Protein AF-A0A7S2UPG1-F1 (afdb_monomer)

Radius of gyration: 35.82 Å; Cα contacts (8 Å, |Δi|>4): 1266; chains: 1; bounding box: 102×97×98 Å

Sequence (787 aa):
MKEEVKMSALAVGAVAGALASSAARRLSRSESTDGSMKPPTPPESSPNKKNVGILAIETYIPSTFVSQAKLEEHSGVSAGRYTIGLGQDGLGVCGDCEDVNSLALTVVHSLLEKYAIDPSEIGRLEVGTETLVDKSKSTKTVLMDLFGDNTDIEGATVVNACYGGTAALLNAFTWVESDGWDGRYAIVVAADIAAYARGPARPTCGAGAVAVLIGRDAPIAFSDPREKTTHAANVWDFFKPDHTVEYPTVDGALSQVCYYRALEDCYSRFADKLERFSKAGKTGECFDADSPDYFVFHAPYNKLVQKSHARLYLIDAKRRYAKKLKNESEEEKKSVDQDGVDTENPLAEWLTKPNEETYSDRTLDGVLKKLAAPSFKTRLADSNSASKAIGNTYTASVFLGLASLIDKAGGRGDLTPGKNLVVFSYGSGALASMYRLHVRVPSQTRFSVQKMAESLSLTQRLESREEIHPSELDNALETRARMHRAGAPYSPVYPNVGRLFPGTYYLNGIDSKWTRTYSRVPLDAKMEKHGTSLAPPIVLRLSKRDTVSIPVTGKLEVLTSAAEGSSDKLTEARRRVACVITGVSAGLPGGGGRVFGPENLTRLVTGDQCITPVNGSLKMAMLDKNVVQLKKKPDGTVDRAPVDTEAQVVKLAAQIGTVDLTSSYGVPRGLAETMDVASQVAVAAGMEALKSAGLVSGKTNNPNDWKLDERYRDSTGVVYASSFPAMDAAVGEVMKYLQSKTVGAADSVRLISALRNRLLRASHERTLSDEDEASFARLLARAREAD

Organism: NCBI:txid420275

pLDDT: mean 80.92, std 21.22, range [25.0, 98.94]

Structure (mmCIF, N/CA/C/O backbone):
data_AF-A0A7S2UPG1-F1
#
_entry.id   AF-A0A7S2UPG1-F1
#
loop_
_atom_site.group_PDB
_atom_site.id
_atom_site.type_symbol
_atom_site.label_atom_id
_atom_site.label_alt_id
_atom_site.label_comp_id
_atom_site.label_asym_id
_atom_site.label_entity_id
_atom_site.label_seq_id
_atom_site.pdbx_PDB_ins_code
_atom_site.Cartn_x
_atom_site.Cartn_y
_atom_site.Cartn_z
_atom_site.occupancy
_atom_site.B_iso_or_equiv
_atom_site.auth_seq_id
_atom_site.auth_comp_id
_atom_site.auth_asym_id
_atom_site.auth_atom_id
_atom_site.pdbx_PDB_model_num
ATOM 1 N N . MET A 1 1 ? -32.119 59.141 -18.329 1.00 35.38 1 MET A N 1
ATOM 2 C CA . MET A 1 1 ? -30.995 58.440 -18.989 1.00 35.38 1 MET A CA 1
ATOM 3 C C . MET A 1 1 ? -29.779 58.630 -18.090 1.00 35.38 1 MET A C 1
ATOM 5 O O . MET A 1 1 ? -29.147 59.663 -18.180 1.00 35.38 1 MET A O 1
ATOM 9 N N . LYS A 1 2 ? -29.727 57.948 -16.941 1.00 28.81 2 LYS A N 1
ATOM 10 C CA . LYS A 1 2 ? -29.096 56.635 -16.686 1.00 28.81 2 LYS A CA 1
ATOM 11 C C . LYS A 1 2 ? -27.591 56.638 -16.987 1.00 28.81 2 LYS A C 1
ATOM 13 O O . LYS A 1 2 ? -27.176 56.247 -18.069 1.00 28.81 2 LYS A O 1
ATOM 18 N N . GLU A 1 3 ? -26.833 57.087 -15.988 1.00 26.30 3 GLU A N 1
ATOM 19 C CA . GLU A 1 3 ? -25.421 56.762 -15.780 1.00 26.30 3 GLU A CA 1
ATOM 20 C C . GLU A 1 3 ? -25.306 55.324 -15.253 1.00 26.30 3 GLU A C 1
ATOM 22 O O . GLU A 1 3 ? -26.031 54.926 -14.337 1.00 26.30 3 GLU A O 1
ATOM 27 N N . GLU A 1 4 ? -24.410 54.544 -15.855 1.00 31.33 4 GLU A N 1
ATOM 28 C CA . GLU A 1 4 ? -24.066 53.182 -15.449 1.00 31.33 4 GLU A CA 1
ATOM 29 C C . GLU A 1 4 ? -22.860 53.185 -14.506 1.00 31.33 4 GLU A C 1
ATOM 31 O O . GLU A 1 4 ? -21.792 53.721 -14.801 1.00 31.33 4 GLU A O 1
ATOM 36 N N . VAL A 1 5 ? -23.058 52.540 -13.359 1.00 29.58 5 VAL A N 1
ATOM 37 C CA . VAL A 1 5 ? -22.077 52.323 -12.299 1.00 29.58 5 VAL A CA 1
ATOM 38 C C . VAL A 1 5 ? -21.407 50.960 -12.496 1.00 29.58 5 VAL A C 1
ATOM 40 O O . VAL A 1 5 ? -22.073 49.939 -12.656 1.00 29.58 5 VAL A O 1
ATOM 43 N N . LYS A 1 6 ? -20.070 50.951 -12.429 1.00 31.30 6 LYS A N 1
ATOM 44 C CA . LYS A 1 6 ? -19.217 49.760 -12.279 1.00 31.30 6 LYS A CA 1
ATOM 45 C C . LYS A 1 6 ? -19.574 48.988 -11.000 1.00 31.30 6 LYS A C 1
ATOM 47 O O . LYS A 1 6 ? -19.553 49.578 -9.925 1.00 31.30 6 LYS A O 1
ATOM 52 N N . MET A 1 7 ? -19.759 47.668 -11.088 1.00 27.86 7 MET A N 1
ATOM 53 C CA . MET A 1 7 ? -19.733 46.763 -9.928 1.00 27.86 7 MET A CA 1
ATOM 54 C C . MET A 1 7 ? -19.020 45.450 -10.269 1.00 27.86 7 MET A C 1
ATOM 56 O O . MET A 1 7 ? -19.323 44.770 -11.247 1.00 27.86 7 MET A O 1
ATOM 60 N N . SER A 1 8 ? -18.037 45.151 -9.426 1.00 27.31 8 SER A N 1
ATOM 61 C CA . SER A 1 8 ? -17.176 43.977 -9.362 1.00 27.31 8 SER A CA 1
ATOM 62 C C . SER A 1 8 ? -17.894 42.754 -8.787 1.00 27.31 8 SER A C 1
ATOM 64 O O . SER A 1 8 ? -18.683 42.863 -7.850 1.00 27.31 8 SER A O 1
ATOM 66 N N . ALA A 1 9 ? -17.535 41.576 -9.294 1.00 27.98 9 ALA A N 1
ATOM 67 C CA . ALA A 1 9 ? -17.921 40.271 -8.773 1.00 27.98 9 ALA A CA 1
ATOM 68 C C . ALA A 1 9 ? -17.325 40.022 -7.375 1.00 27.98 9 ALA A C 1
ATOM 70 O O . ALA A 1 9 ? -16.200 39.551 -7.260 1.00 27.98 9 ALA A O 1
ATOM 71 N N . LEU A 1 10 ? -18.070 40.360 -6.320 1.00 30.59 10 LEU A N 1
ATOM 72 C CA . LEU A 1 10 ? -17.791 39.983 -4.925 1.00 30.59 10 LEU A CA 1
ATOM 73 C C . LEU A 1 10 ? -19.055 40.196 -4.064 1.00 30.59 10 LEU A C 1
ATOM 75 O O . LEU A 1 10 ? -19.044 40.962 -3.112 1.00 30.59 10 LEU A O 1
ATOM 79 N N . ALA A 1 11 ? -20.185 39.572 -4.428 1.00 29.53 11 ALA A N 1
ATOM 80 C CA . ALA A 1 11 ? -21.411 39.608 -3.607 1.00 29.53 11 ALA A CA 1
ATOM 81 C C . ALA A 1 11 ? -22.468 38.540 -3.978 1.00 29.53 11 ALA A C 1
ATOM 83 O O . ALA A 1 11 ? -23.658 38.835 -4.009 1.00 29.53 11 ALA A O 1
ATOM 84 N N . VAL A 1 12 ? -22.079 37.288 -4.257 1.00 29.72 12 VAL A N 1
ATOM 85 C CA . VAL A 1 12 ? -23.047 36.172 -4.441 1.00 29.72 12 VAL A CA 1
ATOM 86 C C . VAL A 1 12 ? -22.686 34.972 -3.553 1.00 29.72 12 VAL A C 1
ATOM 88 O O . VAL A 1 12 ? -22.747 33.821 -3.964 1.00 29.72 12 VAL A O 1
ATOM 91 N N . GLY A 1 13 ? -22.263 35.245 -2.314 1.00 32.34 13 GLY A N 1
ATOM 92 C CA . GLY A 1 13 ? -21.824 34.216 -1.358 1.00 32.34 13 GLY A CA 1
ATOM 93 C C . GLY A 1 13 ? -22.624 34.120 -0.055 1.00 32.34 13 GLY A C 1
ATOM 94 O O . GLY A 1 13 ? -22.384 33.200 0.715 1.00 32.34 13 GLY A O 1
ATOM 95 N N . ALA A 1 14 ? -23.569 35.026 0.222 1.00 32.84 14 ALA A N 1
ATOM 96 C CA . ALA A 1 14 ? -24.092 35.186 1.589 1.00 32.84 14 ALA A CA 1
ATOM 97 C C . ALA A 1 14 ? -25.604 34.954 1.782 1.00 32.84 14 ALA A C 1
ATOM 99 O O . ALA A 1 14 ? -26.094 35.140 2.889 1.00 32.84 14 ALA A O 1
ATOM 100 N N . VAL A 1 15 ? -26.365 34.520 0.766 1.00 29.47 15 VAL A N 1
ATOM 101 C CA . VAL A 1 15 ? -27.840 34.367 0.902 1.00 29.47 15 VAL A CA 1
ATOM 102 C C . VAL A 1 15 ? -28.357 32.946 0.602 1.00 29.47 15 VAL A C 1
ATOM 104 O O . VAL A 1 15 ? -29.506 32.628 0.891 1.00 29.47 15 VAL A O 1
ATOM 107 N N . ALA A 1 16 ? -27.507 32.019 0.147 1.00 30.67 16 ALA A N 1
ATOM 108 C CA . ALA A 1 16 ? -27.919 30.631 -0.121 1.00 30.67 16 ALA A CA 1
ATOM 109 C C . ALA A 1 16 ? -27.907 29.703 1.120 1.00 30.67 16 ALA A C 1
ATOM 111 O O . ALA A 1 16 ? -28.447 28.600 1.068 1.00 30.67 16 ALA A O 1
ATOM 112 N N . GLY A 1 17 ? -27.336 30.138 2.251 1.00 32.09 17 GLY A N 1
ATOM 113 C CA . GLY A 1 17 ? -27.167 29.305 3.454 1.00 32.09 17 GLY A CA 1
ATOM 114 C C . GLY A 1 17 ? -28.393 29.185 4.371 1.00 32.09 17 GLY A C 1
ATOM 115 O O . GLY A 1 17 ? -28.445 28.277 5.194 1.00 32.09 17 GLY A O 1
ATOM 116 N N . ALA A 1 18 ? -29.396 30.058 4.235 1.00 32.75 18 ALA A N 1
ATOM 117 C CA . ALA A 1 18 ? -30.523 30.126 5.177 1.00 32.75 18 ALA A CA 1
ATOM 118 C C . ALA A 1 18 ? -31.832 29.484 4.668 1.00 32.75 18 ALA A C 1
ATOM 120 O O . ALA A 1 18 ? -32.761 29.293 5.448 1.00 32.75 18 ALA A O 1
ATOM 121 N N . LEU A 1 19 ? -31.916 29.112 3.385 1.00 29.38 19 LEU A N 1
ATOM 122 C CA . LEU A 1 19 ? -33.125 28.515 2.787 1.00 29.38 19 LEU A CA 1
ATOM 123 C C . LEU A 1 19 ? -33.035 26.991 2.588 1.00 29.38 19 LEU A C 1
ATOM 125 O O . LEU A 1 19 ? -34.060 26.340 2.400 1.00 29.38 19 LEU A O 1
ATOM 129 N N . ALA A 1 20 ? -31.844 26.394 2.707 1.00 31.34 20 ALA A N 1
ATOM 130 C CA . ALA A 1 20 ? -31.658 24.943 2.595 1.00 31.34 20 ALA A CA 1
ATOM 131 C C . ALA A 1 20 ? -32.009 24.171 3.887 1.00 31.34 20 ALA A C 1
ATOM 133 O O . ALA A 1 20 ? -32.284 22.973 3.837 1.00 31.34 20 ALA A O 1
ATOM 134 N N . SER A 1 21 ? -32.065 24.841 5.045 1.00 32.78 21 SER A N 1
ATOM 135 C CA . SER A 1 21 ? -32.373 24.215 6.342 1.00 32.78 21 SER A CA 1
ATOM 136 C C . SER A 1 21 ? -33.876 24.058 6.626 1.00 32.78 21 SER A C 1
ATOM 138 O O . SER A 1 21 ? -34.250 23.307 7.528 1.00 32.78 21 SER A O 1
ATOM 140 N N . SER A 1 22 ? -34.759 24.700 5.848 1.00 32.22 22 SER A N 1
ATOM 141 C CA . SER A 1 22 ? -36.220 24.604 6.027 1.00 32.22 22 SER A CA 1
ATOM 142 C C . SER A 1 22 ? -36.907 23.628 5.057 1.00 32.22 22 SER A C 1
ATOM 144 O O . SER A 1 22 ? -37.982 23.113 5.371 1.00 32.22 22 SER A O 1
ATOM 146 N N . ALA A 1 23 ? -36.268 23.286 3.931 1.00 29.48 23 ALA A N 1
ATOM 147 C CA . ALA A 1 23 ? -36.798 22.336 2.946 1.00 29.48 23 ALA A CA 1
ATOM 148 C C . ALA A 1 23 ? -36.601 20.858 3.348 1.00 29.48 23 ALA A C 1
ATOM 150 O O . ALA A 1 23 ? -37.410 20.008 2.984 1.00 29.48 23 ALA A O 1
ATOM 151 N N . ALA A 1 24 ? -35.610 20.549 4.194 1.00 32.22 24 ALA A N 1
ATOM 152 C CA . ALA A 1 24 ? -35.382 19.197 4.722 1.00 32.22 24 ALA A CA 1
ATOM 153 C C . ALA A 1 24 ? -36.404 18.761 5.801 1.00 32.22 24 ALA A C 1
ATOM 155 O O . ALA A 1 24 ? -36.360 17.629 6.277 1.00 32.22 24 ALA A O 1
ATOM 156 N N . ARG A 1 25 ? -37.345 19.639 6.189 1.00 33.00 25 ARG A N 1
ATOM 157 C CA . ARG A 1 25 ? -38.355 19.382 7.237 1.00 33.00 25 ARG A CA 1
ATOM 158 C C . ARG A 1 25 ? -39.798 19.241 6.728 1.00 33.00 25 ARG A C 1
ATOM 160 O O . ARG A 1 25 ? -40.707 19.143 7.547 1.00 33.00 25 ARG A O 1
ATOM 167 N N . ARG A 1 26 ? -40.036 19.221 5.407 1.00 29.59 26 ARG A N 1
ATOM 168 C CA . ARG A 1 26 ? -41.393 19.180 4.809 1.00 29.59 26 ARG A CA 1
ATOM 169 C C . ARG A 1 26 ? -41.667 18.010 3.849 1.00 29.59 26 ARG A C 1
ATOM 171 O O . ARG A 1 26 ? -42.584 18.099 3.044 1.00 29.59 26 ARG A O 1
ATOM 178 N N . LEU A 1 27 ? -40.945 16.894 3.970 1.00 28.70 27 LEU A N 1
ATOM 179 C CA . LEU A 1 27 ? -41.226 15.656 3.214 1.00 28.70 27 LEU A CA 1
ATOM 180 C C . LEU A 1 27 ? -41.613 14.452 4.099 1.00 28.70 27 LEU A C 1
ATOM 182 O O . LEU A 1 27 ? -41.468 13.311 3.683 1.00 28.70 27 LEU A O 1
ATOM 186 N N . SER A 1 28 ? -42.140 14.680 5.310 1.00 31.25 28 SER A N 1
ATOM 187 C CA . SER A 1 28 ? -42.567 13.596 6.220 1.00 31.25 28 SER A CA 1
ATOM 188 C C . SER A 1 28 ? -43.976 13.750 6.809 1.00 31.25 28 SER A C 1
ATOM 190 O O . SER A 1 28 ? -44.235 13.314 7.930 1.00 31.25 28 SER A O 1
ATOM 192 N N . ARG A 1 29 ? -44.917 14.354 6.075 1.00 35.19 29 ARG A N 1
ATOM 193 C CA . ARG A 1 29 ? -46.339 14.334 6.457 1.00 35.19 29 ARG A CA 1
ATOM 194 C C . ARG A 1 29 ? -47.236 14.070 5.251 1.00 35.19 29 ARG A C 1
ATOM 196 O O . ARG A 1 29 ? -47.690 15.002 4.601 1.00 35.19 29 ARG A O 1
ATOM 203 N N . SER A 1 30 ? -47.511 12.794 5.004 1.00 28.44 30 SER A N 1
ATOM 204 C CA . SER A 1 30 ? -48.781 12.353 4.428 1.00 28.44 30 SER A CA 1
ATOM 205 C C . SER A 1 30 ? -49.448 11.442 5.454 1.00 28.44 30 SER A C 1
ATOM 207 O O . SER A 1 30 ? -48.843 10.475 5.913 1.00 28.44 30 SER A O 1
ATOM 209 N N . GLU A 1 31 ? -50.654 11.814 5.862 1.00 34.25 31 GLU A N 1
ATOM 210 C CA . GLU A 1 31 ? -51.485 11.102 6.826 1.00 34.25 31 GLU A CA 1
ATOM 211 C C . GLU A 1 31 ? -51.899 9.726 6.286 1.00 34.25 31 GLU A C 1
ATOM 213 O O . GLU A 1 31 ? -52.425 9.618 5.181 1.00 34.25 31 GLU A O 1
ATOM 218 N N . SER A 1 32 ? -51.720 8.680 7.092 1.00 28.62 32 SER A N 1
ATOM 219 C CA . SER A 1 32 ? -52.551 7.479 7.022 1.00 28.62 32 SER A CA 1
ATOM 220 C C . SER A 1 32 ? -52.787 6.949 8.433 1.00 28.62 32 SER A C 1
ATOM 222 O O . SER A 1 32 ? -51.876 6.864 9.255 1.00 28.62 32 SER A O 1
ATOM 224 N N . THR A 1 33 ? -54.051 6.667 8.683 1.00 32.25 33 THR A N 1
ATOM 225 C CA . THR A 1 33 ? -54.727 6.369 9.940 1.00 32.25 33 THR A CA 1
ATOM 226 C C . THR A 1 33 ? -54.364 5.020 10.565 1.00 32.25 33 THR A C 1
ATOM 228 O O . THR A 1 33 ? -54.303 4.020 9.861 1.00 32.25 33 THR A O 1
ATOM 231 N N . ASP A 1 34 ? -54.291 5.043 11.898 1.00 35.69 34 ASP A N 1
ATOM 232 C CA . ASP A 1 34 ? -54.641 3.991 12.869 1.00 35.69 34 ASP A CA 1
ATOM 233 C C . ASP A 1 34 ? -53.801 2.694 12.961 1.00 35.69 34 ASP A C 1
ATOM 235 O O . ASP A 1 34 ? -53.453 2.051 11.977 1.00 35.69 34 ASP A O 1
ATOM 239 N N . GLY A 1 35 ? -53.518 2.296 14.208 1.00 31.55 35 GLY A N 1
ATOM 240 C CA . GLY A 1 35 ? -52.783 1.085 14.589 1.00 31.55 35 GLY A CA 1
ATOM 241 C C . GLY A 1 35 ? -51.421 1.360 15.235 1.00 31.55 35 GLY A C 1
ATOM 242 O O . GLY A 1 35 ? -50.405 1.504 14.560 1.00 31.55 35 GLY A O 1
ATOM 243 N N . SER A 1 36 ? -51.369 1.390 16.571 1.00 44.91 36 SER A N 1
ATOM 244 C CA . SER A 1 36 ? -50.122 1.530 17.328 1.00 44.91 36 SER A CA 1
ATOM 245 C C . SER A 1 36 ? -49.146 0.381 17.031 1.00 44.91 36 SER A C 1
ATOM 247 O O . SER A 1 36 ? -49.268 -0.711 17.588 1.00 44.91 36 SER A O 1
ATOM 249 N N . MET A 1 37 ? -48.124 0.632 16.219 1.00 31.56 37 MET A N 1
ATOM 250 C CA . MET A 1 37 ? -46.908 -0.176 16.222 1.00 31.56 37 MET A CA 1
ATOM 251 C C . MET A 1 37 ? -45.785 0.656 16.827 1.00 31.56 37 MET A C 1
ATOM 253 O O . MET A 1 37 ? -45.321 1.637 16.246 1.00 31.56 37 MET A O 1
ATOM 257 N N . LYS A 1 38 ? -45.342 0.251 18.024 1.00 38.12 38 LYS A N 1
ATOM 258 C CA . LYS A 1 38 ? -44.000 0.600 18.501 1.00 38.12 38 LYS A CA 1
ATOM 259 C C . LYS A 1 38 ? -43.008 0.274 17.374 1.00 38.12 38 LYS A C 1
ATOM 261 O O . LYS A 1 38 ? -43.179 -0.768 16.737 1.00 38.12 38 LYS A O 1
ATOM 266 N N . PRO A 1 39 ? -41.980 1.110 17.137 1.00 35.19 39 PRO A N 1
ATOM 267 C CA . PRO A 1 39 ? -40.908 0.739 16.222 1.00 35.19 39 PRO A CA 1
ATOM 268 C C . PRO A 1 39 ? -40.401 -0.652 16.628 1.00 35.19 39 PRO A C 1
ATOM 270 O O . PRO A 1 39 ? -40.243 -0.883 17.834 1.00 35.19 39 PRO A O 1
ATOM 273 N N . PRO A 1 40 ? -40.215 -1.589 15.679 1.00 33.56 40 PRO A N 1
ATOM 274 C CA . PRO A 1 40 ? -39.770 -2.930 16.012 1.00 33.56 40 PRO A CA 1
ATOM 275 C C . PRO A 1 40 ? -38.481 -2.801 16.813 1.00 33.56 40 PRO A C 1
ATOM 277 O O . PRO A 1 40 ? -37.513 -2.179 16.367 1.00 33.56 40 PRO A O 1
ATOM 280 N N . THR A 1 41 ? -38.495 -3.338 18.031 1.00 39.25 41 THR A N 1
ATOM 281 C CA . THR A 1 41 ? -37.282 -3.551 18.808 1.00 39.25 41 THR A CA 1
ATOM 282 C C . THR A 1 41 ? -36.310 -4.277 17.881 1.00 39.25 41 THR A C 1
ATOM 284 O O . THR A 1 41 ? -36.696 -5.308 17.321 1.00 39.25 41 THR A O 1
ATOM 287 N N . PRO A 1 42 ? -35.097 -3.744 17.637 1.00 37.47 42 PRO A N 1
ATOM 288 C CA . PRO A 1 42 ? -34.136 -4.437 16.796 1.00 37.47 42 PRO A CA 1
ATOM 289 C C . PRO A 1 42 ? -33.964 -5.846 17.371 1.00 37.47 42 PRO A C 1
ATOM 291 O O . PRO A 1 42 ? -33.851 -5.968 18.595 1.00 37.47 42 PRO A O 1
ATOM 294 N N . PRO A 1 43 ? -34.005 -6.903 16.538 1.00 41.12 43 PRO A N 1
ATOM 295 C CA . PRO A 1 43 ? -33.885 -8.262 17.037 1.00 41.12 43 PRO A CA 1
ATOM 296 C C . PRO A 1 43 ? -32.623 -8.346 17.894 1.00 41.12 43 PRO A C 1
ATOM 298 O O . PRO A 1 43 ? -31.562 -7.864 17.472 1.00 41.12 43 PRO A O 1
ATOM 301 N N . GLU A 1 44 ? -32.752 -8.911 19.099 1.00 48.00 44 GLU A N 1
ATOM 302 C CA . GLU A 1 44 ? -31.627 -9.269 19.964 1.00 48.00 44 GLU A CA 1
ATOM 303 C C . GLU A 1 44 ? -30.706 -10.199 19.163 1.00 48.00 44 GLU A C 1
ATOM 305 O O . GLU A 1 44 ? -30.888 -11.412 19.101 1.00 48.00 44 GLU A O 1
ATOM 310 N N . SER A 1 45 ? -29.763 -9.608 18.430 1.00 49.41 45 SER A N 1
ATOM 311 C CA . SER A 1 45 ? -28.909 -10.327 17.493 1.00 49.41 45 SER A CA 1
ATOM 312 C C . SER A 1 45 ? -27.725 -10.881 18.257 1.00 49.41 45 SER A C 1
ATOM 314 O O . SER A 1 45 ? -27.025 -10.161 18.978 1.00 49.41 45 SER A O 1
ATOM 316 N N . SER A 1 46 ? -27.556 -12.188 18.100 1.00 51.53 46 SER A N 1
ATOM 317 C CA . SER A 1 46 ? -26.516 -12.989 18.715 1.00 51.53 46 SER A CA 1
ATOM 318 C C . SER A 1 46 ? -25.113 -12.539 18.292 1.00 51.53 46 SER A C 1
ATOM 320 O O . SER A 1 46 ? -24.968 -12.051 17.171 1.00 51.53 46 SER A O 1
ATOM 322 N N . PRO A 1 47 ? -24.078 -12.787 19.121 1.00 64.81 47 PRO A N 1
ATOM 323 C CA . PRO A 1 47 ? -22.674 -12.693 18.701 1.00 64.81 47 PRO A CA 1
ATOM 324 C C . PRO A 1 47 ? -22.442 -13.428 17.375 1.00 64.81 47 PRO A C 1
ATOM 326 O O . PRO A 1 47 ? -23.240 -14.302 17.016 1.00 64.81 47 PRO A O 1
ATOM 329 N N . ASN A 1 48 ? -21.356 -13.113 16.663 1.00 75.38 48 ASN A N 1
ATOM 330 C CA . ASN A 1 48 ? -20.980 -13.837 15.450 1.00 75.38 48 ASN A CA 1
ATOM 331 C C . ASN A 1 48 ? -20.687 -15.315 15.771 1.00 75.38 48 ASN A C 1
ATOM 333 O O . ASN A 1 48 ? -19.541 -15.719 15.933 1.00 75.38 48 ASN A O 1
ATOM 337 N N . LYS A 1 49 ? -21.726 -16.155 15.845 1.00 81.62 49 LYS A N 1
ATOM 338 C CA . LYS A 1 49 ? -21.605 -17.586 16.166 1.00 81.62 49 LYS A CA 1
ATOM 339 C C . LYS A 1 49 ? -20.785 -18.340 15.116 1.00 81.62 49 LYS A C 1
ATOM 341 O O . LYS A 1 49 ? -20.255 -19.404 15.414 1.00 81.62 49 LYS A O 1
ATOM 346 N N . LYS A 1 50 ? -20.697 -17.795 13.896 1.00 90.44 50 LYS A N 1
ATOM 347 C CA . LYS A 1 50 ? -19.922 -18.344 12.777 1.00 90.44 50 LYS A CA 1
ATOM 348 C C . LYS A 1 50 ? -18.422 -18.020 12.907 1.00 90.44 50 LYS A C 1
ATOM 350 O O . LYS A 1 50 ? -17.618 -18.659 12.232 1.00 90.44 50 LYS A O 1
ATOM 355 N N . ASN A 1 51 ? -18.050 -17.069 13.774 1.00 94.12 51 ASN A N 1
ATOM 356 C CA . ASN A 1 51 ? -16.684 -16.582 13.983 1.00 94.12 51 ASN A CA 1
ATOM 357 C C . ASN A 1 51 ? -15.988 -16.242 12.657 1.00 94.12 51 ASN A C 1
ATOM 359 O O . ASN A 1 51 ? -14.885 -16.720 12.385 1.00 94.12 51 ASN A O 1
ATOM 363 N N . VAL A 1 52 ? -16.665 -15.472 11.800 1.00 97.00 52 VAL A N 1
ATOM 364 C CA . VAL A 1 52 ? -16.111 -15.081 10.501 1.00 97.00 52 VAL A CA 1
ATOM 365 C C . VAL A 1 52 ? -14.980 -14.080 10.704 1.00 97.00 52 VAL A C 1
ATOM 367 O O . VAL A 1 52 ? -15.109 -13.111 11.458 1.00 97.00 52 VAL A O 1
ATOM 370 N N . GLY A 1 53 ? -13.865 -14.299 10.017 1.00 97.50 53 GLY A N 1
ATOM 371 C CA . GLY A 1 53 ? -12.735 -13.384 10.042 1.00 97.50 53 GLY A CA 1
ATOM 372 C C . GLY A 1 53 ? -11.518 -13.923 9.313 1.00 97.50 53 GLY A C 1
ATOM 373 O O . GLY A 1 53 ? -11.648 -14.653 8.336 1.00 97.50 53 GLY A O 1
ATOM 374 N N . ILE A 1 54 ? -10.344 -13.533 9.793 1.00 98.62 54 ILE A N 1
ATOM 375 C CA . ILE A 1 54 ? -9.047 -13.750 9.160 1.00 98.62 54 ILE A CA 1
ATOM 376 C C . ILE A 1 54 ? -8.486 -15.114 9.563 1.00 98.62 54 ILE A C 1
ATOM 378 O O . ILE A 1 54 ? -8.149 -15.337 10.728 1.00 98.62 54 ILE A O 1
ATOM 382 N N . LEU A 1 55 ? -8.375 -16.007 8.582 1.00 98.75 55 LEU A N 1
ATOM 383 C CA . LEU A 1 55 ? -7.777 -17.339 8.703 1.00 98.75 55 LEU A CA 1
ATOM 384 C C . LEU A 1 55 ? -6.265 -17.308 8.474 1.00 98.75 55 LEU A C 1
ATOM 386 O O . LEU A 1 55 ? -5.506 -17.950 9.198 1.00 98.75 55 LEU A O 1
ATOM 390 N N . ALA A 1 56 ? -5.837 -16.547 7.472 1.00 98.81 56 ALA A N 1
ATOM 391 C CA . ALA A 1 56 ? -4.447 -16.414 7.070 1.00 98.81 56 ALA A CA 1
ATOM 392 C C . ALA A 1 56 ? -4.184 -15.005 6.534 1.00 98.81 56 ALA A C 1
ATOM 394 O O . ALA A 1 56 ? -5.096 -14.330 6.051 1.00 98.81 56 ALA A O 1
ATOM 395 N N . ILE A 1 57 ? -2.932 -14.567 6.612 1.00 98.88 57 ILE A N 1
ATOM 396 C CA . ILE A 1 57 ? -2.492 -13.272 6.105 1.00 98.88 57 ILE A CA 1
ATOM 397 C C . ILE A 1 57 ? -1.076 -13.415 5.562 1.00 98.88 57 ILE A C 1
ATOM 399 O O . ILE A 1 57 ? -0.225 -14.039 6.186 1.00 98.88 57 ILE A O 1
ATOM 403 N N . GLU A 1 58 ? -0.818 -12.823 4.405 1.00 98.81 58 GLU A N 1
ATOM 404 C CA . GLU A 1 58 ? 0.499 -12.821 3.781 1.00 98.81 58 GLU A CA 1
ATOM 405 C C . GLU A 1 58 ? 0.815 -11.429 3.248 1.00 98.81 58 GLU A C 1
ATOM 407 O O . GLU A 1 58 ? -0.086 -10.698 2.838 1.00 98.81 58 GLU A O 1
ATOM 412 N N . THR A 1 59 ? 2.093 -11.052 3.247 1.00 98.56 59 THR A N 1
ATOM 413 C CA . THR A 1 59 ? 2.527 -9.741 2.758 1.00 98.56 59 THR A CA 1
ATOM 414 C C . THR A 1 59 ? 3.568 -9.880 1.657 1.00 98.56 59 THR A C 1
ATOM 416 O O . THR A 1 59 ? 4.422 -10.766 1.680 1.00 98.56 59 THR A O 1
ATOM 419 N N . TYR A 1 60 ? 3.526 -8.969 0.693 1.00 98.62 60 TYR A N 1
ATOM 420 C CA . TYR A 1 60 ? 4.625 -8.702 -0.218 1.00 98.62 60 TYR A CA 1
ATOM 421 C C . TYR A 1 60 ? 5.199 -7.319 0.080 1.00 98.62 60 TYR A C 1
ATOM 423 O O . TYR A 1 60 ? 4.463 -6.334 0.183 1.00 98.62 60 TYR A O 1
ATOM 431 N N . ILE A 1 61 ? 6.523 -7.269 0.202 1.00 97.19 61 ILE A N 1
ATOM 432 C CA . ILE A 1 61 ? 7.303 -6.050 0.388 1.00 97.19 61 ILE A CA 1
ATOM 433 C C . ILE A 1 61 ? 8.417 -6.040 -0.666 1.00 97.19 61 ILE A C 1
ATOM 435 O O . ILE A 1 61 ? 8.986 -7.107 -0.922 1.00 97.19 61 ILE A O 1
ATOM 439 N N . PRO A 1 62 ? 8.749 -4.881 -1.260 1.00 95.94 62 PRO A N 1
ATOM 440 C CA . PRO A 1 62 ? 9.831 -4.793 -2.236 1.00 95.94 62 PRO A CA 1
ATOM 441 C C . PRO A 1 62 ? 11.164 -5.216 -1.618 1.00 95.94 62 PRO A C 1
ATOM 443 O O . PRO A 1 62 ? 11.401 -4.987 -0.428 1.00 95.94 62 PRO A O 1
ATOM 446 N N . SER A 1 63 ? 12.045 -5.807 -2.421 1.00 95.44 63 SER A N 1
ATOM 447 C CA . SER A 1 63 ? 13.366 -6.265 -1.977 1.00 95.44 63 SER A CA 1
ATOM 448 C C . SER A 1 63 ? 14.360 -5.142 -1.719 1.00 95.44 63 SER A C 1
ATOM 450 O O . SER A 1 63 ? 15.345 -5.367 -1.020 1.00 95.44 63 SER A O 1
ATOM 452 N N . THR A 1 64 ? 14.102 -3.939 -2.228 1.00 94.19 64 THR A N 1
ATOM 453 C CA . THR A 1 64 ? 14.959 -2.768 -2.051 1.00 94.19 64 THR A CA 1
ATOM 454 C C . THR A 1 64 ? 14.274 -1.702 -1.201 1.00 94.19 64 THR A C 1
ATOM 456 O O . THR A 1 64 ? 13.046 -1.545 -1.202 1.00 94.19 64 THR A O 1
ATOM 459 N N . PHE A 1 65 ? 15.073 -0.946 -0.451 1.00 96.50 65 PHE A N 1
ATOM 460 C CA . PHE A 1 65 ? 14.587 0.203 0.304 1.00 96.50 65 PHE A CA 1
ATOM 461 C C . PHE A 1 65 ? 15.622 1.320 0.389 1.00 96.50 65 PHE A C 1
ATOM 463 O O . PHE A 1 65 ? 16.822 1.070 0.426 1.00 96.50 65 PHE A O 1
ATOM 470 N N . VAL A 1 66 ? 15.164 2.566 0.483 1.00 96.50 66 VAL A N 1
ATOM 471 C CA . VAL A 1 66 ? 16.026 3.709 0.810 1.00 96.50 66 VAL A CA 1
ATOM 472 C C . VAL A 1 66 ? 15.865 4.073 2.285 1.00 96.50 66 VAL A C 1
ATOM 474 O O . VAL A 1 66 ? 14.744 4.176 2.786 1.00 96.50 66 VAL A O 1
ATOM 477 N N . SER A 1 67 ? 16.982 4.282 2.986 1.00 97.94 67 SER A N 1
ATOM 478 C CA . SER A 1 67 ? 16.984 4.826 4.348 1.00 97.94 67 SER A CA 1
ATOM 479 C C . SER A 1 67 ? 16.531 6.283 4.355 1.00 97.94 67 SER A C 1
ATOM 481 O O . SER A 1 67 ? 17.023 7.109 3.584 1.00 97.94 67 SER A O 1
ATOM 483 N N . GLN A 1 68 ? 15.626 6.623 5.270 1.00 98.12 68 GLN A N 1
ATOM 484 C CA . GLN A 1 68 ? 15.131 7.991 5.419 1.00 98.12 68 GLN A CA 1
ATOM 485 C C . GLN A 1 68 ? 16.224 8.956 5.879 1.00 98.12 68 GLN A C 1
ATOM 487 O O . GLN A 1 68 ? 16.238 10.093 5.426 1.00 98.12 68 GLN A O 1
ATOM 492 N N . ALA A 1 69 ? 17.174 8.506 6.705 1.00 98.06 69 ALA A N 1
ATOM 493 C CA . ALA A 1 69 ? 18.313 9.329 7.114 1.00 98.06 69 ALA A CA 1
ATOM 494 C C . ALA A 1 69 ? 19.201 9.696 5.910 1.00 98.06 69 ALA A C 1
ATOM 496 O O . ALA A 1 69 ? 19.516 10.863 5.700 1.00 98.06 69 ALA A O 1
ATOM 497 N N . LYS A 1 70 ? 19.515 8.723 5.042 1.00 97.12 70 LYS A N 1
ATOM 498 C CA . LYS A 1 70 ? 20.255 8.994 3.796 1.00 97.12 70 LYS A CA 1
ATOM 499 C C . LYS A 1 70 ? 19.450 9.863 2.829 1.00 97.12 70 LYS A C 1
ATOM 501 O O . LYS A 1 70 ? 20.015 10.681 2.109 1.00 97.12 70 LYS A O 1
ATOM 506 N N . LEU A 1 71 ? 18.125 9.711 2.807 1.00 95.81 71 LEU A N 1
ATOM 507 C CA . LEU A 1 71 ? 17.253 10.559 1.999 1.00 95.81 71 LEU A CA 1
ATOM 508 C C . LEU A 1 71 ? 17.200 12.005 2.523 1.00 95.81 71 LEU A C 1
ATOM 510 O O . LEU A 1 71 ? 17.085 12.919 1.708 1.00 95.81 71 LEU A O 1
ATOM 514 N N . GLU A 1 72 ? 17.304 12.231 3.840 1.00 97.12 72 GLU A N 1
ATOM 515 C CA . GLU A 1 72 ? 17.438 13.573 4.429 1.00 97.12 72 GLU A CA 1
ATOM 516 C C . GLU A 1 72 ? 18.703 14.270 3.908 1.00 97.12 72 GLU A C 1
ATOM 518 O O . GLU A 1 72 ? 18.619 15.395 3.408 1.00 97.12 72 GLU A O 1
ATOM 523 N N . GLU A 1 73 ? 19.840 13.568 3.950 1.00 95.50 73 GLU A N 1
ATOM 524 C CA . GLU A 1 73 ? 21.129 14.043 3.432 1.00 95.50 73 GLU A CA 1
ATOM 525 C C . GLU A 1 73 ? 21.056 14.344 1.928 1.00 95.50 73 GLU A C 1
ATOM 527 O O . GLU A 1 73 ? 21.377 15.454 1.502 1.00 95.50 73 GLU A O 1
ATOM 532 N N . HIS A 1 74 ? 20.553 13.396 1.125 1.00 91.44 74 HIS A N 1
ATOM 533 C CA . HIS A 1 74 ? 20.391 13.555 -0.330 1.00 91.44 74 HIS A CA 1
ATOM 534 C C . HIS A 1 74 ? 19.457 14.709 -0.704 1.00 91.44 74 HIS A C 1
ATOM 536 O O . HIS A 1 74 ? 19.669 15.390 -1.704 1.00 91.44 74 HIS A O 1
ATOM 542 N N . SER A 1 75 ? 18.423 14.953 0.104 1.00 91.38 75 SER A N 1
ATOM 543 C CA . SER A 1 75 ? 17.447 16.023 -0.136 1.00 91.38 75 SER A CA 1
ATOM 544 C C . SER A 1 75 ? 17.894 17.385 0.406 1.00 91.38 75 SER A C 1
ATOM 546 O O . SER A 1 75 ? 17.164 18.364 0.241 1.00 91.38 75 SER A O 1
ATOM 548 N N . GLY A 1 76 ? 19.049 17.467 1.078 1.00 94.31 76 GLY A N 1
ATOM 549 C CA . GLY A 1 76 ? 19.553 18.702 1.681 1.00 94.31 76 GLY A CA 1
ATOM 550 C C . GLY A 1 76 ? 18.665 19.247 2.805 1.00 94.31 76 GLY A C 1
ATOM 551 O O . GLY A 1 76 ? 18.567 20.463 2.979 1.00 94.31 76 GLY A O 1
ATOM 552 N N . VAL A 1 77 ? 17.971 18.375 3.546 1.00 95.62 77 VAL A N 1
ATOM 553 C CA . VAL A 1 77 ? 17.125 18.774 4.683 1.00 95.62 77 VAL A CA 1
ATOM 554 C C . VAL A 1 77 ? 17.795 18.466 6.021 1.00 95.62 77 VAL A C 1
ATOM 556 O O . VAL A 1 77 ? 18.699 17.645 6.112 1.00 95.62 77 VAL A O 1
ATOM 559 N N . SER A 1 78 ? 17.335 19.121 7.089 1.00 96.50 78 SER A N 1
ATOM 560 C CA . SER A 1 78 ? 17.847 18.885 8.440 1.00 96.50 78 SER A CA 1
ATOM 561 C C . SER A 1 78 ? 17.649 17.433 8.882 1.00 96.50 78 SER A C 1
ATOM 563 O O . SER A 1 78 ? 16.542 16.898 8.740 1.00 96.50 78 SER A O 1
ATOM 565 N N . ALA A 1 79 ? 18.673 16.861 9.518 1.00 97.69 79 ALA A N 1
ATOM 566 C CA . ALA A 1 79 ? 18.582 15.562 10.175 1.00 97.69 79 ALA A CA 1
ATOM 567 C C . ALA A 1 79 ? 17.364 15.503 11.114 1.00 97.69 79 ALA A C 1
ATOM 569 O O . ALA A 1 79 ? 17.072 16.459 11.842 1.00 97.69 79 ALA A O 1
ATOM 570 N N . GLY A 1 80 ? 16.625 14.398 11.080 1.00 96.81 80 GLY A N 1
ATOM 571 C CA . GLY A 1 80 ? 15.404 14.229 11.863 1.00 96.81 80 GLY A CA 1
ATOM 572 C C . GLY A 1 80 ? 14.123 14.675 11.156 1.00 96.81 80 GLY A C 1
ATOM 573 O O . GLY A 1 80 ? 13.032 14.390 11.657 1.00 96.81 80 GLY A O 1
ATOM 574 N N . ARG A 1 81 ? 14.184 15.363 10.009 1.00 96.81 81 ARG A N 1
ATOM 575 C CA . ARG A 1 81 ? 12.971 15.852 9.328 1.00 96.81 81 ARG A CA 1
ATOM 576 C C . ARG A 1 81 ? 12.028 14.718 8.914 1.00 96.81 81 ARG A C 1
ATOM 578 O O . ARG A 1 81 ? 10.815 14.853 9.068 1.00 96.81 81 ARG A O 1
ATOM 585 N N . TYR A 1 82 ? 12.561 13.614 8.413 1.00 97.81 82 TYR A N 1
ATOM 586 C CA . TYR A 1 82 ? 11.812 12.430 7.998 1.00 97.81 82 TYR A CA 1
ATOM 587 C C . TYR A 1 82 ? 11.807 11.380 9.113 1.00 97.81 82 TYR A C 1
ATOM 589 O O . TYR A 1 82 ? 10.741 10.901 9.508 1.00 97.81 82 TYR A O 1
ATOM 597 N N . THR A 1 83 ? 12.962 11.111 9.716 1.00 97.94 83 THR A N 1
ATOM 598 C CA . THR A 1 83 ? 13.119 10.084 10.758 1.00 97.94 83 THR A CA 1
ATOM 599 C C . THR A 1 83 ? 12.366 10.403 12.049 1.00 97.94 83 THR A C 1
ATOM 601 O O . THR A 1 83 ? 11.721 9.528 12.626 1.00 97.94 83 THR A O 1
ATOM 604 N N . ILE A 1 84 ? 12.332 11.669 12.473 1.00 96.38 84 ILE A N 1
ATOM 605 C CA . ILE A 1 84 ? 11.599 12.114 13.673 1.00 96.38 84 ILE A CA 1
ATOM 606 C C . ILE A 1 84 ? 10.290 12.806 13.289 1.00 96.38 84 ILE A C 1
ATOM 608 O O . ILE A 1 84 ? 9.245 12.541 13.898 1.00 96.38 84 ILE A O 1
ATOM 612 N N . GLY A 1 85 ? 10.343 13.700 12.298 1.00 96.19 85 GLY A N 1
ATOM 613 C CA . GLY A 1 85 ? 9.216 14.521 11.861 1.00 96.19 85 GLY A CA 1
ATOM 614 C C . GLY A 1 85 ? 8.100 13.694 11.229 1.00 96.19 85 GLY A C 1
ATOM 615 O O . GLY A 1 85 ? 6.953 13.824 11.652 1.00 96.19 85 GLY A O 1
ATOM 616 N N . LEU A 1 86 ? 8.431 12.790 10.302 1.00 96.81 86 LEU A N 1
ATOM 617 C CA . LEU A 1 86 ? 7.475 11.827 9.733 1.00 96.81 86 LEU A CA 1
ATOM 618 C C . LEU A 1 86 ? 7.430 10.513 10.524 1.00 96.81 86 LEU A C 1
ATOM 620 O O . LEU A 1 86 ? 6.420 9.810 10.482 1.00 96.81 86 LEU A O 1
ATOM 624 N N . GLY A 1 87 ? 8.482 10.207 11.288 1.00 97.31 87 GLY A N 1
ATOM 625 C CA . GLY A 1 87 ? 8.593 8.964 12.049 1.00 97.31 87 GLY A CA 1
ATOM 626 C C . GLY A 1 87 ? 8.947 7.754 11.182 1.00 97.31 87 GLY A C 1
ATOM 627 O O . GLY A 1 87 ? 8.578 6.645 11.559 1.00 97.31 87 GLY A O 1
ATOM 628 N N . GLN A 1 88 ? 9.575 7.966 10.023 1.00 98.00 88 GLN A N 1
ATOM 629 C CA . GLN A 1 88 ? 9.877 6.916 9.047 1.00 98.00 88 GLN A CA 1
ATOM 630 C C . GLN A 1 88 ? 11.360 6.547 9.067 1.00 98.00 88 GLN A C 1
ATOM 632 O O . GLN A 1 88 ? 12.212 7.427 9.079 1.00 98.00 88 GLN A O 1
ATOM 637 N N . ASP A 1 89 ? 11.665 5.257 8.985 1.00 97.81 89 ASP A N 1
ATOM 638 C CA . ASP A 1 89 ? 13.035 4.736 8.980 1.00 97.81 89 ASP A CA 1
ATOM 639 C C . ASP A 1 89 ? 13.498 4.394 7.551 1.00 97.81 89 ASP A C 1
ATOM 641 O O . ASP A 1 89 ? 14.647 4.647 7.188 1.00 97.81 89 ASP A O 1
ATOM 645 N N . GLY A 1 90 ? 12.597 3.883 6.705 1.00 96.69 90 GLY A N 1
ATOM 646 C CA . GLY A 1 90 ? 12.900 3.523 5.320 1.00 96.69 90 GLY A CA 1
ATOM 647 C C . GLY A 1 90 ? 11.678 3.538 4.404 1.00 96.69 90 GLY A C 1
ATOM 648 O O . GLY A 1 90 ? 10.541 3.592 4.872 1.00 96.69 90 GLY A O 1
ATOM 649 N N . LEU A 1 91 ? 11.926 3.508 3.093 1.00 95.75 91 LEU A N 1
ATOM 650 C CA . LEU A 1 91 ? 10.906 3.469 2.041 1.00 95.75 91 LEU A CA 1
ATOM 651 C C . LEU A 1 91 ? 11.173 2.292 1.106 1.00 95.75 91 LEU A C 1
ATOM 653 O O . LEU A 1 91 ? 12.251 2.226 0.524 1.00 95.75 91 LEU A O 1
ATOM 657 N N . GLY A 1 92 ? 10.206 1.388 0.946 1.00 96.62 92 GLY A N 1
ATOM 658 C CA . GLY A 1 92 ? 10.258 0.339 -0.072 1.00 96.62 92 GLY A CA 1
ATOM 659 C C . GLY A 1 92 ? 10.165 0.949 -1.469 1.00 96.62 92 GLY A C 1
ATOM 660 O O . GLY A 1 92 ? 9.352 1.848 -1.694 1.00 96.62 92 GLY A O 1
ATOM 661 N N . VAL A 1 93 ? 11.003 0.478 -2.392 1.00 93.69 93 VAL A N 1
ATOM 662 C CA . VAL A 1 93 ? 11.123 1.057 -3.735 1.00 93.69 93 VAL A CA 1
ATOM 663 C C . VAL A 1 93 ? 10.729 0.027 -4.788 1.00 93.69 93 VAL A C 1
ATOM 665 O O . VAL A 1 93 ? 11.320 -1.041 -4.867 1.00 93.69 93 VAL A O 1
ATOM 668 N N . CYS A 1 94 ? 9.754 0.383 -5.625 1.00 93.19 94 CYS A N 1
ATOM 669 C CA . CYS A 1 94 ? 9.403 -0.360 -6.834 1.00 93.19 94 CYS A CA 1
ATOM 670 C C . CYS A 1 94 ? 9.709 0.498 -8.059 1.00 93.19 94 CYS A C 1
ATOM 672 O O . CYS A 1 94 ? 9.332 1.671 -8.116 1.00 93.19 94 CYS A O 1
ATOM 674 N N . GLY A 1 95 ? 10.379 -0.096 -9.042 1.00 92.31 95 GLY A N 1
ATOM 675 C CA . GLY A 1 95 ? 10.587 0.505 -10.355 1.00 92.31 95 GLY A CA 1
ATOM 676 C C . GLY A 1 95 ? 9.446 0.216 -11.323 1.00 92.31 95 GLY A C 1
ATOM 677 O O . GLY A 1 95 ? 8.301 0.065 -10.909 1.00 92.31 95 GLY A O 1
ATOM 678 N N . ASP A 1 96 ? 9.751 0.135 -12.615 1.00 92.44 96 ASP A N 1
ATOM 679 C CA . ASP A 1 96 ? 8.799 -0.232 -13.670 1.00 92.44 96 ASP A CA 1
ATOM 680 C C . ASP A 1 96 ? 8.702 -1.749 -13.921 1.00 92.44 96 ASP A C 1
ATOM 682 O O . ASP A 1 96 ? 7.788 -2.189 -14.617 1.00 92.44 96 ASP A O 1
ATOM 686 N N . CYS A 1 97 ? 9.596 -2.554 -13.333 1.00 93.38 97 CYS A N 1
ATOM 687 C CA . CYS A 1 97 ? 9.519 -4.021 -13.352 1.00 93.38 97 CYS A CA 1
ATOM 688 C C . CYS A 1 97 ? 8.417 -4.582 -12.445 1.00 93.38 97 CYS A C 1
ATOM 690 O O . CYS A 1 97 ? 8.033 -5.740 -12.597 1.00 93.38 97 CYS A O 1
ATOM 692 N N . GLU A 1 98 ? 7.892 -3.780 -11.520 1.00 97.06 98 GLU A N 1
ATOM 693 C CA . GLU A 1 98 ? 6.806 -4.164 -10.622 1.00 97.06 98 GLU A CA 1
ATOM 694 C C . GLU A 1 98 ? 5.617 -3.210 -10.786 1.00 97.06 98 GLU A C 1
ATOM 696 O O . GLU A 1 98 ? 5.756 -1.983 -10.778 1.00 97.06 98 GLU A O 1
ATOM 701 N N . ASP A 1 99 ? 4.419 -3.771 -10.918 1.00 97.00 99 ASP A N 1
ATOM 702 C CA . ASP A 1 99 ? 3.165 -3.025 -10.968 1.00 97.00 99 ASP A CA 1
ATOM 703 C C . ASP A 1 99 ? 2.139 -3.629 -10.003 1.00 97.00 99 ASP A C 1
ATOM 705 O O . ASP A 1 99 ? 2.371 -4.675 -9.402 1.00 97.00 99 ASP A O 1
ATOM 709 N N . VAL 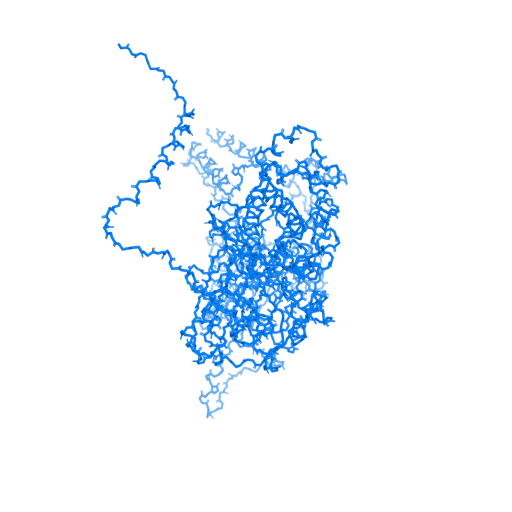A 1 100 ? 0.983 -2.979 -9.845 1.00 97.88 100 VAL A N 1
ATOM 710 C CA . VAL A 1 100 ? -0.066 -3.441 -8.921 1.00 97.88 100 VAL A CA 1
ATOM 711 C C . VAL A 1 100 ? -0.461 -4.908 -9.136 1.00 97.88 100 VAL A C 1
ATOM 713 O O . VAL A 1 100 ? -0.739 -5.617 -8.169 1.00 97.88 100 VAL A O 1
ATOM 716 N N . ASN A 1 101 ? -0.456 -5.387 -10.385 1.00 98.56 101 ASN A N 1
ATOM 717 C CA . ASN A 1 101 ? -0.829 -6.759 -10.694 1.00 98.56 101 ASN A CA 1
ATOM 718 C C . ASN A 1 101 ? 0.293 -7.714 -10.289 1.00 98.56 101 ASN A C 1
ATOM 720 O O . ASN A 1 101 ? -0.000 -8.764 -9.731 1.00 98.56 101 ASN A O 1
ATOM 724 N N . SER A 1 102 ? 1.560 -7.358 -10.518 1.00 98.62 102 SER A N 1
ATOM 725 C CA . SER A 1 102 ? 2.693 -8.187 -10.104 1.00 98.62 102 SER A CA 1
ATOM 726 C C . SER A 1 102 ? 2.804 -8.270 -8.574 1.00 98.62 102 SER A C 1
ATOM 728 O O . SER A 1 102 ? 3.017 -9.358 -8.037 1.00 98.62 102 SER A O 1
ATOM 730 N N . LEU A 1 103 ? 2.542 -7.172 -7.851 1.00 98.81 103 LEU A N 1
ATOM 731 C CA . LEU A 1 103 ? 2.442 -7.188 -6.386 1.00 98.81 103 LEU A CA 1
ATOM 732 C C . LEU A 1 103 ? 1.314 -8.121 -5.913 1.00 98.81 103 LEU A C 1
ATOM 734 O O . LEU A 1 103 ? 1.520 -8.953 -5.027 1.00 98.81 103 LEU A O 1
ATOM 738 N N . ALA A 1 104 ? 0.132 -8.008 -6.529 1.00 98.88 104 ALA A N 1
ATOM 739 C CA . ALA A 1 104 ? -1.041 -8.807 -6.191 1.00 98.88 104 ALA A CA 1
ATOM 740 C C . ALA A 1 104 ? -0.848 -10.305 -6.512 1.00 98.88 104 ALA A C 1
ATOM 742 O O . ALA A 1 104 ? -1.141 -11.151 -5.669 1.00 98.88 104 ALA A O 1
ATOM 743 N N . LEU A 1 105 ? -0.301 -10.637 -7.689 1.00 98.88 105 LEU A N 1
ATOM 744 C CA . LEU A 1 105 ? 0.040 -12.009 -8.090 1.00 98.88 105 LEU A CA 1
ATOM 745 C C . LEU A 1 105 ? 1.021 -12.632 -7.095 1.00 98.88 105 LEU A C 1
ATOM 747 O O . LEU A 1 105 ? 0.814 -13.757 -6.647 1.00 98.88 105 LEU A O 1
ATOM 751 N N . THR A 1 106 ? 2.052 -11.879 -6.702 1.00 98.88 106 THR A N 1
ATOM 752 C CA . THR A 1 106 ? 3.067 -12.350 -5.753 1.00 98.88 106 THR A CA 1
ATOM 753 C C . THR A 1 106 ? 2.463 -12.699 -4.403 1.00 98.88 106 THR A C 1
ATOM 755 O O . THR A 1 106 ? 2.695 -13.793 -3.888 1.00 98.88 106 THR A O 1
ATOM 758 N N . VAL A 1 107 ? 1.682 -11.786 -3.819 1.00 98.88 107 VAL A N 1
ATOM 759 C CA . VAL A 1 107 ? 1.159 -11.994 -2.466 1.00 98.88 107 VAL A CA 1
ATOM 760 C C . VAL A 1 107 ? 0.085 -13.084 -2.421 1.00 98.88 107 VAL A C 1
ATOM 762 O O . VAL A 1 107 ? 0.061 -13.859 -1.467 1.00 98.88 107 VAL A O 1
ATOM 765 N N . VAL A 1 108 ? -0.755 -13.207 -3.458 1.00 98.94 108 VAL A N 1
ATOM 766 C CA . VAL A 1 108 ? -1.773 -14.269 -3.537 1.00 98.94 108 VAL A CA 1
ATOM 767 C C . VAL A 1 108 ? -1.122 -15.630 -3.740 1.00 98.94 108 VAL A C 1
ATOM 769 O O . VAL A 1 108 ? -1.440 -16.557 -3.004 1.00 98.94 108 VAL A O 1
ATOM 772 N N . HIS A 1 109 ? -0.177 -15.757 -4.675 1.00 98.81 109 HIS A N 1
ATOM 773 C CA . HIS A 1 109 ? 0.511 -17.030 -4.897 1.00 98.81 109 HIS A CA 1
ATOM 774 C C . HIS A 1 109 ? 1.275 -17.468 -3.633 1.00 98.81 109 HIS A C 1
ATOM 776 O O . HIS A 1 109 ? 1.151 -18.611 -3.202 1.00 98.81 109 HIS A O 1
ATOM 782 N N . SER A 1 110 ? 1.971 -16.537 -2.968 1.00 98.69 110 SER A N 1
ATOM 783 C CA . SER A 1 110 ? 2.651 -16.793 -1.689 1.00 98.69 110 SER A CA 1
ATOM 784 C C . SER A 1 110 ? 1.685 -17.271 -0.594 1.00 98.69 110 SER A C 1
ATOM 786 O O . SER A 1 110 ? 1.993 -18.223 0.124 1.00 98.69 110 SER A O 1
ATOM 788 N N . LEU A 1 111 ? 0.497 -16.659 -0.484 1.00 98.81 111 LEU A N 1
ATOM 789 C CA . LEU A 1 111 ? -0.546 -17.084 0.458 1.00 98.81 111 LEU A CA 1
ATOM 790 C C . LEU A 1 111 ? -1.003 -18.525 0.174 1.00 98.81 111 LEU A C 1
ATOM 792 O O . LEU A 1 111 ? -1.075 -19.332 1.099 1.00 98.81 111 LEU A O 1
ATOM 796 N N . LEU A 1 112 ? -1.295 -18.855 -1.088 1.00 98.75 112 LEU A N 1
ATOM 797 C CA . LEU A 1 112 ? -1.746 -20.195 -1.475 1.00 98.75 112 LEU A CA 1
ATOM 798 C C . LEU A 1 112 ? -0.687 -21.260 -1.143 1.00 98.75 112 LEU A C 1
ATOM 800 O O . LEU A 1 112 ? -1.012 -22.279 -0.537 1.00 98.75 112 LEU A O 1
ATOM 804 N N . GLU A 1 113 ? 0.586 -20.999 -1.458 1.00 98.00 113 GLU A N 1
ATOM 805 C CA . GLU A 1 113 ? 1.693 -21.930 -1.198 1.00 98.00 113 GLU A CA 1
ATOM 806 C C . GLU A 1 113 ? 1.969 -22.118 0.299 1.00 98.00 113 GLU A C 1
ATOM 808 O O . GLU A 1 113 ? 2.009 -23.248 0.788 1.00 98.00 113 GLU A O 1
ATOM 813 N N . LYS A 1 114 ? 2.142 -21.029 1.058 1.00 97.88 114 LYS A N 1
ATOM 814 C CA . LYS A 1 114 ? 2.563 -21.101 2.471 1.00 97.88 114 LYS A CA 1
ATOM 815 C C . LYS A 1 114 ? 1.523 -21.738 3.390 1.00 97.88 114 LYS A C 1
ATOM 817 O O . LYS A 1 114 ? 1.883 -22.323 4.418 1.00 97.88 114 LYS A O 1
ATOM 822 N N . TYR A 1 115 ? 0.248 -21.617 3.028 1.00 98.06 115 TYR A N 1
ATOM 823 C CA . TYR A 1 115 ? -0.872 -22.184 3.775 1.00 98.06 115 TYR A CA 1
ATOM 824 C C . TYR A 1 115 ? -1.453 -23.446 3.130 1.00 98.06 115 TYR A C 1
ATOM 826 O O . TYR A 1 115 ? -2.416 -23.994 3.669 1.00 98.06 115 TYR A O 1
ATOM 834 N N . ALA A 1 116 ? -0.863 -23.917 2.022 1.00 97.69 116 ALA A N 1
ATOM 835 C CA . ALA A 1 116 ? -1.338 -25.062 1.249 1.00 97.69 116 ALA A CA 1
ATOM 836 C C . ALA A 1 116 ? -2.855 -24.980 0.990 1.00 97.69 116 ALA A C 1
ATOM 838 O O . ALA A 1 116 ? -3.624 -25.851 1.405 1.00 97.69 116 ALA A O 1
ATOM 839 N N . ILE A 1 117 ? -3.288 -23.871 0.390 1.00 98.12 117 ILE A N 1
ATOM 840 C CA . ILE A 1 117 ? -4.682 -23.648 -0.004 1.00 98.12 117 ILE A CA 1
ATOM 841 C C . ILE A 1 117 ? -4.844 -24.106 -1.446 1.00 98.12 117 ILE A C 1
ATOM 843 O O . ILE A 1 117 ? -4.165 -23.589 -2.336 1.00 98.12 117 ILE A O 1
ATOM 847 N N . ASP A 1 118 ? -5.741 -25.059 -1.677 1.00 97.94 118 ASP A N 1
ATOM 848 C CA . ASP A 1 118 ? -6.074 -25.472 -3.033 1.00 97.94 118 ASP A CA 1
ATOM 849 C C . ASP A 1 118 ? -6.886 -24.344 -3.706 1.00 97.94 118 ASP A C 1
ATOM 851 O O . ASP A 1 118 ? -7.843 -23.843 -3.106 1.00 97.94 118 ASP A O 1
ATOM 855 N N . PRO A 1 119 ? -6.535 -23.901 -4.931 1.00 98.31 119 PRO A N 1
ATOM 856 C CA . PRO A 1 119 ? -7.273 -22.842 -5.617 1.00 98.31 119 PRO A CA 1
ATOM 857 C C . PRO A 1 119 ? -8.779 -23.111 -5.774 1.00 98.31 119 PRO A C 1
ATOM 859 O O . PRO A 1 119 ? -9.553 -22.158 -5.866 1.00 98.31 119 PRO A O 1
ATOM 862 N N . SER A 1 120 ? -9.219 -24.376 -5.774 1.00 97.94 120 SER A N 1
ATOM 863 C CA . SER A 1 120 ? -10.638 -24.767 -5.794 1.00 97.94 120 SER A CA 1
ATOM 864 C C . SER A 1 120 ? -11.391 -24.435 -4.497 1.00 97.94 120 SER A C 1
ATOM 866 O O . SER A 1 120 ? -12.614 -24.298 -4.514 1.00 97.94 120 SER A O 1
ATOM 868 N N . GLU A 1 121 ? -10.680 -24.221 -3.385 1.00 98.31 121 GLU A N 1
ATOM 869 C CA . GLU A 1 121 ? -11.257 -23.815 -2.098 1.00 98.31 121 GLU A CA 1
ATOM 870 C C . GLU A 1 121 ? -11.648 -22.333 -2.060 1.00 98.31 121 GLU A C 1
ATOM 872 O O . GLU A 1 121 ? -12.150 -21.871 -1.036 1.00 98.31 121 GLU A O 1
ATOM 877 N N . ILE A 1 122 ? -11.412 -21.564 -3.128 1.00 98.88 122 ILE A N 1
ATOM 878 C CA . ILE A 1 122 ? -11.702 -20.128 -3.183 1.00 98.88 122 ILE A CA 1
ATOM 879 C C . ILE A 1 122 ? -12.987 -19.876 -3.976 1.00 98.88 122 ILE A C 1
ATOM 881 O O . ILE A 1 122 ? -13.088 -20.258 -5.139 1.00 98.88 122 ILE A O 1
ATOM 885 N N . GLY A 1 123 ? -13.962 -19.216 -3.345 1.00 98.62 123 GLY A N 1
ATOM 886 C CA . GLY A 1 123 ? -15.246 -18.831 -3.955 1.00 98.62 123 GLY A CA 1
ATOM 887 C C . GLY A 1 123 ? -15.402 -17.326 -4.159 1.00 98.62 123 GLY A C 1
ATOM 888 O O . GLY A 1 123 ? -16.264 -16.877 -4.912 1.00 98.62 123 GLY A O 1
ATOM 889 N N . ARG A 1 124 ? -14.528 -16.519 -3.543 1.00 98.75 124 ARG A N 1
ATOM 890 C CA . ARG A 1 124 ? -14.490 -15.067 -3.741 1.00 98.75 124 ARG A CA 1
ATOM 891 C C . ARG A 1 124 ? -13.061 -14.533 -3.737 1.00 98.75 124 ARG A C 1
ATOM 893 O O . ARG A 1 124 ? -12.256 -14.901 -2.888 1.00 98.75 124 ARG A O 1
ATOM 900 N N . LEU A 1 125 ? -12.763 -13.611 -4.645 1.00 98.88 125 LEU A N 1
ATOM 901 C CA . LEU A 1 125 ? -11.498 -12.890 -4.731 1.00 98.88 125 LEU A CA 1
ATOM 902 C C . LEU A 1 125 ? -11.773 -11.416 -5.023 1.00 98.88 125 LEU A C 1
ATOM 904 O O . LEU A 1 125 ? -12.338 -11.076 -6.062 1.00 98.88 125 LEU A O 1
ATOM 908 N N . GLU A 1 126 ? -11.348 -10.531 -4.127 1.00 98.69 126 GLU A N 1
ATOM 909 C CA . GLU A 1 126 ? -11.629 -9.099 -4.233 1.00 98.69 126 GLU A CA 1
ATOM 910 C C . GLU A 1 126 ? -10.374 -8.265 -3.967 1.00 98.69 126 GLU A C 1
ATOM 912 O O . GLU A 1 126 ? -9.615 -8.545 -3.040 1.00 98.69 126 GLU A O 1
ATOM 917 N N . VAL A 1 127 ? -10.135 -7.248 -4.801 1.00 98.88 127 VAL A N 1
ATOM 918 C CA . VAL A 1 127 ? -8.901 -6.447 -4.768 1.00 98.88 127 VAL A CA 1
ATOM 919 C C . VAL A 1 127 ? -9.220 -5.003 -4.404 1.00 98.88 127 VAL A C 1
ATOM 921 O O . VAL A 1 127 ? -9.923 -4.325 -5.141 1.00 98.88 127 VAL A O 1
ATOM 924 N N . GLY A 1 128 ? -8.666 -4.498 -3.312 1.00 98.81 128 GLY A N 1
ATOM 925 C CA . GLY A 1 128 ? -8.590 -3.075 -3.018 1.00 98.81 128 GLY A CA 1
ATOM 926 C C . GLY A 1 128 ? -7.308 -2.469 -3.577 1.00 98.81 128 GLY A C 1
ATOM 927 O O . GLY A 1 128 ? -6.219 -2.943 -3.266 1.00 98.81 128 GLY A O 1
ATOM 928 N N . THR A 1 129 ? -7.419 -1.420 -4.387 1.00 98.62 129 THR A N 1
ATOM 929 C CA . THR A 1 129 ? -6.253 -0.654 -4.852 1.00 98.62 129 THR A CA 1
ATOM 930 C C . THR A 1 129 ? -6.663 0.750 -5.286 1.00 98.62 129 THR A C 1
ATOM 932 O O . THR A 1 129 ? -7.807 0.982 -5.681 1.00 98.62 129 THR A O 1
ATOM 935 N N . GLU A 1 130 ? -5.725 1.688 -5.240 1.00 97.31 130 GLU A N 1
ATOM 936 C CA . GLU A 1 130 ? -5.819 2.994 -5.898 1.00 97.31 130 GLU A CA 1
ATOM 937 C C . GLU A 1 130 ? -4.705 3.213 -6.944 1.00 97.31 130 GLU A C 1
ATOM 939 O O . GLU A 1 130 ? -4.520 4.322 -7.462 1.00 97.31 130 GLU A O 1
ATOM 944 N N . THR A 1 131 ? -3.958 2.155 -7.263 1.00 95.88 131 THR A N 1
ATOM 945 C CA . THR A 1 131 ? -2.911 2.114 -8.287 1.00 95.88 131 THR A CA 1
ATOM 946 C C . THR A 1 131 ? -3.499 1.509 -9.560 1.00 95.88 131 THR A C 1
ATOM 948 O O . THR A 1 131 ? -3.423 0.308 -9.799 1.00 95.88 131 THR A O 1
ATOM 951 N N . LEU A 1 132 ? -4.146 2.339 -10.379 1.00 91.31 132 LEU A N 1
ATOM 952 C CA . LEU A 1 132 ? -4.843 1.875 -11.580 1.00 91.31 132 LEU A CA 1
ATOM 953 C C . LEU A 1 132 ? -3.899 1.764 -12.781 1.00 91.31 132 LEU A C 1
ATOM 955 O O . LEU A 1 132 ? -3.309 2.752 -13.215 1.00 91.31 132 LEU A O 1
ATOM 959 N N . VAL A 1 133 ? -3.820 0.564 -13.358 1.00 92.19 133 VAL A N 1
ATOM 960 C CA . VAL A 1 133 ? -3.112 0.304 -14.627 1.00 92.19 133 VAL A CA 1
ATOM 961 C C . VAL A 1 133 ? -4.052 0.152 -15.826 1.00 92.19 133 VAL A C 1
ATOM 963 O O . VAL A 1 133 ? -3.597 0.228 -16.965 1.00 92.19 133 VAL A O 1
ATOM 966 N N . ASP A 1 134 ? -5.347 -0.041 -15.570 1.00 93.56 134 ASP A N 1
ATOM 967 C CA . ASP A 1 134 ? -6.433 -0.068 -16.549 1.00 93.56 134 ASP A CA 1
ATOM 968 C C . ASP A 1 134 ? -7.690 0.550 -15.906 1.00 93.56 134 ASP A C 1
ATOM 970 O O . ASP A 1 134 ? -7.874 0.484 -14.689 1.00 93.56 134 ASP A O 1
ATOM 974 N N . LYS A 1 135 ? -8.541 1.194 -16.711 1.00 91.88 135 LYS A N 1
ATOM 975 C CA . LYS A 1 135 ? -9.753 1.889 -16.236 1.00 91.88 135 LYS A CA 1
ATOM 976 C C . LYS A 1 135 ? -10.990 0.990 -16.180 1.00 91.88 135 LYS A C 1
ATOM 978 O O . LYS A 1 135 ? -12.004 1.399 -15.625 1.00 91.88 135 LYS A O 1
ATOM 983 N N . SER A 1 136 ? -10.938 -0.186 -16.798 1.00 94.25 136 SER A N 1
ATOM 984 C CA . SER A 1 136 ? -12.059 -1.117 -16.926 1.00 94.25 136 SER A CA 1
ATOM 985 C C . SER A 1 136 ? -11.675 -2.533 -16.502 1.00 94.25 136 SER A C 1
ATOM 987 O O . SER A 1 136 ? -12.384 -3.136 -15.696 1.00 94.25 136 SER A O 1
ATOM 989 N N . LYS A 1 137 ? -10.550 -3.067 -16.994 1.00 97.00 137 LYS A N 1
ATOM 990 C CA . LYS A 1 137 ? -10.084 -4.406 -16.622 1.00 97.00 137 LYS A CA 1
ATOM 991 C C . LYS A 1 137 ? -9.555 -4.392 -15.188 1.00 97.00 137 LYS A C 1
ATOM 993 O O . LYS A 1 137 ? -8.555 -3.754 -14.882 1.00 97.00 137 LYS A O 1
ATOM 998 N N . SER A 1 138 ? -10.215 -5.140 -14.312 1.00 96.62 138 SER A N 1
ATOM 999 C CA . SER A 1 138 ? -9.845 -5.231 -12.900 1.00 96.62 138 SER A CA 1
ATOM 1000 C C . SER A 1 138 ? -8.569 -6.052 -12.687 1.00 96.62 138 SER A C 1
ATOM 1002 O O . SER A 1 138 ? -8.360 -7.070 -13.356 1.00 96.62 138 SER A O 1
ATOM 1004 N N . THR A 1 139 ? -7.764 -5.687 -11.684 1.00 98.19 139 THR A N 1
ATOM 1005 C CA . THR A 1 139 ? -6.638 -6.513 -11.207 1.00 98.19 139 THR A CA 1
ATOM 1006 C C . THR A 1 139 ? -7.108 -7.913 -10.808 1.00 98.19 139 THR A C 1
ATOM 1008 O O . THR A 1 139 ? -6.420 -8.887 -11.100 1.00 98.19 139 THR A O 1
ATOM 1011 N N . LYS A 1 140 ? -8.328 -8.049 -10.259 1.00 98.38 140 LYS A N 1
ATOM 1012 C CA . LYS A 1 140 ? -8.960 -9.352 -9.967 1.00 98.38 140 LYS A CA 1
ATOM 1013 C C . LYS A 1 140 ? -8.914 -10.297 -11.165 1.00 98.38 140 LYS A C 1
ATOM 1015 O O . LYS A 1 140 ? -8.580 -11.462 -11.008 1.00 98.38 140 LYS A O 1
ATOM 1020 N N . THR A 1 141 ? -9.224 -9.808 -12.368 1.00 98.19 141 THR A N 1
ATOM 1021 C CA . THR A 1 141 ? -9.224 -10.664 -13.568 1.00 98.19 141 THR A CA 1
ATOM 1022 C C . THR A 1 141 ? -7.833 -11.098 -14.017 1.00 98.19 141 THR A C 1
ATOM 1024 O O . THR A 1 141 ? -7.743 -12.074 -14.746 1.00 98.19 141 THR A O 1
ATOM 1027 N N . VAL A 1 142 ? -6.766 -10.397 -13.620 1.00 98.19 142 VAL A N 1
ATOM 1028 C CA . VAL A 1 142 ? -5.381 -10.848 -13.847 1.00 98.19 142 VAL A CA 1
ATOM 1029 C C . VAL A 1 142 ? -5.021 -11.955 -12.856 1.00 98.19 142 VAL A C 1
ATOM 1031 O O . VAL A 1 142 ? -4.388 -12.934 -13.221 1.00 98.19 142 VAL A O 1
ATOM 1034 N N . LEU A 1 143 ? -5.489 -11.849 -11.610 1.00 98.62 143 LEU A N 1
ATOM 1035 C CA . LEU A 1 143 ? -5.254 -12.874 -10.590 1.00 98.62 143 LEU A CA 1
ATOM 1036 C C . LEU A 1 143 ? -5.917 -14.219 -10.902 1.00 98.62 143 LEU A C 1
ATOM 1038 O O . LEU A 1 143 ? -5.482 -15.226 -10.354 1.00 98.62 143 LEU A O 1
ATOM 1042 N N . MET A 1 144 ? -6.931 -14.250 -11.776 1.00 98.50 144 MET A N 1
ATOM 1043 C CA . MET A 1 144 ? -7.579 -15.497 -12.201 1.00 98.50 144 MET A CA 1
ATOM 1044 C C . MET A 1 144 ? -6.599 -16.487 -12.851 1.00 98.50 144 MET A C 1
ATOM 1046 O O . MET A 1 144 ? -6.848 -17.686 -12.784 1.00 98.50 144 MET A O 1
ATOM 1050 N N . ASP A 1 145 ? -5.458 -16.019 -13.371 1.00 97.06 145 ASP A N 1
ATOM 1051 C CA . ASP A 1 145 ? -4.382 -16.874 -13.895 1.00 97.06 145 ASP A CA 1
ATOM 1052 C C . ASP A 1 145 ? -3.823 -17.854 -12.836 1.00 97.06 145 ASP A C 1
ATOM 1054 O O . ASP A 1 145 ? -3.220 -18.865 -13.186 1.00 97.06 145 ASP A O 1
ATOM 1058 N N . LEU A 1 146 ? -4.035 -17.585 -11.539 1.00 98.12 146 LEU A N 1
ATOM 1059 C CA . LEU A 1 146 ? -3.616 -18.450 -10.427 1.00 98.12 146 LEU A CA 1
ATOM 1060 C C . LEU A 1 146 ? -4.631 -19.551 -10.071 1.00 98.12 146 LEU A C 1
ATOM 1062 O O . LEU A 1 146 ? -4.326 -20.399 -9.236 1.00 98.12 146 LEU A O 1
ATOM 1066 N N . PHE A 1 147 ? -5.832 -19.536 -10.658 1.00 97.12 147 PHE A N 1
ATOM 1067 C CA . PHE A 1 147 ? -6.953 -20.387 -10.229 1.00 97.12 147 PHE A CA 1
ATOM 1068 C C . PHE A 1 147 ? -7.303 -21.514 -11.206 1.00 97.12 147 PHE A C 1
ATOM 1070 O O . PHE A 1 147 ? -8.213 -22.294 -10.928 1.00 97.12 147 PHE A O 1
ATOM 1077 N N . GLY A 1 148 ? -6.559 -21.645 -12.311 1.00 92.56 148 GLY A N 1
ATOM 1078 C CA . GLY A 1 148 ? -6.733 -22.726 -13.283 1.00 92.56 148 GLY A CA 1
ATOM 1079 C C . GLY A 1 148 ? -8.181 -22.834 -13.766 1.00 92.56 148 GLY A C 1
ATOM 1080 O O . GLY A 1 148 ? -8.749 -21.859 -14.255 1.00 92.56 148 GLY A O 1
ATOM 1081 N N . ASP A 1 149 ? -8.782 -24.011 -13.582 1.00 94.94 149 ASP A N 1
ATOM 1082 C CA . ASP A 1 149 ? -10.161 -24.293 -13.997 1.00 94.94 149 ASP A CA 1
ATOM 1083 C C . ASP A 1 149 ? -11.226 -23.747 -13.023 1.00 94.94 149 ASP A C 1
ATOM 1085 O O . ASP A 1 149 ? -12.414 -23.739 -13.354 1.00 94.94 149 ASP A O 1
ATOM 1089 N N . ASN A 1 150 ? -10.847 -23.265 -11.829 1.00 97.62 150 ASN A N 1
ATOM 1090 C CA . ASN A 1 150 ? -11.796 -22.648 -10.899 1.00 97.62 150 ASN A CA 1
ATOM 1091 C C . ASN A 1 150 ? -12.141 -21.219 -11.347 1.00 97.62 150 ASN A C 1
ATOM 1093 O O . ASN A 1 150 ? -11.542 -20.233 -10.914 1.00 97.62 150 ASN A O 1
ATOM 1097 N N . THR A 1 151 ? -13.131 -21.105 -12.231 1.00 97.88 151 THR A N 1
ATOM 1098 C CA . THR A 1 151 ? -13.586 -19.818 -12.776 1.00 97.88 151 THR A CA 1
ATOM 1099 C C . THR A 1 151 ? -14.793 -19.226 -12.049 1.00 97.88 151 THR A C 1
ATOM 1101 O O . THR A 1 151 ? -15.102 -18.050 -12.249 1.00 97.88 151 THR A O 1
ATOM 1104 N N . ASP A 1 152 ? -15.478 -20.010 -11.213 1.00 98.06 152 ASP A N 1
ATOM 1105 C CA . ASP A 1 152 ? -16.634 -19.566 -10.427 1.00 98.06 152 ASP A CA 1
ATOM 1106 C C . ASP A 1 152 ? -16.171 -18.916 -9.115 1.00 98.06 152 ASP A C 1
ATOM 1108 O O . ASP A 1 152 ? -16.220 -19.520 -8.042 1.00 98.06 152 ASP A O 1
ATOM 1112 N N . ILE A 1 153 ? -15.622 -17.702 -9.240 1.00 98.56 153 ILE A N 1
ATOM 1113 C CA . ILE A 1 153 ? -15.080 -16.906 -8.133 1.00 98.56 153 ILE A CA 1
ATOM 1114 C C . ILE A 1 153 ? -15.653 -15.486 -8.200 1.00 98.56 153 ILE A C 1
ATOM 1116 O O . ILE A 1 153 ? -15.314 -14.710 -9.106 1.00 98.56 153 ILE A O 1
ATOM 1120 N N . GLU A 1 154 ? -16.473 -15.116 -7.217 1.00 98.38 154 GLU A N 1
ATOM 1121 C CA . GLU A 1 154 ? -17.060 -13.778 -7.091 1.00 98.38 154 GLU A CA 1
ATOM 1122 C C . GLU A 1 154 ? -16.014 -12.684 -6.799 1.00 98.38 154 GLU A C 1
ATOM 1124 O O . GLU A 1 154 ? -14.888 -12.956 -6.386 1.00 98.38 154 GLU A O 1
ATOM 1129 N N . GLY A 1 155 ? -16.411 -11.416 -6.948 1.00 97.12 155 GLY A N 1
ATOM 1130 C CA . GLY A 1 155 ? -15.610 -10.250 -6.561 1.00 97.12 155 GLY A CA 1
ATOM 1131 C C . GLY A 1 155 ? -14.961 -9.511 -7.736 1.00 97.12 155 GLY A C 1
ATOM 1132 O O . GLY A 1 155 ? -14.899 -9.992 -8.870 1.00 97.12 155 GLY A O 1
ATOM 1133 N N . ALA A 1 156 ? -14.511 -8.287 -7.462 1.00 95.88 156 ALA A N 1
ATOM 1134 C CA . ALA A 1 156 ? -13.937 -7.367 -8.443 1.00 95.88 156 ALA A CA 1
ATOM 1135 C C . ALA A 1 156 ? -12.839 -6.496 -7.803 1.00 95.88 156 ALA A C 1
ATOM 1137 O O . ALA A 1 156 ? -12.346 -6.794 -6.717 1.00 95.88 156 ALA A O 1
ATOM 1138 N N . THR A 1 157 ? -12.427 -5.424 -8.484 1.00 98.12 157 THR A N 1
ATOM 1139 C CA . THR A 1 157 ? -11.543 -4.410 -7.896 1.00 98.12 157 THR A CA 1
ATOM 1140 C C . THR A 1 157 ? -12.372 -3.263 -7.316 1.00 98.12 157 THR A C 1
ATOM 1142 O O . THR A 1 157 ? -13.235 -2.724 -8.005 1.00 98.12 157 THR A O 1
ATOM 1145 N N . VAL A 1 158 ? -12.098 -2.884 -6.066 1.00 97.00 158 VAL A N 1
ATOM 1146 C CA . VAL A 1 158 ? -12.757 -1.801 -5.326 1.00 97.00 158 VAL A CA 1
ATOM 1147 C C . VAL A 1 158 ? -11.788 -0.636 -5.144 1.00 97.00 158 VAL A C 1
ATOM 1149 O O . VAL A 1 158 ? -10.664 -0.818 -4.675 1.00 97.00 158 VAL A O 1
ATOM 1152 N N . VAL A 1 159 ? -12.237 0.573 -5.487 1.00 97.25 159 VAL A N 1
ATOM 1153 C CA . VAL A 1 159 ? -11.399 1.778 -5.509 1.00 97.25 159 VAL A CA 1
ATOM 1154 C C . VAL A 1 159 ? -12.038 2.881 -4.670 1.00 97.25 159 VAL A C 1
ATOM 1156 O O . VAL A 1 159 ? -13.120 3.361 -4.988 1.00 97.25 159 VAL A O 1
ATOM 1159 N N . ASN A 1 160 ? -11.341 3.303 -3.616 1.00 95.94 160 ASN A N 1
ATOM 1160 C CA . ASN A 1 160 ? -11.518 4.599 -2.956 1.00 95.94 160 ASN A CA 1
ATOM 1161 C C . ASN A 1 160 ? -10.246 4.893 -2.153 1.00 95.94 160 ASN A C 1
ATOM 1163 O O . ASN A 1 160 ? -10.177 4.533 -0.974 1.00 95.94 160 ASN A O 1
ATOM 1167 N N . ALA A 1 161 ? -9.245 5.510 -2.786 1.00 97.19 161 ALA A N 1
ATOM 1168 C CA . ALA A 1 161 ? -7.947 5.795 -2.167 1.00 97.19 161 ALA A CA 1
ATOM 1169 C C . ALA A 1 161 ? -7.446 4.600 -1.311 1.00 97.19 161 ALA A C 1
ATOM 1171 O O . ALA A 1 161 ? -7.668 3.438 -1.663 1.00 97.19 161 ALA A O 1
ATOM 1172 N N . CYS A 1 162 ? -6.883 4.872 -0.133 1.00 98.38 162 CYS A N 1
ATOM 1173 C CA . CYS A 1 162 ? -6.374 3.861 0.792 1.00 98.38 162 CYS A CA 1
ATOM 1174 C C . CYS A 1 162 ? -7.473 3.017 1.491 1.00 98.38 162 CYS A C 1
ATOM 1176 O O . CYS A 1 162 ? -7.157 2.122 2.271 1.00 98.38 162 CYS A O 1
ATOM 1178 N N . TYR A 1 163 ? -8.764 3.257 1.224 1.00 98.81 163 TYR A N 1
ATOM 1179 C CA . TYR A 1 163 ? -9.885 2.533 1.847 1.00 98.81 163 TYR A CA 1
ATOM 1180 C C . TYR A 1 163 ? -10.292 1.257 1.086 1.00 98.81 163 TYR A C 1
ATOM 1182 O O . TYR A 1 163 ? -10.942 0.380 1.659 1.00 98.81 163 TYR A O 1
ATOM 1190 N N . GLY A 1 164 ? -9.904 1.119 -0.189 1.00 98.38 164 GLY A N 1
ATOM 1191 C CA . GLY A 1 164 ? -10.354 0.027 -1.066 1.00 98.38 164 GLY A CA 1
ATOM 1192 C C . GLY A 1 164 ? -10.164 -1.379 -0.481 1.00 98.38 164 GLY A C 1
ATOM 1193 O O . GLY A 1 164 ? -11.056 -2.217 -0.596 1.00 98.38 164 GLY A O 1
ATOM 1194 N N . GLY A 1 165 ? -9.050 -1.629 0.217 1.00 98.50 165 GLY A N 1
ATOM 1195 C CA . GLY A 1 165 ? -8.786 -2.923 0.861 1.00 98.50 165 GLY A CA 1
ATOM 1196 C C . GLY A 1 165 ? -9.760 -3.238 2.004 1.00 98.50 165 GLY A C 1
ATOM 1197 O O . GLY A 1 165 ? -10.238 -4.363 2.124 1.00 98.50 165 GLY A O 1
ATOM 1198 N N . THR A 1 166 ? -10.128 -2.239 2.811 1.00 98.75 166 THR A N 1
ATOM 1199 C CA . THR A 1 166 ? -11.133 -2.396 3.878 1.00 98.75 166 THR A CA 1
ATOM 1200 C C . THR A 1 166 ? -12.528 -2.603 3.306 1.00 98.75 166 THR A C 1
ATOM 1202 O O . THR A 1 166 ? -13.287 -3.409 3.834 1.00 98.75 166 THR A O 1
ATOM 1205 N N . ALA A 1 167 ? -12.871 -1.930 2.206 1.00 98.50 167 ALA A N 1
ATOM 1206 C CA . ALA A 1 167 ? -14.129 -2.190 1.513 1.00 98.50 167 ALA A CA 1
ATOM 1207 C C . ALA A 1 167 ? -14.206 -3.647 1.017 1.00 98.50 167 ALA A C 1
ATOM 1209 O O . ALA A 1 167 ? -15.187 -4.331 1.300 1.00 98.50 167 ALA A O 1
ATOM 1210 N N . ALA A 1 168 ? -13.142 -4.148 0.380 1.00 98.69 168 ALA A N 1
ATOM 1211 C CA . ALA A 1 168 ? -13.042 -5.546 -0.039 1.00 98.69 168 ALA A CA 1
ATOM 1212 C C . ALA A 1 168 ? -13.117 -6.526 1.153 1.00 98.69 168 ALA A C 1
ATOM 1214 O O . ALA A 1 168 ? -13.814 -7.537 1.073 1.00 98.69 168 ALA A O 1
ATOM 1215 N N . LEU A 1 169 ? -12.488 -6.201 2.292 1.00 98.62 169 LEU A N 1
ATOM 1216 C CA . LEU A 1 169 ? -12.604 -6.981 3.532 1.00 98.62 169 LEU A CA 1
ATOM 1217 C C . LEU A 1 169 ? -14.053 -7.088 4.016 1.00 98.62 169 LEU A C 1
ATOM 1219 O O . LEU A 1 169 ? -14.518 -8.181 4.333 1.00 98.62 169 LEU A O 1
ATOM 1223 N N . LEU A 1 170 ? -14.766 -5.963 4.088 1.00 97.25 170 LEU A N 1
ATOM 1224 C CA . LEU A 1 170 ? -16.149 -5.928 4.566 1.00 97.25 170 LEU A CA 1
ATOM 1225 C C . LEU A 1 170 ? -17.108 -6.643 3.601 1.00 97.25 170 LEU A C 1
ATOM 1227 O O . LEU A 1 170 ? -18.047 -7.302 4.056 1.00 97.25 170 LEU A O 1
ATOM 1231 N N . ASN A 1 171 ? -16.851 -6.565 2.293 1.00 98.06 171 ASN A N 1
ATOM 1232 C CA . ASN A 1 171 ? -17.591 -7.314 1.278 1.00 98.06 171 ASN A CA 1
ATOM 1233 C C . ASN A 1 171 ? -17.377 -8.825 1.437 1.00 98.06 171 ASN A C 1
ATOM 1235 O O . ASN A 1 171 ? -18.352 -9.572 1.511 1.00 98.06 171 ASN A O 1
ATOM 1239 N N . ALA A 1 172 ? -16.124 -9.273 1.569 1.00 98.31 172 ALA A N 1
ATOM 1240 C CA . ALA A 1 172 ? -15.789 -10.680 1.789 1.00 98.31 172 ALA A CA 1
ATOM 1241 C C . ALA A 1 172 ? -16.377 -11.221 3.099 1.00 98.31 172 ALA A C 1
ATOM 1243 O O . ALA A 1 172 ? -16.966 -12.299 3.117 1.00 98.31 172 ALA A O 1
ATOM 1244 N N . PHE A 1 173 ? -16.281 -10.447 4.182 1.00 96.62 173 PHE A N 1
ATOM 1245 C CA . PHE A 1 173 ? -16.901 -10.775 5.461 1.00 96.62 173 PHE A CA 1
ATOM 1246 C C . PHE A 1 173 ? -18.416 -10.980 5.320 1.00 96.62 173 PHE A C 1
ATOM 1248 O O . PHE A 1 173 ? -18.943 -12.015 5.727 1.00 96.62 173 PHE A O 1
ATOM 1255 N N . THR A 1 174 ? -19.104 -10.026 4.686 1.00 94.88 174 THR A N 1
ATOM 1256 C CA . THR A 1 174 ? -20.558 -10.088 4.479 1.00 94.88 174 THR A CA 1
ATOM 1257 C C . THR A 1 174 ? -20.946 -11.276 3.600 1.00 94.88 174 THR A C 1
ATOM 1259 O O . THR A 1 174 ? -21.932 -11.948 3.890 1.00 94.88 174 THR A O 1
ATOM 1262 N N . TRP A 1 175 ? -20.158 -11.581 2.564 1.00 97.38 175 TRP A N 1
ATOM 1263 C CA . TRP A 1 175 ? -20.375 -12.741 1.699 1.00 97.38 175 TRP A CA 1
ATOM 1264 C C . TRP A 1 175 ? -20.315 -14.058 2.489 1.00 97.38 175 TRP A C 1
ATOM 1266 O O . TRP A 1 175 ? -21.278 -14.818 2.434 1.00 97.38 175 TRP A O 1
ATOM 1276 N N . VAL A 1 176 ? -19.281 -14.281 3.318 1.00 97.38 176 VAL A N 1
ATOM 1277 C CA . VAL A 1 176 ? -19.161 -15.494 4.165 1.00 97.38 176 VAL A CA 1
ATOM 1278 C C . VAL A 1 176 ? -20.282 -15.598 5.217 1.00 97.38 176 VAL A C 1
ATOM 1280 O O . VAL A 1 176 ? -20.702 -16.697 5.618 1.00 97.38 176 VAL A O 1
ATOM 1283 N N . GLU A 1 177 ? -20.772 -14.454 5.702 1.00 94.31 177 GLU A N 1
ATOM 1284 C CA . GLU A 1 177 ? -21.898 -14.402 6.637 1.00 94.31 177 GLU A CA 1
ATOM 1285 C C . GLU A 1 177 ? -23.259 -14.643 5.982 1.00 94.31 177 GLU A C 1
ATOM 1287 O O . GLU A 1 177 ? -24.171 -15.100 6.681 1.00 94.31 177 GLU A O 1
ATOM 1292 N N . SER A 1 178 ? -23.391 -14.374 4.685 1.00 93.31 178 SER A N 1
ATOM 1293 C CA . SER A 1 178 ? -24.654 -14.446 3.955 1.00 93.31 178 SER A CA 1
ATOM 1294 C C . SER A 1 178 ? -25.156 -15.878 3.738 1.00 93.31 178 SER A C 1
ATOM 1296 O O . SER A 1 178 ? -24.419 -16.856 3.897 1.00 93.31 178 SER A O 1
ATOM 1298 N N . ASP A 1 179 ? -26.424 -15.991 3.340 1.00 92.62 179 ASP A N 1
ATOM 1299 C CA . ASP A 1 179 ? -27.026 -17.254 2.895 1.00 92.62 179 ASP A CA 1
ATOM 1300 C C . ASP A 1 179 ? -26.575 -17.654 1.478 1.00 92.62 179 ASP A C 1
ATOM 1302 O O . ASP A 1 179 ? -26.760 -18.798 1.079 1.00 92.62 179 ASP A O 1
ATOM 1306 N N . GLY A 1 180 ? -25.957 -16.728 0.730 1.00 88.19 180 GLY A N 1
ATOM 1307 C CA . GLY A 1 180 ? -25.363 -16.983 -0.587 1.00 88.19 180 GLY A CA 1
ATOM 1308 C C . GLY A 1 180 ? -23.950 -17.573 -0.530 1.00 88.19 180 GLY A C 1
ATOM 1309 O O . GLY A 1 180 ? -23.342 -17.784 -1.572 1.00 88.19 180 GLY A O 1
ATOM 1310 N N . TRP A 1 181 ? -23.412 -17.821 0.668 1.00 97.44 181 TRP A N 1
ATOM 1311 C CA . TRP A 1 181 ? -22.099 -18.434 0.837 1.00 97.44 181 TRP A CA 1
ATOM 1312 C C . TRP A 1 181 ? -22.110 -19.911 0.430 1.00 97.44 181 TRP A C 1
ATOM 1314 O O . TRP A 1 181 ? -22.916 -20.696 0.927 1.00 97.44 181 TRP A O 1
ATOM 1324 N N . ASP A 1 182 ? -21.155 -20.307 -0.402 1.00 95.62 182 ASP A N 1
ATOM 1325 C CA . ASP A 1 182 ? -21.032 -21.660 -0.956 1.00 95.62 182 ASP A CA 1
ATOM 1326 C C . ASP A 1 182 ? -20.111 -22.596 -0.146 1.00 95.62 182 ASP A C 1
ATOM 1328 O O . ASP A 1 182 ? -19.863 -23.733 -0.544 1.00 95.62 182 ASP A O 1
ATOM 1332 N N . GLY A 1 183 ? -19.594 -22.132 0.996 1.00 96.56 183 GLY A N 1
ATOM 1333 C CA . GLY A 1 183 ? -18.691 -22.895 1.862 1.00 96.56 183 GLY A CA 1
ATOM 1334 C C . GLY A 1 183 ? -17.198 -22.678 1.597 1.00 96.56 183 GLY A C 1
ATOM 1335 O O . GLY A 1 183 ? -16.383 -23.098 2.420 1.00 96.56 183 GLY A O 1
ATOM 1336 N N . ARG A 1 184 ? -16.828 -22.001 0.503 1.00 98.56 184 ARG A N 1
ATOM 1337 C CA . ARG A 1 184 ? -15.434 -21.734 0.116 1.00 98.56 184 ARG A CA 1
ATOM 1338 C C . ARG A 1 184 ? -14.864 -20.493 0.810 1.00 98.56 184 ARG A C 1
ATOM 1340 O O . ARG A 1 184 ? -15.591 -19.662 1.355 1.00 98.56 184 ARG A O 1
ATOM 1347 N N . TYR A 1 185 ? -13.545 -20.343 0.815 1.00 98.81 185 TYR A N 1
ATOM 1348 C CA . TYR A 1 185 ? -12.883 -19.165 1.373 1.00 98.81 185 TYR A CA 1
ATOM 1349 C C . TYR A 1 185 ? -12.992 -17.952 0.443 1.00 98.81 185 TYR A C 1
ATOM 1351 O O . TYR A 1 185 ? -13.176 -18.074 -0.772 1.00 98.81 185 TYR A O 1
ATOM 1359 N N . ALA A 1 186 ? -12.824 -16.766 1.028 1.00 98.88 186 ALA A N 1
ATOM 1360 C CA . ALA A 1 186 ? -12.619 -15.532 0.284 1.00 98.88 186 ALA A CA 1
ATOM 1361 C C . ALA A 1 186 ? -11.171 -15.048 0.432 1.00 98.88 186 ALA A C 1
ATOM 1363 O O . ALA A 1 186 ? -10.612 -15.102 1.526 1.00 98.88 186 ALA A O 1
ATOM 1364 N N . ILE A 1 187 ? -10.574 -14.529 -0.639 1.00 98.94 187 ILE A N 1
ATOM 1365 C CA . ILE A 1 187 ? -9.286 -13.831 -0.595 1.00 98.94 187 ILE A CA 1
ATOM 1366 C C . ILE A 1 187 ? -9.525 -12.341 -0.825 1.00 98.94 187 ILE A C 1
ATOM 1368 O O . ILE A 1 187 ? -10.128 -11.928 -1.816 1.00 98.94 187 ILE A O 1
ATOM 1372 N N . VAL A 1 188 ? -9.013 -11.527 0.090 1.00 98.94 188 VAL A N 1
ATOM 1373 C CA . VAL A 1 188 ? -8.978 -10.068 -0.024 1.00 98.94 188 VAL A CA 1
ATOM 1374 C C . VAL A 1 188 ? -7.546 -9.657 -0.304 1.00 98.94 188 VAL A C 1
ATOM 1376 O O . VAL A 1 188 ? -6.648 -10.026 0.447 1.00 98.94 188 VAL A O 1
ATOM 1379 N N . VAL A 1 189 ? -7.324 -8.882 -1.359 1.00 98.94 189 VAL A N 1
ATOM 1380 C CA . VAL A 1 189 ? -5.997 -8.375 -1.724 1.00 98.94 189 VAL A CA 1
ATOM 1381 C C . VAL A 1 189 ? -6.002 -6.862 -1.618 1.00 98.94 189 VAL A C 1
ATOM 1383 O O . VAL A 1 189 ? -6.840 -6.212 -2.226 1.00 98.94 189 VAL A O 1
ATOM 1386 N N . ALA A 1 190 ? -5.064 -6.288 -0.882 1.00 98.88 190 ALA A N 1
ATOM 1387 C CA . ALA A 1 190 ? -4.797 -4.857 -0.880 1.00 98.88 190 ALA A CA 1
ATOM 1388 C C . ALA A 1 190 ? -3.399 -4.640 -1.460 1.00 98.88 190 ALA A C 1
ATOM 1390 O O . ALA A 1 190 ? -2.452 -5.228 -0.946 1.00 98.88 190 ALA A O 1
ATOM 1391 N N . ALA A 1 191 ? -3.253 -3.869 -2.536 1.00 98.62 191 ALA A N 1
ATOM 1392 C CA . ALA A 1 191 ? -1.973 -3.721 -3.233 1.00 98.62 191 ALA A CA 1
ATOM 1393 C C . ALA A 1 191 ? -1.828 -2.326 -3.829 1.00 98.62 191 ALA A C 1
ATOM 1395 O O . ALA A 1 191 ? -2.726 -1.863 -4.531 1.00 98.62 191 ALA A O 1
ATOM 1396 N N . ASP A 1 192 ? -0.692 -1.673 -3.594 1.00 98.62 192 ASP A N 1
ATOM 1397 C CA . ASP A 1 192 ? -0.451 -0.330 -4.112 1.00 98.62 192 ASP A CA 1
ATOM 1398 C C . ASP A 1 192 ? 1.030 0.026 -4.232 1.00 98.62 192 ASP A C 1
ATOM 1400 O O . ASP A 1 192 ? 1.895 -0.499 -3.523 1.00 98.62 192 ASP A O 1
ATOM 1404 N N . ILE A 1 193 ? 1.283 1.001 -5.108 1.00 97.62 193 ILE A N 1
ATOM 1405 C CA . ILE A 1 193 ? 2.558 1.698 -5.245 1.00 97.62 193 ILE A CA 1
ATOM 1406 C C . ILE A 1 193 ? 2.289 3.189 -5.021 1.00 97.62 193 ILE A C 1
ATOM 1408 O O . ILE A 1 193 ? 1.728 3.886 -5.866 1.00 97.62 193 ILE A O 1
ATOM 1412 N N . ALA A 1 194 ? 2.669 3.685 -3.846 1.00 96.44 194 ALA A N 1
ATOM 1413 C CA . ALA A 1 194 ? 2.553 5.085 -3.478 1.00 96.44 194 ALA A CA 1
ATOM 1414 C C . ALA A 1 194 ? 3.726 5.882 -4.051 1.00 96.44 194 ALA A C 1
ATOM 1416 O O . ALA A 1 194 ? 4.795 5.979 -3.444 1.00 96.44 194 ALA A O 1
ATOM 1417 N N . ALA A 1 195 ? 3.512 6.465 -5.230 1.00 92.50 195 ALA A N 1
ATOM 1418 C CA . ALA A 1 195 ? 4.482 7.302 -5.922 1.00 92.50 195 ALA A CA 1
ATOM 1419 C C . ALA A 1 195 ? 4.098 8.788 -5.842 1.00 92.50 195 ALA A C 1
ATOM 1421 O O . ALA A 1 195 ? 2.978 9.181 -6.171 1.00 92.50 195 ALA A O 1
ATOM 1422 N N . TYR A 1 196 ? 5.056 9.635 -5.458 1.00 90.12 196 TYR A N 1
ATOM 1423 C CA . TYR A 1 196 ? 4.895 11.089 -5.405 1.00 90.12 196 TYR A CA 1
ATOM 1424 C C . TYR A 1 196 ? 5.975 11.803 -6.228 1.00 90.12 196 TYR A C 1
ATOM 1426 O O . TYR A 1 196 ? 7.132 11.372 -6.303 1.00 90.12 196 TYR A O 1
ATOM 1434 N N . ALA A 1 197 ? 5.603 12.942 -6.816 1.00 86.00 197 ALA A N 1
ATOM 1435 C CA . ALA A 1 197 ? 6.521 13.822 -7.534 1.00 86.00 197 ALA A CA 1
ATOM 1436 C C . ALA A 1 197 ? 7.655 14.354 -6.628 1.00 86.00 197 ALA A C 1
ATOM 1438 O O . ALA A 1 197 ? 7.622 14.206 -5.403 1.00 86.00 197 ALA A O 1
ATOM 1439 N N . ARG A 1 198 ? 8.670 15.003 -7.222 1.00 85.00 198 ARG A N 1
ATOM 1440 C CA . ARG A 1 198 ? 9.682 15.759 -6.454 1.00 85.00 198 ARG A CA 1
ATOM 1441 C C . ARG A 1 198 ? 8.971 16.768 -5.549 1.00 85.00 198 ARG A C 1
ATOM 1443 O O . ARG A 1 198 ? 8.164 17.555 -6.031 1.00 85.00 198 ARG A O 1
ATOM 1450 N N . GLY A 1 199 ? 9.264 16.735 -4.250 1.00 86.69 199 GLY A N 1
ATOM 1451 C CA . GLY A 1 199 ? 8.635 17.625 -3.277 1.00 86.69 199 GLY A CA 1
ATOM 1452 C C . GLY A 1 199 ? 8.470 17.009 -1.884 1.00 86.69 199 GLY A C 1
ATOM 1453 O O . GLY A 1 199 ? 8.966 15.911 -1.622 1.00 86.69 199 GLY A O 1
ATOM 1454 N N . PRO A 1 200 ? 7.754 17.699 -0.978 1.00 86.62 200 PRO A N 1
ATOM 1455 C CA . PRO A 1 200 ? 7.666 17.336 0.439 1.00 86.62 200 PRO A CA 1
ATOM 1456 C C . PRO A 1 200 ? 6.893 16.040 0.725 1.00 86.62 200 PRO A C 1
ATOM 1458 O O . PRO A 1 200 ? 7.023 15.506 1.821 1.00 86.62 200 PRO A O 1
ATOM 1461 N N . ALA A 1 201 ? 6.115 15.530 -0.236 1.00 88.50 201 ALA A N 1
ATOM 1462 C CA . ALA A 1 201 ? 5.395 14.257 -0.123 1.00 88.50 201 ALA A CA 1
ATOM 1463 C C . ALA A 1 201 ? 6.222 13.045 -0.592 1.00 88.50 201 ALA A C 1
ATOM 1465 O O . ALA A 1 201 ? 5.882 11.904 -0.300 1.00 88.50 201 ALA A O 1
ATOM 1466 N N . ARG A 1 202 ? 7.342 13.252 -1.296 1.00 91.81 202 ARG A N 1
ATOM 1467 C CA . ARG A 1 202 ? 8.199 12.142 -1.741 1.00 91.81 202 ARG A CA 1
ATOM 1468 C C . ARG A 1 202 ? 8.706 11.248 -0.600 1.00 91.81 202 ARG A C 1
ATOM 1470 O O . ARG A 1 202 ? 8.677 10.033 -0.773 1.00 91.81 202 ARG A O 1
ATOM 1477 N N . PRO A 1 203 ? 9.098 11.776 0.573 1.00 95.62 203 PRO A N 1
ATOM 1478 C CA . PRO A 1 203 ? 9.516 10.946 1.701 1.00 95.62 203 PRO A CA 1
ATOM 1479 C C . PRO A 1 203 ? 8.383 10.110 2.320 1.00 95.62 203 PRO A C 1
ATOM 1481 O O . PRO A 1 203 ? 8.624 9.403 3.292 1.00 95.62 203 PRO A O 1
ATOM 1484 N N . THR A 1 204 ? 7.152 10.185 1.803 1.00 95.31 204 THR A N 1
ATOM 1485 C CA . THR A 1 204 ? 6.026 9.319 2.185 1.00 95.31 204 THR A CA 1
ATOM 1486 C C . THR A 1 204 ? 5.620 8.354 1.068 1.00 95.31 204 THR A C 1
ATOM 1488 O O . THR A 1 204 ? 4.505 7.840 1.095 1.00 95.31 204 THR A O 1
ATOM 1491 N N . CYS A 1 205 ? 6.489 8.115 0.075 1.00 96.25 205 CYS A N 1
ATOM 1492 C CA . CYS A 1 205 ? 6.306 7.025 -0.888 1.00 96.25 205 CYS A CA 1
ATOM 1493 C C . CYS A 1 205 ? 6.294 5.652 -0.185 1.00 96.25 205 CYS A C 1
ATOM 1495 O O . CYS A 1 205 ? 6.496 5.543 1.025 1.00 96.25 205 CYS A O 1
ATOM 1497 N N . GLY A 1 206 ? 6.066 4.596 -0.949 1.00 97.25 206 GLY A N 1
ATOM 1498 C CA . GLY A 1 206 ? 6.178 3.215 -0.495 1.00 97.25 206 GLY A CA 1
ATOM 1499 C C . GLY A 1 206 ? 5.470 2.279 -1.460 1.00 97.25 206 GLY A C 1
ATOM 1500 O O . GLY A 1 206 ? 4.789 2.717 -2.385 1.00 97.25 206 GLY A O 1
ATOM 1501 N N . ALA A 1 207 ? 5.642 0.980 -1.274 1.00 98.06 207 ALA A N 1
ATOM 1502 C CA . ALA A 1 207 ? 4.962 -0.024 -2.077 1.00 98.06 207 ALA A CA 1
ATOM 1503 C C . ALA A 1 207 ? 4.810 -1.313 -1.280 1.00 98.06 207 ALA A C 1
ATOM 1505 O O . ALA A 1 207 ? 5.639 -1.631 -0.423 1.00 98.06 207 ALA A O 1
ATOM 1506 N N . GLY A 1 208 ? 3.740 -2.048 -1.554 1.00 98.31 208 GLY A N 1
ATOM 1507 C CA . GLY A 1 208 ? 3.509 -3.346 -0.942 1.00 98.31 208 GLY A CA 1
ATOM 1508 C C . GLY A 1 208 ? 2.122 -3.888 -1.239 1.00 98.31 208 GLY A C 1
ATOM 1509 O O . GLY A 1 208 ? 1.247 -3.184 -1.747 1.00 98.31 208 GLY A O 1
ATOM 1510 N N . ALA A 1 209 ? 1.930 -5.155 -0.894 1.00 98.88 209 ALA A N 1
ATOM 1511 C CA . ALA A 1 209 ? 0.636 -5.807 -0.975 1.00 98.88 209 ALA A CA 1
ATOM 1512 C C . ALA A 1 209 ? 0.397 -6.722 0.226 1.00 98.88 209 ALA A C 1
ATOM 1514 O O . ALA A 1 209 ? 1.337 -7.237 0.829 1.00 98.88 209 ALA A O 1
ATOM 1515 N N . VAL A 1 210 ? -0.867 -6.935 0.567 1.00 98.94 210 VAL A N 1
ATOM 1516 C CA . VAL A 1 210 ? -1.304 -7.873 1.599 1.00 98.94 210 VAL A CA 1
ATOM 1517 C C . VAL A 1 210 ? -2.459 -8.698 1.051 1.00 98.94 210 VAL A C 1
ATOM 1519 O O . VAL A 1 210 ? -3.409 -8.135 0.511 1.00 98.94 210 VAL A O 1
ATOM 1522 N N . ALA A 1 211 ? -2.383 -10.018 1.200 1.00 98.94 211 ALA A N 1
ATOM 1523 C CA . ALA A 1 211 ? -3.494 -10.926 0.950 1.00 98.94 211 ALA A CA 1
ATOM 1524 C C . ALA A 1 211 ? -4.020 -11.462 2.282 1.00 98.94 211 ALA A C 1
ATOM 1526 O O . ALA A 1 211 ? -3.243 -11.851 3.154 1.00 98.94 211 ALA A O 1
ATOM 1527 N N . VAL A 1 212 ? -5.338 -11.480 2.439 1.00 98.94 212 VAL A N 1
ATOM 1528 C CA . VAL A 1 212 ? -6.031 -11.906 3.655 1.00 98.94 212 VAL A CA 1
ATOM 1529 C C . VAL A 1 212 ? -7.044 -12.981 3.278 1.00 98.94 212 VAL A C 1
ATOM 1531 O O . VAL A 1 212 ? -7.941 -12.731 2.473 1.00 98.94 212 VAL A O 1
ATOM 1534 N N . LEU A 1 213 ? -6.905 -14.172 3.856 1.00 98.94 213 LEU A N 1
ATOM 1535 C CA . LEU A 1 213 ? -7.859 -15.267 3.698 1.00 98.94 213 LEU A CA 1
ATOM 1536 C C . LEU A 1 213 ? -8.977 -15.117 4.731 1.00 98.94 213 LEU A C 1
ATOM 1538 O O . LEU A 1 213 ? -8.706 -15.045 5.933 1.00 98.94 213 LEU A O 1
ATOM 1542 N N . ILE A 1 214 ? -10.223 -15.101 4.270 1.00 98.81 214 ILE A N 1
ATOM 1543 C CA . ILE A 1 214 ? -11.421 -14.917 5.085 1.00 98.81 214 ILE A CA 1
ATOM 1544 C C . ILE A 1 214 ? -12.277 -16.182 5.058 1.00 98.81 214 ILE A C 1
ATOM 1546 O O . ILE A 1 214 ? -12.524 -16.766 4.002 1.00 98.81 214 ILE A O 1
ATOM 1550 N N . GLY A 1 215 ? -12.771 -16.582 6.228 1.00 98.12 215 GLY A N 1
ATOM 1551 C CA . GLY A 1 215 ? -13.688 -17.709 6.371 1.00 98.12 215 GLY A CA 1
ATOM 1552 C C . GLY A 1 215 ? -14.273 -17.817 7.778 1.00 98.12 215 GLY A C 1
ATOM 1553 O O . GLY A 1 215 ? -14.081 -16.932 8.615 1.00 98.12 215 GLY A O 1
ATOM 1554 N N . ARG A 1 216 ? -15.029 -18.892 8.022 1.00 96.38 216 ARG A N 1
ATOM 1555 C CA . ARG A 1 216 ? -15.612 -19.219 9.337 1.00 96.38 216 ARG A CA 1
ATOM 1556 C C . ARG A 1 216 ? -14.571 -19.832 10.273 1.00 96.38 216 ARG A C 1
ATOM 1558 O O . ARG A 1 216 ? -13.556 -20.343 9.815 1.00 96.38 216 ARG A O 1
ATOM 1565 N N . ASP A 1 217 ? -14.866 -19.814 11.573 1.00 96.38 217 ASP A N 1
ATOM 1566 C CA . ASP A 1 217 ? -13.993 -20.342 12.633 1.00 96.38 217 ASP A CA 1
ATOM 1567 C C . ASP A 1 217 ? -12.583 -19.716 12.653 1.00 96.38 217 ASP A C 1
ATOM 1569 O O . ASP A 1 217 ? -11.593 -20.364 12.976 1.00 96.38 217 ASP A O 1
ATOM 1573 N N . ALA A 1 218 ? -12.486 -18.423 12.343 1.00 97.56 218 ALA A N 1
ATOM 1574 C CA . ALA A 1 218 ? -11.209 -17.731 12.237 1.00 97.56 218 ALA A CA 1
ATOM 1575 C C . ALA A 1 218 ? -10.502 -17.540 13.599 1.00 97.56 218 ALA A C 1
ATOM 1577 O O . ALA A 1 218 ? -11.179 -17.314 14.609 1.00 97.56 218 ALA A O 1
ATOM 1578 N N . PRO A 1 219 ? -9.152 -17.586 13.655 1.00 97.69 219 PRO A N 1
ATOM 1579 C CA . PRO A 1 219 ? -8.367 -17.247 14.848 1.00 97.69 219 PRO A CA 1
ATOM 1580 C C . PRO A 1 219 ? -8.417 -15.756 15.198 1.00 97.69 219 PRO A C 1
ATOM 1582 O O . PRO A 1 219 ? -8.281 -15.397 16.366 1.00 97.69 219 PRO A O 1
ATOM 1585 N N . ILE A 1 220 ? -8.627 -14.886 14.208 1.00 98.06 220 ILE A N 1
ATOM 1586 C CA . ILE A 1 220 ? -8.894 -13.460 14.410 1.00 98.06 220 ILE A CA 1
ATOM 1587 C C . ILE A 1 220 ? -10.245 -13.164 13.765 1.00 98.06 220 ILE A C 1
ATOM 1589 O O . ILE A 1 220 ? -10.353 -13.089 12.543 1.00 98.06 220 ILE A O 1
ATOM 1593 N N . ALA A 1 221 ? -11.288 -13.029 14.578 1.00 96.69 221 ALA A N 1
ATOM 1594 C CA . ALA A 1 221 ? -12.668 -12.949 14.106 1.00 96.69 221 ALA A CA 1
ATOM 1595 C C . ALA A 1 221 ? -13.317 -11.599 14.422 1.00 96.69 221 ALA A C 1
ATOM 1597 O O . ALA A 1 221 ? -12.946 -10.912 15.376 1.00 96.69 221 ALA A O 1
ATOM 1598 N N . PHE A 1 222 ? -14.340 -11.229 13.653 1.00 93.62 222 PHE A N 1
ATOM 1599 C CA . PHE A 1 222 ? -15.268 -10.189 14.089 1.00 93.62 222 PHE A CA 1
ATOM 1600 C C . PHE A 1 222 ? -16.144 -10.771 15.199 1.00 93.62 222 PHE A C 1
ATOM 1602 O O . PHE A 1 222 ? -16.819 -11.780 14.994 1.00 93.62 222 PHE A O 1
ATOM 1609 N N . SER A 1 223 ? -16.126 -10.154 16.380 1.00 80.81 223 SER A N 1
ATOM 1610 C CA . SER A 1 223 ? -16.944 -10.554 17.541 1.00 80.81 223 SER A CA 1
ATOM 1611 C C . SER A 1 223 ? -18.428 -10.383 17.258 1.00 80.81 223 SER A C 1
ATOM 1613 O O . SER A 1 223 ? -19.246 -11.260 17.542 1.00 80.81 223 SER A O 1
ATOM 1615 N N . ASP A 1 224 ? -18.765 -9.246 16.664 1.00 86.12 224 ASP A N 1
ATOM 1616 C CA . ASP A 1 224 ? -20.121 -8.877 16.312 1.00 86.12 224 ASP A CA 1
ATOM 1617 C C . ASP A 1 224 ? -20.081 -8.010 15.041 1.00 86.12 224 ASP A C 1
ATOM 1619 O O . ASP A 1 224 ? -19.377 -6.994 15.018 1.00 86.12 224 ASP A O 1
ATOM 1623 N N . PRO A 1 225 ? -20.844 -8.358 13.986 1.00 81.56 225 PRO A N 1
ATOM 1624 C CA . PRO A 1 225 ? -20.897 -7.591 12.740 1.00 81.56 225 PRO A CA 1
ATOM 1625 C C . PRO A 1 225 ? -21.275 -6.118 12.934 1.00 81.56 225 PRO A C 1
ATOM 1627 O O . PRO A 1 225 ? -21.038 -5.287 12.054 1.00 81.56 225 PRO A O 1
ATOM 1630 N N . ARG A 1 226 ? -21.910 -5.771 14.058 1.00 84.38 226 ARG A N 1
ATOM 1631 C CA . ARG A 1 226 ? -22.353 -4.414 14.389 1.00 84.38 226 ARG A CA 1
ATOM 1632 C C . ARG A 1 226 ? -21.228 -3.554 14.947 1.00 84.38 226 ARG A C 1
ATOM 1634 O O . ARG A 1 226 ? -21.349 -2.333 14.869 1.00 84.38 226 ARG A O 1
ATOM 1641 N N . GLU A 1 227 ? -20.141 -4.140 15.444 1.00 90.00 227 GLU A N 1
ATOM 1642 C CA . GLU A 1 227 ? -18.989 -3.449 16.043 1.00 90.00 227 GLU A CA 1
ATOM 1643 C C . GLU A 1 227 ? -18.068 -2.855 14.978 1.00 90.00 227 GLU A C 1
ATOM 1645 O O . GLU A 1 227 ? -16.874 -3.140 14.884 1.00 90.00 227 GLU A O 1
ATOM 1650 N N . LYS A 1 228 ? -18.674 -2.007 14.150 1.00 93.69 228 LYS A N 1
ATOM 1651 C CA . LYS A 1 228 ? -18.032 -1.198 13.129 1.00 93.69 228 LYS A CA 1
ATOM 1652 C C . LYS A 1 228 ? -18.764 0.122 12.949 1.00 93.69 228 LYS A C 1
ATOM 1654 O O . LYS A 1 228 ? -19.993 0.181 13.064 1.00 93.69 228 LYS A O 1
ATOM 1659 N N . THR A 1 229 ? -18.050 1.181 12.624 1.00 97.44 229 THR A N 1
ATOM 1660 C CA . THR A 1 229 ? -18.606 2.479 12.234 1.00 97.44 229 THR A CA 1
ATOM 1661 C C . THR A 1 229 ? -17.903 2.989 10.999 1.00 97.44 229 THR A C 1
ATOM 1663 O O . THR A 1 229 ? -16.778 2.591 10.719 1.00 97.44 229 THR A O 1
ATOM 1666 N N . THR A 1 230 ? -18.592 3.855 10.264 1.00 97.56 230 THR A N 1
ATOM 1667 C CA . THR A 1 230 ? -18.101 4.400 9.005 1.00 97.56 230 THR A CA 1
ATOM 1668 C C . THR A 1 230 ? -18.377 5.892 8.968 1.00 97.56 230 THR A C 1
ATOM 1670 O O . THR A 1 230 ? -19.463 6.337 9.352 1.00 97.56 230 THR A O 1
ATOM 1673 N N . HIS A 1 231 ? -17.389 6.636 8.492 1.00 97.69 231 HIS A N 1
ATOM 1674 C CA . HIS A 1 231 ? -17.480 8.030 8.102 1.00 97.69 231 HIS A CA 1
ATOM 1675 C C . HIS A 1 231 ? -17.371 8.120 6.580 1.00 97.69 231 HIS A C 1
ATOM 1677 O O . HIS A 1 231 ? -16.534 7.450 5.972 1.00 97.69 231 HIS A O 1
ATOM 1683 N N . ALA A 1 232 ? -18.208 8.956 5.975 1.00 95.94 232 ALA A N 1
ATOM 1684 C CA . ALA A 1 232 ? -18.165 9.260 4.555 1.00 95.94 232 ALA A CA 1
ATOM 1685 C C . ALA A 1 232 ? -18.409 10.756 4.356 1.00 95.94 232 ALA A C 1
ATOM 1687 O O . ALA A 1 232 ? -19.350 11.315 4.924 1.00 95.94 232 ALA A O 1
ATOM 1688 N N . ALA A 1 233 ? -17.574 11.388 3.543 1.00 94.31 233 ALA A N 1
ATOM 1689 C CA . ALA A 1 233 ? -17.678 12.796 3.190 1.00 94.31 233 ALA A CA 1
ATOM 1690 C C . ALA A 1 233 ? -17.250 13.004 1.736 1.00 94.31 233 ALA A C 1
ATOM 1692 O O . ALA A 1 233 ? -16.548 12.170 1.182 1.00 94.31 233 ALA A O 1
ATOM 1693 N N . ASN A 1 234 ? -17.663 14.122 1.135 1.00 95.88 234 ASN A N 1
ATOM 1694 C CA . ASN A 1 234 ? -17.164 14.581 -0.161 1.00 95.88 234 ASN A CA 1
ATOM 1695 C C . ASN A 1 234 ? -16.139 15.698 0.072 1.00 95.88 234 ASN A C 1
ATOM 1697 O O . ASN A 1 234 ? -16.517 16.802 0.472 1.00 95.88 234 ASN A O 1
ATOM 1701 N N . VAL A 1 235 ? -14.859 15.405 -0.135 1.00 95.75 235 VAL A N 1
ATOM 1702 C CA . VAL A 1 235 ? -13.727 16.309 0.099 1.00 95.75 235 VAL A CA 1
ATOM 1703 C C . VAL A 1 235 ? -12.641 16.105 -0.960 1.00 95.75 235 VAL A C 1
ATOM 1705 O O . VAL A 1 235 ? -12.506 15.031 -1.534 1.00 95.75 235 VAL A O 1
ATOM 1708 N N . TRP A 1 236 ? -11.843 17.144 -1.202 1.00 94.62 236 TRP A N 1
ATOM 1709 C CA . TRP A 1 236 ? -10.772 17.155 -2.207 1.00 94.62 236 TRP A CA 1
ATOM 1710 C C . TRP A 1 236 ? -9.390 17.240 -1.550 1.00 94.62 236 TRP A C 1
ATOM 1712 O O . TRP A 1 236 ? -8.564 18.071 -1.914 1.00 94.62 236 TRP A O 1
ATOM 1722 N N . ASP A 1 237 ? -9.154 16.413 -0.532 1.00 93.69 237 ASP A N 1
ATOM 1723 C CA . ASP A 1 237 ? -7.915 16.417 0.249 1.00 93.69 237 ASP A CA 1
ATOM 1724 C C . ASP A 1 237 ? -6.749 15.715 -0.468 1.00 93.69 237 ASP A C 1
ATOM 1726 O O . ASP A 1 237 ? -5.612 16.192 -0.454 1.00 93.69 237 ASP A O 1
ATOM 1730 N N . PHE A 1 238 ? -7.040 14.603 -1.143 1.00 95.69 238 PHE A N 1
ATOM 1731 C CA . PHE A 1 238 ? -6.119 13.875 -2.014 1.00 95.69 238 PHE A CA 1
ATOM 1732 C C . PHE A 1 238 ? -6.918 13.134 -3.087 1.00 95.69 238 PHE A C 1
ATOM 1734 O O . PHE A 1 238 ? -7.891 12.446 -2.779 1.00 95.69 238 PHE A O 1
ATOM 1741 N N . PHE A 1 239 ? -6.515 13.275 -4.349 1.00 94.88 239 PHE A N 1
ATOM 1742 C CA . PHE A 1 239 ? -7.215 12.687 -5.492 1.00 94.88 239 PHE A CA 1
ATOM 1743 C C . PHE A 1 239 ? -6.299 12.577 -6.722 1.00 94.88 239 PHE A C 1
ATOM 1745 O O . PHE A 1 239 ? -5.289 13.271 -6.828 1.00 94.88 239 PHE A O 1
ATOM 1752 N N . LYS A 1 240 ? -6.647 11.705 -7.676 1.00 94.06 240 LYS A N 1
ATOM 1753 C CA . LYS A 1 240 ? -5.864 11.427 -8.898 1.00 94.06 240 LYS A CA 1
ATOM 1754 C C . LYS A 1 240 ? -6.692 11.729 -10.161 1.00 94.06 240 LYS A C 1
ATOM 1756 O O . LYS A 1 240 ? -7.232 10.803 -10.763 1.00 94.06 240 LYS A O 1
ATOM 1761 N N . PRO A 1 241 ? -6.857 13.011 -10.541 1.00 91.31 241 PRO A N 1
ATOM 1762 C CA . PRO A 1 241 ? -7.714 13.395 -11.667 1.00 91.31 241 PRO A CA 1
ATOM 1763 C C . PRO A 1 241 ? -7.014 13.259 -13.030 1.00 91.31 241 PRO A C 1
ATOM 1765 O O . PRO A 1 241 ? -7.678 13.108 -14.053 1.00 91.31 241 PRO A O 1
ATOM 1768 N N . ASP A 1 242 ? -5.682 13.341 -13.055 1.00 88.38 242 ASP A N 1
ATOM 1769 C CA . ASP A 1 242 ? -4.875 13.271 -14.270 1.00 88.38 242 ASP A CA 1
ATOM 1770 C C . ASP A 1 242 ? -4.371 11.842 -14.483 1.00 88.38 242 ASP A C 1
ATOM 1772 O O . ASP A 1 242 ? -3.484 11.368 -13.781 1.00 88.38 242 ASP A O 1
ATOM 1776 N N . HIS A 1 243 ? -4.934 11.155 -15.474 1.00 83.38 243 HIS A N 1
ATOM 1777 C CA . HIS A 1 243 ? -4.556 9.781 -15.810 1.00 83.38 243 HIS A CA 1
ATOM 1778 C C . HIS A 1 243 ? -3.260 9.673 -16.634 1.00 83.38 243 HIS A C 1
ATOM 1780 O O . HIS A 1 243 ? -2.855 8.563 -16.975 1.00 83.38 243 HIS A O 1
ATOM 1786 N N . THR A 1 244 ? -2.619 10.792 -16.993 1.00 82.06 244 THR A N 1
ATOM 1787 C CA . THR A 1 244 ? -1.343 10.800 -17.736 1.00 82.06 244 THR A CA 1
ATOM 1788 C C . THR A 1 244 ? -0.118 10.695 -16.825 1.00 82.06 244 THR A C 1
ATOM 1790 O O . THR A 1 244 ? 1.001 10.468 -17.295 1.00 82.06 244 THR A O 1
ATOM 1793 N N . VAL A 1 245 ? -0.318 10.840 -15.514 1.00 84.56 245 VAL A N 1
ATOM 1794 C CA . VAL A 1 245 ? 0.708 10.701 -14.482 1.00 84.56 245 VAL A CA 1
ATOM 1795 C C . VAL A 1 245 ? 0.210 9.790 -13.367 1.00 84.56 245 VAL A C 1
ATOM 1797 O O . VAL A 1 245 ? -0.984 9.662 -13.127 1.00 84.56 245 VAL A O 1
ATOM 1800 N N . GLU A 1 246 ? 1.140 9.158 -12.660 1.00 87.88 246 GLU A N 1
ATOM 1801 C CA . GLU A 1 246 ? 0.811 8.330 -11.494 1.00 87.88 246 GLU A CA 1
ATOM 1802 C C . GLU A 1 246 ? 0.575 9.172 -10.225 1.00 87.88 246 GLU A C 1
ATOM 1804 O O . GLU A 1 246 ? -0.039 8.722 -9.255 1.00 87.88 246 GLU A O 1
ATOM 1809 N N . TYR A 1 247 ? 1.073 10.412 -10.227 1.00 89.38 247 TYR A N 1
ATOM 1810 C CA . TYR A 1 247 ? 1.122 11.255 -9.042 1.00 89.38 247 TYR A CA 1
ATOM 1811 C C . TYR A 1 247 ? -0.247 11.860 -8.692 1.00 89.38 247 TYR A C 1
ATOM 1813 O O . TYR A 1 247 ? -0.959 12.345 -9.573 1.00 89.38 247 TYR A O 1
ATOM 1821 N N . PRO A 1 248 ? -0.596 11.908 -7.398 1.00 91.88 248 PRO A N 1
ATOM 1822 C CA . PRO A 1 248 ? -1.831 12.518 -6.933 1.00 91.88 248 PRO A CA 1
ATOM 1823 C C . PRO A 1 248 ? -1.733 14.046 -6.874 1.00 91.88 248 PRO A C 1
ATOM 1825 O O . PRO A 1 248 ? -0.662 14.623 -6.678 1.00 91.88 248 PRO A O 1
ATOM 1828 N N . THR A 1 249 ? -2.891 14.698 -6.945 1.00 91.44 249 THR A N 1
ATOM 1829 C CA . THR A 1 249 ? -3.085 16.048 -6.410 1.00 91.44 249 THR A CA 1
ATOM 1830 C C . THR A 1 249 ? -3.352 15.932 -4.914 1.00 91.44 249 THR A C 1
ATOM 1832 O O . THR A 1 249 ? -4.209 15.153 -4.498 1.00 91.44 249 THR A O 1
ATOM 1835 N N . VAL A 1 250 ? -2.607 16.680 -4.099 1.00 90.44 250 VAL A N 1
ATOM 1836 C CA . VAL A 1 250 ? -2.690 16.595 -2.637 1.00 90.44 250 VAL A CA 1
ATOM 1837 C C . VAL A 1 250 ? -2.641 17.976 -1.993 1.00 90.44 250 VAL A C 1
ATOM 1839 O O . VAL A 1 250 ? -1.715 18.749 -2.235 1.00 90.44 250 VAL A O 1
ATOM 1842 N N . ASP A 1 251 ? -3.607 18.247 -1.118 1.00 89.94 251 ASP A N 1
ATOM 1843 C CA . ASP A 1 251 ? -3.522 19.307 -0.117 1.00 89.94 251 ASP A CA 1
ATOM 1844 C C . ASP A 1 251 ? -3.112 18.664 1.216 1.00 89.94 251 ASP A C 1
ATOM 1846 O O . ASP A 1 251 ? -3.906 18.042 1.924 1.00 89.94 251 ASP A O 1
ATOM 1850 N N . GLY A 1 252 ? -1.821 18.769 1.543 1.00 87.94 252 GLY A N 1
ATOM 1851 C CA . GLY A 1 252 ? -1.241 18.105 2.712 1.00 87.94 252 GLY A CA 1
ATOM 1852 C C . GLY A 1 252 ? -1.756 18.618 4.062 1.00 87.94 252 GLY A C 1
ATOM 1853 O O . GLY A 1 252 ? -1.664 17.895 5.056 1.00 87.94 252 GLY A O 1
ATOM 1854 N N . ALA A 1 253 ? -2.272 19.850 4.124 1.00 89.62 253 ALA A N 1
ATOM 1855 C CA . ALA A 1 253 ? -2.863 20.394 5.343 1.00 89.62 253 ALA A CA 1
ATOM 1856 C C . ALA A 1 253 ? -4.309 19.910 5.488 1.00 89.62 253 ALA A C 1
ATOM 1858 O O . ALA A 1 253 ? -4.697 19.428 6.556 1.00 89.62 253 ALA A O 1
ATOM 1859 N N . LEU A 1 254 ? -5.078 19.966 4.397 1.00 92.38 254 LEU A N 1
ATOM 1860 C CA . LEU A 1 254 ? -6.454 19.485 4.374 1.00 92.38 254 LEU A CA 1
ATOM 1861 C C . LEU A 1 254 ? -6.538 17.975 4.630 1.00 92.38 254 LEU A C 1
ATOM 1863 O O . LEU A 1 254 ? -7.396 17.549 5.397 1.00 92.38 254 LEU A O 1
ATOM 1867 N N . SER A 1 255 ? -5.629 17.167 4.076 1.00 92.88 255 SER A N 1
ATOM 1868 C CA . SER A 1 255 ? -5.632 15.707 4.272 1.00 92.88 255 SER A CA 1
ATOM 1869 C C . SER A 1 255 ? -5.437 15.288 5.726 1.00 92.88 255 SER A C 1
ATOM 1871 O O . SER A 1 255 ? -6.115 14.375 6.196 1.00 92.88 255 SER A O 1
ATOM 1873 N N . GLN A 1 256 ? -4.602 16.000 6.487 1.00 93.81 256 GLN A N 1
ATOM 1874 C CA . GLN A 1 256 ? -4.463 15.770 7.929 1.00 93.81 256 GLN A CA 1
ATOM 1875 C C . GLN A 1 256 ? -5.750 16.116 8.687 1.00 93.81 256 GLN A C 1
ATOM 1877 O O . GLN A 1 256 ? -6.177 15.356 9.557 1.00 93.81 256 GLN A O 1
ATOM 1882 N N . VAL A 1 257 ? -6.395 17.235 8.341 1.00 95.06 257 VAL A N 1
ATOM 1883 C CA . VAL A 1 257 ? -7.672 17.643 8.948 1.00 95.06 257 VAL A CA 1
ATOM 1884 C C . VAL A 1 257 ? -8.776 16.631 8.634 1.00 95.06 257 VAL A C 1
ATOM 1886 O O . VAL A 1 257 ? -9.500 16.216 9.538 1.00 95.06 257 VAL A O 1
ATOM 1889 N N . CYS A 1 258 ? -8.894 16.193 7.380 1.00 97.12 258 CYS A N 1
ATOM 1890 C CA . CYS A 1 258 ? -9.874 15.193 6.957 1.00 97.12 258 CYS A CA 1
ATOM 1891 C C . CYS A 1 258 ? -9.653 13.841 7.648 1.00 97.12 258 CYS A C 1
ATOM 1893 O O . CYS A 1 258 ? -10.619 13.248 8.131 1.00 97.12 258 CYS A O 1
ATOM 1895 N N . TYR A 1 259 ? -8.398 13.404 7.796 1.00 98.19 259 TYR A N 1
ATOM 1896 C CA . TYR A 1 259 ? -8.058 12.206 8.563 1.00 98.19 259 TYR A CA 1
ATOM 1897 C C . TYR A 1 259 ? -8.530 12.317 10.020 1.00 98.19 259 TYR A C 1
ATOM 1899 O O . TYR A 1 259 ? -9.198 11.411 10.522 1.00 98.19 259 TYR A O 1
ATOM 1907 N N . TYR A 1 260 ? -8.238 13.432 10.706 1.00 97.38 260 TYR A N 1
ATOM 1908 C CA . TYR A 1 260 ? -8.676 13.624 12.092 1.00 97.38 260 TYR A CA 1
ATOM 1909 C C . TYR A 1 260 ? -10.194 13.712 12.232 1.00 97.38 260 TYR A C 1
ATOM 1911 O O . TYR A 1 260 ? -10.739 13.105 13.148 1.00 97.38 260 TYR A O 1
ATOM 1919 N N . ARG A 1 261 ? -10.890 14.407 11.328 1.00 97.25 261 ARG A N 1
ATOM 1920 C CA . ARG A 1 261 ? -12.360 14.469 11.328 1.00 97.25 261 ARG A CA 1
ATOM 1921 C C . ARG A 1 261 ? -12.984 13.086 11.193 1.00 97.25 261 ARG A C 1
ATOM 1923 O O . ARG A 1 261 ? -13.878 12.732 11.959 1.00 97.25 261 ARG A O 1
ATOM 1930 N N . ALA A 1 262 ? -12.485 12.292 10.248 1.00 98.44 262 ALA A N 1
ATOM 1931 C CA . ALA A 1 262 ? -12.962 10.935 10.033 1.00 98.44 262 ALA A CA 1
ATOM 1932 C C . ALA A 1 262 ? -12.670 10.028 11.239 1.00 98.44 262 ALA A C 1
ATOM 1934 O O . ALA A 1 262 ? -13.527 9.233 11.624 1.00 98.44 262 ALA A O 1
ATOM 1935 N N . LEU A 1 263 ? -11.495 10.176 11.862 1.00 98.56 263 LEU A N 1
ATOM 1936 C CA . LEU A 1 263 ? -11.126 9.476 13.093 1.00 98.56 263 LEU A CA 1
ATOM 1937 C C . LEU A 1 263 ? -12.065 9.830 14.249 1.00 98.56 263 LEU A C 1
ATOM 1939 O O . LEU A 1 263 ? -12.598 8.930 14.893 1.00 98.56 263 LEU A O 1
ATOM 1943 N N . GLU A 1 264 ? -12.278 11.122 14.499 1.00 97.69 264 GLU A N 1
ATOM 1944 C CA . GLU A 1 264 ? -13.135 11.624 15.576 1.00 97.69 264 GLU A CA 1
ATOM 1945 C C . GLU A 1 264 ? -14.576 11.134 15.438 1.00 97.69 264 GLU A C 1
ATOM 1947 O O . GLU A 1 264 ? -15.158 10.651 16.413 1.00 97.69 264 GLU A O 1
ATOM 1952 N N . ASP A 1 265 ? -15.138 11.213 14.229 1.00 97.94 265 ASP A N 1
ATOM 1953 C CA . ASP A 1 265 ? -16.500 10.761 13.946 1.00 97.94 265 ASP A CA 1
ATOM 1954 C C . ASP A 1 265 ? -16.618 9.233 14.055 1.00 97.94 265 ASP A C 1
ATOM 1956 O O . ASP A 1 265 ? -17.515 8.729 14.739 1.00 97.94 265 ASP A O 1
ATOM 1960 N N . CYS A 1 266 ? -15.686 8.481 13.453 1.00 98.31 266 CYS A N 1
ATOM 1961 C CA . CYS A 1 266 ? -15.682 7.020 13.543 1.00 98.31 266 CYS A CA 1
ATOM 1962 C C . CYS A 1 266 ? -15.567 6.552 14.993 1.00 98.31 266 CYS A C 1
ATOM 1964 O O . CYS A 1 266 ? -16.389 5.744 15.425 1.00 98.31 266 CYS A O 1
ATOM 1966 N N . TYR A 1 267 ? -14.585 7.066 15.737 1.00 98.25 267 TYR A N 1
ATOM 1967 C CA . TYR A 1 267 ? -14.294 6.648 17.105 1.00 98.25 267 TYR A CA 1
ATOM 1968 C C . TYR A 1 267 ? -15.420 7.014 18.074 1.00 98.25 267 TYR A C 1
ATOM 1970 O O . TYR A 1 267 ? -15.867 6.159 18.834 1.00 98.25 267 TYR A O 1
ATOM 1978 N N . SER A 1 268 ? -15.959 8.237 17.998 1.00 96.19 268 SER A N 1
ATOM 1979 C CA . SER A 1 268 ? -17.072 8.654 18.864 1.00 96.19 268 SER A CA 1
ATOM 1980 C C . SER A 1 268 ? -18.296 7.763 18.660 1.00 96.19 268 SER A C 1
ATOM 1982 O O . SER A 1 268 ? -18.856 7.236 19.621 1.00 96.19 268 SER A O 1
ATOM 1984 N N . ARG A 1 269 ? -18.675 7.512 17.397 1.00 95.62 269 ARG A N 1
ATOM 1985 C CA . ARG A 1 269 ? -19.783 6.600 17.077 1.00 95.62 269 ARG A CA 1
ATOM 1986 C C . ARG A 1 269 ? -19.479 5.167 17.486 1.00 95.62 269 ARG A C 1
ATOM 1988 O O . ARG A 1 269 ? -20.401 4.439 17.839 1.00 95.62 269 ARG A O 1
ATOM 1995 N N . PHE A 1 270 ? -18.226 4.738 17.357 1.00 95.69 270 PHE A N 1
ATOM 1996 C CA . PHE A 1 270 ? -17.803 3.376 17.657 1.00 95.69 270 PHE A CA 1
ATOM 1997 C C . PHE A 1 270 ? -17.918 3.105 19.149 1.00 95.69 270 PHE A C 1
ATOM 1999 O O . PHE A 1 270 ? -18.594 2.162 19.546 1.00 95.69 270 PHE A O 1
ATOM 2006 N N . ALA A 1 271 ? -17.361 3.992 19.965 1.00 94.38 271 ALA A N 1
ATOM 2007 C CA . ALA A 1 271 ? -17.433 3.909 21.409 1.00 94.38 271 ALA A CA 1
ATOM 2008 C C . ALA A 1 271 ? -18.884 3.989 21.915 1.00 94.38 271 ALA A C 1
ATOM 2010 O O . ALA A 1 271 ? -19.316 3.129 22.679 1.00 94.38 271 ALA A O 1
ATOM 2011 N N . ASP A 1 272 ? -19.689 4.928 21.400 1.00 90.88 272 ASP A N 1
ATOM 2012 C CA . ASP A 1 272 ? -21.119 5.012 21.729 1.00 90.88 272 ASP A CA 1
ATOM 2013 C C . ASP A 1 272 ? -21.889 3.749 21.322 1.00 90.88 272 ASP A C 1
ATOM 2015 O O . ASP A 1 272 ? -22.874 3.375 21.959 1.00 90.88 272 ASP A O 1
ATOM 2019 N N . LYS A 1 273 ? -21.478 3.098 20.231 1.00 90.50 273 LYS A N 1
ATOM 2020 C CA . LYS A 1 273 ? -22.087 1.857 19.758 1.00 90.50 273 LYS A CA 1
ATOM 2021 C C . LYS A 1 273 ? -21.698 0.670 20.643 1.00 90.50 273 LYS A C 1
ATOM 2023 O O . LYS A 1 273 ? -22.577 -0.114 20.993 1.00 90.50 273 LYS A O 1
ATOM 2028 N N . LEU A 1 274 ? -20.431 0.557 21.039 1.00 88.88 274 LEU A N 1
ATOM 2029 C CA . LEU A 1 274 ? -19.957 -0.490 21.948 1.00 88.88 274 LEU A CA 1
ATOM 2030 C C . LEU A 1 274 ? -20.610 -0.390 23.328 1.00 88.88 274 LEU A C 1
ATOM 2032 O O . LEU A 1 274 ? -21.065 -1.397 23.862 1.00 88.88 274 LEU A O 1
ATOM 2036 N N . GLU A 1 275 ? -20.744 0.819 23.867 1.00 86.88 275 GLU A N 1
ATOM 2037 C CA . GLU A 1 275 ? -21.420 1.053 25.148 1.00 86.88 275 GLU A CA 1
ATOM 2038 C C . GLU A 1 275 ? -22.905 0.667 25.113 1.00 86.88 275 GLU A C 1
ATOM 2040 O O . GLU A 1 275 ? -23.445 0.191 26.109 1.00 86.88 275 GLU A O 1
ATOM 2045 N N . ARG A 1 276 ? -23.577 0.821 23.963 1.00 82.94 276 ARG A N 1
ATOM 2046 C CA . ARG A 1 276 ? -24.968 0.364 23.794 1.00 82.94 276 ARG A CA 1
ATOM 2047 C C . ARG A 1 276 ? -25.083 -1.160 23.744 1.00 82.94 276 ARG A C 1
ATOM 2049 O O . ARG A 1 276 ? -26.085 -1.695 24.215 1.00 82.94 276 ARG A O 1
ATOM 2056 N N . PHE A 1 277 ? -24.105 -1.850 23.149 1.00 73.50 277 PHE A N 1
ATOM 2057 C CA . PHE A 1 277 ? -24.140 -3.307 22.957 1.00 73.50 277 PHE A CA 1
ATOM 2058 C C . PHE A 1 277 ? -23.544 -4.113 24.113 1.00 73.50 277 PHE A C 1
ATOM 2060 O O . PHE A 1 277 ? -23.928 -5.270 24.293 1.00 73.50 277 PHE A O 1
ATOM 2067 N N . SER A 1 278 ? -22.663 -3.525 24.925 1.00 67.38 278 SER A N 1
ATOM 2068 C CA . SER A 1 278 ? -22.195 -4.116 26.181 1.00 67.38 278 SER A CA 1
ATOM 2069 C C . SER A 1 278 ? -23.358 -4.157 27.183 1.00 67.38 278 SER A C 1
ATOM 2071 O O . SER A 1 278 ? -23.556 -3.232 27.960 1.00 67.38 278 SER A O 1
ATOM 2073 N N . LYS A 1 279 ? -24.219 -5.180 27.052 1.00 49.59 279 LYS A N 1
ATOM 2074 C CA . LYS A 1 279 ? -25.385 -5.530 27.890 1.00 49.59 279 LYS A CA 1
ATOM 2075 C C . LYS A 1 279 ? -25.828 -4.431 28.875 1.00 49.59 279 LYS A C 1
ATOM 2077 O O . LYS A 1 279 ? -25.399 -4.431 30.023 1.00 49.59 279 LYS A O 1
ATOM 2082 N N . ALA A 1 280 ? -26.758 -3.571 28.458 1.00 41.06 280 ALA A N 1
ATOM 2083 C CA . ALA A 1 280 ? -27.708 -2.885 29.342 1.00 41.06 280 ALA A CA 1
ATOM 2084 C C . ALA A 1 280 ? -27.152 -2.417 30.712 1.00 41.06 280 ALA A C 1
ATOM 2086 O O . ALA A 1 280 ? -27.453 -3.029 31.731 1.00 41.06 280 ALA A O 1
ATOM 2087 N N . GLY A 1 281 ? -26.375 -1.329 30.760 1.00 40.41 281 GLY A N 1
ATOM 2088 C CA . GLY A 1 281 ? -26.309 -0.432 31.929 1.00 40.41 281 GLY A CA 1
ATOM 2089 C C . GLY A 1 281 ? -25.940 -1.015 33.306 1.00 40.41 281 GLY A C 1
ATOM 2090 O O . GLY A 1 281 ? -26.244 -0.367 34.303 1.00 40.41 281 GLY A O 1
ATOM 2091 N N . LYS A 1 282 ? -25.321 -2.203 33.405 1.00 42.88 282 LYS A N 1
ATOM 2092 C CA . LYS A 1 282 ? -25.064 -2.864 34.704 1.00 42.88 282 LYS A CA 1
ATOM 2093 C C . LYS A 1 282 ? -23.625 -2.793 35.221 1.00 42.88 282 LYS A C 1
ATOM 2095 O O . LYS A 1 282 ? -23.442 -3.009 36.413 1.00 42.88 282 LYS A O 1
ATOM 2100 N N . THR A 1 283 ? -22.628 -2.473 34.393 1.00 43.47 283 THR A N 1
ATOM 2101 C CA . THR A 1 283 ? -21.224 -2.360 34.852 1.00 43.47 283 THR A CA 1
ATOM 2102 C C . THR A 1 283 ? -20.633 -0.955 34.756 1.00 43.47 283 THR A C 1
ATOM 2104 O O . THR A 1 283 ? -19.572 -0.721 35.315 1.00 43.47 283 THR A O 1
ATOM 2107 N N . GLY A 1 284 ? -21.300 0.005 34.104 1.00 52.59 284 GLY A N 1
ATOM 2108 C CA . GLY A 1 284 ? -20.814 1.393 34.025 1.00 52.59 284 GLY A CA 1
ATOM 2109 C C . GLY A 1 284 ? -19.485 1.582 33.274 1.00 52.59 284 GLY A C 1
ATOM 2110 O O . GLY A 1 284 ? -18.978 2.700 33.231 1.00 52.59 284 GLY A O 1
ATOM 2111 N N . GLU A 1 285 ? -18.926 0.529 32.670 1.00 58.09 285 GLU A N 1
ATOM 2112 C CA . GLU A 1 285 ? -17.657 0.594 31.945 1.00 58.09 285 GLU A CA 1
ATOM 2113 C C . GLU A 1 285 ? -17.823 1.387 30.639 1.00 58.09 285 GLU A C 1
ATOM 2115 O O . GLU A 1 285 ? -18.622 1.044 29.765 1.00 58.09 285 GLU A O 1
ATOM 2120 N N . CYS A 1 286 ? -17.080 2.489 30.530 1.00 78.06 286 CYS A N 1
ATOM 2121 C CA . CYS A 1 286 ? -17.041 3.357 29.357 1.00 78.06 286 CYS A CA 1
ATOM 2122 C C . CYS A 1 286 ? -15.955 2.851 28.406 1.00 78.06 286 CYS A C 1
ATOM 2124 O O . CYS A 1 286 ? -14.829 2.637 28.845 1.00 78.06 286 CYS A O 1
ATOM 2126 N N . PHE A 1 287 ? -16.263 2.710 27.115 1.00 90.25 287 PHE A N 1
ATOM 2127 C CA . PHE A 1 287 ? -15.226 2.409 26.130 1.00 90.25 287 PHE A CA 1
ATOM 2128 C C . PHE A 1 287 ? -14.372 3.658 25.892 1.00 90.25 287 PHE A C 1
ATOM 2130 O O . PHE A 1 287 ? -14.911 4.739 25.612 1.00 90.25 287 PHE A O 1
ATOM 2137 N N . ASP A 1 288 ? -13.058 3.489 25.989 1.00 93.94 288 ASP A N 1
ATOM 2138 C CA . ASP A 1 288 ? -12.045 4.526 25.827 1.00 93.94 288 ASP A CA 1
ATOM 2139 C C . ASP A 1 288 ? -10.759 3.998 25.161 1.00 93.94 288 ASP A C 1
ATOM 2141 O O . ASP A 1 288 ? -10.657 2.827 24.782 1.00 93.94 288 ASP A O 1
ATOM 2145 N N . ALA A 1 289 ? -9.772 4.881 24.999 1.00 94.50 289 ALA A N 1
ATOM 2146 C CA . ALA A 1 289 ? -8.518 4.613 24.308 1.00 94.50 289 ALA A CA 1
ATOM 2147 C C . ALA A 1 289 ? -7.690 3.511 24.981 1.00 94.50 289 ALA A C 1
ATOM 2149 O O . ALA A 1 289 ? -6.831 2.922 24.334 1.00 94.50 289 ALA A O 1
ATOM 2150 N N . ASP A 1 290 ? -7.948 3.202 26.252 1.00 94.38 290 ASP A N 1
ATOM 2151 C CA . ASP A 1 290 ? -7.254 2.147 26.982 1.00 94.38 290 ASP A CA 1
ATOM 2152 C C . ASP A 1 290 ? -8.069 0.852 27.079 1.00 94.38 290 ASP A C 1
ATOM 2154 O O . ASP A 1 290 ? -7.586 -0.125 27.650 1.00 94.38 290 ASP A O 1
ATOM 2158 N N . SER A 1 291 ? -9.259 0.802 26.475 1.00 93.50 291 SER A N 1
ATOM 2159 C CA . SER A 1 291 ? -10.116 -0.386 26.464 1.00 93.50 291 SER A CA 1
ATOM 2160 C C . SER A 1 291 ? -9.623 -1.508 25.524 1.00 93.50 291 SER A C 1
ATOM 2162 O O . SER A 1 291 ? -9.660 -2.670 25.932 1.00 93.50 291 SER A O 1
ATOM 2164 N N . PRO A 1 292 ? -9.165 -1.248 24.277 1.00 94.88 292 PRO A N 1
ATOM 2165 C CA . PRO A 1 292 ? -8.634 -2.295 23.393 1.00 94.88 292 PRO A CA 1
ATOM 2166 C C . PRO A 1 292 ? -7.236 -2.745 23.795 1.00 94.88 292 PRO A C 1
ATOM 2168 O O . PRO A 1 292 ? -6.435 -1.927 24.232 1.00 94.88 292 PRO A O 1
ATOM 2171 N N . ASP A 1 293 ? -6.883 -4.009 23.550 1.00 97.75 293 ASP A N 1
ATOM 2172 C CA . ASP A 1 293 ? -5.515 -4.487 23.764 1.00 97.75 293 ASP A CA 1
ATOM 2173 C C . ASP A 1 293 ? -4.538 -3.866 22.767 1.00 97.75 293 ASP A C 1
ATOM 2175 O O . ASP A 1 293 ? -3.464 -3.417 23.166 1.00 97.75 293 ASP A O 1
ATOM 2179 N N . TYR A 1 294 ? -4.948 -3.779 21.499 1.00 98.50 294 TYR A N 1
ATOM 2180 C CA . TYR A 1 294 ? -4.129 -3.243 20.418 1.00 98.50 294 TYR A CA 1
ATOM 2181 C C . TYR A 1 294 ? -4.926 -2.343 19.480 1.00 98.50 294 TYR A C 1
ATOM 2183 O O . TYR A 1 294 ? -6.117 -2.554 19.239 1.00 98.50 294 TYR A O 1
ATOM 2191 N N . PHE A 1 295 ? -4.221 -1.391 18.875 1.00 98.50 295 PHE A N 1
ATOM 2192 C CA . PHE A 1 295 ? -4.717 -0.591 17.769 1.00 98.50 295 PHE A CA 1
ATOM 2193 C C . PHE A 1 295 ? -3.925 -0.841 16.492 1.00 98.50 295 PHE A C 1
ATOM 2195 O O . PHE A 1 295 ? -2.709 -1.038 16.504 1.00 98.50 295 PHE A O 1
ATOM 2202 N N . VAL A 1 296 ? -4.624 -0.748 15.367 1.00 98.62 296 VAL A N 1
ATOM 2203 C CA . VAL A 1 296 ? -4.043 -0.745 14.026 1.00 98.62 296 VAL A CA 1
ATOM 2204 C C . VAL A 1 296 ? -4.648 0.423 13.258 1.00 98.62 296 VAL A C 1
ATOM 2206 O O . VAL A 1 296 ? -5.866 0.560 13.193 1.00 98.62 296 VAL A O 1
ATOM 2209 N N . PHE A 1 297 ? -3.814 1.274 12.670 1.00 98.75 297 PHE A N 1
ATOM 2210 C CA . PHE A 1 297 ? -4.266 2.430 11.898 1.00 98.75 297 PHE A CA 1
ATOM 2211 C C . PHE A 1 297 ? -3.767 2.337 10.459 1.00 98.75 297 PHE A C 1
ATOM 2213 O O . PHE A 1 297 ? -2.700 1.781 10.199 1.00 98.75 297 PHE A O 1
ATOM 2220 N N . HIS A 1 298 ? -4.494 2.955 9.529 1.00 98.62 298 HIS A N 1
ATOM 2221 C CA . HIS A 1 298 ? -3.891 3.390 8.277 1.00 98.62 298 HIS A CA 1
ATOM 2222 C C . HIS A 1 298 ? -2.707 4.324 8.586 1.00 98.62 298 HIS A C 1
ATOM 2224 O O . HIS A 1 298 ? -2.846 5.317 9.300 1.00 98.62 298 HIS A O 1
ATOM 2230 N N . ALA A 1 299 ? -1.534 3.991 8.056 1.00 97.56 299 ALA A N 1
ATOM 2231 C CA . ALA A 1 299 ? -0.276 4.661 8.337 1.00 97.56 299 ALA A CA 1
ATOM 2232 C C . ALA A 1 299 ? 0.316 5.269 7.053 1.00 97.56 299 ALA A C 1
ATOM 2234 O O . ALA A 1 299 ? 1.192 4.655 6.440 1.00 97.56 299 ALA A O 1
ATOM 2235 N N . PRO A 1 300 ? -0.115 6.478 6.636 1.00 95.62 300 PRO A N 1
ATOM 2236 C CA . PRO A 1 300 ? 0.549 7.185 5.541 1.00 95.62 300 PRO A CA 1
ATOM 2237 C C . PRO A 1 300 ? 1.964 7.618 5.951 1.00 95.62 300 PRO A C 1
ATOM 2239 O O . PRO A 1 300 ? 2.903 7.592 5.161 1.00 95.62 300 PRO A O 1
ATOM 2242 N N . TYR A 1 301 ? 2.121 7.983 7.224 1.00 97.12 301 TYR A N 1
ATOM 2243 C CA . TYR A 1 301 ? 3.394 8.106 7.920 1.00 97.12 301 TYR A CA 1
ATOM 2244 C C . TYR A 1 301 ? 3.173 8.005 9.431 1.00 97.12 301 TYR A C 1
ATOM 2246 O O . TYR A 1 301 ? 2.113 8.349 9.962 1.00 97.12 301 TYR A O 1
ATOM 2254 N N . ASN A 1 302 ? 4.187 7.539 10.151 1.00 97.12 302 ASN A N 1
ATOM 2255 C CA . ASN A 1 302 ? 4.050 7.142 11.551 1.00 97.12 302 ASN A CA 1
ATOM 2256 C C . ASN A 1 302 ? 3.748 8.289 12.517 1.00 97.12 302 ASN A C 1
ATOM 2258 O O . ASN A 1 302 ? 3.089 8.079 13.538 1.00 97.12 302 ASN A O 1
ATOM 2262 N N . LYS A 1 303 ? 4.183 9.517 12.214 1.00 96.88 303 LYS A N 1
ATOM 2263 C CA . LYS A 1 303 ? 3.840 10.677 13.043 1.00 96.88 303 LYS A CA 1
ATOM 2264 C C . LYS A 1 303 ? 2.334 10.919 13.086 1.00 96.88 303 LYS A C 1
ATOM 2266 O O . LYS A 1 303 ? 1.822 11.222 14.162 1.00 96.88 303 LYS A O 1
ATOM 2271 N N . LEU A 1 304 ? 1.630 10.767 11.960 1.00 96.88 304 LEU A N 1
ATOM 2272 C CA . LEU A 1 304 ? 0.177 10.936 11.928 1.00 96.88 304 LEU A CA 1
ATOM 2273 C C . LEU A 1 304 ? -0.508 9.890 12.802 1.00 96.88 304 LEU A C 1
ATOM 2275 O O . LEU A 1 304 ? -1.412 10.231 13.557 1.00 96.88 304 LEU A O 1
ATOM 2279 N N . VAL A 1 305 ? -0.037 8.643 12.767 1.00 97.12 305 VAL A N 1
ATOM 2280 C CA . VAL A 1 305 ? -0.577 7.558 13.596 1.00 97.12 305 VAL A CA 1
ATOM 2281 C C . VAL A 1 305 ? -0.358 7.828 15.086 1.00 97.12 305 VAL A C 1
ATOM 2283 O O . VAL A 1 305 ? -1.298 7.723 15.869 1.00 97.12 305 VAL A O 1
ATOM 2286 N N . GLN A 1 306 ? 0.850 8.253 15.480 1.00 96.44 306 GLN A N 1
ATOM 2287 C CA . GLN A 1 306 ? 1.153 8.657 16.862 1.00 96.44 306 GLN A CA 1
ATOM 2288 C C . GLN A 1 306 ? 0.199 9.753 17.351 1.00 96.44 306 GLN A C 1
ATOM 2290 O O . GLN A 1 306 ? -0.368 9.640 18.436 1.00 96.44 306 GLN A O 1
ATOM 2295 N N . LYS A 1 307 ? 0.002 10.800 16.538 1.00 97.06 307 LYS A N 1
ATOM 2296 C CA . LYS A 1 307 ? -0.921 11.894 16.865 1.00 97.06 307 LYS A CA 1
ATOM 2297 C C . LYS A 1 307 ? -2.375 11.429 16.908 1.00 97.06 307 LYS A C 1
ATOM 2299 O O . LYS A 1 307 ? -3.108 11.835 17.796 1.00 97.06 307 LYS A O 1
ATOM 2304 N N . SER A 1 308 ? -2.775 10.549 15.995 1.00 97.44 308 SER A N 1
ATOM 2305 C CA . SER A 1 308 ? -4.136 10.008 15.906 1.00 97.44 308 SER A CA 1
ATOM 2306 C C . SER A 1 308 ? -4.500 9.167 17.124 1.00 97.44 308 SER A C 1
ATOM 2308 O O . SER A 1 308 ? -5.549 9.380 17.721 1.00 97.44 308 SER A O 1
ATOM 2310 N N . HIS A 1 309 ? -3.606 8.276 17.552 1.00 97.75 309 HIS A N 1
ATOM 2311 C CA . HIS A 1 309 ? -3.782 7.525 18.792 1.00 97.75 309 HIS A CA 1
ATOM 2312 C C . HIS A 1 309 ? -3.850 8.455 20.007 1.00 97.75 309 HIS A C 1
ATOM 2314 O O . HIS A 1 309 ? -4.740 8.333 20.841 1.00 97.75 309 HIS A O 1
ATOM 2320 N N . ALA A 1 310 ? -2.958 9.447 20.080 1.00 97.69 310 ALA A N 1
ATOM 2321 C CA . ALA A 1 310 ? -2.981 10.426 21.161 1.00 97.69 310 ALA A CA 1
ATOM 2322 C C . ALA A 1 310 ? -4.274 11.262 21.178 1.00 97.69 310 ALA A C 1
ATOM 2324 O O . ALA A 1 310 ? -4.784 11.600 22.243 1.00 97.69 310 ALA A O 1
ATOM 2325 N N . ARG A 1 311 ? -4.853 11.537 20.006 1.00 97.50 311 ARG A N 1
ATOM 2326 C CA . ARG A 1 311 ? -6.118 12.262 19.850 1.00 97.50 311 ARG A CA 1
ATOM 2327 C C . ARG A 1 311 ? -7.321 11.514 20.427 1.00 97.50 311 ARG A C 1
ATOM 2329 O O . ARG A 1 311 ? -8.278 12.173 20.824 1.00 97.50 311 ARG A O 1
ATOM 2336 N N . LEU A 1 312 ? -7.263 10.185 20.555 1.00 97.81 312 LEU A N 1
ATOM 2337 C CA . LEU A 1 312 ? -8.324 9.403 21.202 1.00 97.81 312 LEU A CA 1
ATOM 2338 C C . LEU A 1 312 ? -8.580 9.864 22.645 1.00 97.81 312 LEU A C 1
ATOM 2340 O O . LEU A 1 312 ? -9.733 10.017 23.034 1.00 97.81 312 LEU A O 1
ATOM 2344 N N . TYR A 1 313 ? -7.527 10.226 23.384 1.00 96.75 313 TYR A N 1
ATOM 2345 C CA . TYR A 1 313 ? -7.639 10.741 24.754 1.00 96.75 313 TYR A CA 1
ATOM 2346 C C . TYR A 1 313 ? -8.413 12.061 24.837 1.00 96.75 313 TYR A C 1
ATOM 2348 O O . TYR A 1 313 ? -9.181 12.266 25.778 1.00 96.75 313 TYR A O 1
ATOM 2356 N N . LEU A 1 314 ? -8.259 12.946 23.844 1.00 97.06 314 LEU A N 1
ATOM 2357 C CA . LEU A 1 314 ? -9.067 14.164 23.755 1.00 97.06 314 LEU A CA 1
ATOM 2358 C C . LEU A 1 314 ? -10.534 13.827 23.493 1.00 97.06 314 LEU A C 1
ATOM 2360 O O . LEU A 1 314 ? -11.417 14.407 24.123 1.00 97.06 314 LEU A O 1
ATOM 2364 N N . ILE A 1 315 ? -10.792 12.894 22.574 1.00 96.69 315 ILE A N 1
ATOM 2365 C CA . ILE A 1 315 ? -12.156 12.479 22.241 1.00 96.69 315 ILE A CA 1
ATOM 2366 C C . ILE A 1 315 ? -12.831 11.869 23.473 1.00 96.69 315 ILE A C 1
ATOM 2368 O O . ILE A 1 315 ? -13.955 12.244 23.800 1.00 96.69 315 ILE A O 1
ATOM 2372 N N . ASP A 1 316 ? -12.137 11.003 24.210 1.00 95.25 316 ASP A N 1
ATOM 2373 C CA . ASP A 1 316 ? -12.651 10.415 25.448 1.00 95.25 316 ASP A CA 1
ATOM 2374 C C . ASP A 1 316 ? -12.911 11.467 26.525 1.00 95.25 316 ASP A C 1
ATOM 2376 O O . ASP A 1 316 ? -13.971 11.454 27.151 1.00 95.25 316 ASP A O 1
ATOM 2380 N N . ALA A 1 317 ? -11.992 12.418 26.721 1.00 94.25 317 ALA A N 1
ATOM 2381 C CA . ALA A 1 317 ? -12.175 13.507 27.677 1.00 94.25 317 ALA A CA 1
ATOM 2382 C C . ALA A 1 317 ? -13.411 14.358 27.336 1.00 94.25 317 ALA A C 1
ATOM 2384 O O . ALA A 1 317 ? -14.249 14.605 28.207 1.00 94.25 317 ALA A O 1
ATOM 2385 N N . LYS A 1 318 ? -13.591 14.722 26.058 1.00 94.12 318 LYS A N 1
ATOM 2386 C CA . LYS A 1 318 ? -14.784 15.439 25.579 1.00 94.12 318 LYS A CA 1
ATOM 2387 C C . LYS A 1 318 ? -16.064 14.623 25.757 1.00 94.12 318 LYS A C 1
ATOM 2389 O O . LYS A 1 318 ? -17.077 15.165 26.196 1.00 94.12 318 LYS A O 1
ATOM 2394 N N . ARG A 1 319 ? -16.035 13.317 25.469 1.00 91.75 319 ARG A N 1
ATOM 2395 C CA . ARG A 1 319 ? -17.186 12.416 25.657 1.00 91.75 319 ARG A CA 1
ATOM 2396 C C . ARG A 1 319 ? -17.580 12.299 27.131 1.00 91.75 319 ARG A C 1
ATOM 2398 O O . ARG A 1 319 ? -18.767 12.402 27.443 1.00 91.75 319 ARG A O 1
ATOM 2405 N N . ARG A 1 320 ? -16.614 12.133 28.042 1.00 89.44 320 ARG A N 1
ATOM 2406 C CA . ARG A 1 320 ? -16.860 12.096 29.497 1.00 89.44 320 ARG A CA 1
ATOM 2407 C C . ARG A 1 320 ? -17.429 13.425 29.999 1.00 89.44 320 ARG A C 1
ATOM 2409 O O . ARG A 1 320 ? -18.435 13.419 30.706 1.00 89.44 320 ARG A O 1
ATOM 2416 N N . TYR A 1 321 ? -16.859 14.549 29.565 1.00 90.00 321 TYR A N 1
ATOM 2417 C CA . TYR A 1 321 ? -17.356 15.885 29.900 1.00 90.00 321 TYR A CA 1
ATOM 2418 C C . TYR A 1 321 ? -18.802 16.105 29.421 1.00 90.00 321 TYR A C 1
ATOM 2420 O O . TYR A 1 321 ? -19.665 16.508 30.199 1.00 90.00 321 TYR A O 1
ATOM 2428 N N . ALA A 1 322 ? -19.115 15.733 28.176 1.00 89.00 322 ALA A N 1
ATOM 2429 C CA . ALA A 1 322 ? -20.468 15.838 27.631 1.00 89.00 322 ALA A CA 1
ATOM 2430 C C . ALA A 1 322 ? -21.492 14.943 28.359 1.00 89.00 322 ALA A C 1
ATOM 2432 O O . ALA A 1 322 ? -22.659 15.318 28.474 1.00 89.00 322 ALA A O 1
ATOM 2433 N N . LYS A 1 323 ? -21.084 13.764 28.853 1.00 85.19 323 LYS A N 1
ATOM 2434 C CA . LYS A 1 323 ? -21.933 12.901 29.696 1.00 85.19 323 LYS A CA 1
ATOM 2435 C C . LYS A 1 323 ? -22.180 13.525 31.072 1.00 85.19 323 LYS A C 1
ATOM 2437 O O . LYS A 1 323 ? -23.319 13.508 31.527 1.00 85.19 323 LYS A O 1
ATOM 2442 N N . LYS A 1 324 ? -21.152 14.116 31.695 1.00 85.50 324 LYS A N 1
ATOM 2443 C CA . LYS A 1 324 ? -21.266 14.820 32.984 1.00 85.50 324 LYS A CA 1
ATOM 2444 C C . LYS A 1 324 ? -22.310 15.944 32.908 1.00 85.50 324 LYS A C 1
ATOM 2446 O O . LYS A 1 324 ? -23.282 15.911 33.653 1.00 85.50 324 LYS A O 1
ATOM 2451 N N . LEU A 1 325 ? -22.216 16.813 31.895 1.00 85.44 325 LEU A N 1
ATOM 2452 C CA . LEU A 1 325 ? -23.177 17.907 31.662 1.00 85.44 325 LEU A CA 1
ATOM 2453 C C . LEU A 1 325 ? -24.629 17.444 31.428 1.00 85.44 325 LEU A C 1
ATOM 2455 O O . LEU A 1 325 ? -25.577 18.190 31.686 1.00 85.44 325 LEU A O 1
ATOM 2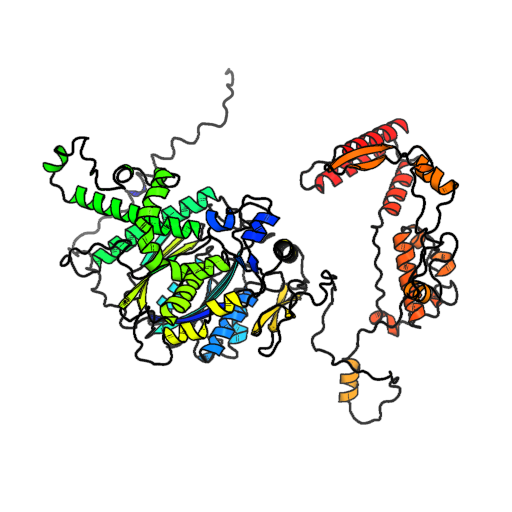459 N N . LYS A 1 326 ? -24.829 16.231 30.898 1.00 82.00 326 LYS A N 1
ATOM 2460 C CA . LYS A 1 326 ? -26.168 15.653 30.692 1.00 82.00 326 LYS A CA 1
ATOM 2461 C C . LYS A 1 326 ? -26.774 15.080 31.975 1.00 82.00 326 LYS A C 1
ATOM 2463 O O . LYS A 1 326 ? -27.997 15.054 32.068 1.00 82.00 326 LYS A O 1
ATOM 2468 N N . ASN A 1 327 ? -25.942 14.633 32.915 1.00 72.38 327 ASN A N 1
ATOM 2469 C CA . ASN A 1 327 ? -26.369 13.965 34.146 1.00 72.38 327 ASN A CA 1
ATOM 2470 C C . ASN A 1 327 ? -26.484 14.915 35.353 1.00 72.38 327 ASN A C 1
ATOM 2472 O O . ASN A 1 327 ? -27.127 14.548 36.329 1.00 72.38 327 ASN A O 1
ATOM 2476 N N . GLU A 1 328 ? -25.895 16.112 35.291 1.00 71.19 328 GLU A N 1
ATOM 2477 C CA . GLU A 1 328 ? -26.053 17.158 36.315 1.00 71.19 328 GLU A CA 1
ATOM 2478 C C . GLU A 1 328 ? -27.461 17.783 36.279 1.00 71.19 328 GLU A C 1
ATOM 2480 O O . GLU A 1 328 ? -28.002 18.101 35.206 1.00 71.19 328 GLU A O 1
ATOM 2485 N N . SER A 1 329 ? -28.050 17.969 37.465 1.00 55.78 329 SER A N 1
ATOM 2486 C CA . SER A 1 329 ? -29.355 18.618 37.650 1.00 55.78 329 SER A CA 1
ATOM 2487 C C . SER A 1 329 ? -29.306 20.108 37.255 1.00 55.78 329 SER A C 1
ATOM 2489 O O . SER A 1 329 ? -28.245 20.731 37.264 1.00 55.78 329 SER A O 1
ATOM 2491 N N . GLU A 1 330 ? -30.440 20.720 36.876 1.00 53.78 330 GLU A N 1
ATOM 2492 C CA . GLU A 1 330 ? -30.472 22.157 36.513 1.00 53.78 330 GLU A CA 1
ATOM 2493 C C . GLU A 1 330 ? -30.050 23.098 37.660 1.00 53.78 330 GLU A C 1
ATOM 2495 O O . GLU A 1 330 ? -29.633 24.226 37.397 1.00 53.78 330 GLU A O 1
ATOM 2500 N N . GLU A 1 331 ? -30.104 22.635 38.911 1.00 44.59 331 GLU A N 1
ATOM 2501 C CA . GLU A 1 331 ? -29.662 23.383 40.094 1.00 44.59 331 GLU A CA 1
ATOM 2502 C C . GLU A 1 331 ? -28.131 23.352 40.266 1.00 44.59 331 GLU A C 1
ATOM 2504 O O . GLU A 1 331 ? -27.542 24.378 40.599 1.00 44.59 331 GLU A O 1
ATOM 2509 N N . GLU A 1 332 ? -27.460 22.246 39.923 1.00 51.66 332 GLU A N 1
ATOM 2510 C CA . GLU A 1 332 ? -25.987 22.128 39.947 1.00 51.66 332 GLU A CA 1
ATOM 2511 C C . GLU A 1 332 ? -25.315 22.846 38.762 1.00 51.66 332 GLU A C 1
ATOM 2513 O O . GLU A 1 332 ? -24.204 23.365 38.888 1.00 51.66 332 GLU A O 1
ATOM 2518 N N . LYS A 1 333 ? -26.018 22.976 37.627 1.00 50.03 333 LYS A N 1
ATOM 2519 C CA . LYS A 1 333 ? -25.548 23.727 36.446 1.00 50.03 333 LYS A CA 1
ATOM 2520 C C . LYS A 1 333 ? -25.362 25.225 36.702 1.00 50.03 333 LYS A C 1
ATOM 2522 O O . LYS A 1 333 ? -24.590 25.858 35.990 1.00 50.03 333 LYS A O 1
ATOM 2527 N N . LYS A 1 334 ? -26.053 25.794 37.700 1.00 43.66 334 LYS A N 1
ATOM 2528 C CA . LYS A 1 334 ? -25.926 27.210 38.096 1.00 43.66 334 LYS A CA 1
ATOM 2529 C C . LYS A 1 334 ? -24.782 27.481 39.075 1.00 43.66 334 LYS A C 1
ATOM 2531 O O . LYS A 1 334 ? -24.425 28.638 39.240 1.00 43.66 334 LYS A O 1
ATOM 2536 N N . SER A 1 335 ? -24.203 26.452 39.701 1.00 41.97 335 SER A N 1
ATOM 2537 C CA . SER A 1 335 ? -23.005 26.589 40.548 1.00 41.97 335 SER A CA 1
ATOM 2538 C C . SER A 1 335 ? -21.686 26.393 39.797 1.00 41.97 335 SER A C 1
ATOM 2540 O O . SER A 1 335 ? -20.623 26.592 40.379 1.00 41.97 335 SER A O 1
ATOM 2542 N N . VAL A 1 336 ? -21.728 26.043 38.507 1.00 45.22 336 VAL A N 1
ATOM 2543 C CA . VAL A 1 336 ? -20.544 26.052 37.631 1.00 45.22 336 VAL A CA 1
ATOM 2544 C C . VAL A 1 336 ? -20.358 27.468 37.071 1.00 45.22 336 VAL A C 1
ATOM 2546 O O . VAL A 1 336 ? -20.384 27.699 35.864 1.00 45.22 336 VAL A O 1
ATOM 2549 N N . ASP A 1 337 ? -20.226 28.437 37.979 1.00 38.81 337 ASP A N 1
ATOM 2550 C CA . ASP A 1 337 ? -19.647 29.739 37.663 1.00 38.81 337 ASP A CA 1
ATOM 2551 C C . ASP A 1 337 ? -18.155 29.558 37.325 1.00 38.81 337 ASP A C 1
ATOM 2553 O O . ASP A 1 337 ? -17.526 28.548 37.649 1.00 38.81 337 ASP A O 1
ATOM 2557 N N . GLN A 1 338 ? -17.618 30.539 36.607 1.00 40.22 338 GLN A N 1
ATOM 2558 C CA . GLN A 1 338 ? -16.438 30.535 35.729 1.00 40.22 338 GLN A CA 1
ATOM 2559 C C . GLN A 1 338 ? -15.062 30.147 36.325 1.00 40.22 338 GLN A C 1
ATOM 2561 O O . GLN A 1 338 ? -14.056 30.337 35.648 1.00 40.22 338 GLN A O 1
ATOM 2566 N N . ASP A 1 339 ? -14.989 29.530 37.505 1.00 38.81 339 ASP A N 1
ATOM 2567 C CA . ASP A 1 339 ? -13.735 29.193 38.201 1.00 38.81 339 ASP A CA 1
ATOM 2568 C C . ASP A 1 339 ? -13.510 27.682 38.428 1.00 38.81 339 ASP A C 1
ATOM 2570 O O . ASP A 1 339 ? -12.529 27.267 39.044 1.00 38.81 339 ASP A O 1
ATOM 2574 N N . GLY A 1 340 ? -14.372 26.820 37.882 1.00 40.50 340 GLY A N 1
ATOM 2575 C CA . GLY A 1 340 ? -14.249 25.360 37.968 1.00 40.50 340 GLY A CA 1
ATOM 2576 C C . GLY A 1 340 ? -13.309 24.732 36.931 1.00 40.50 340 GLY A C 1
ATOM 2577 O O . GLY A 1 340 ? -13.696 23.764 36.274 1.00 40.50 340 GLY A O 1
ATOM 2578 N N . VAL A 1 341 ? -12.096 25.263 36.733 1.00 41.81 341 VAL A N 1
ATOM 2579 C CA . VAL A 1 341 ? -11.057 24.488 36.036 1.00 41.81 341 VAL A CA 1
ATOM 2580 C C . VAL A 1 341 ? -10.631 23.389 36.998 1.00 41.81 341 VAL A C 1
ATOM 2582 O O . VAL A 1 341 ? -10.007 23.659 38.018 1.00 41.81 341 VAL A O 1
ATOM 2585 N N . ASP A 1 342 ? -10.992 22.150 36.683 1.00 46.81 342 ASP A N 1
ATOM 2586 C CA . ASP A 1 342 ? -10.425 20.967 37.319 1.00 46.81 342 ASP A CA 1
ATOM 2587 C C . ASP A 1 342 ? -8.907 20.986 37.072 1.00 46.81 342 ASP A C 1
ATOM 2589 O O . ASP A 1 342 ? -8.435 20.593 36.003 1.00 46.81 342 ASP A O 1
ATOM 2593 N N . THR A 1 343 ? -8.148 21.561 38.010 1.00 47.72 343 THR A N 1
ATOM 2594 C CA . THR A 1 343 ? -6.704 21.817 37.882 1.00 47.72 343 THR A CA 1
ATOM 2595 C C . THR A 1 343 ? -5.890 20.527 37.778 1.00 47.72 343 THR A C 1
ATOM 2597 O O . THR A 1 343 ? -4.719 20.578 37.399 1.00 47.72 343 THR A O 1
ATOM 2600 N N . GLU A 1 344 ? -6.509 19.373 38.044 1.00 65.31 344 GLU A N 1
ATOM 2601 C CA . GLU A 1 344 ? -5.924 18.047 37.856 1.00 65.31 344 GLU A CA 1
ATOM 2602 C C . GLU A 1 344 ? -6.156 17.466 36.452 1.00 65.31 344 GLU A C 1
ATOM 2604 O O . GLU A 1 344 ? -5.405 16.580 36.041 1.00 65.31 344 GLU A O 1
ATOM 2609 N N . ASN A 1 345 ? -7.136 17.955 35.678 1.00 80.94 345 ASN A N 1
ATOM 2610 C CA . ASN A 1 345 ? -7.381 17.470 34.319 1.00 80.94 345 ASN A CA 1
ATOM 2611 C C . ASN A 1 345 ? -6.493 18.212 33.301 1.00 80.94 345 ASN A C 1
ATOM 2613 O O . ASN A 1 345 ? -6.794 19.349 32.924 1.00 80.94 345 ASN A O 1
ATOM 2617 N N . PRO A 1 346 ? -5.459 17.560 32.737 1.00 89.00 346 PRO A N 1
ATOM 2618 C CA . PRO A 1 346 ? -4.526 18.208 31.818 1.00 89.00 346 PRO A CA 1
ATOM 2619 C C . PRO A 1 346 ? -5.162 18.630 30.485 1.00 89.00 346 PRO A C 1
ATOM 2621 O O . PRO A 1 346 ? -4.505 19.301 29.695 1.00 89.00 346 PRO A O 1
ATOM 2624 N N . LEU A 1 347 ? -6.411 18.233 30.207 1.00 94.19 347 LEU A N 1
ATOM 2625 C CA . LEU A 1 347 ? -7.147 18.571 28.988 1.00 94.19 347 LEU A CA 1
ATOM 2626 C C . LEU A 1 347 ? -8.269 19.600 29.204 1.00 94.19 347 LEU A C 1
ATOM 2628 O O . LEU A 1 347 ? -8.982 19.895 28.243 1.00 94.19 347 LEU A O 1
ATOM 2632 N N . ALA A 1 348 ? -8.423 20.153 30.415 1.00 90.69 348 ALA A N 1
ATOM 2633 C CA . ALA A 1 348 ? -9.527 21.048 30.781 1.00 90.69 348 ALA A CA 1
ATOM 2634 C C . ALA A 1 348 ? -9.727 22.215 29.791 1.00 90.69 348 ALA A C 1
ATOM 2636 O O . ALA A 1 348 ? -10.854 22.476 29.370 1.00 90.69 348 ALA A O 1
ATOM 2637 N N . GLU A 1 349 ? -8.636 22.845 29.339 1.00 93.06 349 GLU A N 1
ATOM 2638 C CA . GLU A 1 349 ? -8.655 23.981 28.402 1.00 93.06 349 GLU A CA 1
ATOM 2639 C C . GLU A 1 349 ? -9.304 23.651 27.041 1.00 93.06 349 GLU A C 1
ATOM 2641 O O . GLU A 1 349 ? -9.861 24.527 26.379 1.00 93.06 349 GLU A O 1
ATOM 2646 N N . TRP A 1 350 ? -9.254 22.390 26.599 1.00 96.12 350 TRP A N 1
ATOM 2647 C CA . TRP A 1 350 ? -9.711 21.978 25.265 1.00 96.12 350 TRP A CA 1
ATOM 2648 C C . TRP A 1 350 ? -11.060 21.256 25.265 1.00 96.12 350 TRP A C 1
ATOM 2650 O O . TRP A 1 350 ? -11.539 20.894 24.189 1.00 96.12 350 TRP A O 1
ATOM 2660 N N . LEU A 1 351 ? -11.692 21.048 26.427 1.00 94.25 351 LEU A N 1
ATOM 2661 C CA . LEU A 1 351 ? -12.957 20.303 26.525 1.00 94.25 351 LEU A CA 1
ATOM 2662 C C . LEU A 1 351 ? -14.109 20.995 25.788 1.00 94.25 351 LEU A C 1
ATOM 2664 O O . LEU A 1 351 ? -14.920 20.323 25.152 1.00 94.25 351 LEU A O 1
ATOM 2668 N N . THR A 1 352 ? -14.157 22.326 25.842 1.00 92.25 352 THR A N 1
ATOM 2669 C CA . THR A 1 352 ? -15.216 23.151 25.240 1.00 92.25 352 THR A CA 1
ATOM 2670 C C . THR A 1 352 ? -14.823 23.760 23.893 1.00 92.25 352 THR A C 1
ATOM 2672 O O . THR A 1 352 ? -15.698 24.235 23.169 1.00 92.25 352 THR A O 1
ATOM 2675 N N . LYS A 1 353 ? -13.535 23.720 23.515 1.00 94.31 353 LYS A N 1
ATOM 2676 C CA . LYS A 1 353 ? -13.061 24.264 22.234 1.00 94.31 353 LYS A CA 1
ATOM 2677 C C . LYS A 1 353 ? -13.609 23.460 21.041 1.00 9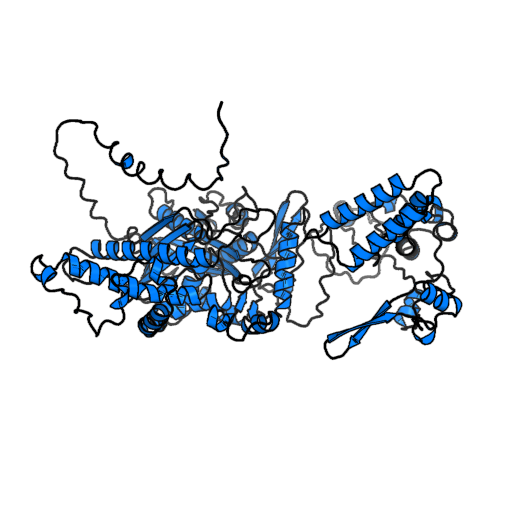4.31 353 LYS A C 1
ATOM 2679 O O . LYS A 1 353 ? -13.625 22.221 21.107 1.00 94.31 353 LYS A O 1
ATOM 2684 N N . PRO A 1 354 ? -13.998 24.113 19.930 1.00 93.31 354 PRO A N 1
ATOM 2685 C CA . PRO A 1 354 ? -14.329 23.434 18.676 1.00 93.31 354 PRO A CA 1
ATOM 2686 C C . PRO A 1 354 ? -13.189 22.525 18.196 1.00 93.31 354 PRO A C 1
ATOM 2688 O O . PRO A 1 354 ? -12.016 22.848 18.383 1.00 93.31 354 PRO A O 1
ATOM 2691 N N . ASN A 1 355 ? -13.502 21.383 17.571 1.00 91.44 355 ASN A N 1
ATOM 2692 C CA . ASN A 1 355 ? -12.465 20.444 17.114 1.00 91.44 355 ASN A CA 1
ATOM 2693 C C . ASN A 1 355 ? -11.535 21.086 16.076 1.00 91.44 355 ASN A C 1
ATOM 2695 O O . ASN A 1 355 ? -10.330 20.849 16.107 1.00 91.44 355 ASN A O 1
ATOM 2699 N N . GLU A 1 356 ? -12.071 21.955 15.225 1.00 91.56 356 GLU A N 1
ATOM 2700 C CA . GLU A 1 356 ? -11.335 22.713 14.215 1.00 91.56 356 GLU A CA 1
ATOM 2701 C C . GLU A 1 356 ? -10.148 23.490 14.791 1.00 91.56 356 GLU A C 1
ATOM 2703 O O . GLU A 1 356 ? -9.063 23.475 14.212 1.00 91.56 356 GLU A O 1
ATOM 2708 N N . GLU A 1 357 ? -10.328 24.111 15.956 1.00 93.62 357 GLU A N 1
ATOM 2709 C CA . GLU A 1 357 ? -9.292 24.912 16.619 1.00 93.62 357 GLU A CA 1
ATOM 2710 C C . GLU A 1 357 ? -8.181 24.044 17.226 1.00 93.62 357 GLU A C 1
ATOM 2712 O O . GLU A 1 357 ? -7.087 24.523 17.513 1.00 93.62 357 GLU A O 1
ATOM 2717 N N . THR A 1 358 ? -8.433 22.743 17.389 1.00 95.81 358 THR A N 1
ATOM 2718 C CA . THR A 1 358 ? -7.495 21.805 18.019 1.00 95.81 358 THR A CA 1
ATOM 2719 C C . THR A 1 358 ? -6.589 21.070 17.029 1.00 95.81 358 THR A C 1
ATOM 2721 O O . THR A 1 358 ? -5.685 20.352 17.455 1.00 95.81 358 THR A O 1
ATOM 2724 N N . TYR A 1 359 ? -6.806 21.181 15.712 1.00 93.06 359 TYR A N 1
ATOM 2725 C CA . TYR A 1 359 ? -6.014 20.428 14.723 1.00 93.06 359 TYR A CA 1
ATOM 2726 C C . TYR A 1 359 ? -4.577 20.948 14.574 1.00 93.06 359 TYR A C 1
ATOM 2728 O O . TYR A 1 359 ? -3.671 20.168 14.276 1.00 93.06 359 TYR A O 1
ATOM 2736 N N . SER A 1 360 ? -4.359 22.247 14.788 1.00 90.38 360 SER A N 1
ATOM 2737 C CA . SER A 1 360 ? -3.053 22.909 14.660 1.00 90.38 360 SER A CA 1
ATOM 2738 C C . SER A 1 360 ? -2.423 23.318 15.997 1.00 90.38 360 SER A C 1
ATOM 2740 O O . SER A 1 360 ? -1.376 23.969 16.004 1.00 90.38 360 SER A O 1
ATOM 2742 N N . ASP A 1 361 ? -3.044 22.962 17.123 1.00 95.00 361 ASP A N 1
ATOM 2743 C CA . ASP A 1 361 ? -2.595 23.360 18.457 1.00 95.00 361 ASP A CA 1
ATOM 2744 C C . ASP A 1 361 ? -1.390 22.519 18.919 1.00 95.00 361 ASP A C 1
ATOM 2746 O O . ASP A 1 361 ? -1.496 21.343 19.277 1.00 95.00 361 ASP A O 1
ATOM 2750 N N . ARG A 1 362 ? -0.208 23.148 18.923 1.00 94.19 362 ARG A N 1
ATOM 2751 C CA . ARG A 1 362 ? 1.054 22.503 19.317 1.00 94.19 362 ARG A CA 1
ATOM 2752 C C . ARG A 1 362 ? 1.156 22.241 20.819 1.00 94.19 362 ARG A C 1
ATOM 2754 O O . ARG A 1 362 ? 1.882 21.328 21.217 1.00 94.19 362 ARG A O 1
ATOM 2761 N N . THR A 1 363 ? 0.476 23.037 21.641 1.00 96.06 363 THR A N 1
ATOM 2762 C CA . THR A 1 363 ? 0.452 22.850 23.095 1.00 96.06 363 THR A CA 1
ATOM 2763 C C . THR A 1 363 ? -0.341 21.591 23.414 1.00 96.06 363 THR A C 1
ATOM 2765 O O . THR A 1 363 ? 0.167 20.704 24.104 1.00 96.06 363 THR A O 1
ATOM 2768 N N . LEU A 1 364 ? -1.524 21.458 22.809 1.00 96.38 364 LEU A N 1
ATOM 2769 C CA . LEU A 1 364 ? -2.349 20.258 22.906 1.00 96.38 364 LEU A CA 1
ATOM 2770 C C . LEU A 1 364 ? -1.608 19.010 22.412 1.00 96.38 364 LEU A C 1
ATOM 2772 O O . LEU A 1 364 ? -1.591 18.000 23.111 1.00 96.38 364 LEU A O 1
ATOM 2776 N N . ASP A 1 365 ? -0.942 19.079 21.253 1.00 95.06 365 ASP A N 1
ATOM 2777 C CA . ASP A 1 365 ? -0.116 17.978 20.735 1.00 95.06 365 ASP A CA 1
ATOM 2778 C C . ASP A 1 365 ? 0.921 17.505 21.774 1.00 95.06 365 ASP A C 1
AT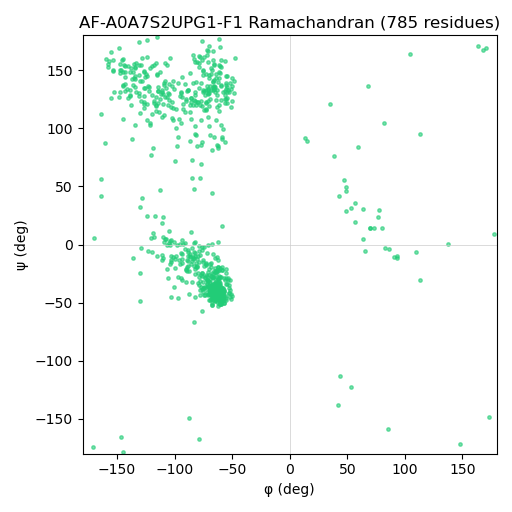OM 2780 O O . ASP A 1 365 ? 1.144 16.304 21.947 1.00 95.06 365 ASP A O 1
ATOM 2784 N N . GLY A 1 366 ? 1.559 18.446 22.480 1.00 95.88 366 GLY A N 1
ATOM 2785 C CA . GLY A 1 366 ? 2.529 18.159 23.536 1.00 95.88 366 GLY A CA 1
ATOM 2786 C C . GLY A 1 366 ? 1.912 17.459 24.750 1.00 95.88 366 GLY A C 1
ATOM 2787 O O . GLY A 1 366 ? 2.514 16.521 25.280 1.00 95.88 366 GLY A O 1
ATOM 2788 N N . VAL A 1 367 ? 0.715 17.880 25.166 1.00 96.75 367 VAL A N 1
ATOM 2789 C CA . VAL A 1 367 ? -0.040 17.265 26.270 1.00 96.75 367 VAL A CA 1
ATOM 2790 C C . VAL A 1 367 ? -0.503 15.858 25.889 1.00 96.75 367 VAL A C 1
ATOM 2792 O O . VAL A 1 367 ? -0.182 14.898 26.591 1.00 96.75 367 VAL A O 1
ATOM 2795 N N . LEU A 1 368 ? -1.172 15.704 24.743 1.00 97.06 368 LEU A N 1
ATOM 2796 C CA . LEU A 1 368 ? -1.676 14.413 24.265 1.00 97.06 368 LEU A CA 1
ATOM 2797 C C . LEU A 1 368 ? -0.546 13.404 24.058 1.00 97.06 368 LEU A C 1
ATOM 2799 O O . LEU A 1 368 ? -0.684 12.240 24.426 1.00 97.06 368 LEU A O 1
ATOM 2803 N N . LYS A 1 369 ? 0.606 13.844 23.535 1.00 95.38 369 LYS A N 1
ATOM 2804 C CA . LYS A 1 369 ? 1.788 12.983 23.397 1.00 95.38 369 LYS A CA 1
ATOM 2805 C C . LYS A 1 369 ? 2.241 12.410 24.742 1.00 95.38 369 LYS A C 1
ATOM 2807 O O . LYS A 1 369 ? 2.613 11.241 24.790 1.00 95.38 369 LYS A O 1
ATOM 2812 N N . LYS A 1 370 ? 2.250 13.215 25.813 1.00 95.56 370 LYS A N 1
ATOM 2813 C CA . LYS A 1 370 ? 2.641 12.752 27.156 1.00 95.56 370 LYS A CA 1
ATOM 2814 C C . LYS A 1 370 ? 1.615 11.771 27.720 1.00 95.56 370 LYS A C 1
ATOM 2816 O O . LYS A 1 370 ? 2.016 10.724 28.217 1.00 95.56 370 LYS A O 1
ATOM 2821 N N . LEU A 1 371 ? 0.325 12.081 27.582 1.00 94.25 371 LEU A N 1
ATOM 2822 C CA . LEU A 1 371 ? -0.772 11.224 28.045 1.00 94.25 371 LEU A CA 1
ATOM 2823 C C . LEU A 1 371 ? -0.758 9.853 27.364 1.00 94.25 371 LEU A C 1
ATOM 2825 O O . LEU A 1 371 ? -0.845 8.826 28.027 1.00 94.25 371 LEU A O 1
ATOM 2829 N N . ALA A 1 372 ? -0.573 9.831 26.046 1.00 96.12 372 ALA A N 1
ATOM 2830 C CA . ALA A 1 372 ? -0.633 8.607 25.261 1.00 96.12 372 ALA A CA 1
ATOM 2831 C C . ALA A 1 372 ? 0.670 7.791 25.260 1.00 96.12 372 ALA A C 1
ATOM 2833 O O . ALA A 1 372 ? 0.691 6.696 24.702 1.00 96.12 372 ALA A O 1
ATOM 2834 N N . ALA A 1 373 ? 1.772 8.295 25.831 1.00 94.12 373 ALA A N 1
ATOM 2835 C CA . ALA A 1 373 ? 3.083 7.647 25.735 1.00 94.12 373 ALA A CA 1
ATOM 2836 C C . ALA A 1 373 ? 3.130 6.215 26.317 1.00 94.12 373 ALA A C 1
ATOM 2838 O O . ALA A 1 373 ? 3.692 5.344 25.644 1.00 94.12 373 ALA A O 1
ATOM 2839 N N . PRO A 1 374 ? 2.544 5.919 27.500 1.00 93.50 374 PRO A N 1
ATOM 2840 C CA . PRO A 1 374 ? 2.520 4.554 28.031 1.00 93.50 374 PRO A CA 1
ATOM 2841 C C . PRO A 1 374 ? 1.721 3.601 27.135 1.00 93.50 374 PRO A C 1
ATOM 2843 O O . PRO A 1 374 ? 2.197 2.517 26.800 1.00 93.50 374 PRO A O 1
ATOM 2846 N N . SER A 1 375 ? 0.545 4.049 26.689 1.00 94.62 375 SER A N 1
ATOM 2847 C CA . SER A 1 375 ? -0.378 3.272 25.858 1.00 94.62 375 SER A CA 1
ATOM 2848 C C . SER A 1 375 ? 0.154 3.042 24.442 1.00 94.62 375 SER A C 1
ATOM 2850 O O . SER A 1 375 ? 0.047 1.949 23.896 1.00 94.62 375 SER A O 1
ATOM 2852 N N . PHE A 1 376 ? 0.865 4.015 23.863 1.00 93.62 376 PHE A N 1
ATOM 2853 C CA . PHE A 1 376 ? 1.517 3.853 22.562 1.00 93.62 376 PHE A CA 1
ATOM 2854 C C . PHE A 1 376 ? 2.457 2.638 22.538 1.00 93.62 376 PHE A C 1
ATOM 2856 O O . PHE A 1 376 ? 2.447 1.858 21.583 1.00 93.62 376 PHE A O 1
ATOM 2863 N N . LYS A 1 377 ? 3.264 2.462 23.594 1.00 92.06 377 LYS A N 1
ATOM 2864 C CA . LYS A 1 377 ? 4.247 1.375 23.673 1.00 92.06 377 LYS A CA 1
ATOM 2865 C C . LYS A 1 377 ? 3.581 0.000 23.726 1.00 92.06 377 LYS A C 1
ATOM 2867 O O . LYS A 1 377 ? 4.100 -0.929 23.121 1.00 92.06 377 LYS A O 1
ATOM 2872 N N . THR A 1 378 ? 2.468 -0.127 24.442 1.00 94.44 378 THR A N 1
ATOM 2873 C CA . THR A 1 378 ? 1.800 -1.414 24.676 1.00 94.44 378 THR A CA 1
ATOM 2874 C C . THR A 1 378 ? 0.764 -1.755 23.610 1.00 94.44 378 THR A C 1
ATOM 2876 O O . THR A 1 378 ? 0.600 -2.929 23.298 1.00 94.44 378 THR A O 1
ATOM 2879 N N . ARG A 1 379 ? 0.089 -0.754 23.032 1.00 96.81 379 ARG A N 1
ATOM 2880 C CA . ARG A 1 379 ? -1.073 -0.962 22.152 1.00 96.81 379 ARG A CA 1
ATOM 2881 C C . ARG A 1 379 ? -0.801 -0.724 20.672 1.00 96.81 379 ARG A C 1
ATOM 2883 O O . ARG A 1 379 ? -1.560 -1.213 19.841 1.00 96.81 379 ARG A O 1
ATOM 2890 N N . LEU A 1 380 ? 0.242 0.033 20.320 1.00 95.88 380 LEU A N 1
ATOM 2891 C CA . LEU A 1 380 ? 0.426 0.537 18.950 1.00 95.88 380 LEU A CA 1
ATOM 2892 C C . LEU A 1 380 ? 1.820 0.288 18.354 1.00 95.88 380 LEU A C 1
ATOM 2894 O O . LEU A 1 380 ? 1.974 0.236 17.136 1.00 95.88 380 LEU A O 1
ATOM 2898 N N . ALA A 1 381 ? 2.856 0.128 19.179 1.00 96.44 381 ALA A N 1
ATOM 2899 C CA . ALA A 1 381 ? 4.229 0.002 18.689 1.00 96.44 381 ALA A CA 1
ATOM 2900 C C . ALA A 1 381 ? 4.440 -1.210 17.759 1.00 96.44 381 ALA A C 1
ATOM 2902 O O . ALA A 1 381 ? 5.121 -1.087 16.737 1.00 96.44 381 ALA A O 1
ATOM 2903 N N . ASP A 1 382 ? 3.839 -2.360 18.084 1.00 97.69 382 ASP A N 1
ATOM 2904 C CA . ASP A 1 382 ? 3.985 -3.583 17.288 1.00 97.69 382 ASP A CA 1
ATOM 2905 C C . ASP A 1 382 ? 3.321 -3.471 15.913 1.00 97.69 382 ASP A C 1
ATOM 2907 O O . ASP A 1 382 ? 3.931 -3.855 14.914 1.00 97.69 382 ASP A O 1
ATOM 2911 N N . SER A 1 383 ? 2.119 -2.893 15.828 1.00 97.75 383 SER A N 1
ATOM 2912 C CA . SER A 1 383 ? 1.419 -2.702 14.552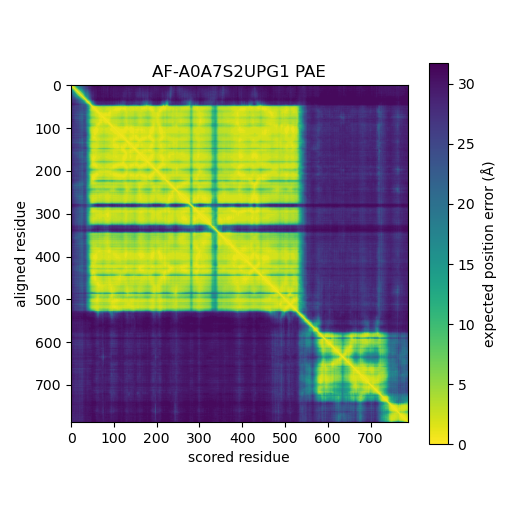 1.00 97.75 383 SER A CA 1
ATOM 2913 C C . SER A 1 383 ? 2.083 -1.635 13.678 1.00 97.75 383 SER A C 1
ATOM 2915 O O . SER A 1 383 ? 2.107 -1.753 12.457 1.00 97.75 383 SER A O 1
ATOM 2917 N N . ASN A 1 384 ? 2.709 -0.619 14.271 1.00 95.12 384 ASN A N 1
ATOM 2918 C CA . ASN A 1 384 ? 3.344 0.455 13.506 1.00 95.12 384 ASN A CA 1
ATOM 2919 C C . ASN A 1 384 ? 4.689 0.078 12.873 1.00 95.12 384 ASN A C 1
ATOM 2921 O O . ASN A 1 384 ? 5.089 0.694 11.882 1.00 95.12 384 ASN A O 1
ATOM 2925 N N . SER A 1 385 ? 5.404 -0.905 13.422 1.00 95.94 385 SER A N 1
ATOM 2926 C CA . SER A 1 385 ? 6.814 -1.130 13.086 1.00 95.94 385 SER A CA 1
ATOM 2927 C C . SER A 1 385 ? 7.090 -1.349 11.597 1.00 95.94 385 SER A C 1
ATOM 2929 O O . SER A 1 385 ? 8.051 -0.777 11.088 1.00 95.94 385 SER A O 1
ATOM 2931 N N . ALA A 1 386 ? 6.290 -2.154 10.893 1.00 97.31 386 ALA A N 1
ATOM 2932 C CA . ALA A 1 386 ? 6.533 -2.422 9.473 1.00 97.31 386 ALA A CA 1
ATOM 2933 C C . ALA A 1 386 ? 6.354 -1.162 8.608 1.00 97.31 386 ALA A C 1
ATOM 2935 O O . ALA A 1 386 ? 7.171 -0.885 7.730 1.00 97.31 386 ALA A O 1
ATOM 2936 N N . SER A 1 387 ? 5.339 -0.342 8.905 1.00 96.81 387 SER A N 1
ATOM 2937 C CA . SER A 1 387 ? 5.089 0.906 8.171 1.00 96.81 387 SER A CA 1
ATOM 2938 C C . SER A 1 387 ? 6.244 1.911 8.291 1.00 96.81 387 SER A C 1
ATOM 2940 O O . SER A 1 387 ? 6.499 2.652 7.342 1.00 96.81 387 SER A O 1
ATOM 2942 N N . LYS A 1 388 ? 6.996 1.895 9.409 1.00 97.69 388 LYS A N 1
ATOM 2943 C CA . LYS A 1 388 ? 8.211 2.715 9.579 1.00 97.69 388 LYS A CA 1
ATOM 2944 C C . LYS A 1 388 ? 9.296 2.353 8.571 1.00 97.69 388 LYS A C 1
ATOM 2946 O O . LYS A 1 388 ? 10.009 3.232 8.100 1.00 97.69 388 LYS A O 1
ATOM 2951 N N . ALA A 1 389 ? 9.427 1.068 8.259 1.00 97.69 389 ALA A N 1
ATOM 2952 C CA . ALA A 1 389 ? 10.489 0.542 7.412 1.00 97.69 389 ALA A CA 1
ATOM 2953 C C . ALA A 1 389 ? 10.122 0.511 5.916 1.00 97.69 389 ALA A C 1
ATOM 2955 O O . ALA A 1 389 ? 11.017 0.427 5.071 1.00 97.69 389 ALA A O 1
ATOM 2956 N N . ILE A 1 390 ? 8.829 0.520 5.580 1.00 97.50 390 ILE A N 1
ATOM 2957 C CA . ILE A 1 390 ? 8.333 0.380 4.199 1.00 97.50 390 ILE A CA 1
ATOM 2958 C C . ILE A 1 390 ? 7.815 1.706 3.629 1.00 97.50 390 ILE A C 1
ATOM 2960 O O . ILE A 1 390 ? 7.876 1.905 2.418 1.00 97.50 390 ILE A O 1
ATOM 2964 N N . GLY A 1 391 ? 7.319 2.618 4.465 1.00 97.12 391 GLY A N 1
ATOM 2965 C CA . GLY A 1 391 ? 6.598 3.799 3.997 1.00 97.12 391 GLY A CA 1
ATOM 2966 C C . GLY A 1 391 ? 5.112 3.521 3.752 1.00 97.12 391 GLY A C 1
ATOM 2967 O O . GLY A 1 391 ? 4.535 2.595 4.326 1.00 97.12 391 GLY A O 1
ATOM 2968 N N . ASN A 1 392 ? 4.472 4.358 2.935 1.00 97.81 392 ASN A N 1
ATOM 2969 C CA . ASN A 1 392 ? 3.035 4.263 2.686 1.00 97.81 392 ASN A CA 1
ATOM 2970 C C . ASN A 1 392 ? 2.731 3.199 1.625 1.00 97.81 392 ASN A C 1
ATOM 2972 O O . ASN A 1 392 ? 3.208 3.293 0.502 1.00 97.81 392 ASN A O 1
ATOM 2976 N N . THR A 1 393 ? 1.892 2.222 1.957 1.00 98.19 393 THR A N 1
ATOM 2977 C CA . THR A 1 393 ? 1.421 1.187 1.020 1.00 98.19 393 THR A CA 1
ATOM 2978 C C . THR A 1 393 ? -0.064 1.344 0.678 1.00 98.19 393 THR A C 1
ATOM 2980 O O . THR A 1 393 ? -0.731 0.377 0.327 1.00 98.19 393 THR A O 1
ATOM 2983 N N . TYR A 1 394 ? -0.603 2.560 0.829 1.00 98.50 394 TYR A N 1
ATOM 2984 C CA . TYR A 1 394 ? -2.002 2.923 0.577 1.00 98.50 394 TYR A CA 1
ATOM 2985 C C . TYR A 1 394 ? -3.002 1.901 1.128 1.00 98.50 394 TYR A C 1
ATOM 2987 O O . TYR A 1 394 ? -3.095 1.762 2.350 1.00 98.50 394 TYR A O 1
ATOM 2995 N N . THR A 1 395 ? -3.749 1.183 0.279 1.00 98.75 395 THR A N 1
ATOM 2996 C CA . THR A 1 395 ? -4.783 0.240 0.734 1.00 98.75 395 THR A CA 1
ATOM 2997 C C . THR A 1 395 ? -4.220 -0.885 1.589 1.00 98.75 395 THR A C 1
ATOM 2999 O O . THR A 1 395 ? -4.889 -1.348 2.513 1.00 98.75 395 THR A O 1
ATOM 3002 N N . ALA A 1 396 ? -2.975 -1.290 1.335 1.00 98.62 396 ALA A N 1
ATOM 3003 C CA . ALA A 1 396 ? -2.287 -2.327 2.085 1.00 98.62 396 ALA A CA 1
ATOM 3004 C C . ALA A 1 396 ? -1.818 -1.849 3.468 1.00 98.62 396 ALA A C 1
ATOM 3006 O O . ALA A 1 396 ? -1.510 -2.677 4.317 1.00 98.62 396 ALA A O 1
ATOM 3007 N N . SER A 1 397 ? -1.784 -0.541 3.735 1.00 98.69 397 SER A N 1
ATOM 3008 C CA . SER A 1 397 ? -1.144 0.044 4.924 1.00 98.69 397 SER A CA 1
ATOM 3009 C C . SER A 1 397 ? -1.754 -0.437 6.243 1.00 98.69 397 SER A C 1
ATOM 3011 O O . SER A 1 397 ? -1.029 -0.856 7.145 1.00 98.69 397 SER A O 1
ATOM 3013 N N . VAL A 1 398 ? -3.087 -0.456 6.350 1.00 98.75 398 VAL A N 1
ATOM 3014 C CA . VAL A 1 398 ? -3.758 -0.923 7.576 1.00 98.75 398 VAL A CA 1
ATOM 3015 C C . VAL A 1 398 ? -3.565 -2.432 7.785 1.00 98.75 398 VAL A C 1
ATOM 3017 O O . VAL A 1 398 ? -3.353 -2.886 8.908 1.00 98.75 398 VAL A O 1
ATOM 3020 N N . PHE A 1 399 ? -3.551 -3.215 6.704 1.00 98.88 399 PHE A N 1
ATOM 3021 C CA . PHE A 1 399 ? -3.333 -4.662 6.761 1.00 98.88 399 PHE A CA 1
ATOM 3022 C C . PHE A 1 399 ? -1.872 -5.024 7.019 1.00 98.88 399 PHE A C 1
ATOM 3024 O O . PHE A 1 399 ? -1.595 -6.001 7.705 1.00 98.88 399 PHE A O 1
ATOM 3031 N N . LEU A 1 400 ? -0.935 -4.212 6.536 1.00 98.69 400 LEU A N 1
ATOM 3032 C CA . LEU A 1 400 ? 0.482 -4.313 6.855 1.00 98.69 400 LEU A CA 1
ATOM 3033 C C . LEU A 1 400 ? 0.716 -4.024 8.341 1.00 98.69 400 LEU A C 1
ATOM 3035 O O . LEU A 1 400 ? 1.521 -4.702 8.975 1.00 98.69 400 LEU A O 1
ATOM 3039 N N . GLY A 1 401 ? -0.026 -3.073 8.915 1.00 98.69 401 GLY A N 1
ATOM 3040 C CA . GLY A 1 401 ? -0.020 -2.842 10.356 1.00 98.69 401 GLY A CA 1
ATOM 3041 C C . GLY A 1 401 ? -0.553 -4.041 11.149 1.00 98.69 401 GLY A C 1
ATOM 3042 O O . GLY A 1 401 ? 0.029 -4.429 12.161 1.00 98.69 401 GLY A O 1
ATOM 3043 N N . LEU A 1 402 ? -1.610 -4.692 10.656 1.00 98.81 402 LEU A N 1
ATOM 3044 C CA . LEU A 1 402 ? -2.122 -5.929 11.249 1.00 98.81 402 LEU A CA 1
ATOM 3045 C C . LEU A 1 402 ? -1.117 -7.088 11.122 1.00 98.81 402 LEU A C 1
ATOM 3047 O O . LEU A 1 402 ? -0.890 -7.804 12.093 1.00 98.81 402 LEU A O 1
ATOM 3051 N N . ALA A 1 403 ? -0.470 -7.244 9.966 1.00 98.81 403 ALA A N 1
ATOM 3052 C CA . ALA A 1 403 ? 0.579 -8.239 9.759 1.00 98.81 403 ALA A CA 1
ATOM 3053 C C . ALA A 1 403 ? 1.788 -7.995 10.678 1.00 98.81 403 ALA A C 1
ATOM 3055 O O . ALA A 1 403 ? 2.298 -8.938 11.271 1.00 98.81 403 ALA A O 1
ATOM 3056 N N . SER A 1 404 ? 2.199 -6.736 10.867 1.00 98.75 404 SER A N 1
ATOM 3057 C CA . SER A 1 404 ? 3.258 -6.347 11.813 1.00 98.75 404 SER A CA 1
ATOM 3058 C C . SER A 1 404 ? 2.902 -6.722 13.252 1.00 98.75 404 SER A C 1
ATOM 3060 O O . SER A 1 404 ? 3.743 -7.234 13.989 1.00 98.75 404 SER A O 1
ATOM 3062 N N . LEU A 1 405 ? 1.642 -6.519 13.650 1.00 98.81 405 LEU A N 1
ATOM 3063 C CA . LEU A 1 405 ? 1.157 -6.930 14.964 1.00 98.81 405 LEU A CA 1
ATOM 3064 C C . LEU A 1 405 ? 1.182 -8.455 15.134 1.00 98.81 405 LEU A C 1
ATOM 3066 O O . LEU A 1 405 ? 1.627 -8.942 16.170 1.00 98.81 405 LEU A O 1
ATOM 3070 N N . ILE A 1 406 ? 0.725 -9.203 14.129 1.00 98.75 406 ILE A N 1
ATOM 3071 C CA . ILE A 1 406 ? 0.704 -10.672 14.160 1.00 98.75 406 ILE A CA 1
ATOM 3072 C C . ILE A 1 406 ? 2.126 -11.240 14.197 1.00 98.75 406 ILE A C 1
ATOM 3074 O O . ILE A 1 406 ? 2.406 -12.093 15.030 1.00 98.75 406 ILE A O 1
ATOM 3078 N N . ASP A 1 407 ? 3.034 -10.742 13.358 1.00 98.56 407 ASP A N 1
ATOM 3079 C CA . ASP A 1 407 ? 4.443 -11.156 13.343 1.00 98.56 407 ASP A CA 1
ATOM 3080 C C . ASP A 1 407 ? 5.100 -10.951 14.715 1.00 98.56 407 ASP A C 1
ATOM 3082 O O . ASP A 1 407 ? 5.711 -11.861 15.268 1.00 98.56 407 ASP A O 1
ATOM 3086 N N . LYS A 1 408 ? 4.901 -9.771 15.314 1.00 98.00 408 LYS A N 1
ATOM 3087 C CA . LYS A 1 408 ? 5.550 -9.402 16.573 1.00 98.00 408 LYS A CA 1
ATOM 3088 C C . LYS A 1 408 ? 4.836 -9.938 17.806 1.00 98.00 408 LYS A C 1
ATOM 3090 O O . LYS A 1 408 ? 5.386 -10.763 18.526 1.00 98.00 408 LYS A O 1
ATOM 3095 N N . ALA A 1 409 ? 3.628 -9.456 18.085 1.00 97.88 409 ALA A N 1
ATOM 3096 C CA . ALA A 1 409 ? 2.881 -9.851 19.276 1.00 97.88 409 ALA A CA 1
ATOM 3097 C C . ALA A 1 409 ? 2.383 -11.298 19.165 1.00 97.88 409 ALA A C 1
ATOM 3099 O O . ALA A 1 409 ? 2.409 -12.031 20.149 1.00 97.88 409 ALA A O 1
ATOM 3100 N N . GLY A 1 410 ? 1.976 -11.738 17.970 1.00 97.00 410 GLY A N 1
ATOM 3101 C CA . GLY A 1 410 ? 1.598 -13.134 17.738 1.00 97.00 410 GLY A CA 1
ATOM 3102 C C . GLY A 1 410 ? 2.791 -14.079 17.857 1.00 97.00 410 GLY A C 1
ATOM 3103 O O . GLY A 1 410 ? 2.687 -15.062 18.581 1.00 97.00 410 GLY A O 1
ATOM 3104 N N . GLY A 1 411 ? 3.939 -13.740 17.260 1.00 96.50 411 GLY A N 1
ATOM 3105 C CA . GLY A 1 411 ? 5.170 -14.534 17.376 1.00 96.50 411 GLY A CA 1
ATOM 3106 C C . GLY A 1 411 ? 5.723 -14.635 18.805 1.00 96.50 411 GLY A C 1
ATOM 3107 O O . GLY A 1 411 ? 6.345 -15.636 19.153 1.00 96.50 411 GLY A O 1
ATOM 3108 N N . ARG A 1 412 ? 5.461 -13.634 19.660 1.00 96.62 412 ARG A N 1
ATOM 3109 C CA . ARG A 1 412 ? 5.770 -13.679 21.104 1.00 96.62 412 ARG A CA 1
ATOM 3110 C C . ARG A 1 412 ? 4.717 -14.408 21.948 1.00 96.62 412 ARG A C 1
ATOM 3112 O O . ARG A 1 412 ? 4.965 -14.654 23.124 1.00 96.62 412 ARG A O 1
ATOM 3119 N N . GLY A 1 413 ? 3.560 -14.744 21.377 1.00 96.50 413 GLY A N 1
ATOM 3120 C CA . GLY A 1 413 ? 2.442 -15.358 22.098 1.00 96.50 413 GLY A CA 1
ATOM 3121 C C . GLY A 1 413 ? 1.573 -14.382 22.904 1.00 96.50 413 GLY A C 1
ATOM 3122 O O . GLY A 1 413 ? 0.768 -14.824 23.719 1.00 96.50 413 GLY A O 1
ATOM 3123 N N . ASP A 1 414 ? 1.687 -13.070 22.675 1.00 97.31 414 ASP A N 1
ATOM 3124 C CA . ASP A 1 414 ? 0.919 -12.038 23.393 1.00 97.31 414 ASP A CA 1
ATOM 3125 C C . ASP A 1 414 ? -0.537 -11.930 22.894 1.00 97.31 414 ASP A C 1
ATO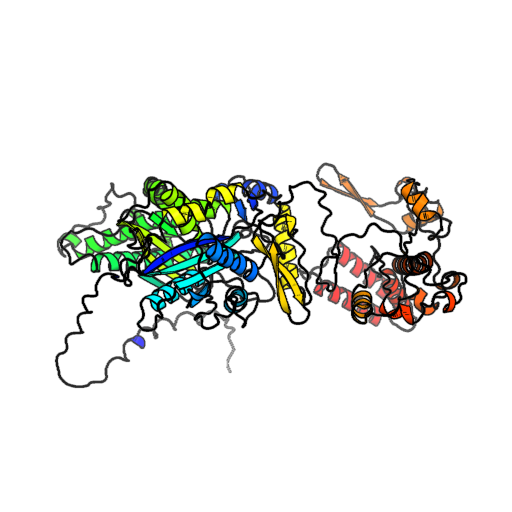M 3127 O O . ASP A 1 414 ? -1.438 -11.521 23.635 1.00 97.31 414 ASP A O 1
ATOM 3131 N N . LEU A 1 415 ? -0.785 -12.316 21.634 1.00 97.31 415 LEU A N 1
ATOM 3132 C CA . LEU A 1 415 ? -2.119 -12.385 21.027 1.00 97.31 415 LEU A CA 1
ATOM 3133 C C . LEU A 1 415 ? -2.872 -13.632 21.516 1.00 97.31 415 LEU A C 1
ATOM 3135 O O . LEU A 1 415 ? -3.095 -14.588 20.775 1.00 97.31 415 LEU A O 1
ATOM 3139 N N . THR A 1 416 ? -3.244 -13.626 22.794 1.00 96.31 416 THR A N 1
ATOM 3140 C CA . THR A 1 416 ? -3.997 -14.703 23.446 1.00 96.31 416 THR A CA 1
ATOM 3141 C C . THR A 1 416 ? -5.510 -14.591 23.203 1.00 96.31 416 THR A C 1
ATOM 3143 O O . THR A 1 416 ? -6.014 -13.520 22.854 1.00 96.31 416 THR A O 1
ATOM 3146 N N . PRO A 1 417 ? -6.283 -15.681 23.367 1.00 95.69 417 PRO A N 1
ATOM 3147 C CA . PRO A 1 417 ? -7.737 -15.644 23.213 1.00 95.69 417 PRO A CA 1
ATOM 3148 C C . PRO A 1 417 ? -8.402 -14.585 24.104 1.00 95.69 417 PRO A C 1
ATOM 3150 O O . PRO A 1 417 ? -8.086 -14.470 25.284 1.00 95.69 417 PRO A O 1
ATOM 3153 N N . GLY A 1 418 ? -9.344 -13.827 23.542 1.00 92.31 418 GLY A N 1
ATOM 3154 C CA . GLY A 1 418 ? -10.036 -12.720 24.207 1.00 92.31 418 GLY A CA 1
ATOM 3155 C C . GLY A 1 418 ? -9.394 -11.347 23.990 1.00 92.31 418 GLY A C 1
ATOM 3156 O O . GLY A 1 418 ? -10.043 -10.341 24.273 1.00 92.31 418 GLY A O 1
ATOM 3157 N N . LYS A 1 419 ? -8.169 -11.283 23.442 1.00 96.44 419 LYS A N 1
ATOM 3158 C CA . LYS A 1 419 ? -7.525 -10.013 23.082 1.00 96.44 419 LYS A CA 1
ATOM 3159 C C . LYS A 1 419 ? -8.312 -9.277 22.001 1.00 96.44 419 LYS A C 1
ATOM 3161 O O . LYS A 1 419 ? -8.677 -9.876 20.990 1.00 96.44 419 LYS A O 1
ATOM 3166 N N . ASN A 1 420 ? -8.535 -7.979 22.196 1.00 95.44 420 ASN A N 1
ATOM 3167 C CA . ASN A 1 420 ? -9.293 -7.121 21.288 1.00 95.44 420 ASN A CA 1
ATOM 3168 C C . ASN A 1 420 ? -8.376 -6.204 20.478 1.00 95.44 420 ASN A C 1
ATOM 3170 O O . ASN A 1 420 ? -7.551 -5.476 21.032 1.00 95.44 420 ASN A O 1
ATOM 3174 N N . LEU A 1 421 ? -8.577 -6.194 19.164 1.00 97.56 421 LEU A N 1
ATOM 3175 C CA . LEU A 1 421 ? -7.861 -5.347 18.216 1.00 97.56 421 LEU A CA 1
ATOM 3176 C C . LEU A 1 421 ? -8.851 -4.335 17.638 1.00 97.56 421 LEU A C 1
ATOM 3178 O O . LEU A 1 421 ? -9.885 -4.727 17.093 1.00 97.56 421 LEU A O 1
ATOM 3182 N N . VAL A 1 422 ? -8.548 -3.043 17.729 1.00 98.12 422 VAL A N 1
ATOM 3183 C CA . VAL A 1 422 ? -9.337 -1.997 17.067 1.00 98.12 422 VAL A CA 1
ATOM 3184 C C . VAL A 1 422 ? -8.586 -1.486 15.854 1.00 98.12 422 VAL A C 1
ATOM 3186 O O . VAL A 1 422 ? -7.440 -1.047 15.946 1.00 98.12 422 VAL A O 1
ATOM 3189 N N . VAL A 1 423 ? -9.247 -1.544 14.703 1.00 98.69 423 VAL A N 1
ATOM 3190 C CA . VAL A 1 423 ? -8.665 -1.167 13.419 1.00 98.69 423 VAL A CA 1
ATOM 3191 C C . VAL A 1 423 ? -9.345 0.091 12.902 1.00 98.69 423 VAL A C 1
ATOM 3193 O O . VAL A 1 423 ? -10.570 0.137 12.834 1.00 98.69 423 VAL A O 1
ATOM 3196 N N . PHE A 1 424 ? -8.560 1.095 12.514 1.00 98.81 424 PHE A N 1
ATOM 3197 C CA . PHE A 1 424 ? -9.023 2.302 11.834 1.00 98.81 424 PHE A CA 1
ATOM 3198 C C . PHE A 1 424 ? -8.425 2.383 10.431 1.00 98.81 424 PHE A C 1
ATOM 3200 O O . PHE A 1 424 ? -7.216 2.546 10.263 1.00 98.81 424 PHE A O 1
ATOM 3207 N N . SER A 1 425 ? -9.279 2.304 9.416 1.00 98.75 425 SER A N 1
ATOM 3208 C CA . SER A 1 425 ? -8.903 2.478 8.016 1.00 98.75 425 SER A CA 1
ATOM 3209 C C . SER A 1 425 ? -9.458 3.793 7.484 1.00 98.75 425 SER A C 1
ATOM 3211 O O . SER A 1 425 ? -10.604 4.138 7.764 1.00 98.75 425 SER A O 1
ATOM 3213 N N . TYR A 1 426 ? -8.653 4.500 6.698 1.00 98.75 426 TYR A N 1
ATOM 3214 C CA . TYR A 1 426 ? -8.989 5.778 6.079 1.00 98.75 426 TYR A CA 1
ATOM 3215 C C . TYR A 1 426 ? -8.544 5.766 4.620 1.00 98.75 426 TYR A C 1
ATOM 3217 O O . TYR A 1 426 ? -7.480 5.236 4.314 1.00 98.75 426 TYR A O 1
ATOM 3225 N N . GLY A 1 427 ? -9.324 6.394 3.747 1.00 98.38 427 GLY A N 1
ATOM 3226 C CA . GLY A 1 427 ? -8.929 6.778 2.400 1.00 98.38 427 GLY A CA 1
ATOM 3227 C C . GLY A 1 427 ? -9.523 8.140 2.062 1.00 98.38 427 GLY A C 1
ATOM 3228 O O . GLY A 1 427 ? -10.704 8.379 2.312 1.00 98.38 427 GLY A O 1
ATOM 3229 N N . SER A 1 428 ? -8.702 9.021 1.496 1.00 97.69 428 SER A N 1
ATOM 3230 C CA . SER A 1 428 ? -9.090 10.369 1.071 1.00 97.69 428 SER A CA 1
ATOM 3231 C C . SER A 1 428 ? -10.262 10.392 0.085 1.00 97.69 428 SER A C 1
ATOM 3233 O O . SER A 1 428 ? -10.560 9.387 -0.565 1.00 97.69 428 SER A O 1
ATOM 3235 N N . GLY A 1 429 ? -10.954 11.534 0.016 1.00 93.75 429 GLY A N 1
ATOM 3236 C CA . GLY A 1 429 ? -12.170 11.718 -0.783 1.00 93.75 429 GLY A CA 1
ATOM 3237 C C . GLY A 1 429 ? -13.498 11.946 -0.033 1.00 93.75 429 GLY A C 1
ATOM 3238 O O . GLY A 1 429 ? -14.335 12.664 -0.564 1.00 93.75 429 GLY A O 1
ATOM 3239 N N . ALA A 1 430 ? -13.800 11.447 1.171 1.00 94.75 430 ALA A N 1
ATOM 3240 C CA . ALA A 1 430 ? -13.100 10.492 2.026 1.00 94.75 430 ALA A CA 1
ATOM 3241 C C . ALA A 1 430 ? -14.061 9.436 2.595 1.00 94.75 430 ALA A C 1
ATOM 3243 O O . ALA A 1 430 ? -15.208 9.734 2.940 1.00 94.75 430 ALA A O 1
ATOM 3244 N N . LEU A 1 431 ? -13.551 8.212 2.743 1.00 98.12 431 LEU A N 1
ATOM 3245 C CA . LEU A 1 431 ? -14.194 7.095 3.433 1.00 98.12 431 LEU A CA 1
ATOM 3246 C C . LEU A 1 431 ? -13.282 6.600 4.552 1.00 98.12 431 LEU A C 1
ATOM 3248 O O . LEU A 1 431 ? -12.080 6.424 4.360 1.00 98.12 431 LEU A O 1
ATOM 3252 N N . ALA A 1 432 ? -13.860 6.325 5.714 1.00 98.75 432 ALA A N 1
ATOM 3253 C CA . ALA A 1 432 ? -13.143 5.708 6.818 1.00 98.75 432 ALA A CA 1
ATOM 3254 C C . ALA A 1 432 ? -14.037 4.738 7.572 1.00 98.75 432 ALA A C 1
ATOM 3256 O O . ALA A 1 432 ? -15.238 4.969 7.683 1.00 98.75 432 ALA A O 1
ATOM 3257 N N . SER A 1 433 ? -13.447 3.684 8.127 1.00 98.56 433 SER A N 1
ATOM 3258 C CA . SER A 1 433 ? -14.144 2.779 9.034 1.00 98.56 433 SER A CA 1
ATOM 3259 C C . SER A 1 433 ? -13.284 2.405 10.226 1.00 98.56 433 SER A C 1
ATOM 3261 O O . SER A 1 433 ? -12.082 2.175 10.094 1.00 98.56 433 SER A O 1
ATOM 3263 N N . MET A 1 434 ? -13.937 2.293 11.379 1.00 98.56 434 MET A N 1
ATOM 3264 C CA . MET A 1 434 ? -13.371 1.715 12.590 1.00 98.56 434 MET A CA 1
ATOM 3265 C C . MET A 1 434 ? -14.113 0.430 12.934 1.00 98.56 434 MET A C 1
ATOM 3267 O O . MET A 1 434 ? -15.342 0.430 12.924 1.00 98.56 434 MET A O 1
ATOM 3271 N N . TYR A 1 435 ? -13.401 -0.654 13.228 1.00 97.44 435 TYR A N 1
ATOM 3272 C CA . TYR A 1 435 ? -14.009 -1.944 13.565 1.00 97.44 435 TYR A CA 1
ATOM 3273 C C . TYR A 1 435 ? -13.198 -2.727 14.599 1.00 97.44 435 TYR A C 1
ATOM 3275 O O . TYR A 1 435 ? -12.003 -2.483 14.780 1.00 97.44 435 TYR A O 1
ATOM 3283 N N . ARG A 1 436 ? -13.864 -3.668 15.282 1.00 95.94 436 ARG A N 1
ATOM 3284 C CA . ARG A 1 436 ? -13.246 -4.558 16.274 1.00 95.94 436 ARG A CA 1
ATOM 3285 C C . ARG A 1 436 ? -13.006 -5.955 15.715 1.00 95.94 436 ARG A C 1
ATOM 3287 O O . ARG A 1 436 ? -13.896 -6.548 15.109 1.00 95.94 436 ARG A O 1
ATOM 3294 N N . LEU A 1 437 ? -11.830 -6.495 16.001 1.00 96.88 437 LEU A N 1
ATOM 3295 C CA . LEU A 1 437 ? -11.499 -7.908 15.864 1.00 96.88 437 LEU A CA 1
ATOM 3296 C C . LEU A 1 437 ? -11.151 -8.470 17.244 1.00 96.88 437 LEU A C 1
ATOM 3298 O O . LEU A 1 437 ? -10.692 -7.734 18.117 1.00 96.88 437 LEU A O 1
ATOM 3302 N N . HIS A 1 438 ? -11.327 -9.771 17.433 1.00 95.69 438 HIS A N 1
ATOM 3303 C CA . HIS A 1 438 ? -10.894 -10.462 18.642 1.00 95.69 438 HIS A CA 1
ATOM 3304 C C . HIS A 1 438 ? -10.106 -11.716 18.292 1.00 95.69 438 HIS A C 1
ATOM 3306 O O . HIS A 1 438 ? -10.384 -12.400 17.303 1.00 95.69 438 HIS A O 1
ATOM 3312 N N . VAL A 1 439 ? -9.118 -12.012 19.125 1.00 97.75 439 VAL A N 1
ATOM 3313 C CA . VAL A 1 439 ? -8.321 -13.225 19.016 1.00 97.75 439 VAL A CA 1
ATOM 3314 C C . VAL A 1 439 ? -9.054 -14.370 19.706 1.00 97.75 439 VAL A C 1
ATOM 3316 O O . VAL A 1 439 ? -9.636 -14.197 20.778 1.00 97.75 439 VAL A O 1
ATOM 3319 N N . ARG A 1 440 ? -9.031 -15.557 19.108 1.00 95.62 440 ARG A N 1
ATOM 3320 C CA . ARG A 1 440 ? -9.661 -16.765 19.647 1.00 95.62 440 ARG A CA 1
ATOM 3321 C C . ARG A 1 440 ? -8.895 -18.019 19.245 1.00 95.62 440 ARG A C 1
ATOM 3323 O O . ARG A 1 440 ? -8.022 -17.975 18.385 1.00 95.62 440 ARG A O 1
ATOM 3330 N N . VAL A 1 441 ? -9.255 -19.141 19.864 1.00 94.56 441 VAL A N 1
ATOM 3331 C CA . VAL A 1 441 ? -8.809 -20.474 19.440 1.00 94.56 441 VAL A CA 1
ATOM 3332 C C . VAL A 1 441 ? -9.852 -21.046 18.476 1.00 94.56 441 VAL A C 1
ATOM 3334 O O . VAL A 1 441 ? -11.004 -21.228 18.886 1.00 94.56 441 VAL A O 1
ATOM 3337 N N . PRO A 1 442 ? -9.492 -21.301 17.209 1.00 93.94 442 PRO A N 1
ATOM 3338 C CA . PRO A 1 442 ? -10.332 -22.048 16.281 1.00 93.94 442 PRO A CA 1
ATOM 3339 C C . PRO A 1 442 ? -10.613 -23.472 16.755 1.00 93.94 442 PRO A C 1
ATOM 3341 O O . PRO A 1 442 ? -9.811 -24.070 17.469 1.00 93.94 442 PRO A O 1
ATOM 3344 N N . SER A 1 443 ? -11.738 -24.036 16.323 1.00 91.19 443 SER A N 1
ATOM 3345 C CA . SER A 1 443 ? -12.015 -25.466 16.494 1.00 91.19 443 SER A CA 1
ATOM 3346 C C . SER A 1 443 ? -11.157 -26.334 15.566 1.00 91.19 443 SER A C 1
ATOM 3348 O O . SER A 1 443 ? -10.800 -27.454 15.927 1.00 91.19 443 SER A O 1
ATOM 3350 N N . GLN A 1 444 ? -10.790 -25.811 14.391 1.00 86.25 444 GLN A N 1
ATOM 3351 C CA . GLN A 1 444 ? -9.891 -26.467 13.441 1.00 86.25 444 GLN A CA 1
ATOM 3352 C C . GLN A 1 444 ? -8.431 -26.042 13.641 1.00 86.25 444 GLN A C 1
ATOM 3354 O O . GLN A 1 444 ? -8.138 -24.879 13.887 1.00 86.25 444 GLN A O 1
ATOM 3359 N N . THR A 1 445 ? -7.481 -26.958 13.451 1.00 86.69 445 THR A N 1
ATOM 3360 C CA . THR A 1 445 ? -6.047 -26.683 13.671 1.00 86.69 445 THR A CA 1
ATOM 3361 C C . THR A 1 445 ? -5.309 -26.128 12.449 1.00 86.69 445 THR A C 1
ATOM 3363 O O . THR A 1 445 ? -4.148 -25.743 12.576 1.00 86.69 445 THR A O 1
ATOM 3366 N N . ARG A 1 446 ? -5.954 -26.055 11.271 1.00 93.19 446 ARG A N 1
ATOM 3367 C CA . ARG A 1 446 ? -5.324 -25.589 10.015 1.00 93.19 446 ARG A CA 1
ATOM 3368 C C . ARG A 1 446 ? -4.828 -24.143 10.101 1.00 93.19 446 ARG A C 1
ATOM 3370 O O . ARG A 1 446 ? -3.818 -23.806 9.491 1.00 93.19 446 ARG A O 1
ATOM 3377 N N . PHE A 1 447 ? -5.523 -23.301 10.865 1.00 97.19 447 PHE A N 1
ATOM 3378 C CA . PHE A 1 447 ? -5.239 -21.875 10.977 1.00 97.19 447 PHE A CA 1
ATOM 3379 C C . PHE A 1 447 ? -5.047 -21.472 12.436 1.00 97.19 447 PHE A C 1
ATOM 3381 O O . PHE A 1 447 ? -5.830 -21.839 13.308 1.00 97.19 447 PHE A O 1
ATOM 3388 N N . SER A 1 448 ? -4.008 -20.688 12.711 1.00 97.38 448 SER A N 1
ATOM 3389 C CA . SER A 1 448 ? -3.723 -20.152 14.042 1.00 97.38 448 SER A CA 1
ATOM 3390 C C . SER A 1 448 ? -2.929 -18.854 13.933 1.00 97.38 448 SER A C 1
ATOM 3392 O O . SER A 1 448 ? -2.266 -18.604 12.924 1.00 97.38 448 SER A O 1
ATOM 3394 N N . VAL A 1 449 ? -2.962 -18.026 14.981 1.00 97.94 449 VAL A N 1
ATOM 3395 C CA . VAL A 1 449 ? -2.129 -16.811 15.046 1.00 97.94 449 VAL A CA 1
ATOM 3396 C C . VAL A 1 449 ? -0.643 -17.153 14.952 1.00 97.94 449 VAL A C 1
ATOM 3398 O O . VAL A 1 449 ? 0.092 -16.481 14.236 1.00 97.94 449 VAL A O 1
ATOM 3401 N N . GLN A 1 450 ? -0.228 -18.244 15.597 1.00 96.44 450 GLN A N 1
ATOM 3402 C CA . GLN A 1 450 ? 1.148 -18.725 15.559 1.00 96.44 450 GLN A CA 1
ATOM 3403 C C . GLN A 1 450 ? 1.586 -19.081 14.132 1.00 96.44 450 GLN A C 1
ATOM 3405 O O . GLN A 1 450 ? 2.607 -18.591 13.656 1.00 96.44 450 GLN A O 1
ATOM 3410 N N . LYS A 1 451 ? 0.763 -19.845 13.400 1.00 97.06 451 LYS A N 1
ATOM 3411 C CA . LYS A 1 451 ? 1.036 -20.183 11.997 1.00 97.06 451 LYS A CA 1
ATOM 3412 C C . LYS A 1 451 ? 1.077 -18.935 11.115 1.00 97.06 451 LYS A C 1
ATOM 3414 O O . LYS A 1 451 ? 1.860 -18.893 10.166 1.00 97.06 451 LYS A O 1
ATOM 3419 N N . MET A 1 452 ? 0.258 -17.919 11.409 1.00 98.44 452 MET A N 1
ATOM 3420 C CA . MET A 1 452 ? 0.325 -16.637 10.706 1.00 98.44 452 MET A CA 1
ATOM 3421 C C . MET A 1 452 ? 1.649 -15.910 10.944 1.00 98.44 452 MET A C 1
ATOM 3423 O O . MET A 1 452 ? 2.279 -15.501 9.974 1.00 98.44 452 MET A O 1
ATOM 3427 N N . ALA A 1 453 ? 2.103 -15.808 12.193 1.00 98.00 453 ALA A N 1
ATOM 3428 C CA . ALA A 1 453 ? 3.382 -15.181 12.525 1.00 98.00 453 ALA A CA 1
ATOM 3429 C C . ALA A 1 453 ? 4.565 -15.894 11.843 1.00 98.00 453 ALA A C 1
ATOM 3431 O O . ALA A 1 453 ? 5.381 -15.254 11.184 1.00 98.00 453 ALA A O 1
ATOM 3432 N N . GLU A 1 454 ? 4.601 -17.227 11.915 1.00 97.44 454 GLU A N 1
ATOM 3433 C CA . GLU A 1 454 ? 5.630 -18.050 11.263 1.00 97.44 454 GLU A CA 1
ATOM 3434 C C . GLU A 1 454 ? 5.643 -17.862 9.742 1.00 97.44 454 GLU A C 1
ATOM 3436 O O . GLU A 1 454 ? 6.701 -17.683 9.139 1.00 97.44 454 GLU A O 1
ATOM 3441 N N . SER A 1 455 ? 4.465 -17.871 9.111 1.00 97.81 455 SER A N 1
ATOM 3442 C CA . SER A 1 455 ? 4.354 -17.765 7.650 1.00 97.81 455 SER A CA 1
ATOM 3443 C C . SER A 1 455 ? 4.746 -16.373 7.149 1.00 97.81 455 SER A C 1
ATOM 3445 O O . SER A 1 455 ? 5.420 -16.260 6.122 1.00 97.81 455 SER A O 1
ATOM 3447 N N . LEU A 1 456 ? 4.385 -15.321 7.892 1.00 98.19 456 LEU A N 1
ATOM 3448 C CA . LEU A 1 456 ? 4.750 -13.943 7.577 1.00 98.19 456 LEU A CA 1
ATOM 3449 C C . LEU A 1 456 ? 6.265 -13.744 7.601 1.00 98.19 456 LEU A C 1
ATOM 3451 O O . LEU A 1 456 ? 6.809 -13.227 6.617 1.00 98.19 456 LEU A O 1
ATOM 3455 N N . SER A 1 457 ? 6.919 -14.135 8.708 1.00 96.25 457 SER A N 1
ATOM 3456 C CA . SER A 1 457 ? 8.346 -13.879 8.975 1.00 96.25 457 SER A CA 1
ATOM 3457 C C . SER A 1 457 ? 8.752 -12.443 8.595 1.00 96.25 457 SER A C 1
ATOM 3459 O O . SER A 1 457 ? 9.771 -12.200 7.942 1.00 96.25 457 SER A O 1
ATOM 3461 N N . LEU A 1 458 ? 7.894 -11.472 8.917 1.00 97.69 458 LEU A N 1
ATOM 3462 C CA . LEU A 1 458 ? 7.927 -10.128 8.344 1.00 97.69 458 LEU A CA 1
ATOM 3463 C C . LEU A 1 458 ? 9.131 -9.332 8.848 1.00 97.69 458 LEU A C 1
ATOM 3465 O O . LEU A 1 458 ? 9.803 -8.688 8.042 1.00 97.69 458 LEU A O 1
ATOM 3469 N N . THR A 1 459 ? 9.438 -9.398 10.146 1.00 96.31 459 THR A N 1
ATOM 3470 C CA . THR A 1 459 ? 10.616 -8.722 10.714 1.00 96.31 459 THR A CA 1
ATOM 3471 C C . THR A 1 459 ? 11.908 -9.202 10.039 1.00 96.31 459 THR A C 1
ATOM 3473 O O . THR A 1 459 ? 12.681 -8.380 9.552 1.00 96.31 459 THR A O 1
ATOM 3476 N N . GLN A 1 460 ? 12.089 -10.518 9.885 1.00 96.44 460 GLN A N 1
ATOM 3477 C CA . GLN A 1 460 ? 13.262 -11.087 9.211 1.00 96.44 460 GLN A CA 1
ATOM 3478 C C . GLN A 1 460 ? 13.332 -10.682 7.729 1.00 96.44 460 GLN A C 1
ATOM 3480 O O . GLN A 1 460 ? 14.395 -10.329 7.217 1.00 96.44 460 GLN A O 1
ATOM 3485 N N . ARG A 1 461 ? 12.197 -10.698 7.019 1.00 96.69 461 ARG A N 1
ATOM 3486 C CA . ARG A 1 461 ? 12.140 -10.291 5.606 1.00 96.69 461 ARG A CA 1
ATOM 3487 C C . ARG A 1 461 ? 12.478 -8.817 5.420 1.00 96.69 461 ARG A C 1
ATOM 3489 O O . ARG A 1 461 ? 13.177 -8.479 4.468 1.00 96.69 461 ARG A O 1
ATOM 3496 N N . LEU A 1 462 ? 12.029 -7.952 6.328 1.00 97.12 462 LEU A N 1
ATOM 3497 C CA . LEU A 1 462 ? 12.360 -6.527 6.316 1.00 97.12 462 LEU A CA 1
ATOM 3498 C C . LEU A 1 462 ? 13.861 -6.278 6.455 1.00 97.12 462 LEU A C 1
ATOM 3500 O O . LEU A 1 462 ? 14.386 -5.424 5.740 1.00 97.12 462 LEU A O 1
ATOM 3504 N N . GLU A 1 463 ? 14.520 -7.029 7.339 1.00 95.56 463 GLU A N 1
ATOM 3505 C CA . GLU A 1 463 ? 15.969 -6.982 7.577 1.00 95.56 463 GLU A CA 1
ATOM 3506 C C . GLU A 1 463 ? 16.779 -7.561 6.409 1.00 95.56 463 GLU A C 1
ATOM 3508 O O . GLU A 1 463 ? 17.915 -7.154 6.189 1.00 95.56 463 GLU A O 1
ATOM 3513 N N . SER A 1 464 ? 16.194 -8.477 5.631 1.00 94.44 464 SER A N 1
ATOM 3514 C CA . SER A 1 464 ? 16.847 -9.089 4.464 1.00 94.44 464 SER A CA 1
ATOM 3515 C C . SER A 1 464 ? 16.871 -8.213 3.206 1.00 94.44 464 SER A C 1
ATOM 3517 O O . SER A 1 464 ? 17.510 -8.583 2.220 1.00 94.44 464 SER A O 1
ATOM 3519 N N . ARG A 1 465 ? 16.160 -7.078 3.211 1.00 94.81 465 ARG A N 1
ATOM 3520 C CA . ARG A 1 465 ? 16.095 -6.170 2.060 1.00 94.81 465 ARG A CA 1
ATOM 3521 C C . ARG A 1 465 ? 17.434 -5.488 1.804 1.00 94.81 465 ARG A C 1
ATOM 3523 O O . ARG A 1 465 ? 18.208 -5.209 2.716 1.00 94.81 465 ARG A O 1
ATOM 3530 N N . GLU A 1 466 ? 17.663 -5.147 0.548 1.00 92.62 466 GLU A N 1
ATOM 3531 C CA . GLU A 1 466 ? 18.810 -4.367 0.116 1.00 92.62 466 GLU A CA 1
ATOM 3532 C C . GLU A 1 466 ? 18.568 -2.874 0.374 1.00 92.62 466 GLU A C 1
ATOM 3534 O O . GLU A 1 466 ? 17.608 -2.289 -0.134 1.00 92.62 466 GLU A O 1
ATOM 3539 N N . GLU A 1 467 ? 19.456 -2.238 1.137 1.00 94.31 467 GLU A N 1
ATOM 3540 C CA . GLU A 1 467 ? 19.475 -0.780 1.244 1.00 94.31 467 GLU A CA 1
ATOM 3541 C C . GLU A 1 467 ? 20.115 -0.169 -0.013 1.00 94.31 467 GLU A C 1
ATOM 3543 O O . GLU A 1 467 ? 21.266 -0.467 -0.333 1.00 94.31 467 GLU A O 1
ATOM 3548 N N . ILE A 1 468 ? 19.391 0.713 -0.703 1.00 91.75 468 ILE A N 1
ATOM 3549 C CA . ILE A 1 468 ? 19.821 1.351 -1.955 1.00 91.75 468 ILE A CA 1
ATOM 3550 C C . ILE A 1 468 ? 20.152 2.832 -1.769 1.00 91.75 468 ILE A C 1
ATOM 3552 O O . ILE A 1 468 ? 19.667 3.499 -0.849 1.00 91.75 468 ILE A O 1
ATOM 3556 N N . HIS A 1 469 ? 20.987 3.368 -2.663 1.00 92.56 469 HIS A N 1
ATOM 3557 C CA . HIS A 1 469 ? 21.344 4.786 -2.644 1.00 92.56 469 HIS A CA 1
ATOM 3558 C C . HIS A 1 469 ? 20.111 5.663 -2.954 1.00 92.56 469 HIS A C 1
ATOM 3560 O O . HIS A 1 469 ? 19.336 5.309 -3.843 1.00 92.56 469 HIS A O 1
ATOM 3566 N N . PRO A 1 470 ? 19.915 6.833 -2.310 1.00 91.31 470 PRO A N 1
ATOM 3567 C CA . PRO A 1 470 ? 18.743 7.685 -2.551 1.00 91.31 470 PRO A CA 1
ATOM 3568 C C . PRO A 1 470 ? 18.482 8.077 -4.013 1.00 91.31 470 PRO A C 1
ATOM 3570 O O . PRO A 1 470 ? 17.327 8.200 -4.410 1.00 91.31 470 PRO A O 1
ATOM 3573 N N . SER A 1 471 ? 19.520 8.202 -4.844 1.00 88.25 471 SER A N 1
ATOM 3574 C CA . SER A 1 471 ? 19.360 8.447 -6.289 1.00 88.25 471 SER A CA 1
ATOM 3575 C C . SER A 1 471 ? 18.654 7.308 -7.036 1.00 88.25 471 SER A C 1
ATOM 3577 O O . SER A 1 471 ? 18.117 7.513 -8.118 1.00 88.25 471 SER A O 1
ATOM 3579 N N . GLU A 1 472 ? 18.643 6.091 -6.496 1.00 89.50 472 GLU A N 1
ATOM 3580 C CA . GLU A 1 472 ? 17.896 4.985 -7.092 1.00 89.50 472 GLU A CA 1
ATOM 3581 C C . GLU A 1 472 ? 16.380 5.131 -6.902 1.00 89.50 472 GLU A C 1
ATOM 3583 O O . GLU A 1 472 ? 15.623 4.686 -7.763 1.00 89.50 472 GLU A O 1
ATOM 3588 N N . LEU A 1 473 ? 15.920 5.834 -5.857 1.00 90.12 473 LEU A N 1
ATOM 3589 C CA . LEU A 1 473 ? 14.514 6.241 -5.753 1.00 90.12 473 LEU A CA 1
ATOM 3590 C C . LEU A 1 473 ? 14.138 7.191 -6.901 1.00 90.12 473 LEU A C 1
ATOM 3592 O O . LEU A 1 473 ? 13.047 7.074 -7.458 1.00 90.12 473 LEU A O 1
ATOM 3596 N N . ASP A 1 474 ? 15.037 8.107 -7.281 1.00 86.50 474 ASP A N 1
ATOM 3597 C CA . ASP A 1 474 ? 14.829 8.979 -8.442 1.00 86.50 474 ASP A CA 1
ATOM 3598 C C . ASP A 1 474 ? 14.691 8.150 -9.727 1.00 86.50 474 ASP A C 1
ATOM 3600 O O . ASP A 1 474 ? 13.707 8.312 -10.449 1.00 86.50 474 ASP A O 1
ATOM 3604 N N . ASN A 1 475 ? 15.596 7.191 -9.954 1.00 87.00 475 ASN A N 1
ATOM 3605 C CA . ASN A 1 475 ? 15.542 6.287 -11.109 1.00 87.00 475 ASN A CA 1
ATOM 3606 C C . ASN A 1 475 ? 14.248 5.456 -11.145 1.00 87.00 475 ASN A C 1
ATOM 3608 O O . ASN A 1 475 ? 13.617 5.321 -12.197 1.00 87.00 475 ASN A O 1
ATOM 3612 N N . ALA A 1 476 ? 13.826 4.908 -10.003 1.00 91.44 476 ALA A N 1
ATOM 3613 C CA . ALA A 1 476 ? 12.589 4.144 -9.888 1.00 91.44 476 ALA A CA 1
ATOM 3614 C C . ALA A 1 476 ? 11.373 5.000 -10.269 1.00 91.44 476 ALA A C 1
ATOM 3616 O O . ALA A 1 476 ? 10.570 4.619 -11.116 1.00 91.44 476 ALA A O 1
ATOM 3617 N N . LEU A 1 477 ? 11.263 6.206 -9.709 1.00 90.75 477 LEU A N 1
ATOM 3618 C CA . LEU A 1 477 ? 10.145 7.104 -9.996 1.00 90.75 477 LEU A CA 1
ATOM 3619 C C . LEU A 1 477 ? 10.167 7.628 -11.441 1.00 90.75 477 LEU A C 1
ATOM 3621 O O . LEU A 1 477 ? 9.105 7.801 -12.038 1.00 90.75 477 LEU A O 1
ATOM 3625 N N . GLU A 1 478 ? 11.346 7.864 -12.020 1.00 88.69 478 GLU A N 1
ATOM 3626 C CA . GLU A 1 478 ? 11.497 8.305 -13.412 1.00 88.69 478 GLU A CA 1
ATOM 3627 C C . GLU A 1 478 ? 11.144 7.199 -14.413 1.00 88.69 478 GLU A C 1
ATOM 3629 O O . GLU A 1 478 ? 10.433 7.456 -15.387 1.00 88.69 478 GLU A O 1
ATOM 3634 N N . THR A 1 479 ? 11.570 5.957 -14.165 1.00 90.06 479 THR A N 1
ATOM 3635 C CA . THR A 1 479 ? 11.197 4.803 -15.002 1.00 90.06 479 THR A CA 1
ATOM 3636 C C . THR A 1 479 ? 9.695 4.533 -14.952 1.00 90.06 479 THR A C 1
ATOM 3638 O O . THR A 1 479 ? 9.083 4.317 -15.999 1.00 90.06 479 THR A O 1
ATOM 3641 N N . ARG A 1 480 ? 9.057 4.674 -13.783 1.00 90.69 480 ARG A N 1
ATOM 3642 C CA . ARG A 1 480 ? 7.591 4.613 -13.653 1.00 90.69 480 ARG A CA 1
ATOM 3643 C C . ARG A 1 480 ? 6.877 5.744 -14.385 1.00 90.69 480 ARG A C 1
ATOM 3645 O O . ARG A 1 480 ? 5.953 5.489 -15.157 1.00 90.69 480 ARG A O 1
ATOM 3652 N N . ALA A 1 481 ? 7.327 6.988 -14.210 1.00 87.69 481 ALA A N 1
ATOM 3653 C CA . ALA A 1 481 ? 6.767 8.129 -14.933 1.00 87.69 481 ALA A CA 1
ATOM 3654 C C . ALA A 1 481 ? 6.895 7.943 -16.452 1.00 87.69 481 ALA A C 1
ATOM 3656 O O . ALA A 1 481 ? 5.976 8.272 -17.204 1.00 87.69 481 ALA A O 1
ATOM 3657 N N . ARG A 1 482 ? 8.012 7.365 -16.907 1.00 85.69 482 ARG A N 1
ATOM 3658 C CA . ARG A 1 482 ? 8.204 6.976 -18.300 1.00 85.69 482 ARG A CA 1
ATOM 3659 C C . ARG A 1 4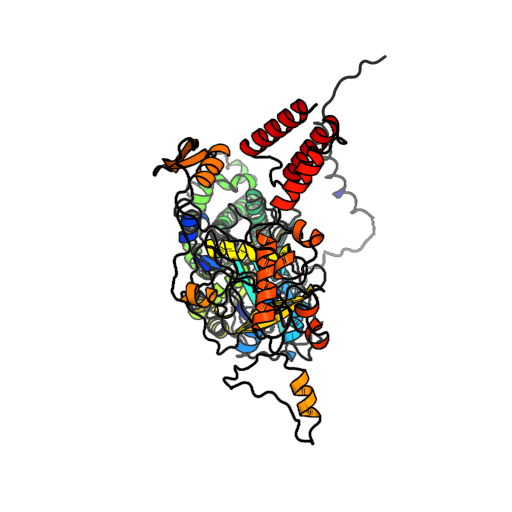82 ? 7.238 5.872 -18.710 1.00 85.69 482 ARG A C 1
ATOM 3661 O O . ARG A 1 482 ? 6.640 6.035 -19.757 1.00 85.69 482 ARG A O 1
ATOM 3668 N N . MET A 1 483 ? 7.032 4.814 -17.926 1.00 87.62 483 MET A N 1
ATOM 3669 C CA . MET A 1 483 ? 6.043 3.768 -18.231 1.00 87.62 483 MET A CA 1
ATOM 3670 C C . MET A 1 483 ? 4.623 4.340 -18.386 1.00 87.62 483 MET A C 1
ATOM 3672 O O . MET A 1 483 ? 3.911 3.946 -19.301 1.00 87.62 483 MET A O 1
ATOM 3676 N N . HIS A 1 484 ? 4.219 5.292 -17.538 1.00 84.62 484 HIS A N 1
ATOM 3677 C CA . HIS A 1 484 ? 2.897 5.930 -17.621 1.00 84.62 484 HIS A CA 1
ATOM 3678 C C . HIS A 1 484 ? 2.735 6.866 -18.830 1.00 84.62 484 HIS A C 1
ATOM 3680 O O . HIS A 1 484 ? 1.629 7.019 -19.344 1.00 84.62 484 HIS A O 1
ATOM 3686 N N . ARG A 1 485 ? 3.826 7.495 -19.290 1.00 81.25 485 ARG A N 1
ATOM 3687 C CA . ARG A 1 485 ? 3.818 8.436 -20.428 1.00 81.25 485 ARG A CA 1
ATOM 3688 C C . ARG A 1 485 ? 4.163 7.788 -21.765 1.00 81.25 485 ARG A C 1
ATOM 3690 O O . ARG A 1 485 ? 3.770 8.294 -22.814 1.00 81.25 485 ARG A O 1
ATOM 3697 N N . ALA A 1 486 ? 4.953 6.722 -21.743 1.00 68.69 486 ALA A N 1
ATOM 3698 C CA . ALA A 1 486 ? 5.359 5.992 -22.926 1.00 68.69 486 ALA A CA 1
ATOM 3699 C C . ALA A 1 486 ? 4.143 5.238 -23.459 1.00 68.69 486 ALA A C 1
ATOM 3701 O O . ALA A 1 486 ? 3.522 4.449 -22.752 1.00 68.69 486 ALA A O 1
ATOM 3702 N N . GLY A 1 487 ? 3.796 5.487 -24.720 1.00 69.62 487 GLY A N 1
ATOM 3703 C CA . GLY A 1 487 ? 2.833 4.640 -25.410 1.00 69.62 487 GLY A CA 1
ATOM 3704 C C . GLY A 1 487 ? 3.320 3.189 -25.465 1.00 69.62 487 GLY A C 1
ATOM 3705 O O . GLY A 1 487 ? 4.514 2.909 -25.370 1.00 69.62 487 GLY A O 1
ATOM 3706 N N . ALA A 1 488 ? 2.387 2.267 -25.660 1.00 78.06 488 ALA A N 1
ATOM 3707 C CA . ALA A 1 488 ? 2.689 0.881 -25.980 1.00 78.06 488 ALA A CA 1
ATOM 3708 C C . ALA A 1 488 ? 3.409 0.747 -27.347 1.00 78.06 488 ALA A C 1
ATOM 3710 O O . ALA A 1 488 ? 3.041 1.448 -28.295 1.00 78.06 488 ALA A O 1
ATOM 3711 N N . PRO A 1 489 ? 4.379 -0.178 -27.508 1.00 88.12 489 PRO A N 1
ATOM 3712 C CA . PRO A 1 489 ? 4.861 -1.157 -26.527 1.00 88.12 489 PRO A CA 1
ATOM 3713 C C . PRO A 1 489 ? 5.894 -0.594 -25.532 1.00 88.12 489 PRO A C 1
ATOM 3715 O O . PRO A 1 489 ? 6.618 0.354 -25.836 1.00 88.12 489 PRO A O 1
ATOM 3718 N N . TYR A 1 490 ? 6.015 -1.243 -24.371 1.00 87.06 490 TYR A N 1
ATOM 3719 C CA . TYR A 1 490 ? 6.937 -0.878 -23.292 1.00 87.06 490 TYR A CA 1
ATOM 3720 C C . TYR A 1 490 ? 7.685 -2.095 -22.729 1.00 87.06 490 TYR A C 1
ATOM 3722 O O . TYR A 1 490 ? 7.098 -3.161 -22.554 1.00 87.06 490 TYR A O 1
ATOM 3730 N N . SER A 1 491 ? 8.962 -1.916 -22.385 1.00 85.62 491 SER A N 1
ATOM 3731 C CA . SER A 1 491 ? 9.786 -2.921 -21.702 1.00 85.62 491 SER A CA 1
ATOM 3732 C C . SER A 1 491 ? 10.351 -2.320 -20.410 1.00 85.62 491 SER A C 1
ATOM 3734 O O . SER A 1 491 ? 11.039 -1.298 -20.495 1.00 85.62 491 SER A O 1
ATOM 3736 N N . PRO A 1 492 ? 10.061 -2.917 -19.242 1.00 87.31 492 PRO A N 1
ATOM 3737 C CA . PRO A 1 492 ? 10.632 -2.510 -17.963 1.00 87.31 492 PRO A CA 1
ATOM 3738 C C . PRO A 1 492 ? 12.153 -2.612 -17.919 1.00 87.31 492 PRO A C 1
ATOM 3740 O O . PRO A 1 492 ? 12.748 -3.420 -18.633 1.00 87.31 492 PRO A O 1
ATOM 3743 N N . VAL A 1 493 ? 12.783 -1.781 -17.090 1.00 82.94 493 VAL A N 1
ATOM 3744 C CA . VAL A 1 493 ? 14.249 -1.709 -16.983 1.00 82.94 493 VAL A CA 1
ATOM 3745 C C . VAL A 1 493 ? 14.766 -1.637 -15.550 1.00 82.94 493 VAL A C 1
ATOM 3747 O O . VAL A 1 493 ? 15.977 -1.722 -15.354 1.00 82.94 493 VAL A O 1
ATOM 3750 N N . TYR A 1 494 ? 13.907 -1.404 -14.555 1.00 84.81 494 TYR A N 1
ATOM 3751 C CA . TYR A 1 494 ? 14.337 -1.193 -13.180 1.00 84.81 494 TYR A CA 1
ATOM 3752 C C . TYR A 1 494 ? 13.346 -1.774 -12.150 1.00 84.81 494 TYR A C 1
ATOM 3754 O O . TYR A 1 494 ? 12.141 -1.548 -12.267 1.00 84.81 494 TYR A O 1
ATOM 3762 N N . PRO A 1 495 ? 13.833 -2.439 -11.083 1.00 83.81 495 PRO A N 1
ATOM 3763 C CA . PRO A 1 495 ? 15.197 -2.957 -10.936 1.00 83.81 495 PRO A CA 1
ATOM 3764 C C . PRO A 1 495 ? 15.447 -4.147 -11.882 1.00 83.81 495 PRO A C 1
ATOM 3766 O O . PRO A 1 495 ? 14.520 -4.684 -12.483 1.00 83.81 495 PRO A O 1
ATOM 3769 N N . ASN A 1 496 ? 16.696 -4.601 -12.005 1.00 81.94 496 ASN A N 1
ATOM 3770 C CA . ASN A 1 496 ? 16.977 -5.872 -12.680 1.00 81.94 496 ASN A CA 1
ATOM 3771 C C . ASN A 1 496 ? 16.294 -7.031 -11.936 1.00 81.94 496 ASN A C 1
ATOM 3773 O O . ASN A 1 496 ? 16.287 -7.055 -10.705 1.00 81.94 496 ASN A O 1
ATOM 3777 N N . VAL A 1 497 ? 15.791 -8.025 -12.677 1.00 84.38 497 VAL A N 1
ATOM 3778 C CA . VAL A 1 497 ? 15.066 -9.186 -12.119 1.00 84.38 497 VAL A CA 1
ATOM 3779 C C . VAL A 1 497 ? 15.880 -9.924 -11.046 1.00 84.38 497 VAL A C 1
ATOM 3781 O O . VAL A 1 497 ? 15.309 -10.376 -10.059 1.00 84.38 497 VAL A O 1
ATOM 3784 N N . GLY A 1 498 ? 17.212 -9.979 -11.180 1.00 85.06 498 GLY A N 1
ATOM 3785 C CA . GLY A 1 498 ? 18.115 -10.597 -10.198 1.00 85.06 498 GLY A CA 1
ATOM 3786 C C . GLY A 1 498 ? 18.113 -9.944 -8.808 1.00 85.06 498 GLY A C 1
ATOM 3787 O O . GLY A 1 498 ? 18.604 -10.546 -7.856 1.00 85.06 498 GLY A O 1
ATOM 3788 N N . ARG A 1 499 ? 17.540 -8.742 -8.662 1.00 88.56 499 ARG A N 1
ATOM 3789 C CA . ARG A 1 499 ? 17.391 -8.039 -7.376 1.00 88.56 499 ARG A CA 1
ATOM 3790 C C . ARG A 1 499 ? 16.043 -8.281 -6.704 1.00 88.56 499 ARG A C 1
ATOM 3792 O O . ARG A 1 499 ? 15.852 -7.829 -5.580 1.00 88.56 499 ARG A O 1
ATOM 3799 N N . LEU A 1 500 ? 15.096 -8.944 -7.364 1.00 92.31 500 LEU A N 1
ATOM 3800 C CA . LEU A 1 500 ? 13.797 -9.273 -6.779 1.00 92.31 500 LEU A CA 1
ATOM 3801 C C . LEU A 1 500 ? 13.920 -10.488 -5.854 1.00 92.31 500 LEU A C 1
ATOM 3803 O O . LEU A 1 500 ? 14.783 -11.345 -6.045 1.00 92.31 500 LEU A O 1
ATOM 3807 N N . PHE A 1 501 ? 13.038 -10.589 -4.858 1.00 95.19 501 PHE A N 1
ATOM 3808 C CA . PHE A 1 501 ? 12.995 -11.785 -4.018 1.00 95.19 501 PHE A CA 1
ATOM 3809 C C . PHE A 1 501 ? 12.588 -13.019 -4.846 1.00 95.19 501 PHE A C 1
ATOM 3811 O O . PHE A 1 501 ? 11.746 -12.894 -5.745 1.00 95.19 501 PHE A O 1
ATOM 3818 N N . PRO A 1 502 ? 13.101 -14.223 -4.531 1.00 94.06 502 PRO A N 1
ATOM 3819 C CA . PRO A 1 502 ? 12.582 -15.467 -5.095 1.00 94.06 502 PRO A CA 1
ATOM 3820 C C . PRO A 1 502 ? 11.060 -15.574 -4.927 1.00 94.06 502 PRO A C 1
ATOM 3822 O O . PRO A 1 502 ? 10.512 -15.197 -3.892 1.00 94.06 502 PRO A O 1
ATOM 3825 N N . GLY A 1 503 ? 10.364 -16.052 -5.959 1.00 93.06 503 GLY A N 1
ATOM 3826 C CA . GLY A 1 503 ? 8.901 -16.144 -5.982 1.00 93.06 503 GLY A CA 1
ATOM 3827 C C . GLY A 1 503 ? 8.161 -14.855 -6.361 1.00 93.06 503 GLY A C 1
ATOM 3828 O O . GLY A 1 503 ? 6.935 -14.901 -6.486 1.00 93.06 503 GLY A O 1
ATOM 3829 N N . THR A 1 504 ? 8.865 -13.739 -6.579 1.00 97.75 504 THR A N 1
ATOM 3830 C CA . THR A 1 504 ? 8.268 -12.451 -6.975 1.00 97.75 504 THR A CA 1
ATOM 3831 C C . THR A 1 504 ? 7.796 -12.478 -8.423 1.00 97.75 504 THR A C 1
ATOM 3833 O O . THR A 1 504 ? 8.533 -12.901 -9.314 1.00 97.75 504 THR A O 1
ATOM 3836 N N . TYR A 1 505 ? 6.580 -12.004 -8.678 1.00 98.12 505 TYR A N 1
ATOM 3837 C CA . TYR A 1 505 ? 6.112 -11.708 -10.026 1.00 98.12 505 TYR A CA 1
ATOM 3838 C C . TYR A 1 505 ? 6.621 -10.348 -10.487 1.00 98.12 505 TYR A C 1
ATOM 3840 O O . TYR A 1 505 ? 6.584 -9.369 -9.742 1.00 98.12 505 TYR A O 1
ATOM 3848 N N . TYR A 1 506 ? 7.020 -10.277 -11.750 1.00 96.19 506 TYR A N 1
ATOM 3849 C CA . TYR A 1 506 ? 7.478 -9.055 -12.401 1.00 96.19 506 TYR A CA 1
ATOM 3850 C C . TYR A 1 506 ? 6.865 -8.909 -13.793 1.00 96.19 506 TYR A C 1
ATOM 3852 O O . TYR A 1 506 ? 6.453 -9.887 -14.423 1.00 96.19 506 TYR A O 1
ATOM 3860 N N . LEU A 1 507 ? 6.779 -7.666 -14.260 1.00 94.19 507 LEU A N 1
ATOM 3861 C CA . LEU A 1 507 ? 6.282 -7.306 -15.581 1.00 94.19 507 LEU A CA 1
ATOM 3862 C C . LEU A 1 507 ? 7.360 -7.612 -16.633 1.00 94.19 507 LEU A C 1
ATOM 3864 O O . LEU A 1 507 ? 8.441 -7.031 -16.606 1.00 94.19 507 LEU A O 1
ATOM 3868 N N . ASN A 1 508 ? 7.064 -8.490 -17.592 1.00 87.56 508 ASN A N 1
ATOM 3869 C CA . ASN A 1 508 ? 7.959 -8.751 -18.728 1.00 87.56 508 ASN A CA 1
ATOM 3870 C C . ASN A 1 508 ? 7.926 -7.593 -19.737 1.00 87.56 508 ASN A C 1
ATOM 3872 O O . ASN A 1 508 ? 8.926 -7.259 -20.370 1.00 87.56 508 ASN A O 1
ATOM 3876 N N . GLY A 1 509 ? 6.741 -7.011 -19.931 1.00 88.44 509 GLY A N 1
ATOM 3877 C CA . GLY A 1 509 ? 6.496 -6.003 -20.950 1.00 88.44 509 GLY A CA 1
ATOM 3878 C C . GLY A 1 509 ? 5.018 -5.713 -21.168 1.00 88.44 509 GLY A C 1
ATOM 3879 O O . GLY A 1 509 ? 4.137 -6.454 -20.723 1.00 88.44 509 GLY A O 1
ATOM 3880 N N . ILE A 1 510 ? 4.780 -4.621 -21.888 1.00 88.50 510 ILE A N 1
ATOM 3881 C CA . ILE A 1 510 ? 3.480 -4.169 -22.375 1.00 88.50 510 ILE A CA 1
ATOM 3882 C C . ILE A 1 510 ? 3.539 -4.217 -23.903 1.00 88.50 510 ILE A C 1
ATOM 3884 O O . ILE A 1 510 ? 4.380 -3.550 -24.510 1.00 88.50 510 ILE A O 1
ATOM 3888 N N . ASP A 1 511 ? 2.689 -5.016 -24.542 1.00 86.88 511 ASP A N 1
ATOM 3889 C CA . ASP A 1 511 ? 2.667 -5.112 -26.005 1.00 86.88 511 ASP A CA 1
ATOM 3890 C C . ASP A 1 511 ? 1.977 -3.902 -26.661 1.00 86.88 511 ASP A C 1
ATOM 3892 O O . ASP A 1 511 ? 1.423 -3.044 -25.981 1.00 86.88 511 ASP A O 1
ATOM 3896 N N . SER A 1 512 ? 1.978 -3.828 -27.997 1.00 91.19 512 SER A N 1
ATOM 3897 C CA . SER A 1 512 ? 1.372 -2.721 -28.759 1.00 91.19 512 SER A CA 1
ATOM 3898 C C . SER A 1 512 ? -0.150 -2.577 -28.583 1.00 91.19 512 SER A C 1
ATOM 3900 O O . SER A 1 512 ? -0.724 -1.602 -29.059 1.00 91.19 512 SER A O 1
ATOM 3902 N N . LYS A 1 513 ? -0.815 -3.554 -27.955 1.00 90.31 513 LYS A N 1
ATOM 3903 C CA . LYS A 1 513 ? -2.247 -3.547 -27.629 1.00 90.31 513 LYS A CA 1
ATOM 3904 C C . LYS A 1 513 ? -2.501 -3.294 -26.140 1.00 90.31 513 LYS A C 1
ATOM 3906 O O . LYS A 1 513 ? -3.636 -3.451 -25.705 1.00 90.31 513 LYS A O 1
ATOM 3911 N N . TRP A 1 514 ? -1.481 -2.876 -25.387 1.00 89.06 514 TRP A N 1
ATOM 3912 C CA . TRP A 1 514 ? -1.531 -2.652 -23.938 1.00 89.06 514 TRP A CA 1
ATOM 3913 C C . TRP A 1 514 ? -1.663 -3.929 -23.097 1.00 89.06 514 TRP A C 1
ATOM 3915 O O . TRP A 1 514 ? -1.913 -3.856 -21.894 1.00 89.06 514 TRP A O 1
ATOM 3925 N N . THR A 1 515 ? -1.437 -5.102 -23.693 1.00 91.75 515 THR A N 1
ATOM 3926 C CA . THR A 1 515 ? -1.444 -6.372 -22.963 1.00 91.75 515 THR A CA 1
ATOM 3927 C C . THR A 1 515 ? -0.192 -6.465 -22.104 1.00 91.75 515 THR A C 1
ATOM 3929 O O . THR A 1 515 ? 0.927 -6.391 -22.617 1.00 91.75 515 THR A O 1
ATOM 3932 N N . ARG A 1 516 ? -0.379 -6.640 -20.794 1.00 93.94 516 ARG A N 1
ATOM 3933 C CA . ARG A 1 516 ? 0.702 -6.870 -19.831 1.00 93.94 516 ARG A CA 1
ATOM 3934 C C . ARG A 1 516 ? 0.953 -8.366 -19.689 1.00 93.94 516 ARG A C 1
ATOM 3936 O O . ARG A 1 516 ? 0.002 -9.139 -19.621 1.00 93.94 516 ARG A O 1
ATOM 3943 N N . THR A 1 517 ? 2.218 -8.761 -19.625 1.00 91.38 517 THR A N 1
ATOM 3944 C CA . THR A 1 517 ? 2.619 -10.158 -19.389 1.00 91.38 517 THR A CA 1
ATOM 3945 C C . THR A 1 517 ? 3.557 -10.235 -18.198 1.00 91.38 517 THR A C 1
ATOM 3947 O O . THR A 1 517 ? 4.379 -9.338 -18.003 1.00 91.38 517 THR A O 1
ATOM 3950 N N . TYR A 1 518 ? 3.440 -11.301 -17.412 1.00 94.81 518 TYR A N 1
ATOM 3951 C CA . TYR A 1 518 ? 4.158 -11.450 -16.151 1.00 94.81 518 TYR A CA 1
ATOM 3952 C C . TYR A 1 518 ? 4.928 -12.765 -16.110 1.00 94.81 518 TYR A C 1
ATOM 3954 O O . TYR A 1 518 ? 4.499 -13.762 -16.686 1.00 94.81 518 TYR A O 1
ATOM 3962 N N . SER A 1 519 ? 6.050 -12.759 -15.400 1.00 93.06 519 SER A N 1
ATOM 3963 C CA . SER A 1 519 ? 6.820 -13.955 -15.057 1.00 93.06 519 SER A CA 1
ATOM 3964 C C . SER A 1 519 ? 7.086 -13.971 -13.561 1.00 93.06 519 SER A C 1
ATOM 3966 O O . SER A 1 519 ? 7.019 -12.933 -12.905 1.00 93.06 519 SER A O 1
ATOM 3968 N N . ARG A 1 520 ? 7.412 -15.146 -13.024 1.00 95.00 520 ARG A N 1
ATOM 3969 C CA . ARG A 1 520 ? 7.751 -15.334 -11.613 1.00 95.00 520 ARG A CA 1
ATOM 3970 C C . ARG A 1 520 ? 9.230 -15.675 -11.475 1.00 95.00 520 ARG A C 1
ATOM 3972 O O . ARG A 1 520 ? 9.732 -16.535 -12.197 1.00 95.00 520 ARG A O 1
ATOM 3979 N N . VAL A 1 521 ? 9.925 -15.014 -10.557 1.00 91.81 521 VAL A N 1
ATOM 3980 C CA . VAL A 1 521 ? 11.298 -15.373 -10.185 1.00 91.81 521 VAL A CA 1
ATOM 3981 C C . VAL A 1 521 ? 11.284 -16.785 -9.582 1.00 91.81 521 VAL A C 1
ATOM 3983 O O . VAL A 1 521 ? 10.486 -17.024 -8.671 1.00 91.81 521 VAL A O 1
ATOM 3986 N N . PRO A 1 522 ? 12.133 -17.720 -10.046 1.00 90.19 522 PRO A N 1
ATOM 3987 C CA . PRO A 1 522 ? 12.217 -19.062 -9.470 1.00 90.19 522 PRO A CA 1
ATOM 3988 C C . PRO A 1 522 ? 12.490 -19.034 -7.960 1.00 90.19 522 PRO A C 1
ATOM 3990 O O . PRO A 1 522 ? 13.213 -18.165 -7.474 1.00 90.19 522 PRO A O 1
ATOM 3993 N N . LEU A 1 523 ? 11.919 -19.979 -7.206 1.00 87.19 523 LEU A N 1
ATOM 3994 C CA . LEU A 1 523 ? 12.081 -20.041 -5.744 1.00 87.19 523 LEU A CA 1
ATOM 3995 C C . LEU A 1 523 ? 13.518 -20.374 -5.310 1.00 87.19 523 LEU A C 1
ATOM 3997 O O . LEU A 1 523 ? 13.925 -20.021 -4.207 1.00 87.19 523 LEU A O 1
ATOM 4001 N N . ASP A 1 524 ? 14.288 -21.030 -6.175 1.00 84.81 524 ASP A N 1
ATOM 4002 C CA . ASP A 1 524 ? 15.696 -21.383 -5.981 1.00 84.81 524 ASP A CA 1
ATOM 4003 C C . ASP A 1 524 ? 16.672 -20.311 -6.502 1.00 84.81 524 ASP A C 1
ATOM 4005 O O . ASP A 1 524 ? 17.893 -20.477 -6.406 1.00 84.81 524 ASP A O 1
ATOM 4009 N N . ALA A 1 525 ? 16.155 -19.198 -7.037 1.00 85.12 525 ALA A N 1
ATOM 4010 C CA . ALA A 1 525 ? 16.977 -18.102 -7.525 1.00 85.12 525 ALA A CA 1
ATOM 4011 C C . ALA A 1 525 ? 17.813 -17.485 -6.392 1.00 85.12 525 ALA A C 1
ATOM 4013 O O . ALA A 1 525 ? 17.349 -17.276 -5.270 1.00 85.12 525 ALA A O 1
ATOM 4014 N N . LYS A 1 526 ? 19.066 -17.139 -6.704 1.00 85.00 526 LYS A N 1
ATOM 4015 C CA . LYS A 1 526 ? 19.931 -16.374 -5.801 1.00 85.00 526 LYS A CA 1
ATOM 4016 C C . LYS A 1 526 ? 19.848 -14.902 -6.164 1.00 85.00 526 LYS A C 1
ATOM 4018 O O . LYS A 1 526 ? 20.082 -14.549 -7.316 1.00 85.00 526 LYS A O 1
ATOM 4023 N N . MET A 1 527 ? 19.566 -14.063 -5.172 1.00 84.50 527 MET A N 1
ATOM 4024 C CA . MET A 1 527 ? 19.596 -12.617 -5.359 1.00 84.50 527 MET A CA 1
ATOM 4025 C C . MET A 1 527 ? 21.018 -12.139 -5.667 1.00 84.50 527 MET A C 1
ATOM 4027 O O . MET A 1 527 ? 21.985 -12.543 -5.010 1.00 84.50 527 MET A O 1
ATOM 4031 N N . GLU A 1 528 ? 21.135 -11.259 -6.654 1.00 80.12 528 GLU A N 1
ATOM 4032 C CA . GLU A 1 528 ? 22.380 -10.575 -6.989 1.00 80.12 528 GLU A CA 1
ATOM 4033 C C . GLU A 1 528 ? 22.721 -9.551 -5.893 1.00 80.12 528 GLU A C 1
ATOM 4035 O O . GLU A 1 528 ? 21.863 -8.789 -5.449 1.00 80.12 528 GLU A O 1
ATOM 4040 N N . LYS A 1 529 ? 23.978 -9.542 -5.424 1.00 58.00 529 LYS A N 1
ATOM 4041 C CA . LYS A 1 529 ? 24.457 -8.570 -4.426 1.00 58.00 529 LYS A CA 1
ATOM 4042 C C . LYS A 1 529 ? 24.941 -7.289 -5.108 1.00 58.00 529 LYS A C 1
ATOM 4044 O O . LYS A 1 529 ? 25.545 -7.343 -6.177 1.00 58.00 529 LYS A O 1
ATOM 4049 N N . HIS A 1 530 ? 24.768 -6.155 -4.432 1.00 54.59 530 HIS A N 1
ATOM 4050 C CA . HIS A 1 530 ? 25.289 -4.855 -4.852 1.00 54.59 530 HIS A CA 1
ATOM 4051 C C . HIS A 1 530 ? 26.782 -4.927 -5.244 1.00 54.59 530 HIS A C 1
ATOM 4053 O O . HIS A 1 530 ? 27.610 -5.421 -4.478 1.00 54.59 530 HIS A O 1
ATOM 4059 N N . GLY A 1 531 ? 27.142 -4.391 -6.418 1.00 46.25 531 GLY A N 1
ATOM 4060 C CA . GLY A 1 531 ? 28.536 -4.253 -6.873 1.00 46.25 531 GLY A CA 1
ATOM 4061 C C . GLY A 1 531 ? 28.972 -5.166 -8.026 1.00 46.25 531 GLY A C 1
ATOM 4062 O O . GLY A 1 531 ? 30.055 -4.959 -8.573 1.00 46.25 531 GLY A O 1
ATOM 4063 N N . THR A 1 532 ? 28.146 -6.115 -8.477 1.00 38.72 532 THR A N 1
ATOM 4064 C CA . THR A 1 532 ? 28.323 -6.726 -9.805 1.00 38.72 532 THR A CA 1
ATOM 4065 C C . THR A 1 532 ? 27.985 -5.676 -10.858 1.00 38.72 532 THR A C 1
ATOM 4067 O O . THR A 1 532 ? 26.813 -5.450 -11.120 1.00 38.72 532 THR A O 1
ATOM 4070 N N . SER A 1 533 ? 29.012 -4.969 -11.353 1.00 32.00 533 SER A N 1
ATOM 4071 C CA . SER A 1 533 ? 28.980 -3.943 -12.411 1.00 32.00 533 SER A CA 1
ATOM 4072 C C . SER A 1 533 ? 27.575 -3.417 -12.727 1.00 32.00 533 SER A C 1
ATOM 4074 O O . SER A 1 533 ? 26.881 -3.931 -13.605 1.00 32.00 533 SER A O 1
ATOM 4076 N N . LEU A 1 534 ? 27.158 -2.375 -12.004 1.00 33.38 534 LEU A N 1
ATOM 4077 C CA . LEU A 1 534 ? 26.080 -1.505 -12.459 1.00 33.38 534 LEU A CA 1
ATOM 4078 C C . LEU A 1 534 ? 26.564 -0.846 -13.755 1.00 33.38 534 LEU A C 1
ATOM 4080 O O . LEU A 1 534 ? 27.102 0.260 -13.749 1.00 33.38 534 LEU A O 1
ATOM 4084 N N . ALA A 1 535 ? 26.389 -1.537 -14.879 1.00 26.25 535 ALA A N 1
ATOM 4085 C CA . ALA A 1 535 ? 26.164 -0.831 -16.116 1.00 26.25 535 ALA A CA 1
ATOM 4086 C C . ALA A 1 535 ? 24.941 0.069 -15.854 1.00 26.25 535 ALA A C 1
ATOM 4088 O O . ALA A 1 535 ? 23.929 -0.434 -15.349 1.00 26.25 535 ALA A O 1
ATOM 4089 N N . PRO A 1 536 ? 24.994 1.383 -16.146 1.00 26.52 536 PRO A N 1
ATOM 4090 C CA . PRO A 1 536 ? 23.756 2.145 -16.264 1.00 26.52 536 PRO A CA 1
ATOM 4091 C C . PRO A 1 536 ? 22.840 1.357 -17.208 1.00 26.52 536 PRO A C 1
ATOM 4093 O O . PRO A 1 536 ? 23.370 0.735 -18.134 1.00 26.52 536 PRO A O 1
ATOM 4096 N N . PRO A 1 537 ? 21.512 1.321 -16.997 1.00 27.89 537 PRO A N 1
ATOM 4097 C CA . PRO A 1 537 ? 20.632 0.578 -17.881 1.00 27.89 537 PRO A CA 1
ATOM 4098 C C . PRO A 1 537 ? 20.807 1.131 -19.297 1.00 27.89 537 PRO A C 1
ATOM 4100 O O . PRO A 1 537 ? 20.272 2.180 -19.657 1.00 27.89 537 PRO A O 1
ATOM 4103 N N . ILE A 1 538 ? 21.605 0.426 -20.101 1.00 25.02 538 ILE A N 1
ATOM 4104 C CA . ILE A 1 538 ? 21.603 0.558 -21.542 1.00 25.02 538 ILE A CA 1
ATOM 4105 C C . ILE A 1 538 ? 20.190 0.141 -21.912 1.00 25.02 538 ILE A C 1
ATOM 4107 O O . ILE A 1 538 ? 19.784 -0.995 -21.671 1.00 25.02 538 ILE A O 1
ATOM 4111 N N . VAL A 1 539 ? 19.423 1.089 -22.442 1.00 26.44 539 VAL A N 1
ATOM 4112 C CA . VAL A 1 539 ? 18.106 0.842 -23.020 1.00 26.44 539 VAL A CA 1
ATOM 4113 C C . VAL A 1 539 ? 18.301 -0.089 -24.219 1.00 26.44 539 VAL A C 1
ATOM 4115 O O . VAL A 1 539 ? 18.440 0.349 -25.358 1.00 26.44 539 VAL A O 1
ATOM 4118 N N . LEU A 1 540 ? 18.338 -1.394 -23.959 1.00 25.00 540 LEU A N 1
ATOM 4119 C CA . LEU A 1 540 ? 18.168 -2.434 -24.959 1.00 25.00 540 LEU A CA 1
ATOM 4120 C C . LEU A 1 540 ? 16.664 -2.604 -25.159 1.00 25.00 540 LEU A C 1
ATOM 4122 O O . LEU A 1 540 ? 15.994 -3.334 -24.433 1.00 25.00 540 LEU A O 1
ATOM 4126 N N . ARG A 1 541 ? 16.112 -1.918 -26.163 1.00 29.31 541 ARG A N 1
ATOM 4127 C CA . ARG A 1 541 ? 14.854 -2.370 -26.762 1.00 29.31 541 ARG A CA 1
ATOM 4128 C C . ARG A 1 541 ? 15.121 -3.731 -27.396 1.00 29.31 541 ARG A C 1
ATOM 4130 O O . ARG A 1 541 ? 15.893 -3.806 -28.346 1.00 29.31 541 ARG A O 1
ATOM 4137 N N . LEU A 1 542 ? 14.444 -4.777 -26.935 1.00 28.66 542 LEU A N 1
ATOM 4138 C CA . LEU A 1 542 ? 14.308 -6.008 -27.705 1.00 28.66 542 LEU A CA 1
ATOM 4139 C C . LEU A 1 542 ? 12.830 -6.338 -27.880 1.00 28.66 542 LEU A C 1
ATOM 4141 O O . LEU A 1 542 ? 12.124 -6.760 -26.969 1.00 28.66 542 LEU A O 1
ATOM 4145 N N . SER A 1 543 ? 12.374 -6.133 -29.112 1.00 29.19 543 SER A N 1
ATOM 4146 C CA . SER A 1 543 ? 11.222 -6.812 -29.681 1.00 29.19 543 SER A CA 1
ATOM 4147 C C . SER A 1 543 ? 11.371 -8.325 -29.496 1.00 29.19 543 SER A C 1
ATOM 4149 O O . SER A 1 543 ? 12.314 -8.898 -30.032 1.00 29.19 543 SER A O 1
ATOM 4151 N N . LYS A 1 544 ? 10.420 -8.910 -28.753 1.00 34.66 544 LYS A N 1
ATOM 4152 C CA . LYS A 1 544 ? 10.027 -10.330 -28.638 1.00 34.66 544 LYS A CA 1
ATOM 4153 C C . LYS A 1 544 ? 11.136 -11.386 -28.743 1.00 34.66 544 LYS A C 1
ATOM 4155 O O . LYS A 1 544 ? 11.666 -11.605 -29.828 1.00 34.66 544 LYS A O 1
ATOM 4160 N N . ARG A 1 545 ? 11.280 -12.203 -27.690 1.00 34.62 545 ARG A N 1
ATOM 4161 C CA . ARG A 1 545 ? 11.449 -13.664 -27.821 1.00 34.62 545 ARG A CA 1
ATOM 4162 C C . ARG A 1 545 ? 11.210 -14.388 -26.500 1.00 34.62 545 ARG A C 1
ATOM 4164 O O . ARG A 1 545 ? 12.011 -14.295 -25.578 1.00 34.62 545 ARG A O 1
ATOM 4171 N N . ASP A 1 546 ? 10.128 -15.154 -26.477 1.00 34.38 546 ASP A N 1
ATOM 4172 C CA . ASP A 1 546 ? 10.008 -16.336 -25.638 1.00 34.38 546 ASP A CA 1
ATOM 4173 C C . ASP A 1 546 ? 11.088 -17.363 -26.020 1.00 34.38 546 ASP A C 1
ATOM 4175 O O . ASP A 1 546 ? 11.463 -17.488 -27.190 1.00 34.38 546 ASP A O 1
ATOM 4179 N N . THR A 1 547 ? 11.517 -18.125 -25.013 1.00 35.53 547 THR A N 1
ATOM 4180 C CA . THR A 1 547 ? 12.463 -19.260 -24.995 1.00 35.53 547 THR A CA 1
ATOM 4181 C C . THR A 1 547 ? 13.965 -18.926 -24.968 1.00 35.53 547 THR A C 1
ATOM 4183 O O . THR A 1 547 ? 14.602 -18.569 -25.958 1.00 35.53 547 THR A O 1
ATOM 4186 N N . VAL A 1 548 ? 14.539 -19.103 -23.772 1.00 33.50 548 VAL A N 1
ATOM 4187 C CA . VAL A 1 548 ? 15.973 -19.047 -23.460 1.00 33.50 548 VAL A CA 1
ATOM 4188 C C . VAL A 1 548 ? 16.737 -20.043 -24.336 1.00 33.50 548 VAL A C 1
ATOM 4190 O O . VAL A 1 548 ? 16.482 -21.245 -24.312 1.00 33.50 548 VAL A O 1
ATOM 4193 N N . SER A 1 549 ? 17.698 -19.534 -25.105 1.00 27.22 549 SER A N 1
ATOM 4194 C CA . SER A 1 549 ? 18.708 -20.346 -25.784 1.00 27.22 549 SER A CA 1
ATOM 4195 C C . SER A 1 549 ? 19.830 -20.654 -24.792 1.00 27.22 549 SER A C 1
ATOM 4197 O O . SER A 1 549 ? 20.413 -19.736 -24.221 1.00 27.22 549 SER A O 1
ATOM 4199 N N . ILE A 1 550 ? 20.145 -21.933 -24.592 1.00 31.59 550 ILE A N 1
ATOM 4200 C CA . ILE A 1 550 ? 21.363 -22.357 -23.888 1.00 31.59 550 ILE A CA 1
ATOM 4201 C C . ILE A 1 550 ? 22.571 -21.938 -24.754 1.00 31.59 550 ILE A C 1
ATOM 4203 O O . ILE A 1 550 ? 22.514 -22.137 -25.973 1.00 31.59 550 ILE A O 1
ATOM 4207 N N . PRO A 1 551 ? 23.657 -21.372 -24.191 1.00 29.47 551 PRO A N 1
ATOM 4208 C CA . PRO A 1 551 ? 24.852 -21.044 -24.962 1.00 29.47 551 PRO A CA 1
ATOM 4209 C C . PRO A 1 551 ? 25.454 -22.319 -25.564 1.00 29.47 551 PRO A C 1
ATOM 4211 O O . PRO A 1 551 ? 25.841 -23.229 -24.834 1.00 29.47 551 PRO A O 1
ATOM 4214 N N . VAL A 1 552 ? 25.545 -22.389 -26.892 1.00 33.31 552 VAL A N 1
ATOM 4215 C CA . VAL A 1 552 ? 26.283 -23.452 -27.584 1.00 33.31 552 VAL A CA 1
ATOM 4216 C C . VAL A 1 552 ? 27.686 -22.928 -27.868 1.00 33.31 552 VAL A C 1
ATOM 4218 O O . VAL A 1 552 ? 27.887 -22.120 -28.771 1.00 33.31 552 VAL A O 1
ATOM 4221 N N . THR A 1 553 ? 28.673 -23.377 -27.100 1.00 34.97 553 THR A N 1
ATOM 4222 C CA . THR A 1 553 ? 30.089 -23.224 -27.446 1.00 34.97 553 THR A CA 1
ATOM 4223 C C . THR A 1 553 ? 30.466 -24.310 -28.454 1.00 34.97 553 THR A C 1
ATOM 4225 O O . THR A 1 553 ? 30.949 -25.380 -28.102 1.00 34.97 553 THR A O 1
ATOM 4228 N N . GLY A 1 554 ? 30.214 -24.049 -29.736 1.00 32.81 554 GLY A N 1
ATOM 4229 C CA . GLY A 1 554 ? 30.604 -24.928 -30.840 1.00 32.81 554 GLY A CA 1
ATOM 4230 C C . GLY A 1 554 ? 31.031 -24.117 -32.061 1.00 32.81 554 GLY A C 1
ATOM 4231 O O . GLY A 1 554 ? 30.473 -23.052 -32.322 1.00 32.81 554 GLY A O 1
ATOM 4232 N N . LYS A 1 555 ? 32.038 -24.599 -32.803 1.00 33.94 555 LYS A N 1
ATOM 4233 C CA . LYS A 1 555 ? 32.408 -24.025 -34.107 1.00 33.94 555 LYS A CA 1
ATOM 4234 C C . LYS A 1 555 ? 31.214 -24.125 -35.060 1.00 33.94 555 LYS A C 1
ATOM 4236 O O . LYS A 1 555 ? 30.553 -25.157 -35.113 1.00 33.94 555 LYS A O 1
ATOM 4241 N N . LEU A 1 556 ? 30.961 -23.048 -35.802 1.00 33.84 556 LEU A N 1
ATOM 4242 C CA . LEU A 1 556 ? 29.882 -22.954 -36.781 1.00 33.84 556 LEU A CA 1
ATOM 4243 C C . LEU A 1 556 ? 30.125 -23.965 -37.917 1.00 33.84 556 LEU A C 1
ATOM 4245 O O . LEU A 1 556 ? 31.005 -23.753 -38.749 1.00 33.84 556 LEU A O 1
ATOM 4249 N N . GLU A 1 557 ? 29.358 -25.053 -37.967 1.00 35.75 557 GLU A N 1
ATOM 4250 C CA . GLU A 1 557 ? 29.246 -25.861 -39.182 1.00 35.75 557 GLU A CA 1
ATOM 4251 C C . GLU A 1 557 ? 28.094 -25.323 -40.030 1.00 35.75 557 GLU A C 1
ATOM 4253 O O . GLU A 1 557 ? 26.952 -25.201 -39.582 1.00 35.75 557 GLU A O 1
ATOM 4258 N N . VAL A 1 558 ? 28.408 -24.970 -41.275 1.00 37.62 558 VAL A N 1
ATOM 4259 C CA . VAL A 1 558 ? 27.415 -24.559 -42.266 1.00 37.62 558 VAL A CA 1
ATOM 4260 C C . VAL A 1 558 ? 26.611 -25.803 -42.651 1.00 37.62 558 VAL A C 1
ATOM 4262 O O . VAL A 1 558 ? 27.081 -26.635 -43.427 1.00 37.62 558 VAL A O 1
ATOM 4265 N N . LEU A 1 559 ? 25.400 -25.932 -42.100 1.00 38.91 559 LEU A N 1
ATOM 4266 C CA . LEU A 1 559 ? 24.438 -26.992 -42.419 1.00 38.91 559 LEU A CA 1
ATOM 4267 C C . LEU A 1 559 ? 24.088 -26.956 -43.916 1.00 38.91 559 LEU A C 1
ATOM 4269 O O . LEU A 1 559 ? 23.175 -26.251 -44.337 1.00 38.91 559 LEU A O 1
ATOM 4273 N N . THR A 1 560 ? 24.839 -27.701 -44.726 1.00 39.12 560 THR A N 1
ATOM 4274 C CA . THR A 1 560 ? 24.689 -27.744 -46.192 1.00 39.12 560 THR A CA 1
ATOM 4275 C C . THR A 1 560 ? 24.057 -29.025 -46.718 1.00 39.12 560 THR A C 1
ATOM 4277 O O . THR A 1 560 ? 23.801 -29.114 -47.912 1.00 39.12 560 THR A O 1
ATOM 4280 N N . SER A 1 561 ? 23.701 -29.998 -45.880 1.00 41.84 561 SER A N 1
ATOM 4281 C CA . SER A 1 561 ? 22.845 -31.101 -46.333 1.00 41.84 561 SER A CA 1
ATOM 4282 C C . SER A 1 561 ? 22.085 -31.737 -45.175 1.00 41.84 561 SER A C 1
ATOM 4284 O O . SER A 1 561 ? 22.655 -32.115 -44.155 1.00 41.84 561 SER A O 1
ATOM 4286 N N . ALA A 1 562 ? 20.764 -31.814 -45.324 1.00 39.50 562 ALA A N 1
ATOM 4287 C CA . ALA A 1 562 ? 19.915 -32.597 -44.446 1.00 39.50 562 ALA A CA 1
ATOM 4288 C C . ALA A 1 562 ? 20.044 -34.068 -44.856 1.00 39.50 562 ALA A C 1
ATOM 4290 O O . ALA A 1 562 ? 19.725 -34.413 -45.992 1.00 39.50 562 ALA A O 1
ATOM 4291 N N . ALA A 1 563 ? 20.493 -34.927 -43.941 1.00 37.88 563 ALA A N 1
ATOM 4292 C CA . ALA A 1 563 ? 20.269 -36.357 -44.086 1.00 37.88 563 ALA A CA 1
ATOM 4293 C C . ALA A 1 563 ? 18.754 -36.608 -44.015 1.00 37.88 563 ALA A C 1
ATOM 4295 O O . ALA A 1 563 ? 18.076 -36.163 -43.083 1.00 37.88 563 ALA A O 1
ATOM 4296 N N . GLU A 1 564 ? 18.237 -37.250 -45.056 1.00 46.84 564 GLU A N 1
ATOM 4297 C CA . GLU A 1 564 ? 16.826 -37.544 -45.280 1.00 46.84 564 GLU A CA 1
ATOM 4298 C C . GLU A 1 564 ? 16.210 -38.310 -44.098 1.00 46.84 564 GLU A C 1
ATOM 4300 O O . GLU A 1 564 ? 16.810 -39.245 -43.570 1.00 46.84 564 GLU A O 1
ATOM 4305 N N . GLY A 1 565 ? 14.990 -37.929 -43.694 1.00 47.22 565 GLY A N 1
ATOM 4306 C CA . GLY A 1 565 ? 14.137 -38.806 -42.881 1.00 47.22 565 GLY A CA 1
ATOM 4307 C C . GLY A 1 565 ? 13.361 -38.201 -41.707 1.00 47.22 565 GLY A C 1
ATOM 4308 O O . GLY A 1 565 ? 12.644 -38.943 -41.046 1.00 47.22 565 GLY A O 1
ATOM 4309 N N . SER A 1 566 ? 13.433 -36.898 -41.410 1.00 43.97 566 SER A N 1
ATOM 4310 C CA . SER A 1 566 ? 12.599 -36.325 -40.335 1.00 43.97 566 SER A CA 1
ATOM 4311 C C . SER A 1 566 ? 12.136 -34.901 -40.647 1.00 43.97 566 SER A C 1
ATOM 4313 O O . SER A 1 566 ? 12.918 -33.951 -40.604 1.00 43.97 566 SER A O 1
ATOM 4315 N N . SER A 1 567 ? 10.841 -34.754 -40.948 1.00 50.50 567 SER A N 1
ATOM 4316 C CA . SER A 1 567 ? 10.161 -33.471 -41.199 1.00 50.50 567 SER A CA 1
ATOM 4317 C C . SER A 1 567 ? 10.185 -32.520 -39.996 1.00 50.50 567 SER A C 1
ATOM 4319 O O . SER A 1 567 ? 10.086 -31.301 -40.161 1.00 50.50 567 SER A O 1
ATOM 4321 N N . ASP A 1 568 ? 10.368 -33.057 -38.790 1.00 50.88 568 ASP A N 1
ATOM 4322 C CA . ASP A 1 568 ? 10.320 -32.284 -37.548 1.00 50.88 568 ASP A CA 1
ATOM 4323 C C . ASP A 1 568 ? 11.600 -31.472 -37.320 1.00 50.88 568 ASP A C 1
ATOM 4325 O O . ASP A 1 568 ? 11.538 -30.305 -36.926 1.00 50.88 568 ASP A O 1
ATOM 4329 N N . LYS A 1 569 ? 12.768 -32.013 -37.696 1.00 47.28 569 LYS A N 1
ATOM 4330 C CA . LYS A 1 569 ? 14.058 -31.316 -37.535 1.00 47.28 569 LYS A CA 1
ATOM 4331 C C . LYS A 1 569 ? 14.210 -30.102 -38.458 1.00 47.28 569 LYS A C 1
ATOM 4333 O O . LYS A 1 569 ? 14.854 -29.123 -38.084 1.00 47.28 569 LYS A O 1
ATOM 4338 N N . LEU A 1 570 ? 13.581 -30.117 -39.635 1.00 43.72 570 LEU A N 1
ATOM 4339 C CA . LEU A 1 570 ? 13.589 -28.985 -40.573 1.00 43.72 570 LEU A CA 1
ATOM 4340 C C . LEU A 1 570 ? 12.729 -27.812 -40.064 1.00 43.72 570 LEU A C 1
ATOM 4342 O O . LEU A 1 570 ? 13.064 -26.643 -40.268 1.00 43.72 570 LEU A O 1
ATOM 4346 N N . THR A 1 571 ? 11.636 -28.126 -39.366 1.00 48.69 571 THR A N 1
ATOM 4347 C CA . THR A 1 571 ? 10.730 -27.139 -38.761 1.00 48.69 571 THR A CA 1
ATOM 4348 C C . THR A 1 571 ? 11.354 -26.511 -37.514 1.00 48.69 571 THR A C 1
ATOM 4350 O O . THR A 1 571 ? 11.233 -25.304 -37.298 1.00 48.69 571 THR A O 1
ATOM 4353 N N . GLU A 1 572 ? 12.092 -27.300 -36.734 1.00 43.78 572 GLU A N 1
ATOM 4354 C CA . GLU A 1 572 ? 12.826 -26.817 -35.566 1.00 43.78 572 GLU A CA 1
ATOM 4355 C C . GLU A 1 572 ? 14.034 -25.940 -35.947 1.00 43.78 572 GLU A C 1
ATOM 4357 O O . GLU A 1 572 ? 14.246 -24.885 -35.344 1.00 43.78 572 GLU A O 1
ATOM 4362 N N . ALA A 1 573 ? 14.760 -26.293 -37.015 1.00 43.12 573 ALA A N 1
ATOM 4363 C CA . ALA A 1 573 ? 15.867 -25.490 -37.542 1.00 43.12 573 ALA A CA 1
ATOM 4364 C C . ALA A 1 573 ? 15.412 -24.120 -38.083 1.00 43.12 573 ALA A C 1
ATOM 4366 O O . ALA A 1 573 ? 16.092 -23.117 -37.880 1.00 43.12 573 ALA A O 1
ATOM 4367 N N . ARG A 1 574 ? 14.230 -24.040 -38.714 1.00 43.50 574 ARG A N 1
ATOM 4368 C CA . ARG A 1 574 ? 13.662 -22.771 -39.214 1.00 43.50 574 ARG A CA 1
ATOM 4369 C C . ARG A 1 574 ? 13.189 -21.821 -38.106 1.00 43.50 574 ARG A C 1
ATOM 4371 O O . ARG A 1 574 ? 13.105 -20.620 -38.345 1.00 43.50 574 ARG A O 1
ATOM 4378 N N . ARG A 1 575 ? 12.874 -22.326 -36.906 1.00 44.97 575 ARG A N 1
ATOM 4379 C CA . ARG A 1 575 ? 12.368 -21.514 -35.779 1.00 44.97 575 ARG A CA 1
ATOM 4380 C C . ARG A 1 575 ? 13.470 -20.872 -34.927 1.00 44.97 575 ARG A C 1
ATOM 4382 O O . ARG A 1 575 ? 13.192 -19.914 -34.212 1.00 44.97 575 ARG A O 1
ATOM 4389 N N . ARG A 1 576 ? 14.719 -21.340 -35.020 1.00 42.50 576 ARG A N 1
ATOM 4390 C CA . ARG A 1 576 ? 15.861 -20.824 -34.243 1.00 42.50 576 ARG A CA 1
ATOM 4391 C C . ARG A 1 576 ? 16.715 -19.850 -35.063 1.00 42.50 576 ARG A C 1
ATOM 4393 O O . ARG A 1 576 ? 17.839 -20.169 -35.431 1.00 42.50 576 ARG A O 1
ATOM 4400 N N . VAL A 1 577 ? 16.222 -18.643 -35.340 1.00 44.81 577 VAL A N 1
ATOM 4401 C CA . VAL A 1 577 ? 17.088 -17.593 -35.917 1.00 44.81 577 VAL A CA 1
ATOM 4402 C C . VAL A 1 577 ? 17.791 -16.861 -34.780 1.00 44.81 577 VAL A C 1
ATOM 4404 O O . VAL A 1 577 ? 17.254 -15.891 -34.258 1.00 44.81 577 VAL A O 1
ATOM 4407 N N . ALA A 1 578 ? 18.963 -17.319 -34.347 1.00 48.19 578 ALA A N 1
ATOM 4408 C CA . ALA A 1 578 ? 19.782 -16.590 -33.376 1.00 48.19 578 ALA A CA 1
ATOM 4409 C C . ALA A 1 578 ? 20.093 -15.171 -33.898 1.00 48.19 578 ALA A C 1
ATOM 4411 O O . ALA A 1 578 ? 20.480 -15.011 -35.053 1.00 48.19 578 ALA A O 1
ATOM 4412 N N . CYS A 1 579 ? 19.900 -14.139 -33.067 1.00 51.50 579 CYS A N 1
ATOM 4413 C CA . CYS A 1 579 ? 20.440 -12.817 -33.384 1.00 51.50 579 CYS A CA 1
ATOM 4414 C C . CYS A 1 579 ? 21.945 -12.886 -33.130 1.00 51.50 579 CYS A C 1
ATOM 4416 O O . CYS A 1 579 ? 22.366 -13.137 -32.001 1.00 51.50 579 CYS A O 1
ATOM 4418 N N . VAL A 1 580 ? 22.739 -12.735 -34.182 1.00 59.88 580 VAL A N 1
ATOM 4419 C CA . VAL A 1 580 ? 24.198 -12.838 -34.135 1.00 59.88 580 VAL A CA 1
ATOM 4420 C C . VAL A 1 580 ? 24.802 -11.538 -34.648 1.00 59.88 580 VAL A C 1
ATOM 4422 O O . VAL A 1 580 ? 24.360 -11.001 -35.662 1.00 59.88 580 VAL A O 1
ATOM 4425 N N . ILE A 1 581 ? 25.812 -11.020 -33.948 1.00 68.94 581 ILE A N 1
ATOM 4426 C CA . ILE A 1 581 ? 26.616 -9.901 -34.446 1.00 68.94 581 ILE A CA 1
ATOM 4427 C C . ILE A 1 581 ? 27.652 -10.502 -35.391 1.00 68.94 581 ILE A C 1
ATOM 4429 O O . ILE A 1 581 ? 28.621 -11.115 -34.950 1.00 68.94 581 ILE A O 1
ATOM 4433 N N . THR A 1 582 ? 27.411 -10.383 -36.692 1.00 73.75 582 THR A N 1
ATOM 4434 C CA . THR A 1 582 ? 28.248 -11.010 -37.725 1.00 73.75 582 THR A CA 1
ATOM 4435 C C . THR A 1 582 ? 29.343 -10.094 -38.260 1.00 73.75 582 THR A C 1
ATOM 4437 O O . THR A 1 582 ? 30.279 -10.589 -38.875 1.00 73.75 582 THR A O 1
ATOM 4440 N N . GLY A 1 583 ? 29.263 -8.782 -38.017 1.00 81.06 583 GLY A N 1
ATOM 4441 C CA . GLY A 1 583 ? 30.272 -7.809 -38.433 1.00 81.06 583 GLY A CA 1
ATOM 4442 C C . GLY A 1 583 ? 30.281 -6.580 -37.534 1.00 81.06 583 GLY A C 1
ATOM 4443 O O . GLY A 1 583 ? 29.257 -6.217 -36.953 1.00 81.06 583 GLY A O 1
ATOM 4444 N N . VAL A 1 584 ? 31.452 -5.957 -37.400 1.00 83.62 584 VAL A N 1
ATOM 4445 C CA . VAL A 1 584 ? 31.660 -4.776 -36.553 1.00 83.62 584 VAL A CA 1
ATOM 4446 C C . VAL A 1 584 ? 32.563 -3.788 -37.286 1.00 83.62 584 VAL A C 1
ATOM 4448 O O . VAL A 1 584 ? 33.440 -4.183 -38.052 1.00 83.62 584 VAL A O 1
ATOM 4451 N N . SER A 1 585 ? 32.377 -2.495 -37.045 1.00 87.25 585 SER A N 1
ATOM 4452 C CA . SER A 1 585 ? 33.264 -1.456 -37.564 1.00 87.25 585 SER A CA 1
ATOM 4453 C C . SER A 1 585 ? 33.422 -0.342 -36.531 1.00 87.25 585 SER A C 1
ATOM 4455 O O . SER A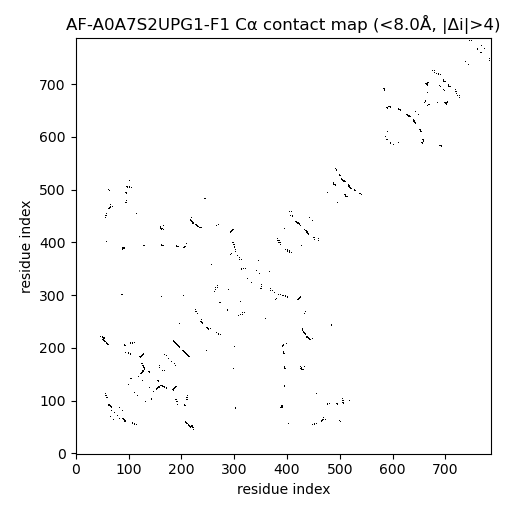 1 585 ? 32.548 -0.131 -35.689 1.00 87.25 585 SER A O 1
ATOM 4457 N N . ALA A 1 586 ? 34.549 0.365 -36.579 1.00 86.19 586 ALA A N 1
ATOM 4458 C CA . ALA A 1 586 ? 34.788 1.540 -35.752 1.00 86.19 586 ALA A CA 1
ATOM 4459 C C . ALA A 1 586 ? 35.484 2.624 -36.577 1.00 86.19 586 ALA A C 1
ATOM 4461 O O . ALA A 1 586 ? 36.517 2.381 -37.208 1.00 86.19 586 ALA A O 1
ATOM 4462 N N . GLY A 1 587 ? 34.913 3.826 -36.564 1.00 86.88 587 GLY A N 1
ATOM 4463 C CA . GLY A 1 587 ? 35.533 5.019 -37.129 1.00 86.88 587 GLY A CA 1
ATOM 4464 C C . GLY A 1 587 ? 36.395 5.708 -36.077 1.00 86.88 587 GLY A C 1
ATOM 4465 O O . GLY A 1 587 ? 35.930 5.901 -34.955 1.00 86.88 587 GLY A O 1
ATOM 4466 N N . LEU A 1 588 ? 37.630 6.083 -36.422 1.00 87.19 588 LEU A N 1
ATOM 4467 C CA . LEU A 1 588 ? 38.539 6.774 -35.504 1.00 87.19 588 LEU A CA 1
ATOM 4468 C C . LEU A 1 588 ? 38.878 8.198 -35.961 1.00 87.19 588 LEU A C 1
ATOM 4470 O O . LEU A 1 588 ? 39.008 8.447 -37.163 1.00 87.19 588 LEU A O 1
ATOM 4474 N N . PRO A 1 589 ? 39.059 9.139 -35.016 1.00 83.12 589 PRO A N 1
ATOM 4475 C CA . PRO A 1 589 ? 39.619 10.452 -35.308 1.00 83.12 589 PRO A CA 1
ATOM 4476 C C . PRO A 1 589 ? 41.125 10.348 -35.620 1.00 83.12 589 PRO A C 1
ATOM 4478 O O . PRO A 1 589 ? 41.792 9.394 -35.225 1.00 83.12 589 PRO A O 1
ATOM 4481 N N . GLY A 1 590 ? 41.679 11.322 -36.348 1.00 71.25 590 GLY A N 1
ATOM 4482 C CA . GLY A 1 590 ? 43.084 11.283 -36.781 1.00 71.25 590 GLY A CA 1
ATOM 4483 C C . GLY A 1 590 ? 43.570 12.435 -37.671 1.00 71.25 590 GLY A C 1
ATOM 4484 O O . GLY A 1 590 ? 44.667 12.346 -38.211 1.00 71.25 590 GLY A O 1
ATOM 4485 N N . GLY A 1 591 ? 42.783 13.501 -37.861 1.00 62.84 591 GLY A N 1
ATOM 4486 C CA . GLY A 1 591 ? 43.232 14.792 -38.415 1.00 62.84 591 GLY A CA 1
ATOM 4487 C C . GLY A 1 591 ? 43.711 14.852 -39.878 1.00 62.84 591 GLY A C 1
ATOM 4488 O O . GLY A 1 591 ? 43.957 15.951 -40.364 1.00 62.84 591 GLY A O 1
ATOM 4489 N N . GLY A 1 592 ? 43.827 13.731 -40.600 1.00 62.78 592 GLY A N 1
ATOM 4490 C CA . GLY A 1 592 ? 44.251 13.731 -42.013 1.00 62.78 592 GLY A CA 1
ATOM 4491 C C . GLY A 1 592 ? 44.111 12.405 -42.775 1.00 62.78 592 GLY A C 1
ATOM 4492 O O . GLY A 1 592 ? 44.551 12.316 -43.917 1.00 62.78 592 GLY A O 1
ATOM 4493 N N . GLY A 1 593 ? 43.516 11.374 -42.165 1.00 69.75 593 GLY A N 1
ATOM 4494 C CA . GLY A 1 593 ? 43.313 10.050 -42.767 1.00 69.75 593 GLY A CA 1
ATOM 4495 C C . GLY A 1 593 ? 41.838 9.688 -42.963 1.00 69.75 593 GLY A C 1
ATOM 4496 O O . GLY A 1 593 ? 40.941 10.442 -42.582 1.00 69.75 593 GLY A O 1
ATOM 4497 N N . ARG A 1 594 ? 41.588 8.504 -43.538 1.00 79.12 594 ARG A N 1
ATOM 4498 C CA . ARG A 1 594 ? 40.238 7.922 -43.628 1.00 79.12 594 ARG A CA 1
ATOM 4499 C C . ARG A 1 594 ? 39.722 7.581 -42.231 1.00 79.12 594 ARG A C 1
ATOM 4501 O O . ARG A 1 594 ? 40.441 6.959 -41.455 1.00 79.12 594 ARG A O 1
ATOM 4508 N N . VAL A 1 595 ? 38.473 7.950 -41.939 1.00 88.31 595 VAL A N 1
ATOM 4509 C CA . VAL A 1 595 ? 37.835 7.658 -40.641 1.00 88.31 595 VAL A CA 1
ATOM 4510 C C . VAL A 1 595 ? 37.691 6.158 -40.410 1.00 88.31 595 VAL A C 1
ATOM 4512 O O . VAL A 1 595 ? 37.934 5.691 -39.301 1.00 88.31 595 VAL A O 1
ATOM 4515 N N . PHE A 1 596 ? 37.352 5.395 -41.450 1.00 89.38 596 PHE A N 1
ATOM 4516 C CA . PHE A 1 596 ? 37.241 3.939 -41.400 1.00 89.38 596 PHE A CA 1
ATOM 4517 C C . PHE A 1 596 ? 38.468 3.292 -42.043 1.00 89.38 596 PHE A C 1
ATOM 4519 O O . PHE A 1 596 ? 38.752 3.498 -43.224 1.00 89.38 596 PHE A O 1
ATOM 4526 N N . GLY A 1 597 ? 39.203 2.520 -41.245 1.00 84.38 597 GLY A N 1
ATOM 4527 C CA . GLY A 1 597 ? 40.384 1.774 -41.661 1.00 84.38 597 GLY A CA 1
ATOM 4528 C C . GLY A 1 597 ? 40.357 0.342 -41.117 1.00 84.38 597 GLY A C 1
ATOM 4529 O O . GLY A 1 597 ? 39.776 0.108 -40.055 1.00 84.38 597 GLY A O 1
ATOM 4530 N N . PRO A 1 598 ? 40.997 -0.618 -41.811 1.00 81.19 598 PRO A N 1
ATOM 4531 C CA . PRO A 1 598 ? 40.955 -2.037 -41.445 1.00 81.19 598 PRO A CA 1
ATOM 4532 C C . PRO A 1 598 ? 41.600 -2.331 -40.082 1.00 81.19 598 PRO A C 1
ATOM 4534 O O . PRO A 1 598 ? 41.259 -3.320 -39.443 1.00 81.19 598 PRO A O 1
ATOM 4537 N N . GLU A 1 599 ? 42.494 -1.460 -39.612 1.00 85.56 599 GLU A N 1
ATOM 4538 C CA . GLU A 1 599 ? 43.220 -1.627 -38.348 1.00 85.56 599 GLU A CA 1
ATOM 4539 C C . GLU A 1 599 ? 42.601 -0.849 -37.179 1.00 85.56 599 GLU A C 1
ATOM 4541 O O . GLU A 1 599 ? 43.105 -0.914 -36.062 1.00 85.56 599 GLU A O 1
ATOM 4546 N N . ASN A 1 600 ? 41.507 -0.110 -37.389 1.00 88.88 600 ASN A N 1
ATOM 4547 C CA . ASN A 1 600 ? 40.963 0.791 -36.368 1.00 88.88 600 ASN A CA 1
ATOM 4548 C C . ASN A 1 600 ? 40.586 0.079 -35.062 1.00 88.88 600 ASN A C 1
ATOM 4550 O O . ASN A 1 600 ? 40.838 0.596 -33.978 1.00 88.88 600 ASN A O 1
ATOM 4554 N N . LEU A 1 601 ? 40.004 -1.117 -35.145 1.00 84.62 601 LEU A N 1
ATOM 4555 C CA . LEU A 1 601 ? 39.664 -1.896 -33.953 1.00 84.62 601 LEU A CA 1
ATOM 4556 C C . LEU A 1 601 ? 40.919 -2.339 -33.199 1.00 84.62 601 LEU A C 1
ATOM 4558 O O . LEU A 1 601 ? 40.955 -2.246 -31.976 1.00 84.62 601 LEU A O 1
ATOM 4562 N N . THR A 1 602 ? 41.963 -2.753 -33.921 1.00 85.88 602 THR A N 1
ATOM 4563 C CA . THR A 1 602 ? 43.261 -3.097 -33.329 1.00 85.88 602 THR A CA 1
ATOM 4564 C C . THR A 1 602 ? 43.841 -1.896 -32.596 1.00 85.88 602 THR A C 1
ATOM 4566 O O . THR A 1 602 ? 44.167 -2.013 -31.423 1.00 85.88 602 THR A O 1
ATOM 4569 N N . ARG A 1 603 ? 43.862 -0.731 -33.250 1.00 86.12 603 ARG A N 1
ATOM 4570 C CA . ARG A 1 603 ? 44.364 0.531 -32.689 1.00 86.12 603 ARG A CA 1
ATOM 4571 C C . ARG A 1 603 ? 43.609 0.967 -31.431 1.00 86.12 603 ARG A C 1
ATOM 4573 O O . ARG A 1 603 ? 44.212 1.446 -30.475 1.00 86.12 603 ARG A O 1
ATOM 4580 N N . LEU A 1 604 ? 42.287 0.775 -31.400 1.00 82.81 604 LEU A N 1
ATOM 4581 C CA . LEU A 1 604 ? 41.477 1.015 -30.200 1.00 82.81 604 LEU A CA 1
ATOM 4582 C C . LEU A 1 604 ? 41.876 0.092 -29.046 1.00 82.81 604 LEU A C 1
ATOM 4584 O O . LEU A 1 604 ? 42.046 0.554 -27.921 1.00 82.81 604 LEU A O 1
ATOM 4588 N N . VAL A 1 605 ? 42.022 -1.205 -29.321 1.00 84.25 605 VAL A N 1
ATOM 4589 C CA . VAL A 1 605 ? 42.353 -2.215 -28.304 1.00 84.25 605 VAL A CA 1
ATOM 4590 C C . VAL A 1 605 ? 43.784 -2.045 -27.787 1.00 84.25 605 VAL A C 1
ATOM 4592 O O . VAL A 1 605 ? 44.035 -2.291 -26.610 1.00 84.25 605 VAL A O 1
ATOM 4595 N N . THR A 1 606 ? 44.713 -1.578 -28.625 1.00 87.31 606 THR A N 1
ATOM 4596 C CA . THR A 1 606 ? 46.094 -1.265 -28.224 1.00 87.31 606 THR A CA 1
ATOM 4597 C C . THR A 1 606 ? 46.232 0.079 -27.509 1.00 87.31 606 THR A C 1
ATOM 4599 O O . THR A 1 606 ? 47.306 0.375 -26.988 1.00 87.31 606 THR A O 1
ATOM 4602 N N . GLY A 1 607 ? 45.154 0.868 -27.423 1.00 85.56 607 GLY A N 1
ATOM 4603 C CA . GLY A 1 607 ? 45.136 2.142 -26.706 1.00 85.56 607 GLY A CA 1
ATOM 4604 C C . GLY A 1 607 ? 45.804 3.293 -27.460 1.00 85.56 607 GLY A C 1
ATOM 4605 O O . GLY A 1 607 ? 46.337 4.207 -26.829 1.00 85.56 607 GLY A O 1
ATOM 4606 N N . ASP A 1 608 ? 45.787 3.271 -28.794 1.00 86.31 608 ASP A N 1
ATOM 4607 C CA . ASP A 1 608 ? 46.379 4.323 -29.620 1.00 86.31 608 ASP A CA 1
ATOM 4608 C C . ASP A 1 608 ? 45.741 5.695 -29.338 1.00 86.31 608 ASP A C 1
ATOM 4610 O O . ASP A 1 608 ? 44.532 5.904 -29.495 1.00 86.31 608 ASP A O 1
ATOM 4614 N N . GLN A 1 609 ? 46.571 6.682 -28.989 1.00 85.12 609 GLN A N 1
ATOM 4615 C CA . GLN A 1 609 ? 46.116 8.050 -28.749 1.00 85.12 609 GLN A CA 1
ATOM 4616 C C . GLN A 1 609 ? 45.738 8.746 -30.067 1.00 85.12 609 GLN A C 1
ATOM 4618 O O . GLN A 1 609 ? 46.590 9.010 -30.913 1.00 85.12 609 GLN A O 1
ATOM 4623 N N . CYS A 1 610 ? 44.459 9.096 -30.215 1.00 84.25 610 CYS A N 1
ATOM 4624 C CA . CYS A 1 610 ? 43.917 9.764 -31.406 1.00 84.25 610 CYS A CA 1
ATOM 4625 C C . CYS A 1 610 ? 43.666 11.275 -31.210 1.00 84.25 610 CYS A C 1
ATOM 4627 O O . CYS A 1 610 ? 43.142 11.947 -32.101 1.00 84.25 610 CYS A O 1
ATOM 4629 N N . ILE A 1 611 ? 44.022 11.820 -30.045 1.00 86.75 611 ILE A N 1
ATOM 4630 C CA . ILE A 1 611 ? 43.988 13.253 -29.748 1.00 86.75 611 ILE A CA 1
ATOM 4631 C C . ILE A 1 611 ? 45.304 13.885 -30.209 1.00 86.75 611 ILE A C 1
ATOM 4633 O O . ILE A 1 611 ? 46.376 13.535 -29.716 1.00 86.75 611 ILE A O 1
ATOM 4637 N N . THR A 1 612 ? 45.226 14.852 -31.124 1.00 86.06 612 THR A N 1
ATOM 4638 C CA . THR A 1 612 ? 46.401 15.507 -31.719 1.00 86.06 612 THR A CA 1
ATOM 4639 C C . THR A 1 612 ? 46.367 17.027 -31.540 1.00 86.06 612 THR A C 1
ATOM 4641 O O . THR A 1 612 ? 45.301 17.597 -31.276 1.00 86.06 612 THR A O 1
ATOM 4644 N N . PRO A 1 613 ? 47.519 17.714 -31.677 1.00 87.12 613 PRO A N 1
ATOM 4645 C CA . PRO A 1 613 ? 47.568 19.170 -31.704 1.00 87.12 613 PRO A CA 1
ATOM 4646 C C . PRO A 1 613 ? 46.676 19.776 -32.783 1.00 87.12 613 PRO A C 1
ATOM 4648 O O . PRO A 1 613 ? 46.684 19.361 -33.942 1.00 87.12 613 PRO A O 1
ATOM 4651 N N . VAL A 1 614 ? 45.928 20.802 -32.392 1.00 86.06 614 VAL A N 1
ATOM 4652 C CA . VAL A 1 614 ? 45.131 21.607 -33.317 1.00 86.06 614 VAL A CA 1
ATOM 4653 C C . VAL A 1 614 ? 46.064 22.537 -34.099 1.00 86.06 614 VAL A C 1
ATOM 4655 O O . VAL A 1 614 ? 46.937 23.186 -33.514 1.00 86.06 614 VAL A O 1
ATOM 4658 N N . ASN A 1 615 ? 45.908 22.606 -35.423 1.00 82.81 615 ASN A N 1
ATOM 4659 C CA . ASN A 1 615 ? 46.745 23.464 -36.267 1.00 82.81 615 ASN A CA 1
ATOM 4660 C C . ASN A 1 615 ? 46.406 24.961 -36.091 1.00 82.81 615 ASN A C 1
ATOM 4662 O O . ASN A 1 615 ? 45.354 25.321 -35.561 1.00 82.81 615 ASN A O 1
ATOM 4666 N N . GLY A 1 616 ? 47.308 25.847 -36.530 1.00 80.19 616 GLY A N 1
ATOM 4667 C CA . GLY A 1 616 ? 47.143 27.299 -36.371 1.00 80.19 616 GLY A CA 1
ATOM 4668 C C . GLY A 1 616 ? 45.858 27.840 -37.006 1.00 80.19 616 GLY A C 1
ATOM 4669 O O . GLY A 1 616 ? 45.154 28.627 -36.383 1.00 80.19 616 GLY A O 1
ATOM 4670 N N . SER A 1 617 ? 45.492 27.358 -38.196 1.00 80.12 617 SER A N 1
ATOM 4671 C CA . SER A 1 617 ? 44.281 27.793 -38.905 1.00 80.12 617 SER A CA 1
ATOM 4672 C C . SER A 1 617 ? 42.994 27.453 -38.150 1.00 80.12 617 SER A C 1
ATOM 4674 O O . SER A 1 617 ? 42.101 28.291 -38.055 1.00 80.12 617 SER A O 1
ATOM 4676 N N . LEU A 1 618 ? 42.898 26.257 -37.562 1.00 79.31 618 LEU A N 1
ATOM 4677 C CA . LEU A 1 618 ? 41.726 25.852 -36.787 1.00 79.31 618 LEU A CA 1
ATOM 4678 C C . LEU A 1 618 ? 41.652 26.600 -35.450 1.00 79.31 618 LEU A C 1
ATOM 4680 O O . LEU A 1 618 ? 40.562 26.954 -35.011 1.00 79.31 618 LEU A O 1
ATOM 4684 N N . LYS A 1 619 ? 42.800 26.907 -34.833 1.00 83.75 619 LYS A N 1
ATOM 4685 C CA . LYS A 1 619 ? 42.853 27.772 -33.645 1.00 83.75 619 LYS A CA 1
ATOM 4686 C C . LYS A 1 619 ? 42.374 29.193 -33.946 1.00 83.75 619 LYS A C 1
ATOM 4688 O O . LYS A 1 619 ? 41.619 29.737 -33.150 1.00 83.75 619 LYS A O 1
ATOM 4693 N N . MET A 1 620 ? 42.756 29.766 -35.090 1.00 80.62 620 MET A N 1
ATOM 4694 C CA . MET A 1 620 ? 42.244 31.072 -35.527 1.00 80.62 620 MET A CA 1
ATOM 4695 C C . MET A 1 620 ? 40.734 31.018 -35.784 1.00 80.62 620 MET A C 1
ATOM 4697 O O . MET A 1 620 ? 39.999 31.834 -35.245 1.00 80.62 620 MET A O 1
ATOM 4701 N N . ALA A 1 621 ? 40.240 29.975 -36.460 1.00 78.75 621 ALA A N 1
ATOM 4702 C CA . ALA A 1 621 ? 38.801 29.785 -36.657 1.00 78.75 621 ALA A CA 1
ATOM 4703 C C . ALA A 1 621 ? 38.016 29.616 -35.337 1.00 78.75 621 ALA A C 1
ATOM 4705 O O . ALA A 1 621 ? 36.826 29.917 -35.281 1.00 78.75 621 ALA A O 1
ATOM 4706 N N . MET A 1 622 ? 38.649 29.114 -34.268 1.00 80.25 622 MET A N 1
ATOM 4707 C CA . MET A 1 622 ? 38.056 29.074 -32.925 1.00 80.25 622 MET A CA 1
ATOM 4708 C C . MET A 1 622 ? 38.018 30.459 -32.265 1.00 80.25 622 MET A C 1
ATOM 4710 O O . MET A 1 622 ? 37.038 30.757 -31.586 1.00 80.25 622 MET A O 1
ATOM 4714 N N . LEU A 1 623 ? 39.042 31.294 -32.474 1.00 80.62 623 LEU A N 1
ATOM 4715 C CA . LEU A 1 623 ? 39.058 32.688 -32.008 1.00 80.62 623 LEU A CA 1
ATOM 4716 C C . LEU A 1 623 ? 37.983 33.520 -32.711 1.00 80.62 623 LEU A C 1
ATOM 4718 O O . LEU A 1 623 ? 37.224 34.223 -32.052 1.00 80.62 623 LEU A O 1
ATOM 4722 N N . ASP A 1 624 ? 37.824 33.343 -34.023 1.00 79.44 624 ASP A N 1
ATOM 4723 C CA . ASP A 1 624 ? 36.823 34.059 -34.825 1.00 79.44 624 ASP A CA 1
ATOM 4724 C C . ASP A 1 624 ? 35.375 33.761 -34.394 1.00 79.44 624 ASP A C 1
ATOM 4726 O O . ASP A 1 624 ? 34.451 34.531 -34.673 1.00 79.44 624 ASP A O 1
ATOM 4730 N N . LYS A 1 625 ? 35.153 32.658 -33.665 1.00 78.06 625 LYS A N 1
ATOM 4731 C CA . LYS A 1 625 ? 33.851 32.324 -33.068 1.00 78.06 625 LYS A CA 1
ATOM 4732 C C . LYS A 1 625 ? 33.519 33.149 -31.817 1.00 78.06 625 LYS A C 1
ATOM 4734 O O . LYS A 1 625 ? 32.406 33.004 -31.317 1.00 78.06 625 LYS A O 1
ATOM 4739 N N . ASN A 1 626 ? 34.429 34.003 -31.332 1.00 77.06 626 ASN A N 1
ATOM 4740 C CA . ASN A 1 626 ? 34.257 34.870 -30.156 1.00 77.06 626 ASN A CA 1
ATOM 4741 C C . ASN A 1 626 ? 33.709 34.104 -28.935 1.00 77.06 626 ASN A C 1
ATOM 4743 O O . ASN A 1 626 ? 32.737 34.509 -28.294 1.00 77.06 626 ASN A O 1
ATOM 4747 N N . VAL A 1 627 ? 34.291 32.933 -28.661 1.00 78.88 627 VAL A N 1
ATOM 4748 C CA . VAL A 1 627 ? 33.809 32.017 -27.620 1.00 78.88 627 VAL A CA 1
ATOM 4749 C C . VAL A 1 627 ? 34.062 32.612 -26.234 1.00 78.88 627 VAL A C 1
ATOM 4751 O O . VAL A 1 627 ? 35.152 33.100 -25.950 1.00 78.88 627 VAL A O 1
ATOM 4754 N N . VAL A 1 628 ? 33.076 32.516 -25.340 1.00 81.06 628 VAL A N 1
ATOM 4755 C CA . VAL A 1 628 ? 33.215 32.915 -23.933 1.00 81.06 628 VAL A CA 1
ATOM 4756 C C . VAL A 1 628 ? 33.427 31.675 -23.071 1.00 81.06 628 VAL A C 1
ATOM 4758 O O . VAL A 1 628 ? 32.568 30.799 -22.992 1.00 81.06 628 VAL A O 1
ATOM 4761 N N . GLN A 1 629 ? 34.579 31.594 -22.410 1.00 81.00 629 GLN A N 1
ATOM 4762 C CA . GLN A 1 629 ? 34.902 30.515 -21.487 1.00 81.00 629 GLN A CA 1
ATOM 4763 C C . GLN A 1 629 ? 34.286 30.781 -20.109 1.00 81.00 629 GLN A C 1
ATOM 4765 O O . GLN A 1 629 ? 34.470 31.848 -19.522 1.00 81.00 629 GLN A O 1
ATOM 4770 N N . LEU A 1 630 ? 33.608 29.771 -19.559 1.00 82.88 630 LEU A N 1
ATOM 4771 C CA . LEU A 1 630 ? 33.133 29.769 -18.176 1.00 82.88 630 LEU A CA 1
ATOM 4772 C C . LEU A 1 630 ? 34.202 29.153 -17.267 1.00 82.88 630 LEU A C 1
ATOM 4774 O O . LEU A 1 630 ? 34.502 27.963 -17.367 1.00 82.88 630 LEU A O 1
ATOM 4778 N N . LYS A 1 631 ? 34.771 29.952 -16.366 1.00 79.69 631 LYS A N 1
ATOM 4779 C CA . LYS A 1 631 ? 35.743 29.509 -15.363 1.00 79.69 631 LYS A CA 1
ATOM 4780 C C . LYS A 1 631 ? 35.045 29.374 -14.017 1.00 79.69 631 LYS A C 1
ATOM 4782 O O . LYS A 1 631 ? 34.679 30.369 -13.399 1.00 79.69 631 LYS A O 1
ATOM 4787 N N . LYS A 1 632 ? 34.856 28.132 -13.571 1.00 79.12 632 LYS A N 1
ATOM 4788 C CA . LYS A 1 632 ? 34.313 27.837 -12.241 1.00 79.12 632 LYS A CA 1
ATOM 4789 C C . LYS A 1 632 ? 35.425 27.944 -11.204 1.00 79.12 632 LYS A C 1
ATOM 4791 O O . LYS A 1 632 ? 36.421 27.226 -11.297 1.00 79.12 632 LYS A O 1
ATOM 4796 N N . LYS A 1 633 ? 35.255 28.839 -10.237 1.00 83.50 633 LYS A N 1
ATOM 4797 C CA . LYS A 1 633 ? 36.140 28.967 -9.081 1.00 83.50 633 LYS A CA 1
ATOM 4798 C C . LYS A 1 633 ? 35.795 27.903 -8.025 1.00 83.50 633 LYS A C 1
ATOM 4800 O O . LYS A 1 633 ? 34.665 27.411 -8.004 1.00 83.50 633 LYS A O 1
ATOM 4805 N N . PRO A 1 634 ? 36.743 27.539 -7.140 1.00 78.75 634 PRO A N 1
ATOM 4806 C CA . PRO A 1 634 ? 36.517 26.547 -6.082 1.00 78.75 634 PRO A CA 1
ATOM 4807 C C . PRO A 1 634 ? 35.387 26.904 -5.104 1.00 78.75 634 PRO A C 1
ATOM 4809 O O . PRO A 1 634 ? 34.833 26.018 -4.465 1.00 78.75 634 PRO A O 1
ATOM 4812 N N . ASP A 1 635 ? 35.032 28.185 -5.006 1.00 82.56 635 ASP A N 1
ATOM 4813 C CA . ASP A 1 635 ? 33.925 28.701 -4.193 1.00 82.56 635 ASP A CA 1
ATOM 4814 C C . ASP A 1 635 ? 32.544 28.579 -4.874 1.00 82.56 635 ASP A C 1
ATOM 4816 O O . ASP A 1 635 ? 31.535 29.004 -4.317 1.00 82.56 635 ASP A O 1
ATOM 4820 N N . GLY A 1 636 ? 32.487 28.002 -6.080 1.00 71.81 636 GLY A N 1
ATOM 4821 C CA . GLY A 1 636 ? 31.261 27.820 -6.856 1.00 71.81 636 GLY A CA 1
ATOM 4822 C C . GLY A 1 636 ? 30.871 29.017 -7.728 1.00 71.81 636 GLY A C 1
ATOM 4823 O O . GLY A 1 636 ? 29.916 28.908 -8.499 1.00 71.81 636 GLY A O 1
ATOM 4824 N N . THR A 1 637 ? 31.605 30.134 -7.670 1.00 81.19 637 THR A N 1
ATOM 4825 C CA . THR A 1 637 ? 31.358 31.293 -8.539 1.00 81.19 637 THR A CA 1
ATOM 4826 C C . THR A 1 637 ? 31.860 31.042 -9.966 1.00 81.19 637 THR A C 1
ATOM 4828 O O . THR A 1 637 ? 32.787 30.260 -10.200 1.00 81.19 637 THR A O 1
ATOM 4831 N N . VAL A 1 638 ? 31.212 31.667 -10.956 1.00 80.88 638 VAL A N 1
ATOM 4832 C CA . VAL A 1 638 ? 31.507 31.459 -12.383 1.00 80.88 638 VAL A CA 1
ATOM 4833 C C . VAL A 1 638 ? 31.936 32.772 -13.020 1.00 80.88 638 VAL A C 1
ATOM 4835 O O . VAL A 1 638 ? 31.119 33.672 -13.198 1.00 80.88 638 VAL A O 1
ATOM 4838 N N . ASP A 1 639 ? 33.199 32.852 -13.424 1.00 86.06 639 ASP A N 1
ATOM 4839 C CA . ASP A 1 639 ? 33.706 33.965 -14.222 1.00 86.06 639 ASP A CA 1
ATOM 4840 C C . ASP A 1 639 ? 33.500 33.665 -15.710 1.00 86.06 639 ASP A C 1
ATOM 4842 O O . ASP A 1 639 ? 33.838 32.580 -16.192 1.00 86.06 639 ASP A O 1
ATOM 4846 N N . ARG A 1 640 ? 32.978 34.639 -16.459 1.00 82.75 640 ARG A N 1
ATOM 4847 C CA . ARG A 1 640 ? 32.889 34.579 -17.923 1.00 82.75 640 ARG A CA 1
ATOM 4848 C C . ARG A 1 640 ? 34.055 35.369 -18.508 1.00 82.75 640 ARG A C 1
ATOM 4850 O O . ARG A 1 640 ? 34.141 36.572 -18.282 1.00 82.75 640 ARG A O 1
ATOM 4857 N N . ALA A 1 641 ? 34.948 34.711 -19.238 1.00 82.00 641 ALA A N 1
ATOM 4858 C CA . ALA A 1 641 ? 36.092 35.359 -19.873 1.00 82.00 641 ALA A CA 1
ATOM 4859 C C . ALA A 1 641 ? 36.116 35.022 -21.369 1.00 82.00 641 ALA A C 1
ATOM 4861 O O . ALA A 1 641 ? 36.041 33.839 -21.711 1.00 82.00 641 ALA A O 1
ATOM 4862 N N . PRO A 1 642 ? 36.202 36.017 -22.261 1.00 83.81 642 PRO A N 1
ATOM 4863 C CA . PRO A 1 642 ? 36.298 35.759 -23.689 1.00 83.81 642 PRO A CA 1
ATOM 4864 C C . PRO A 1 642 ? 37.642 35.089 -24.037 1.00 83.81 642 PRO A C 1
ATOM 4866 O O . PRO A 1 642 ? 38.638 35.211 -23.314 1.00 83.81 642 PRO A O 1
ATOM 4869 N N . VAL A 1 643 ? 37.627 34.275 -25.092 1.00 85.81 643 VAL A N 1
ATOM 4870 C CA . VAL A 1 643 ? 38.791 33.551 -25.612 1.00 85.81 643 VAL A CA 1
ATOM 4871 C C . VAL A 1 643 ? 39.364 34.366 -26.769 1.00 85.81 643 VAL A C 1
ATOM 4873 O O . VAL A 1 643 ? 38.944 34.200 -27.911 1.00 85.81 643 VAL A O 1
ATOM 4876 N N . ASP A 1 644 ? 40.331 35.230 -26.458 1.00 84.50 644 ASP A N 1
ATOM 4877 C CA . ASP A 1 644 ? 40.813 36.278 -27.378 1.00 84.50 644 ASP A CA 1
ATOM 4878 C C . ASP A 1 644 ? 42.237 36.026 -27.885 1.00 84.50 644 ASP A C 1
ATOM 4880 O O . ASP A 1 644 ? 42.744 36.719 -28.765 1.00 84.50 644 ASP A O 1
ATOM 4884 N N . THR A 1 645 ? 42.924 35.040 -27.310 1.00 84.00 645 THR A N 1
ATOM 4885 C CA . THR A 1 645 ? 44.309 34.713 -27.655 1.00 84.00 645 THR A CA 1
ATOM 4886 C C . THR A 1 645 ? 44.445 33.246 -28.011 1.00 84.00 645 THR A C 1
ATOM 4888 O O . THR A 1 645 ? 43.785 32.384 -27.425 1.00 84.00 645 THR A O 1
ATOM 4891 N N . GLU A 1 646 ? 45.374 32.924 -28.918 1.00 81.81 646 GLU A N 1
ATOM 4892 C CA . GLU A 1 646 ? 45.631 31.533 -29.298 1.00 81.81 646 GLU A CA 1
ATOM 4893 C C . GLU A 1 646 ? 45.894 30.668 -28.057 1.00 81.81 646 GLU A C 1
ATOM 4895 O O . GLU A 1 646 ? 45.438 29.532 -27.993 1.00 81.81 646 GLU A O 1
ATOM 4900 N N . ALA A 1 647 ? 46.591 31.191 -27.041 1.00 82.88 647 ALA A N 1
ATOM 4901 C CA . ALA A 1 647 ? 46.881 30.514 -25.775 1.00 82.88 647 ALA A CA 1
ATOM 4902 C C . ALA A 1 647 ? 45.638 29.936 -25.070 1.00 82.88 647 ALA A C 1
ATOM 4904 O O . ALA A 1 647 ? 45.754 28.902 -24.416 1.00 82.88 647 ALA A O 1
ATOM 4905 N N . GLN A 1 648 ? 44.474 30.563 -25.236 1.00 84.38 648 GLN A N 1
ATOM 4906 C CA . GLN A 1 648 ? 43.237 30.234 -24.528 1.00 84.38 648 GLN A CA 1
ATOM 4907 C C . GLN A 1 648 ? 42.329 29.252 -25.289 1.00 84.38 648 GLN A C 1
ATOM 4909 O O . GLN A 1 648 ? 41.395 28.718 -24.692 1.00 84.38 648 GLN A O 1
ATOM 4914 N N . VAL A 1 649 ? 42.588 28.981 -26.576 1.00 85.69 649 VAL A N 1
ATOM 4915 C CA . VAL A 1 649 ? 41.806 27.992 -27.340 1.00 85.69 649 VAL A CA 1
ATOM 4916 C C . VAL A 1 649 ? 42.232 26.553 -27.036 1.00 85.69 649 VAL A C 1
ATOM 4918 O O . VAL A 1 649 ? 43.336 26.291 -26.550 1.00 85.69 649 VAL A O 1
ATOM 4921 N N . VAL A 1 650 ? 41.362 25.598 -27.379 1.00 85.62 650 VAL A N 1
ATOM 4922 C CA . VAL A 1 650 ? 41.639 24.159 -27.279 1.00 85.62 650 VAL A CA 1
ATOM 4923 C C . VAL A 1 650 ? 42.915 23.809 -28.053 1.00 85.62 650 VAL A C 1
ATOM 4925 O O . VAL A 1 650 ? 43.058 24.115 -29.235 1.00 85.62 650 VAL A O 1
ATOM 4928 N N . LYS A 1 651 ? 43.865 23.165 -27.366 1.00 86.31 651 LYS A N 1
ATOM 4929 C CA . LYS A 1 651 ? 45.195 22.844 -27.914 1.00 86.31 651 LYS A CA 1
ATOM 4930 C C . LYS A 1 651 ? 45.283 21.463 -28.542 1.00 86.31 651 LYS A C 1
ATOM 4932 O O . LYS A 1 651 ? 46.057 21.270 -29.476 1.00 86.31 651 LYS A O 1
ATOM 4937 N N . LEU A 1 652 ? 44.501 20.531 -28.017 1.00 87.81 652 LEU A N 1
ATOM 4938 C CA . LEU A 1 652 ? 44.490 19.123 -28.372 1.00 87.81 652 LEU A CA 1
ATOM 4939 C C . LEU A 1 652 ? 43.041 18.713 -28.626 1.00 87.81 652 LEU A C 1
ATOM 4941 O O . LEU A 1 652 ? 42.176 19.008 -27.803 1.00 87.81 652 LEU A O 1
ATOM 4945 N N . ALA A 1 653 ? 42.770 18.047 -29.744 1.00 85.00 653 ALA A N 1
ATOM 4946 C CA . ALA A 1 653 ? 41.433 17.558 -30.054 1.00 85.00 653 ALA A CA 1
ATOM 4947 C C . ALA A 1 653 ? 41.472 16.252 -30.851 1.00 85.00 653 ALA A C 1
ATOM 4949 O O . ALA A 1 653 ? 42.386 15.999 -31.637 1.00 85.00 653 ALA A O 1
ATOM 4950 N N . ALA A 1 654 ? 40.435 15.440 -30.660 1.00 85.25 654 ALA A N 1
ATOM 4951 C CA . ALA A 1 654 ? 40.127 14.298 -31.506 1.00 85.25 654 ALA A CA 1
ATOM 4952 C C . ALA A 1 654 ? 39.493 14.806 -32.814 1.00 85.25 654 ALA A C 1
ATOM 4954 O O . ALA A 1 654 ? 38.282 14.989 -32.911 1.00 85.25 654 ALA A O 1
ATOM 4955 N N . GLN A 1 655 ? 40.332 15.110 -33.803 1.00 84.44 655 GLN A N 1
ATOM 4956 C CA . GLN A 1 655 ? 39.901 15.698 -35.073 1.00 84.44 655 GLN A CA 1
ATOM 4957 C C . GLN A 1 655 ? 39.424 14.603 -36.028 1.00 84.44 655 GLN A C 1
ATOM 4959 O O . GLN A 1 655 ? 40.196 13.706 -36.382 1.00 84.44 655 GLN A O 1
ATOM 4964 N N . ILE A 1 656 ? 38.160 14.665 -36.450 1.00 82.19 656 ILE A N 1
ATOM 4965 C CA . ILE A 1 656 ? 37.606 13.692 -37.392 1.00 82.19 656 ILE A CA 1
ATOM 4966 C C . ILE A 1 656 ? 38.277 13.822 -38.767 1.00 82.19 656 ILE A C 1
ATOM 4968 O O . ILE A 1 656 ? 38.587 14.924 -39.218 1.00 82.19 656 ILE A O 1
ATOM 4972 N N . GLY A 1 657 ? 38.554 12.681 -39.397 1.00 80.06 657 GLY A N 1
ATOM 4973 C CA . GLY A 1 657 ? 39.074 12.618 -40.763 1.00 80.06 657 GLY A CA 1
ATOM 4974 C C . GLY A 1 657 ? 37.983 12.828 -41.816 1.00 80.06 657 GLY A C 1
ATOM 4975 O O . GLY A 1 657 ? 36.859 13.221 -41.506 1.00 80.06 657 GLY A O 1
ATOM 4976 N N . THR A 1 658 ? 38.295 12.527 -43.075 1.00 76.69 658 THR A N 1
ATOM 4977 C CA . THR A 1 658 ? 37.328 12.656 -44.172 1.00 76.69 658 THR A CA 1
ATOM 4978 C C . THR A 1 658 ? 36.355 11.474 -44.213 1.00 76.69 658 THR A C 1
ATOM 4980 O O . THR A 1 658 ? 36.755 10.309 -44.122 1.00 76.69 658 THR A O 1
ATOM 4983 N N . VAL A 1 659 ? 35.066 11.786 -44.380 1.00 83.62 659 VAL A N 1
ATOM 4984 C CA . VAL A 1 659 ? 33.996 10.830 -44.697 1.00 83.62 659 VAL A CA 1
ATOM 4985 C C . VAL A 1 659 ? 33.227 11.375 -45.886 1.00 83.62 659 VAL A C 1
ATOM 4987 O O . VAL A 1 659 ? 32.733 12.495 -45.837 1.00 83.62 659 VAL A O 1
ATOM 4990 N N . ASP A 1 660 ? 33.143 10.585 -46.950 1.00 86.88 660 ASP A N 1
ATOM 4991 C CA . ASP A 1 660 ? 32.350 10.911 -48.130 1.00 86.88 660 ASP A CA 1
ATOM 4992 C C . ASP A 1 660 ? 31.548 9.677 -48.541 1.00 86.88 660 ASP A C 1
ATOM 4994 O O . ASP A 1 660 ? 32.069 8.726 -49.133 1.00 86.88 660 ASP A O 1
ATOM 4998 N N . LEU A 1 661 ? 30.258 9.709 -48.204 1.00 88.50 661 LEU A N 1
ATOM 4999 C CA . LEU A 1 661 ? 29.317 8.640 -48.517 1.00 88.50 661 LEU A CA 1
ATOM 5000 C C . LEU A 1 661 ? 29.149 8.411 -50.023 1.00 88.50 661 LEU A C 1
ATOM 5002 O O . LEU A 1 661 ? 28.890 7.287 -50.451 1.00 88.50 661 LEU A O 1
ATOM 5006 N N . THR A 1 662 ? 29.335 9.450 -50.834 1.00 87.69 662 THR A N 1
ATOM 5007 C CA . THR A 1 662 ? 29.155 9.359 -52.283 1.00 87.69 662 THR A CA 1
ATOM 5008 C C . THR A 1 662 ? 30.339 8.645 -52.912 1.00 87.69 662 THR A C 1
ATOM 5010 O O . THR A 1 662 ? 30.174 7.610 -53.557 1.00 87.69 662 THR A O 1
ATOM 5013 N N . SER A 1 663 ? 31.552 9.163 -52.704 1.00 85.62 663 SER A N 1
ATOM 5014 C CA . SER A 1 663 ? 32.741 8.614 -53.363 1.00 85.62 663 SER A CA 1
ATOM 5015 C C . SER A 1 663 ? 33.196 7.278 -52.782 1.00 85.62 663 SER A C 1
ATOM 5017 O O . SER A 1 663 ? 33.774 6.485 -53.524 1.00 85.62 663 SER A O 1
ATOM 5019 N N . SER A 1 664 ? 32.923 7.014 -51.499 1.00 84.44 664 SER A N 1
ATOM 5020 C CA . SER A 1 664 ? 33.408 5.811 -50.804 1.00 84.44 664 SER A CA 1
ATOM 5021 C C . SER A 1 664 ? 32.381 4.679 -50.747 1.00 84.44 664 SER A C 1
ATOM 5023 O O . SER A 1 664 ? 32.771 3.514 -50.730 1.00 84.44 664 SER A O 1
ATOM 5025 N N . TYR A 1 665 ? 31.084 5.007 -50.758 1.00 87.56 665 TYR A N 1
ATOM 5026 C CA . TYR A 1 665 ? 30.008 4.039 -50.512 1.00 87.56 665 TYR A CA 1
ATOM 5027 C C . TYR A 1 665 ? 28.895 4.054 -51.574 1.00 87.56 665 TYR A C 1
ATOM 5029 O O . TYR A 1 665 ? 27.967 3.251 -51.504 1.00 87.56 665 TYR A O 1
ATOM 5037 N N . GLY A 1 666 ? 28.963 4.949 -52.566 1.00 85.31 666 GLY A N 1
ATOM 5038 C CA . GLY A 1 666 ? 27.961 5.041 -53.632 1.00 85.31 666 GLY A CA 1
ATOM 5039 C C . GLY A 1 666 ? 26.620 5.634 -53.194 1.00 85.31 666 GLY A C 1
ATOM 5040 O O . GLY A 1 666 ? 25.632 5.526 -53.918 1.00 85.31 666 GLY A O 1
ATOM 5041 N N . VAL A 1 667 ? 26.544 6.262 -52.018 1.00 87.69 667 VAL A N 1
ATOM 5042 C CA . VAL A 1 667 ? 25.310 6.916 -51.565 1.00 87.69 667 VAL A CA 1
ATOM 5043 C C . VAL A 1 667 ? 25.012 8.109 -52.481 1.00 87.69 667 VAL A C 1
ATOM 5045 O O . VAL A 1 667 ? 25.915 8.899 -52.753 1.00 87.69 667 VAL A O 1
ATOM 5048 N N . PRO A 1 668 ? 23.768 8.289 -52.965 1.00 86.44 668 PRO A N 1
ATOM 5049 C CA . PRO A 1 668 ? 23.432 9.419 -53.822 1.00 86.44 668 PRO A CA 1
ATOM 5050 C C . PRO A 1 668 ? 23.796 10.759 -53.175 1.00 86.44 668 PRO A C 1
ATOM 5052 O O . PRO A 1 668 ? 23.403 11.029 -52.040 1.00 86.44 668 PRO A O 1
ATOM 5055 N N . ARG A 1 669 ? 24.490 11.625 -53.923 1.00 82.81 669 ARG A N 1
ATOM 5056 C CA . ARG A 1 669 ? 25.002 12.913 -53.426 1.00 82.81 669 ARG A CA 1
ATOM 5057 C C . ARG A 1 669 ? 23.933 13.772 -52.750 1.00 82.81 669 ARG A C 1
ATOM 5059 O O . ARG A 1 669 ? 24.158 14.263 -51.653 1.00 82.81 669 ARG A O 1
ATOM 5066 N N . GLY A 1 670 ? 22.752 13.883 -53.362 1.00 76.00 670 GLY A N 1
ATOM 5067 C CA . GLY A 1 670 ? 21.642 14.647 -52.788 1.00 76.00 670 GLY A CA 1
ATOM 5068 C C . GLY A 1 670 ? 21.148 14.093 -51.448 1.00 76.00 670 GLY A C 1
ATOM 5069 O O . GLY A 1 670 ? 20.718 14.862 -50.603 1.00 76.00 670 GLY A O 1
ATOM 5070 N N . LEU A 1 671 ? 21.254 12.780 -51.216 1.00 75.75 671 LEU A N 1
ATOM 5071 C CA . LEU A 1 671 ? 20.910 12.167 -49.932 1.00 75.75 671 LEU A CA 1
ATOM 5072 C C . LEU A 1 671 ? 22.020 12.396 -48.898 1.00 75.75 671 LEU A C 1
ATOM 5074 O O . LEU A 1 671 ? 21.728 12.769 -47.765 1.00 75.75 671 LEU A O 1
ATOM 5078 N N . ALA A 1 672 ? 23.286 12.234 -49.291 1.00 81.00 672 ALA A N 1
ATOM 5079 C CA . ALA A 1 672 ? 24.426 12.494 -48.413 1.00 81.00 672 ALA A CA 1
ATOM 5080 C C . ALA A 1 672 ? 24.468 13.961 -47.936 1.00 81.00 672 ALA A C 1
ATOM 5082 O O . ALA A 1 672 ? 24.726 14.217 -46.765 1.00 81.00 672 ALA A O 1
ATOM 5083 N N . GLU A 1 673 ? 24.136 14.919 -48.806 1.00 78.50 673 GLU A N 1
ATOM 5084 C CA . GLU A 1 673 ? 24.110 16.354 -48.484 1.00 78.50 673 GLU A CA 1
ATOM 5085 C C . GLU A 1 673 ? 22.978 16.758 -47.517 1.00 78.50 673 GLU A C 1
ATOM 5087 O O . GLU A 1 673 ? 23.061 17.820 -46.903 1.00 78.50 673 GLU A O 1
ATOM 5092 N N . THR A 1 674 ? 21.948 15.920 -47.327 1.00 71.94 674 THR A N 1
ATOM 5093 C CA . THR A 1 674 ? 20.905 16.149 -46.300 1.00 71.94 674 THR A CA 1
ATOM 5094 C C . THR A 1 674 ? 21.334 15.725 -44.894 1.00 71.94 674 THR A C 1
ATOM 5096 O O . THR A 1 674 ? 20.660 16.055 -43.918 1.00 71.94 674 THR A O 1
ATOM 5099 N N . MET A 1 675 ? 22.439 14.986 -44.778 1.00 79.62 675 MET A N 1
ATOM 5100 C CA . MET A 1 675 ? 22.945 14.447 -43.520 1.00 79.62 675 MET A CA 1
ATOM 5101 C C . MET A 1 675 ? 24.041 15.349 -42.952 1.00 79.62 675 MET A C 1
ATOM 5103 O O . MET A 1 675 ? 24.933 15.796 -43.676 1.00 79.62 675 MET A O 1
ATOM 5107 N N . ASP A 1 676 ? 24.026 15.561 -41.639 1.00 79.75 676 ASP A N 1
ATOM 5108 C CA . ASP A 1 676 ? 25.152 16.177 -40.942 1.00 79.75 676 ASP A CA 1
ATOM 5109 C C . ASP A 1 676 ? 26.351 15.214 -40.849 1.00 79.75 676 ASP A C 1
ATOM 5111 O O . ASP A 1 676 ? 26.242 14.012 -41.106 1.00 79.75 676 ASP A O 1
ATOM 5115 N N . VAL A 1 677 ? 27.520 15.739 -40.470 1.00 80.56 677 VAL A N 1
ATOM 5116 C CA . VAL A 1 677 ? 28.763 14.948 -40.403 1.00 80.56 677 VAL A CA 1
ATOM 5117 C C . VAL A 1 677 ? 28.604 13.737 -39.479 1.00 80.56 677 VAL A C 1
ATOM 5119 O O . VAL A 1 677 ? 29.068 12.648 -39.810 1.00 80.56 677 VAL A O 1
ATOM 5122 N N . ALA A 1 678 ? 27.909 13.894 -38.350 1.00 80.00 678 ALA A N 1
ATOM 5123 C CA . ALA A 1 678 ? 27.693 12.811 -37.398 1.00 80.00 678 ALA A CA 1
ATOM 5124 C C . ALA A 1 678 ? 26.836 11.677 -37.992 1.00 80.00 678 ALA A C 1
ATOM 5126 O O . ALA A 1 678 ? 27.196 10.504 -37.869 1.00 80.00 678 ALA A O 1
ATOM 5127 N N . SER A 1 679 ? 25.755 12.009 -38.705 1.00 83.00 679 SER A N 1
ATOM 5128 C CA . SER A 1 679 ? 24.917 11.020 -39.393 1.00 83.00 679 SER A CA 1
ATOM 5129 C C . SER A 1 679 ? 25.654 10.353 -40.550 1.00 83.00 679 SER A C 1
ATOM 5131 O O . SER A 1 679 ? 25.544 9.139 -40.717 1.00 83.00 679 SER A O 1
ATOM 5133 N N . GLN A 1 680 ? 26.454 11.104 -41.314 1.00 87.25 680 GLN A N 1
ATOM 5134 C CA . GLN A 1 680 ? 27.244 10.533 -42.407 1.00 87.25 680 GLN A CA 1
ATOM 5135 C C . GLN A 1 680 ? 28.251 9.493 -41.902 1.00 87.25 680 GLN A C 1
ATOM 5137 O O . GLN A 1 680 ? 28.369 8.408 -42.471 1.00 87.25 680 GLN A O 1
ATOM 5142 N N . VAL A 1 681 ? 28.936 9.784 -40.795 1.00 87.88 681 VAL A N 1
ATOM 5143 C CA . VAL A 1 681 ? 29.868 8.846 -40.150 1.00 87.88 681 VAL A CA 1
ATOM 5144 C C . VAL A 1 681 ? 29.133 7.601 -39.655 1.00 87.88 681 VAL A C 1
ATOM 5146 O O . VAL A 1 681 ? 29.625 6.487 -39.823 1.00 87.88 681 VAL A O 1
ATOM 5149 N N . ALA A 1 682 ? 27.942 7.762 -39.080 1.00 86.00 682 ALA A N 1
ATOM 5150 C CA . ALA A 1 682 ? 27.169 6.643 -38.557 1.00 86.00 682 ALA A CA 1
ATOM 5151 C C . ALA A 1 682 ? 26.635 5.716 -39.669 1.00 86.00 682 ALA A C 1
ATOM 5153 O O . ALA A 1 682 ? 26.676 4.492 -39.533 1.00 86.00 682 ALA A O 1
ATOM 5154 N N . VAL A 1 683 ? 26.212 6.284 -40.803 1.00 87.94 683 VAL A N 1
ATOM 5155 C CA . VAL A 1 683 ? 25.830 5.515 -41.998 1.00 87.94 683 VAL A CA 1
ATOM 5156 C C . VAL A 1 683 ? 27.034 4.762 -42.563 1.00 87.94 683 VAL A C 1
ATOM 5158 O O . VAL A 1 683 ? 26.932 3.561 -42.811 1.00 87.94 683 VAL A O 1
ATOM 5161 N N . ALA A 1 684 ? 28.190 5.420 -42.692 1.00 90.12 684 ALA A N 1
ATOM 5162 C CA . ALA A 1 684 ? 29.426 4.771 -43.133 1.00 90.12 684 ALA A CA 1
ATOM 5163 C C . ALA A 1 684 ? 29.825 3.602 -42.212 1.00 90.12 684 ALA A C 1
ATOM 5165 O O . ALA A 1 684 ? 30.142 2.520 -42.702 1.00 90.12 684 ALA A O 1
ATOM 5166 N N . ALA A 1 685 ? 29.715 3.768 -40.887 1.00 89.25 685 ALA A N 1
ATOM 5167 C CA . ALA A 1 685 ? 29.951 2.692 -39.921 1.00 89.25 685 ALA A CA 1
ATOM 5168 C C . ALA A 1 685 ? 29.032 1.487 -40.164 1.00 89.25 685 ALA A C 1
ATOM 5170 O O . ALA A 1 685 ? 29.495 0.343 -40.182 1.00 89.25 685 ALA A O 1
ATOM 5171 N N . GLY A 1 686 ? 27.742 1.735 -40.401 1.00 88.81 686 GLY A N 1
ATOM 5172 C CA . GLY A 1 686 ? 26.778 0.689 -40.727 1.00 88.81 686 GLY A CA 1
ATOM 5173 C C . GLY A 1 686 ? 27.130 -0.075 -42.006 1.00 88.81 686 GLY A C 1
ATOM 5174 O O . GLY A 1 686 ? 27.084 -1.305 -42.031 1.00 88.81 686 GLY A O 1
ATOM 5175 N N . MET A 1 687 ? 27.547 0.640 -43.052 1.00 89.62 687 MET A N 1
ATOM 5176 C CA . MET A 1 687 ? 27.969 0.036 -44.318 1.00 89.62 687 MET A CA 1
ATOM 5177 C C . MET A 1 687 ? 29.247 -0.800 -44.155 1.00 89.62 687 MET A C 1
ATOM 5179 O O . MET A 1 687 ? 29.307 -1.934 -44.633 1.00 89.62 687 MET A O 1
ATOM 5183 N N . GLU A 1 688 ? 30.239 -0.306 -43.414 1.00 90.62 688 GLU A N 1
ATOM 5184 C CA . GLU A 1 688 ? 31.456 -1.068 -43.100 1.00 90.62 688 GLU A CA 1
ATOM 5185 C C . GLU A 1 688 ? 31.174 -2.300 -42.231 1.00 90.62 688 GLU A C 1
ATOM 5187 O O . GLU A 1 688 ? 31.825 -3.329 -42.399 1.00 90.62 688 GLU A O 1
ATOM 5192 N N . ALA A 1 689 ? 30.180 -2.251 -41.339 1.00 89.00 689 ALA A N 1
ATOM 5193 C CA . ALA A 1 689 ? 29.779 -3.414 -40.549 1.00 89.00 689 ALA A CA 1
ATOM 5194 C C . ALA A 1 689 ? 29.154 -4.512 -41.431 1.00 89.00 689 ALA A C 1
ATOM 5196 O O . ALA A 1 689 ? 29.473 -5.690 -41.261 1.00 89.00 689 ALA A O 1
ATOM 5197 N N . LEU A 1 690 ? 28.335 -4.141 -42.425 1.00 88.38 690 LEU A N 1
ATOM 5198 C CA . LEU A 1 690 ? 27.799 -5.087 -43.415 1.00 88.38 690 LEU A CA 1
ATOM 5199 C C . LEU A 1 690 ? 28.908 -5.735 -44.252 1.00 88.38 690 LEU A C 1
ATOM 5201 O O . LEU A 1 690 ? 28.861 -6.935 -44.532 1.00 88.38 690 LEU A O 1
ATOM 5205 N N . LYS A 1 691 ? 29.919 -4.949 -44.633 1.00 89.38 691 LYS A N 1
ATOM 5206 C CA . LYS A 1 691 ? 31.094 -5.438 -45.358 1.00 89.38 691 LYS A CA 1
ATOM 5207 C C . LYS A 1 691 ? 31.955 -6.354 -44.487 1.00 89.38 691 LYS A C 1
ATOM 5209 O O . LYS A 1 691 ? 32.359 -7.418 -44.946 1.00 89.38 691 LYS A O 1
ATOM 5214 N N . SER A 1 692 ? 32.189 -5.984 -43.226 1.00 87.81 692 SER A N 1
ATOM 5215 C CA . SER A 1 692 ? 32.883 -6.814 -42.231 1.00 87.81 692 SER A CA 1
ATOM 5216 C C . SER A 1 692 ? 32.180 -8.160 -42.027 1.00 87.81 692 SER A C 1
ATOM 5218 O O . SER A 1 692 ? 32.851 -9.183 -41.928 1.00 87.81 692 SER A O 1
ATOM 5220 N N . ALA A 1 693 ? 30.844 -8.172 -42.056 1.00 86.31 693 ALA A N 1
ATOM 5221 C CA . ALA A 1 693 ? 30.040 -9.388 -41.986 1.00 86.31 693 ALA A CA 1
ATOM 5222 C C . ALA A 1 693 ? 30.081 -10.253 -43.261 1.00 86.31 693 ALA A C 1
ATOM 5224 O O . ALA A 1 693 ? 29.507 -11.340 -43.274 1.00 86.31 693 ALA A O 1
ATOM 5225 N N . GLY A 1 694 ? 30.698 -9.773 -44.348 1.00 87.06 694 GLY A N 1
ATOM 5226 C CA . GLY A 1 694 ? 30.714 -10.448 -45.648 1.00 87.06 694 GLY A CA 1
ATOM 5227 C C . GLY A 1 694 ? 29.359 -10.465 -46.366 1.00 87.06 694 GLY A C 1
ATOM 5228 O O . GLY A 1 694 ? 29.185 -11.227 -47.313 1.00 87.06 694 GLY A O 1
ATOM 5229 N N . LEU A 1 695 ? 28.398 -9.645 -45.926 1.00 86.81 695 LEU A N 1
ATOM 5230 C CA . LEU A 1 695 ? 27.035 -9.606 -46.475 1.00 86.81 695 LEU A CA 1
ATOM 5231 C C . LEU A 1 695 ? 26.917 -8.741 -47.734 1.00 86.81 695 LEU A C 1
ATOM 5233 O O . LEU A 1 695 ? 25.959 -8.869 -48.494 1.00 86.81 695 LEU A O 1
ATOM 5237 N N . VAL A 1 696 ? 27.895 -7.865 -47.950 1.00 88.75 696 VAL A N 1
ATOM 5238 C CA . VAL A 1 696 ? 28.045 -7.034 -49.147 1.00 88.75 696 VAL A CA 1
ATOM 5239 C C . VAL A 1 696 ? 29.501 -7.084 -49.596 1.00 88.75 696 VAL A C 1
ATOM 5241 O O . VAL A 1 696 ? 30.397 -7.303 -48.777 1.00 88.75 696 VAL A O 1
ATOM 5244 N N . SER A 1 697 ? 29.766 -6.887 -50.890 1.00 86.31 697 SER A N 1
ATOM 5245 C CA . SER A 1 697 ? 31.147 -6.896 -51.383 1.00 86.31 697 SER A CA 1
ATOM 5246 C C . SER A 1 697 ? 31.889 -5.640 -50.916 1.00 86.31 697 SER A C 1
ATOM 5248 O O . SER A 1 697 ? 33.045 -5.724 -50.494 1.00 86.31 697 SER A O 1
ATOM 5250 N N . GLY A 1 698 ? 31.223 -4.479 -50.985 1.00 84.31 698 GLY A N 1
ATOM 5251 C CA . GLY A 1 698 ? 31.754 -3.168 -50.611 1.00 84.31 698 GLY A CA 1
ATOM 5252 C C . GLY A 1 698 ? 33.133 -2.870 -51.213 1.00 84.31 698 GLY A C 1
ATOM 5253 O O . GLY A 1 698 ? 33.963 -2.215 -50.573 1.00 84.31 698 GLY A O 1
ATOM 5254 N N . LYS A 1 699 ? 33.433 -3.445 -52.390 1.00 82.06 699 LYS A N 1
ATOM 5255 C CA . LYS A 1 699 ? 34.758 -3.379 -53.034 1.00 82.06 699 LYS A CA 1
ATOM 5256 C C . LYS A 1 699 ? 34.936 -2.110 -53.858 1.00 82.06 699 LYS A C 1
ATOM 5258 O O . LYS A 1 699 ? 36.054 -1.611 -53.952 1.00 82.06 699 LYS A O 1
ATOM 5263 N N . THR A 1 700 ? 33.854 -1.602 -54.439 1.00 84.12 700 THR A N 1
ATOM 5264 C CA . THR A 1 700 ? 33.838 -0.355 -55.209 1.00 84.12 700 THR A CA 1
ATOM 5265 C C . THR A 1 700 ? 32.802 0.612 -54.644 1.00 84.12 700 THR A C 1
ATOM 5267 O O . THR A 1 700 ? 32.060 0.279 -53.726 1.00 84.12 700 THR A O 1
ATOM 5270 N N . ASN A 1 701 ? 32.732 1.821 -55.193 1.00 81.12 701 ASN A N 1
ATOM 5271 C CA . ASN A 1 701 ? 31.687 2.794 -54.877 1.00 81.12 701 ASN A CA 1
ATOM 5272 C C . ASN A 1 701 ? 30.411 2.602 -55.718 1.00 81.12 701 ASN A C 1
ATOM 5274 O O . ASN A 1 701 ? 29.536 3.464 -55.719 1.00 81.12 701 ASN A O 1
ATOM 5278 N N . ASN A 1 702 ? 30.292 1.488 -56.447 1.00 85.31 702 ASN A N 1
ATOM 5279 C CA . ASN A 1 702 ? 29.064 1.133 -57.141 1.00 85.31 702 ASN A CA 1
ATOM 5280 C C . ASN A 1 702 ? 27.989 0.753 -56.104 1.00 85.31 702 ASN A C 1
ATOM 5282 O O . ASN A 1 702 ? 28.223 -0.169 -55.324 1.00 85.31 702 ASN A O 1
ATOM 5286 N N . PRO A 1 703 ? 26.797 1.377 -56.100 1.00 80.19 703 PRO A N 1
ATOM 5287 C CA . PRO A 1 703 ? 25.723 1.029 -55.164 1.00 80.19 703 PRO A CA 1
ATOM 5288 C C . PRO A 1 703 ? 25.353 -0.462 -55.164 1.00 80.19 703 PRO A C 1
ATOM 5290 O O . PRO A 1 703 ? 24.939 -0.995 -54.138 1.00 80.19 703 PRO A O 1
ATOM 5293 N N . ASN A 1 704 ? 25.532 -1.156 -56.295 1.00 83.06 704 ASN A N 1
ATOM 5294 C CA . ASN A 1 704 ? 25.277 -2.594 -56.395 1.00 83.06 704 ASN A CA 1
ATOM 5295 C C . ASN A 1 704 ? 26.235 -3.438 -55.538 1.00 83.06 704 ASN A C 1
ATOM 5297 O O . ASN A 1 704 ? 25.835 -4.500 -55.074 1.00 83.06 704 ASN A O 1
ATOM 5301 N N . ASP A 1 705 ? 27.455 -2.959 -55.277 1.00 86.56 705 ASP A N 1
ATOM 5302 C CA . ASP A 1 705 ? 28.428 -3.640 -54.408 1.00 86.56 705 ASP A CA 1
ATOM 5303 C C . ASP A 1 705 ? 28.079 -3.522 -52.918 1.00 86.56 705 ASP A C 1
ATOM 5305 O O . ASP A 1 705 ? 28.558 -4.312 -52.102 1.00 86.56 705 ASP A O 1
ATOM 5309 N N . TRP A 1 706 ? 27.234 -2.552 -52.568 1.00 86.69 706 TRP A N 1
ATOM 5310 C CA . TRP A 1 706 ? 26.743 -2.298 -51.211 1.00 86.69 706 TRP A CA 1
ATOM 5311 C C . TRP A 1 706 ? 25.297 -2.753 -51.013 1.00 86.69 706 TRP A C 1
ATOM 5313 O O . TRP A 1 706 ? 24.727 -2.592 -49.932 1.00 86.69 706 TRP A O 1
ATOM 5323 N N . LYS A 1 707 ? 24.689 -3.327 -52.054 1.00 85.31 707 LYS A N 1
ATOM 5324 C CA . LYS A 1 707 ? 23.329 -3.842 -52.007 1.00 85.31 707 LYS A CA 1
ATOM 5325 C C . LYS A 1 707 ? 23.330 -5.205 -51.328 1.00 85.31 707 LYS A C 1
ATOM 5327 O O . LYS A 1 707 ? 23.973 -6.145 -51.786 1.00 85.31 707 LYS A O 1
ATOM 5332 N N . LEU A 1 708 ? 22.560 -5.309 -50.255 1.00 82.88 708 LEU A N 1
ATOM 5333 C CA . LEU A 1 708 ? 22.289 -6.581 -49.606 1.00 82.88 708 LEU A CA 1
ATOM 5334 C C . LEU A 1 708 ? 21.471 -7.489 -50.545 1.00 82.88 708 LEU A C 1
ATOM 5336 O O . LEU A 1 708 ? 20.504 -7.032 -51.164 1.00 82.88 708 LEU A O 1
ATOM 5340 N N . ASP A 1 709 ? 21.848 -8.767 -50.641 1.00 82.25 709 ASP A N 1
ATOM 5341 C CA . ASP A 1 709 ? 21.065 -9.788 -51.350 1.00 82.25 709 ASP A CA 1
ATOM 5342 C C . ASP A 1 709 ? 19.638 -9.834 -50.779 1.00 82.25 709 ASP A C 1
ATOM 5344 O O . ASP A 1 709 ? 19.439 -9.739 -49.564 1.00 82.25 709 ASP A O 1
ATOM 5348 N N . GLU A 1 710 ? 18.629 -9.967 -51.646 1.00 76.31 710 GLU A N 1
ATOM 5349 C CA . GLU A 1 710 ? 17.224 -9.929 -51.223 1.00 76.31 710 GLU A CA 1
ATOM 5350 C C . GLU A 1 710 ? 16.907 -10.972 -50.152 1.00 76.31 710 GLU A C 1
ATOM 5352 O O . GLU A 1 710 ? 16.088 -10.709 -49.276 1.00 76.31 710 GLU A O 1
ATOM 5357 N N . ARG A 1 711 ? 17.608 -12.112 -50.165 1.00 73.56 711 ARG A N 1
ATOM 5358 C CA . ARG A 1 711 ? 17.437 -13.186 -49.179 1.00 73.56 711 ARG A CA 1
ATOM 5359 C C . ARG A 1 711 ? 17.802 -12.770 -47.757 1.00 73.56 711 ARG A C 1
ATOM 5361 O O . ARG A 1 711 ? 17.300 -13.376 -46.816 1.00 73.56 711 ARG A O 1
ATOM 5368 N N . TYR A 1 712 ? 18.661 -11.765 -47.596 1.00 73.06 712 TYR A N 1
ATOM 5369 C CA . TYR A 1 712 ? 19.087 -11.267 -46.288 1.00 73.06 712 TYR A CA 1
ATOM 5370 C C . TYR A 1 712 ? 18.334 -10.004 -45.853 1.00 73.06 712 TYR A C 1
ATOM 5372 O O . TYR A 1 712 ? 18.433 -9.616 -44.689 1.00 73.06 712 TYR A O 1
ATOM 5380 N N . ARG A 1 713 ? 17.549 -9.388 -46.753 1.00 69.88 713 ARG A N 1
ATOM 5381 C CA . ARG A 1 713 ? 16.839 -8.115 -46.529 1.00 69.88 713 ARG A CA 1
ATOM 5382 C C . ARG A 1 713 ? 16.021 -8.107 -45.240 1.00 69.88 713 ARG A C 1
ATOM 5384 O O . ARG A 1 713 ? 16.123 -7.160 -44.469 1.00 69.88 713 ARG A O 1
ATOM 5391 N N . ASP A 1 714 ? 15.259 -9.168 -45.001 1.00 60.59 714 ASP A N 1
ATOM 5392 C CA . ASP A 1 714 ? 14.336 -9.244 -43.863 1.00 60.59 714 ASP A CA 1
ATOM 5393 C C . ASP A 1 714 ? 15.012 -9.762 -42.580 1.00 60.59 714 ASP A C 1
ATOM 5395 O O . ASP A 1 714 ? 14.429 -9.707 -41.498 1.00 60.59 714 ASP A O 1
ATOM 5399 N N . SER A 1 715 ? 16.249 -10.267 -42.686 1.00 66.75 715 SER A N 1
ATOM 5400 C CA . SER A 1 715 ? 16.998 -10.885 -41.583 1.00 66.75 715 SER A CA 1
ATOM 5401 C C . SER A 1 715 ? 18.190 -10.065 -41.085 1.00 66.75 715 SER A C 1
ATOM 5403 O O . SER A 1 715 ? 18.766 -10.399 -40.051 1.00 66.75 715 SER A O 1
ATOM 5405 N N . THR A 1 716 ? 18.589 -9.018 -41.808 1.00 69.75 716 THR A N 1
ATOM 5406 C CA . THR A 1 716 ? 19.773 -8.209 -41.496 1.00 69.75 716 THR A CA 1
ATOM 5407 C C . THR A 1 716 ? 19.360 -6.796 -41.103 1.00 69.75 716 THR A C 1
ATOM 5409 O O . THR A 1 716 ? 18.869 -6.026 -41.923 1.00 69.75 716 THR A O 1
ATOM 5412 N N . GLY A 1 717 ? 19.598 -6.439 -39.841 1.00 69.19 717 GLY A N 1
ATOM 5413 C CA . GLY A 1 717 ? 19.455 -5.072 -39.342 1.00 69.19 717 GLY A CA 1
ATOM 5414 C C . GLY A 1 717 ? 20.812 -4.383 -39.213 1.00 69.19 717 GLY A C 1
ATOM 5415 O O . GLY A 1 717 ? 21.779 -4.999 -38.771 1.00 69.19 717 GLY A O 1
ATOM 5416 N N . VAL A 1 718 ? 20.878 -3.096 -39.557 1.00 69.62 718 VAL A N 1
ATOM 5417 C CA . VAL A 1 718 ? 22.039 -2.239 -39.279 1.00 69.62 718 VAL A CA 1
ATOM 5418 C C . VAL A 1 718 ? 21.670 -1.297 -38.142 1.00 69.62 718 VAL A C 1
ATOM 5420 O O . VAL A 1 718 ? 20.721 -0.525 -38.261 1.00 69.62 718 VAL A O 1
ATOM 5423 N N . VAL A 1 719 ? 22.414 -1.362 -37.039 1.00 59.75 719 VAL A N 1
ATOM 5424 C CA . VAL A 1 719 ? 22.233 -0.478 -35.883 1.00 59.75 719 VAL A CA 1
ATOM 5425 C C . VAL A 1 719 ? 23.427 0.461 -35.816 1.00 59.75 719 VAL A C 1
ATOM 5427 O O . VAL A 1 719 ? 24.562 0.012 -35.689 1.00 59.75 719 VAL A O 1
ATOM 5430 N N . TYR A 1 720 ? 23.172 1.763 -35.884 1.00 63.06 720 TYR A N 1
ATOM 5431 C CA . TYR A 1 720 ? 24.174 2.792 -35.632 1.00 63.06 720 TYR A CA 1
ATOM 5432 C C . TYR A 1 720 ? 23.632 3.804 -34.617 1.00 63.06 720 TYR A C 1
ATOM 5434 O O . TYR A 1 720 ? 22.420 3.980 -34.488 1.00 63.06 720 TYR A O 1
ATOM 5442 N N . ALA A 1 721 ? 24.529 4.467 -33.890 1.00 54.47 721 ALA A N 1
ATOM 5443 C CA . ALA A 1 721 ? 24.198 5.484 -32.895 1.00 54.47 721 ALA A CA 1
ATOM 5444 C C . ALA A 1 721 ? 25.040 6.746 -33.134 1.00 54.47 721 ALA A C 1
ATOM 5446 O O . ALA A 1 721 ? 26.221 6.646 -33.461 1.00 54.47 721 ALA A O 1
ATOM 5447 N N . SER A 1 722 ? 24.434 7.923 -32.962 1.00 63.44 722 SER A N 1
ATOM 5448 C CA . SER A 1 722 ? 25.102 9.229 -33.030 1.00 63.44 722 SER A CA 1
ATOM 5449 C C . SER A 1 722 ? 24.814 10.018 -31.754 1.00 63.44 722 SER A C 1
ATOM 5451 O O . SER A 1 722 ? 23.666 10.077 -31.312 1.00 63.44 722 SER A O 1
ATOM 5453 N N . SER A 1 723 ? 25.845 10.632 -31.172 1.00 54.16 723 SER A N 1
ATOM 5454 C CA . SER A 1 723 ? 25.737 11.444 -29.949 1.00 54.16 723 SER A CA 1
ATOM 5455 C C . SER A 1 723 ? 25.274 12.884 -30.203 1.00 54.16 723 SER A C 1
ATOM 5457 O O . SER A 1 723 ? 25.022 13.612 -29.245 1.00 54.16 723 SER A O 1
ATOM 5459 N N . PHE A 1 724 ? 25.160 13.303 -31.468 1.00 61.69 724 PHE A N 1
ATOM 5460 C CA . PHE A 1 724 ? 24.735 14.650 -31.849 1.00 61.69 724 PHE A CA 1
ATOM 5461 C C . PHE A 1 724 ? 23.455 14.578 -32.697 1.00 61.69 724 PHE A C 1
ATOM 5463 O O . PHE A 1 724 ? 23.409 13.797 -33.652 1.00 61.69 724 PHE A O 1
ATOM 5470 N N . PRO A 1 725 ? 22.399 15.341 -32.350 1.00 53.62 725 PRO A N 1
ATOM 5471 C CA . PRO A 1 725 ? 21.205 15.436 -33.181 1.00 53.62 725 PRO A CA 1
ATOM 5472 C C . PRO A 1 725 ? 21.545 16.182 -34.478 1.00 53.62 725 PRO A C 1
ATOM 5474 O O . PRO A 1 725 ? 22.346 17.112 -34.434 1.00 53.62 725 PRO A O 1
ATOM 5477 N N . ALA A 1 726 ? 20.905 15.815 -35.597 1.00 58.28 726 ALA A N 1
ATOM 5478 C CA . ALA A 1 726 ? 21.134 16.349 -36.952 1.00 58.28 726 ALA A CA 1
ATOM 5479 C C . ALA A 1 726 ? 20.716 17.827 -37.148 1.00 58.28 726 ALA A C 1
ATOM 5481 O O . ALA A 1 726 ? 20.057 18.198 -38.120 1.00 58.28 726 ALA A O 1
ATOM 5482 N N . MET A 1 727 ? 21.060 18.683 -36.190 1.00 59.12 727 MET A N 1
ATOM 5483 C CA . MET A 1 727 ? 20.650 20.076 -36.108 1.00 59.12 727 MET A CA 1
ATOM 5484 C C . MET A 1 727 ? 21.438 20.972 -37.055 1.00 59.12 727 MET A C 1
ATOM 5486 O O . MET A 1 727 ? 20.866 21.922 -37.578 1.00 59.12 727 MET A O 1
ATOM 5490 N N . ASP A 1 728 ? 22.702 20.658 -37.335 1.00 64.25 728 ASP A N 1
ATOM 5491 C CA . ASP A 1 728 ? 23.555 21.505 -38.177 1.00 64.25 728 ASP A CA 1
ATOM 5492 C C . ASP A 1 728 ? 23.077 21.549 -39.635 1.00 64.25 728 ASP A C 1
ATOM 5494 O O . ASP A 1 728 ? 23.096 22.610 -40.258 1.00 64.25 728 ASP A O 1
ATOM 5498 N N . ALA A 1 729 ? 22.567 20.432 -40.168 1.00 62.06 729 ALA A N 1
ATOM 5499 C CA . ALA A 1 729 ? 21.969 20.389 -41.505 1.00 62.06 729 ALA A CA 1
ATOM 5500 C C . ALA A 1 729 ? 20.679 21.227 -41.575 1.00 62.06 729 ALA A C 1
ATOM 5502 O O . ALA A 1 729 ? 20.479 21.989 -42.521 1.00 62.06 729 ALA A O 1
ATOM 5503 N N . ALA A 1 730 ? 19.839 21.159 -40.535 1.00 57.50 730 ALA A N 1
ATOM 5504 C CA . ALA A 1 730 ? 18.630 21.974 -40.430 1.00 57.50 730 ALA A CA 1
ATOM 5505 C C . ALA A 1 730 ? 18.952 23.472 -40.287 1.00 57.50 730 ALA A C 1
ATOM 5507 O O . ALA A 1 730 ? 18.328 24.303 -40.943 1.00 57.50 730 ALA A O 1
ATOM 5508 N N . VAL A 1 731 ? 19.949 23.825 -39.471 1.00 65.06 731 VAL A N 1
ATOM 5509 C CA . VAL A 1 731 ? 20.435 25.205 -39.326 1.00 65.06 731 VAL A CA 1
ATOM 5510 C C . VAL A 1 731 ? 21.006 25.710 -40.650 1.00 65.06 731 VAL A C 1
ATOM 5512 O O . VAL A 1 731 ? 20.678 26.817 -41.065 1.00 65.06 731 VAL A O 1
ATOM 5515 N N . GLY A 1 732 ? 21.800 24.899 -41.352 1.00 62.75 732 GLY A N 1
ATOM 5516 C CA . GLY A 1 732 ? 22.343 25.238 -42.666 1.00 62.75 732 GLY A CA 1
ATOM 5517 C C . GLY A 1 732 ? 21.258 25.509 -43.711 1.00 62.75 732 GLY A C 1
ATOM 5518 O O . GLY A 1 732 ? 21.354 26.486 -44.451 1.00 62.75 732 GLY A O 1
ATOM 5519 N N . GLU A 1 733 ? 20.198 24.702 -43.739 1.00 61.19 733 GLU A N 1
ATOM 5520 C CA . GLU A 1 733 ? 19.080 24.889 -44.669 1.00 61.19 733 GLU A CA 1
ATOM 5521 C C . GLU A 1 733 ? 18.246 26.134 -44.335 1.00 61.19 733 GLU A C 1
ATOM 5523 O O . GLU A 1 733 ? 17.894 26.908 -45.224 1.00 61.19 733 GLU A O 1
ATOM 5528 N N . VAL A 1 734 ? 18.015 26.402 -43.046 1.00 58.66 734 VAL A N 1
ATOM 5529 C CA . VAL A 1 734 ? 17.381 27.648 -42.586 1.00 58.66 734 VAL A CA 1
ATOM 5530 C C . VAL A 1 734 ? 18.230 28.863 -42.963 1.00 58.66 734 VAL A C 1
ATOM 5532 O O . VAL A 1 734 ? 17.690 29.865 -43.421 1.00 58.66 734 VAL A O 1
ATOM 5535 N N . MET A 1 735 ? 19.556 28.783 -42.841 1.00 56.78 735 MET A N 1
ATOM 5536 C CA . MET A 1 735 ? 20.455 29.873 -43.234 1.00 56.78 735 MET A CA 1
ATOM 5537 C C . MET A 1 735 ? 20.479 30.092 -44.752 1.00 56.78 735 MET A C 1
ATOM 5539 O O . MET A 1 735 ? 20.465 31.240 -45.187 1.00 56.78 735 MET A O 1
ATOM 5543 N N . LYS A 1 736 ? 20.438 29.029 -45.568 1.00 60.44 736 LYS A N 1
ATOM 5544 C CA . LYS A 1 736 ? 20.286 29.139 -47.032 1.00 60.44 736 LYS A CA 1
ATOM 5545 C C . LYS A 1 736 ? 18.941 29.748 -47.427 1.00 60.44 736 LYS A C 1
ATOM 5547 O O . LYS A 1 736 ? 18.898 30.583 -48.325 1.00 60.44 736 LYS A O 1
ATOM 5552 N N . TYR A 1 737 ? 17.861 29.367 -46.742 1.00 57.97 737 TYR A N 1
ATOM 5553 C CA . TYR A 1 737 ? 16.535 29.960 -46.923 1.00 57.97 737 TYR A CA 1
ATOM 5554 C C . TYR A 1 737 ? 16.547 31.463 -46.601 1.00 57.97 737 TYR A C 1
ATOM 5556 O O . TYR A 1 737 ? 16.073 32.264 -47.406 1.00 57.97 737 TYR A O 1
ATOM 5564 N N . LEU A 1 738 ? 17.168 31.854 -45.482 1.00 50.81 738 LEU A N 1
ATOM 5565 C CA . LEU A 1 738 ? 17.322 33.253 -45.062 1.00 50.81 738 LEU A CA 1
ATOM 5566 C C . LEU A 1 738 ? 18.242 34.075 -45.982 1.00 50.81 738 LEU A C 1
ATOM 5568 O O . LEU A 1 738 ? 18.069 35.282 -46.086 1.00 50.81 738 LEU A O 1
ATOM 5572 N N . GLN A 1 739 ? 19.209 33.442 -46.651 1.00 50.84 739 GLN A N 1
ATOM 5573 C CA . GLN A 1 739 ? 20.101 34.084 -47.627 1.00 50.84 739 GLN A CA 1
ATOM 5574 C C . GLN A 1 739 ? 19.543 34.083 -49.059 1.00 50.84 739 GLN A C 1
ATOM 5576 O O . GLN A 1 739 ? 20.161 34.647 -49.968 1.00 50.84 739 GLN A O 1
ATOM 5581 N N . SER A 1 740 ? 18.395 33.441 -49.298 1.00 57.03 740 SER A N 1
ATOM 5582 C CA . SER A 1 740 ? 17.776 33.429 -50.619 1.00 57.03 740 SER A CA 1
ATOM 5583 C C . SER A 1 740 ? 17.215 34.818 -50.946 1.00 57.03 740 SER A C 1
ATOM 5585 O O . SER A 1 740 ? 16.464 35.398 -50.167 1.00 57.03 740 SER A O 1
ATOM 5587 N N . LYS A 1 741 ? 17.544 35.356 -52.130 1.00 49.84 741 LYS A N 1
ATOM 5588 C CA . LYS A 1 741 ? 17.130 36.701 -52.601 1.00 49.84 741 LYS A CA 1
ATOM 5589 C C . LYS A 1 741 ? 15.607 36.895 -52.753 1.00 49.84 741 LYS A C 1
ATOM 5591 O O . LYS A 1 741 ? 15.162 37.929 -53.238 1.00 49.84 741 LYS A O 1
ATOM 5596 N N . THR A 1 742 ? 14.820 35.881 -52.414 1.00 53.44 742 THR A N 1
ATOM 5597 C CA . THR A 1 742 ? 13.364 35.801 -52.568 1.00 53.44 742 THR A CA 1
ATOM 5598 C C . THR A 1 742 ? 12.593 36.047 -51.273 1.00 53.44 742 THR A C 1
ATOM 5600 O O . THR A 1 742 ? 11.377 36.202 -51.334 1.00 53.44 742 THR A O 1
ATOM 5603 N N . VAL A 1 743 ? 13.262 36.087 -50.118 1.00 54.88 743 VAL A N 1
ATOM 5604 C CA . VAL A 1 743 ? 12.625 36.280 -48.807 1.00 54.88 743 VAL A CA 1
ATOM 5605 C C . VAL A 1 743 ? 13.026 37.657 -48.268 1.00 54.88 743 VAL A C 1
ATOM 5607 O O . VAL A 1 743 ? 14.187 37.867 -47.934 1.00 54.88 743 VAL A O 1
ATOM 5610 N N . GLY A 1 744 ? 12.085 38.607 -48.216 1.00 59.44 744 GLY A N 1
ATOM 5611 C CA . GLY A 1 744 ? 12.333 39.954 -47.668 1.00 59.44 744 GLY A CA 1
ATOM 5612 C C . GLY A 1 744 ? 12.422 39.959 -46.136 1.00 59.44 744 GLY A C 1
ATOM 5613 O O . GLY A 1 744 ? 11.926 39.031 -45.485 1.00 59.44 744 GLY A O 1
ATOM 5614 N N . ALA A 1 745 ? 13.003 41.000 -45.522 1.00 59.12 745 ALA A N 1
ATOM 5615 C CA . ALA A 1 745 ? 13.243 41.027 -44.068 1.00 59.12 745 ALA A CA 1
ATOM 5616 C C . ALA A 1 745 ? 11.985 40.797 -43.209 1.00 59.12 745 ALA A C 1
ATOM 5618 O O . ALA A 1 745 ? 12.064 40.222 -42.117 1.00 59.12 745 ALA A O 1
ATOM 5619 N N . ALA A 1 746 ? 10.804 41.179 -43.706 1.00 58.53 746 ALA A N 1
ATOM 5620 C CA . ALA A 1 746 ? 9.526 40.940 -43.035 1.00 58.53 746 ALA A CA 1
ATOM 5621 C C . ALA A 1 746 ? 9.245 39.443 -42.781 1.00 58.53 746 ALA A C 1
ATOM 5623 O O . ALA A 1 746 ? 8.756 39.078 -41.706 1.00 58.53 746 ALA A O 1
ATOM 5624 N N . ASP A 1 747 ? 9.605 38.564 -43.719 1.00 65.06 747 ASP A N 1
ATOM 5625 C CA . ASP A 1 747 ? 9.404 37.117 -43.591 1.00 65.06 747 ASP A CA 1
ATOM 5626 C C . ASP A 1 747 ? 10.483 36.461 -42.719 1.00 65.06 747 ASP A C 1
ATOM 5628 O O . ASP A 1 747 ? 10.179 35.562 -41.928 1.00 65.06 747 ASP A O 1
ATOM 5632 N N . SER A 1 748 ? 11.714 36.978 -42.753 1.00 66.38 748 SER A N 1
ATOM 5633 C CA . SER A 1 748 ? 12.808 36.566 -41.860 1.00 66.38 748 SER A CA 1
ATOM 5634 C C . SER A 1 748 ? 12.487 36.863 -40.388 1.00 66.38 748 SER A C 1
ATOM 5636 O O . SER A 1 748 ? 12.614 35.992 -39.523 1.00 66.38 748 SER A O 1
ATOM 5638 N N . VAL A 1 749 ? 11.962 38.056 -40.088 1.00 74.88 749 VAL A N 1
ATOM 5639 C CA . VAL A 1 749 ? 11.515 38.442 -38.735 1.00 74.88 749 VAL A CA 1
ATOM 5640 C C . VAL A 1 749 ? 10.342 37.577 -38.264 1.00 74.88 749 VAL A C 1
ATOM 5642 O O . VAL A 1 749 ? 10.289 37.172 -37.094 1.00 74.88 749 VAL A O 1
ATOM 5645 N N . ARG A 1 750 ? 9.406 37.255 -39.164 1.00 71.25 750 ARG A N 1
ATOM 5646 C CA . ARG A 1 750 ? 8.252 36.401 -38.860 1.00 71.25 750 ARG A CA 1
ATOM 5647 C C . ARG A 1 750 ? 8.679 34.966 -38.552 1.00 71.25 750 ARG A C 1
ATOM 5649 O O . ARG A 1 750 ? 8.157 34.372 -37.606 1.00 71.25 750 ARG A O 1
ATOM 5656 N N . LEU A 1 751 ? 9.656 34.435 -39.284 1.00 66.19 751 LEU A N 1
ATOM 5657 C CA . LEU A 1 751 ? 10.216 33.103 -39.057 1.00 66.19 751 LEU A CA 1
ATOM 5658 C C . LEU A 1 751 ? 10.962 33.018 -37.717 1.00 66.19 751 LEU A C 1
ATOM 5660 O O . LEU A 1 751 ? 10.711 32.096 -36.941 1.00 66.19 751 LEU A O 1
ATOM 5664 N N . ILE A 1 752 ? 11.809 34.004 -37.399 1.00 75.62 752 ILE A N 1
ATOM 5665 C CA . ILE A 1 752 ? 12.542 34.057 -36.120 1.00 75.62 752 ILE A CA 1
ATOM 5666 C C . ILE A 1 752 ? 11.560 34.150 -34.945 1.00 75.62 752 ILE A C 1
ATOM 5668 O O . ILE A 1 752 ? 11.698 33.445 -33.944 1.00 75.62 752 ILE A O 1
ATOM 5672 N N . SER A 1 753 ? 10.501 34.947 -35.098 1.00 77.06 753 SER A N 1
ATOM 5673 C CA . SER A 1 753 ? 9.432 35.063 -34.102 1.00 77.06 753 SER A CA 1
ATOM 5674 C C . SER A 1 753 ? 8.645 33.753 -33.939 1.00 77.06 753 SER A C 1
ATOM 5676 O O . SER A 1 753 ? 8.300 33.367 -32.821 1.00 77.06 753 SER A O 1
ATOM 5678 N N . ALA A 1 754 ? 8.379 33.027 -35.030 1.00 68.94 754 ALA A N 1
ATOM 5679 C CA . ALA A 1 754 ? 7.721 31.722 -34.986 1.00 68.94 754 ALA A CA 1
ATOM 5680 C C . ALA A 1 754 ? 8.600 30.646 -34.324 1.00 68.94 754 ALA A C 1
ATOM 5682 O O . ALA A 1 754 ? 8.086 29.826 -33.559 1.00 68.94 754 ALA A O 1
ATOM 5683 N N . LEU A 1 755 ? 9.913 30.677 -34.566 1.00 68.75 755 LEU A N 1
ATOM 5684 C CA . LEU A 1 755 ? 10.888 29.795 -33.925 1.00 68.75 755 LEU A CA 1
ATOM 5685 C C . LEU A 1 755 ? 10.960 30.055 -32.415 1.00 68.75 755 LEU A C 1
ATOM 5687 O O . LEU A 1 755 ? 10.806 29.117 -31.631 1.00 68.75 755 LEU A O 1
ATOM 5691 N N . ARG A 1 756 ? 11.066 31.327 -32.003 1.00 80.75 756 ARG A N 1
ATOM 5692 C CA . ARG A 1 756 ? 11.016 31.733 -30.588 1.00 80.75 756 ARG A CA 1
ATOM 5693 C C . ARG A 1 756 ? 9.735 31.242 -29.912 1.00 80.75 756 ARG A C 1
ATOM 5695 O O . ARG A 1 756 ? 9.782 30.639 -28.845 1.00 80.75 756 ARG A O 1
ATOM 5702 N N . ASN A 1 757 ? 8.585 31.425 -30.559 1.00 74.31 757 ASN A N 1
ATOM 5703 C CA . ASN A 1 757 ? 7.294 30.986 -30.025 1.00 74.31 757 ASN A CA 1
ATOM 5704 C C . ASN A 1 757 ? 7.169 29.461 -29.912 1.00 74.31 757 ASN A C 1
ATOM 5706 O O . ASN A 1 757 ? 6.514 28.969 -28.994 1.00 74.31 757 ASN A O 1
ATOM 5710 N N . ARG A 1 758 ? 7.779 28.697 -30.822 1.00 66.12 758 ARG A N 1
ATOM 5711 C CA . ARG A 1 758 ? 7.831 27.233 -30.711 1.00 66.12 758 ARG A CA 1
ATOM 5712 C C . ARG A 1 758 ? 8.717 26.787 -29.551 1.00 66.12 758 ARG A C 1
ATOM 5714 O O . ARG A 1 758 ? 8.314 25.888 -28.821 1.00 66.12 758 ARG A O 1
ATOM 5721 N N . LEU A 1 759 ? 9.852 27.446 -29.335 1.00 61.59 759 LEU A N 1
ATOM 5722 C CA . LEU A 1 759 ? 10.749 27.142 -28.217 1.00 61.59 759 LEU A CA 1
ATOM 5723 C C . LEU A 1 759 ? 10.140 27.523 -26.864 1.00 61.59 759 LEU A C 1
ATOM 5725 O O . LEU A 1 759 ? 10.184 26.725 -25.937 1.00 61.59 759 LEU A O 1
ATOM 5729 N N . LEU A 1 760 ? 9.446 28.660 -26.777 1.00 71.25 760 LEU A N 1
ATOM 5730 C CA . LEU A 1 760 ? 8.657 29.028 -25.595 1.00 71.25 760 LEU A CA 1
ATOM 5731 C C . LEU A 1 760 ? 7.559 28.005 -25.278 1.00 71.25 760 LEU A C 1
ATOM 5733 O O . LEU A 1 760 ? 7.279 27.745 -24.116 1.00 71.25 760 LEU A O 1
ATOM 5737 N N . ARG A 1 761 ? 6.930 27.410 -26.299 1.00 68.62 761 ARG A N 1
ATOM 5738 C CA . ARG A 1 761 ? 5.922 26.353 -26.105 1.00 68.62 761 ARG A CA 1
ATOM 5739 C C . ARG A 1 761 ? 6.530 25.016 -25.686 1.00 68.62 761 ARG A C 1
ATOM 5741 O O . ARG A 1 761 ? 5.842 24.238 -25.037 1.00 68.62 761 ARG A O 1
ATOM 5748 N N . ALA A 1 762 ? 7.770 24.750 -26.087 1.00 49.62 762 ALA A N 1
ATOM 5749 C CA . ALA A 1 762 ? 8.516 23.560 -25.694 1.00 49.62 762 ALA A CA 1
ATOM 5750 C C . ALA A 1 762 ? 9.175 23.705 -24.308 1.00 49.62 762 ALA A C 1
ATOM 5752 O O . ALA A 1 762 ? 9.468 22.697 -23.669 1.00 49.62 762 ALA A O 1
ATOM 5753 N N . SER A 1 763 ? 9.385 24.938 -23.832 1.00 63.91 763 SER A N 1
ATOM 5754 C CA . SER A 1 763 ? 9.890 25.240 -22.490 1.00 63.91 763 SER A CA 1
ATOM 5755 C C . SER A 1 763 ? 8.809 25.031 -21.427 1.00 63.91 763 SER A C 1
ATOM 5757 O O . SER A 1 763 ? 7.690 25.536 -21.545 1.00 63.91 763 SER A O 1
ATOM 5759 N N . HIS A 1 764 ? 9.155 24.307 -20.360 1.00 55.47 764 HIS A N 1
ATOM 5760 C CA . HIS A 1 764 ? 8.229 23.931 -19.287 1.00 55.47 764 HIS A CA 1
ATOM 5761 C C . HIS A 1 764 ? 7.646 25.151 -18.549 1.00 55.47 764 HIS A C 1
ATOM 5763 O O . HIS A 1 764 ? 6.483 25.133 -18.148 1.00 55.47 764 HIS A O 1
ATOM 5769 N N . GLU A 1 765 ? 8.424 26.222 -18.387 1.00 71.06 765 GLU A N 1
ATOM 5770 C CA . GLU A 1 765 ? 8.002 27.451 -17.695 1.00 71.06 765 GLU A CA 1
ATOM 5771 C C . GLU A 1 765 ? 7.475 28.527 -18.655 1.00 71.06 765 GLU A C 1
ATOM 5773 O O . GLU A 1 765 ? 7.077 29.609 -18.229 1.00 71.06 765 GLU A O 1
ATOM 5778 N N . ARG A 1 766 ? 7.447 28.238 -19.965 1.00 78.50 766 ARG A N 1
ATOM 5779 C CA . ARG A 1 766 ? 7.182 29.219 -21.032 1.00 78.50 766 ARG A CA 1
ATOM 5780 C C . ARG A 1 766 ? 8.085 30.452 -20.973 1.00 78.50 766 ARG A C 1
ATOM 5782 O O . ARG A 1 766 ? 7.687 31.539 -21.388 1.00 78.50 766 ARG A O 1
ATOM 5789 N N . THR A 1 767 ? 9.306 30.266 -20.501 1.00 78.81 767 THR A N 1
ATOM 5790 C CA . THR A 1 767 ? 10.367 31.270 -20.474 1.00 78.81 767 THR A CA 1
ATOM 5791 C C . THR A 1 767 ? 11.563 30.752 -21.266 1.00 78.81 767 THR A C 1
ATOM 5793 O O . THR A 1 767 ? 11.755 29.540 -21.419 1.00 78.81 767 THR A O 1
ATOM 5796 N N . LEU A 1 768 ? 12.334 31.675 -21.832 1.00 74.94 768 LEU A N 1
ATOM 5797 C CA . LEU A 1 768 ? 13.647 31.399 -22.406 1.00 74.94 768 LEU A CA 1
ATOM 5798 C C . LEU A 1 768 ? 14.702 31.965 -21.458 1.00 74.94 768 LEU A C 1
ATOM 5800 O O . LEU A 1 768 ? 14.410 32.886 -20.694 1.00 74.94 768 LEU A O 1
ATOM 5804 N N . SER A 1 769 ? 15.911 31.407 -21.486 1.00 76.31 769 SER A N 1
ATOM 5805 C CA . SER A 1 769 ? 17.008 31.966 -20.700 1.00 76.31 769 SER A CA 1
ATOM 5806 C C . SER A 1 769 ? 17.378 33.361 -21.216 1.00 76.31 769 SER A C 1
ATOM 5808 O O . SER A 1 769 ? 17.196 33.658 -22.399 1.00 76.31 769 SER A O 1
ATOM 5810 N N . ASP A 1 770 ? 17.953 34.208 -20.360 1.00 68.69 770 ASP A N 1
ATOM 5811 C CA . ASP A 1 770 ? 18.408 35.549 -20.762 1.00 68.69 770 ASP A CA 1
ATOM 5812 C C . ASP A 1 770 ? 19.415 35.496 -21.929 1.00 68.69 770 ASP A C 1
ATOM 5814 O O . ASP A 1 770 ? 19.487 36.400 -22.762 1.00 68.69 770 ASP A O 1
ATOM 5818 N N . GLU A 1 771 ? 20.177 34.404 -22.023 1.00 59.00 771 GLU A N 1
ATOM 5819 C CA . GLU A 1 771 ? 21.159 34.164 -23.079 1.00 59.00 771 GLU A CA 1
ATOM 5820 C C . GLU A 1 771 ? 20.502 33.777 -24.416 1.00 59.00 771 GLU A C 1
ATOM 5822 O O . GLU A 1 771 ? 20.932 34.238 -25.482 1.00 59.00 771 GLU A O 1
ATOM 5827 N N . ASP A 1 772 ? 19.415 33.004 -24.365 1.00 66.12 772 ASP A N 1
ATOM 5828 C CA . ASP A 1 772 ? 18.589 32.684 -25.530 1.00 66.12 772 ASP A CA 1
ATOM 5829 C C . ASP A 1 772 ? 17.826 33.921 -26.013 1.00 66.12 772 ASP A C 1
ATOM 5831 O O . ASP A 1 772 ? 17.810 34.201 -27.212 1.00 66.12 772 ASP A O 1
ATOM 5835 N N . GLU A 1 773 ? 17.259 34.712 -25.098 1.00 81.88 773 GLU A N 1
ATOM 5836 C CA . GLU A 1 773 ? 16.581 35.971 -25.434 1.00 81.88 773 GLU A CA 1
ATOM 5837 C C . GLU A 1 773 ? 17.547 36.969 -26.079 1.00 81.88 773 GLU A C 1
ATOM 5839 O O . GLU A 1 773 ? 17.239 37.550 -27.123 1.00 81.88 773 GLU A O 1
ATOM 5844 N N . ALA A 1 774 ? 18.762 37.107 -25.540 1.00 68.44 774 ALA A N 1
ATOM 5845 C CA . ALA A 1 774 ? 19.804 37.927 -26.150 1.00 68.44 774 ALA A CA 1
ATOM 5846 C C . ALA A 1 774 ? 20.210 37.411 -27.545 1.00 68.44 774 ALA A C 1
ATOM 5848 O O . ALA A 1 774 ? 20.504 38.198 -28.448 1.00 68.44 774 ALA A O 1
ATOM 5849 N N . SER A 1 775 ? 20.206 36.093 -27.755 1.00 65.25 775 SER A N 1
ATOM 5850 C CA . SER A 1 775 ? 20.518 35.478 -29.050 1.00 65.25 775 SER A CA 1
ATOM 5851 C C . SER A 1 775 ? 19.408 35.689 -30.081 1.00 65.25 775 SER A C 1
ATOM 5853 O O . SER A 1 775 ? 19.705 36.049 -31.224 1.00 65.25 775 SER A O 1
ATOM 5855 N N . PHE A 1 776 ? 18.139 35.573 -29.681 1.00 77.81 776 PHE A N 1
ATOM 5856 C CA . PHE A 1 776 ? 16.999 35.930 -30.528 1.00 77.81 776 PHE A CA 1
ATOM 5857 C C . PHE A 1 776 ? 16.988 37.420 -30.868 1.00 77.81 776 PHE A C 1
ATOM 5859 O O . PHE A 1 776 ? 16.734 37.772 -32.020 1.00 77.81 776 PHE A O 1
ATOM 5866 N N . ALA A 1 777 ? 17.325 38.292 -29.916 1.00 76.94 777 ALA A N 1
ATOM 5867 C CA . ALA A 1 777 ? 17.438 39.727 -30.156 1.00 76.94 777 ALA A CA 1
ATOM 5868 C C . ALA A 1 777 ? 18.526 40.054 -31.193 1.00 76.94 777 ALA A C 1
ATOM 5870 O O . ALA A 1 777 ? 18.282 40.841 -32.108 1.00 76.94 777 ALA A O 1
ATOM 5871 N N . ARG A 1 778 ? 19.695 39.401 -31.121 1.00 75.81 778 ARG A N 1
ATOM 5872 C CA . ARG A 1 778 ? 20.766 39.547 -32.126 1.00 75.81 778 ARG A CA 1
ATOM 5873 C C . ARG A 1 778 ? 20.355 39.040 -33.508 1.00 75.81 778 ARG A C 1
ATOM 5875 O O . ARG A 1 778 ? 20.659 39.689 -34.506 1.00 75.81 778 ARG A O 1
ATOM 5882 N N . LEU A 1 779 ? 19.663 37.903 -33.577 1.00 68.94 779 LEU A N 1
ATOM 5883 C CA . LEU A 1 779 ? 19.136 37.360 -34.835 1.00 68.94 779 LEU A CA 1
ATOM 5884 C C . LEU A 1 779 ? 18.093 38.292 -35.459 1.00 68.94 779 LEU A C 1
ATOM 5886 O O . LEU A 1 779 ? 18.136 38.533 -36.662 1.00 68.94 779 LEU A O 1
ATOM 5890 N N . LEU A 1 780 ? 17.199 38.860 -34.645 1.00 75.25 780 LEU A N 1
ATOM 5891 C CA . LEU A 1 780 ? 16.217 39.850 -35.090 1.00 75.25 780 LEU A CA 1
ATOM 5892 C C . LEU A 1 780 ? 16.872 41.152 -35.560 1.00 75.25 780 LEU A C 1
ATOM 5894 O O . LEU A 1 780 ? 16.414 41.721 -36.545 1.00 75.25 780 LEU A O 1
ATOM 5898 N N . ALA A 1 781 ? 17.928 41.616 -34.886 1.00 73.25 781 ALA A N 1
ATOM 5899 C CA . ALA A 1 781 ? 18.685 42.793 -35.307 1.00 73.25 781 ALA A CA 1
ATOM 5900 C C . ALA A 1 781 ? 19.347 42.564 -36.674 1.00 73.25 781 ALA A C 1
ATOM 5902 O O . ALA A 1 781 ? 19.109 43.329 -37.601 1.00 73.25 781 ALA A O 1
ATOM 5903 N N . ARG A 1 782 ? 20.054 41.440 -36.849 1.00 65.50 782 ARG A N 1
ATOM 5904 C CA . ARG A 1 782 ? 20.685 41.079 -38.130 1.00 65.50 782 ARG A CA 1
ATOM 5905 C C . ARG A 1 782 ? 19.683 40.861 -39.260 1.00 65.50 782 ARG A C 1
ATOM 5907 O O . ARG A 1 782 ? 19.954 41.233 -40.392 1.00 65.50 782 ARG A O 1
ATOM 5914 N N . ALA A 1 783 ? 18.524 40.275 -38.965 1.00 68.19 783 ALA A N 1
ATOM 5915 C CA . ALA A 1 783 ? 17.467 40.097 -39.957 1.00 68.19 783 ALA A CA 1
ATOM 5916 C C . ALA A 1 783 ? 16.863 41.431 -40.427 1.00 68.19 783 ALA A C 1
ATOM 5918 O O . ALA A 1 783 ? 16.335 41.485 -41.530 1.00 68.19 783 ALA A O 1
ATOM 5919 N N . ARG A 1 784 ? 16.934 42.487 -39.605 1.00 70.69 784 ARG A N 1
ATOM 5920 C CA . ARG A 1 784 ? 16.491 43.848 -39.951 1.00 70.69 784 ARG A CA 1
ATOM 5921 C C . ARG A 1 784 ? 17.571 44.681 -40.644 1.00 70.69 784 ARG A C 1
ATOM 5923 O O . ARG A 1 784 ? 17.222 45.638 -41.314 1.00 70.69 784 ARG A O 1
ATOM 5930 N N . GLU A 1 785 ? 18.843 44.336 -40.464 1.00 61.47 785 GLU A N 1
ATOM 5931 C CA . GLU A 1 785 ? 19.992 44.967 -41.139 1.00 61.47 785 GLU A CA 1
ATOM 5932 C C . GLU A 1 785 ? 20.254 44.404 -42.550 1.00 61.47 785 GLU A C 1
ATOM 5934 O O . GLU A 1 785 ? 21.086 44.943 -43.271 1.00 61.47 785 GLU A O 1
ATOM 5939 N N . ALA A 1 786 ? 19.604 43.294 -42.920 1.00 54.34 786 ALA A N 1
ATOM 5940 C CA . ALA A 1 786 ? 19.787 42.604 -44.201 1.00 54.34 786 ALA A CA 1
ATOM 5941 C C . ALA A 1 786 ? 18.800 43.036 -45.314 1.00 54.34 786 ALA A C 1
ATOM 5943 O O . ALA A 1 786 ? 18.884 42.493 -46.417 1.00 54.34 786 ALA A O 1
ATOM 5944 N N . ASP A 1 787 ? 17.901 43.984 -45.022 1.00 47.75 787 ASP A N 1
ATOM 5945 C CA . ASP A 1 787 ? 17.172 44.826 -45.997 1.00 47.75 787 ASP A CA 1
ATOM 5946 C C . ASP A 1 787 ? 17.976 46.118 -46.231 1.00 47.75 787 ASP A C 1
ATOM 5948 O O . ASP A 1 787 ? 17.937 46.647 -47.367 1.00 47.75 787 ASP A O 1
#

Mean predicted aligned error: 17.98 Å

Foldseek 3Di:
DDDDDDDDPDPPPPPPPPPVVVVVPPPPDDDDDDDDDDDPDPPPDDWPPQQKDFQFKAKFFWQEKAAVQLVCVVVVHDGCCLCPVLVFGIAGFFFQFDAQLLQQLLRVVLRCVLLVPQLLLAQEEEEEEQRDPDPPQFSSVSNCVVNPPNPNYDYTYADFWLCRQVVQRLVQRVQQVDPVNPNGKYKGKYWYWADADPDDLRSQTFTMMMITIIHGLHQKGFRHNQLKDKDDDQDPQWACPDLLFSHIDHDPLVVLVVLLVRLLVQLLVNQVSVVVSPPDDDPPDGDALQNAQAEFEQPSTVVSVLLSSLCRVLSVLLVVVVVVVVPDDPVVVVVPPDPPQPPPDPCSVPSPPDVVVVSPDPVSSVSSSVVCVVVCVRHPPQLCVLCSLHGHHRNCRRVSSVLSCLLPCVCVVVLDFFHKYWYWTWGPSTMIMIGIITGHDGPDPSGHSNSNNVSHVPVVSSVSRHHDRSVVSVVRSVSNSCVSNPQPWFATQPDPPLSGAAQRKTWRTQHNVRDTDIDGHHNPRHRDDPPPDPPPRPPDDDDDDDDDDDDDPDDDDDCPDDDDDDPVVVVVVVVDPDDDQLFFWAFFFAAEDGRTDPCVVVCVVVPPDQKDFDDPVVLVVVLVVQDWDWDQDPVRDTDTHTDNDSVRDDGIGRHGYDADCCFQAVDDPVVCLLFDPQVSVQVVRQLNRCCRSVQFQSPGNHNNRSDGDPVCVVPDDGDGDGPDDRVVSVVVVVVVVLVDPPDALVNQLVVLVVVLQVVLVVDPVSDDDPVVVVVSVVSNVVSVVVD

InterPro domains:
  IPR010122 Hydroxymethylglutaryl-CoA synthase, eukaryotic [TIGR01833] (49-520)
  IPR013528 Hydroxymethylglutaryl-coenzyme A synthase, N-terminal [PF01154] (50-219)
  IPR013746 Hydroxymethylglutaryl-coenzyme A synthase, C-terminal domain [PF08540] (227-520)
  IPR016039 Thiolase-like [G3DSA:3.40.47.10] (46-522)
  IPR016039 Thiolase-like [G3DSA:3.40.47.10] (563-769)
  IPR016039 Thiolase-like [SSF53901] (51-217)
  IPR016039 Thiolase-like [SSF53901] (227-518)
  IPR016039 Thiolase-like [SSF53901] (580-740)

Solvent-accessible surface area (backbone atoms only — not comparable to full-atom values): 4430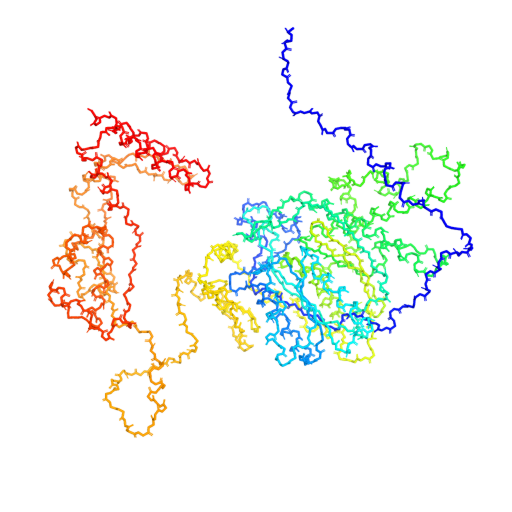0 Å² total; per-residue (Å²): 137,85,84,87,80,92,81,78,98,80,84,89,81,84,74,75,79,75,64,65,74,62,63,81,73,72,84,84,83,79,93,80,83,86,80,95,69,75,79,78,74,76,75,91,73,72,63,41,85,60,22,43,26,43,42,41,54,27,69,34,67,50,36,34,26,30,45,28,67,56,37,26,59,75,68,72,46,62,87,49,55,44,45,60,59,34,35,28,54,19,26,18,51,62,21,41,20,43,47,48,56,24,38,42,44,24,13,47,53,50,40,31,62,76,67,69,50,60,52,76,48,43,40,29,40,22,25,5,28,66,51,77,89,53,96,78,69,41,59,38,69,61,49,48,78,74,25,73,87,54,73,79,48,45,71,46,56,36,74,42,40,27,25,8,19,57,54,27,43,54,51,47,52,50,43,66,71,40,92,85,44,88,85,50,32,27,40,28,33,11,20,17,62,38,57,51,59,96,58,92,60,35,91,42,21,8,28,28,14,28,24,37,33,34,35,68,52,17,20,38,12,34,57,38,92,72,53,51,27,70,31,78,54,90,50,85,24,40,50,70,87,54,85,66,50,85,43,61,52,70,39,76,66,51,37,54,52,52,51,50,52,37,47,53,55,15,48,55,54,35,34,57,48,49,49,64,65,55,69,74,88,75,79,81,72,74,65,46,80,80,66,49,56,29,45,28,47,43,33,60,40,44,37,60,40,56,51,52,61,18,46,36,54,55,53,43,51,33,52,53,52,56,50,50,68,70,72,53,52,81,73,59,63,69,70,68,51,100,75,75,70,58,87,83,49,93,58,57,86,56,54,82,53,60,68,79,72,56,76,80,36,65,67,56,52,55,51,30,49,63,71,32,48,70,53,39,65,72,26,33,45,47,15,46,49,48,41,22,50,26,23,8,12,50,17,12,21,31,53,43,10,48,49,25,25,32,31,48,38,22,58,71,60,69,67,39,70,75,40,33,37,39,36,38,40,48,12,53,38,32,41,27,38,29,38,47,36,30,28,44,81,36,92,57,85,92,39,37,55,55,58,32,10,64,68,45,43,48,69,63,53,63,70,68,35,46,79,48,62,56,67,52,55,53,51,21,54,50,44,34,51,43,60,56,60,50,64,63,54,44,70,51,74,29,64,58,74,51,56,44,51,54,50,35,33,29,43,65,31,29,39,77,84,66,50,73,43,74,49,64,40,52,74,86,55,73,63,61,66,94,79,74,74,80,66,72,82,72,86,74,86,72,85,83,77,87,78,88,78,78,88,76,95,66,83,89,73,80,89,81,72,82,80,85,86,58,78,63,61,60,56,55,60,71,70,62,75,75,90,71,90,66,43,68,60,51,70,47,42,54,68,77,44,65,24,69,50,96,55,38,62,58,39,59,77,72,62,61,82,40,64,40,75,57,53,71,69,60,43,49,58,51,40,75,63,66,42,68,46,76,46,74,45,97,86,72,48,73,48,81,42,74,35,86,48,75,89,67,48,83,57,63,42,67,33,67,32,63,81,53,52,38,78,63,50,30,41,56,60,78,63,53,72,67,43,27,72,59,55,48,50,29,51,51,36,36,53,45,15,39,33,58,42,65,60,22,71,57,80,51,37,50,49,74,31,59,44,64,52,76,91,45,58,91,76,62,84,79,81,67,78,67,99,63,78,70,51,65,38,55,50,50,52,52,50,52,55,66,69,34,97,84,57,54,40,72,56,50,45,50,50,54,50,51,51,52,53,51,51,28,69,70,30,94,83,57,55,73,53,74,69,53,50,52,48,52,51,51,50,48,50,52,34,63,71,74,105

Secondary structure (DSSP, 8-state):
--PPPP--S--SSSSSSSSHHHHTTSSS---------PPPPPP-PPP-TT--EEEEEEEE--SEEEEHHHHHHHTTPPTTTTTTTT--SEEE---SS--HHHHHHHHHHHHHHHTT--GGGEEEEEEE-S--S-SSS-HHHHHGGGSTT----B--EE-BTBTHHHHHHHHHHHHHHSTT--S-EEEEEEEEEE---SSTTGGG-EEEEEEEEEESS-SEE-S-TTSEEEEE----SEE---TTSSPPEE-HHHHHHHHHHHHHHHHHHHHHHHHHHSSTTSS-PPP-TTSSSEEEE--SSHHHHHHHHHHHHHHHHHHHHHHHHHHS-TTGGGS--TT---TT-TTGGGSSS-GGGGSS-HHHHHHHHHHHHHHIIIIIHHHHHHHHHH---GGGHHHHHHHHHIIIIIHTT---TT-EEEEEEEETTTEEEEEEEEE---SSSS--HHHHHHHH-HHHHHHTSEE--HHHHHHHHHHHHHHHHSPSSB---SS-GGGSPTT-EEEEEE-TT--EEEEE--TTPPPPPTTS--------------SPPPP----------PPSS-HHHHHHHHH-----------B---SSSBSB-TTHHHHHHTT----EEPPHHHHHHHHTTTPEEEEE-TTS-EEEEE--SGGGS--EE----B--HHHHH---HHHHTTS-HHHHHHHHHHHHHHHHTTSS---SS-GGGGPPPGGGTTT-------SS-SHHHHHHHHHHHHTSTTS-HHHHHHHHHHHHHHHHHHSTTS---HHHHHHHHHHHHHHHH--

Nearest PDB structures (foldseek):
  5hwo-assembly1_A  TM=9.170E-01  e=9.540E-37  Myxococcus xanthus DK 1622
  4yxq-assembly2_C  TM=8.663E-01  e=1.609E-27  Bacillus subtilis subsp. subtilis str. 168
  4yxv-assembly1_A  TM=8.793E-01  e=2.354E-26  Bacillus subtilis subsp. subtilis str. 168
  4yxv-assembly1_B  TM=8.651E-01  e=7.039E-26  Bacillus subtilis subsp. subtilis str. 168
  6et9-assembly1_L  TM=8.653E-01  e=6.961E-22  Methanothermococcus thermolithotrophicus